Protein 2R91 (pdb70)

InterPro domains:
  IPR002220 DapA-like [PF00701] (22-298)
  IPR002220 DapA-like [PIRSF001365] (22-301)
  IPR002220 DapA-like [PR00146] (52-73)
  IPR002220 DapA-like [PR00146] (85-103)
  IPR002220 DapA-like [PR00146] (117-133)
  IPR002220 DapA-like [PR00146] (143-160)
  IPR002220 DapA-like [PTHR12128] (18-299)
  IPR002220 DapA-like [SM01130] (19-301)
  IPR013785 Aldolase-type TIM barrel [G3DSA:3.20.20.70] (21-306)
  IPR053415 Entner-Doudoroff pathway aldolase [NF040954] (21-305)

Solvent-accessible surface area: 38597 Å² total; per-residue (Å²): 88,34,0,1,0,3,0,0,0,3,4,107,77,59,181,27,18,69,128,20,4,22,71,0,0,115,30,0,46,90,73,22,7,54,0,0,4,0,1,0,15,23,0,0,0,20,7,8,58,46,130,31,12,58,86,6,0,57,14,0,31,100,18,12,236,80,3,5,1,2,2,4,18,11,28,7,90,56,0,38,49,2,0,109,42,0,52,77,112,55,4,49,0,0,0,0,1,0,4,9,11,4,34,126,17,20,159,76,2,18,16,82,5,0,113,43,1,24,102,22,17,98,36,31,2,4,0,3,0,22,37,81,10,4,65,39,65,8,54,4,142,33,1,119,115,14,67,37,13,133,0,0,8,0,21,23,81,26,0,14,38,0,5,26,0,28,47,42,25,94,171,7,64,0,2,0,7,7,11,21,0,0,1,0,0,2,5,0,96,1,40,0,1,5,0,7,0,0,0,0,5,0,37,0,0,17,8,0,52,92,5,20,87,86,38,57,10,94,97,0,36,67,13,2,28,18,0,18,69,1,7,82,23,0,71,140,20,2,23,20,2,0,1,6,8,0,0,56,28,26,22,67,44,102,0,15,74,6,24,8,0,0,18,36,11,40,96,129,25,61,52,110,0,120,77,38,1,55,144,6,92,81,79,34,182,80,68,26,0,2,0,3,0,0,0,0,0,158,75,24,192,28,18,72,140,33,1,17,70,0,0,121,29,0,47,92,76,21,7,53,2,0,3,0,1,0,17,23,0,0,3,24,7,12,53,41,129,20,10,53,75,3,0,57,16,0,34,101,19,14,229,68,2,6,1,3,0,7,13,9,24,4,92,56,0,44,39,0,0,104,46,0,53,78,108,56,5,61,2,0,0,0,1,0,3,10,10,3,34,118,15,19,145,76,2,20,19,83,4,0,110,40,1,24,98,14,14,100,36,32,4,14,0,3,0,25,38,80,10,4,65,39,65,7,53,4,157,43,0,118,130,16,64,37,12,134,0,0,8,0,22,27,71,24,0,14,39,0,5,24,0,29,46,48,25,89,167,7,116,0,7,1,8,6,10,20,0,0,0,1,1,1,8,0,105,1,41,0,1,4,0,9,0,0,0,0,3,0,52,0,0,18,11,0,53,91,5,21,86,81,53,61,27,105,82,0,27,68,8,1,28,11,0,19,62,1,7,59,18,0,77,131,22,3,29,20,3,0,0,8,14,0,0,65,58,34,19,67,48,125,0,16,72,5,18,7,0,0,19,42,11,46,111,143,20,74,48,99,0,112,79,38,3,41,143,4,97,55,83,33,164,100,67,31,0,2,0,2,0,0,0,0,1,116,59,50,178,16,22,50,143,21,0,22,73,1,0,119,32,0,45,88,76,24,6,53,0,0,4,0,0,0,16,25,0,0,1,19,7,11,45,36,124,22,8,61,64,1,0,55,14,0,33,100,17,15,239,79,2,5,0,1,0,3,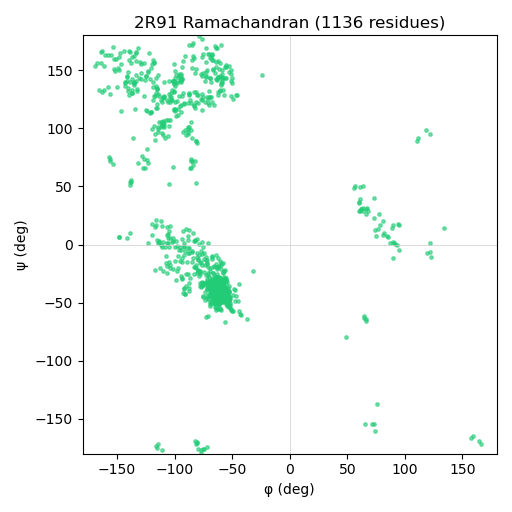13,11,28,6,87,53,0,42,47,0,0,102,40,0,54,75,118,55,5,48,0,0,0,0,0,0,5,10,11,7,40,98,14,19,160,75,4,12,16,80,3,0,112,40,0,25,101,14,14,100,35,31,4,4,0,4,0,24,37,81,11,6,66,70,58,6,61,4,151,41,0,121,134,15,65,36,11,130,0,0,8,0,22,25,72,24,0,15,38,0,5,23,0,27,39,42,24,88,170,8,64,0,2,1,6,10,12,23,0,0,0,1,0,1,6,0,101,1,41,0,0,5,0,8,0,0,0,0,5,0,44,0,0,18,8,0,53,90,5,22,87,86,51,64,22,99,76,0,29,44,0,2,28,14,0,20,61,1,8,78,21,0,86,131,16,2,33,23,2,0,1,6,9,0,0,57,32,28,23,66,46,113,0,19,59,5,24,6,0,0,20,40,10,40,104,127,25,66,54,101,0,121,75,38,0,51,149,5,92,92,86,31,126,105,90,37,0,0,0,6,0,0,0,1,2,127,77,30,194,25,10,60,131,17,2,26,81,1,0,112,28,0,45,91,80,22,8,53,0,0,1,0,1,0,17,28,0,1,2,22,8,11,54,42,106,24,10,58,50,5,0,44,11,0,30,88,13,17,224,61,2,1,0,3,0,6,14,10,24,7,82,56,0,44,45,0,0,107,58,0,49,88,92,56,4,53,0,0,0,0,0,0,4,10,11,4,37,127,15,21,146,80,3,17,19,82,4,0,106,42,1,24,97,14,16,106,34,36,4,0,0,7,0,23,37,80,10,4,66,36,66,6,61,3,175,42,1,124,123,15,66,29,10,139,0,0,0,0,26,22,64,25,0,17,38,0,4,24,0,24,50,54,6,93,145,4,69,0,1,0,8,11,12,16,0,0,0,0,0,0,5,0,95,1,43,0,0,5,0,9,0,0,0,0,4,0,50,0,0,18,8,0,52,91,7,20,82,91,35,66,19,86,98,0,23,62,8,1,28,19,0,20,60,0,6,74,20,0,92,135,16,4,20,18,2,0,2,7,7,0,0,62,30,27,24,66,45,90,1,14,69,6,19,8,0,0,19,37,15,42,114,137,25,65,55,102,0,118,77,41,1,51,152,4,91,79,64,15,195,83

B-factor: mean 27.07, std 9.67, range [13.84, 78.68]

Structure (mmCIF, N/CA/C/O backbone):
data_2R91
#
_entry.id   2R91
#
_cell.length_a   150.347
_cell.length_b   150.347
_cell.length_c   175.420
_cell.angle_alpha   90.000
_cell.angle_beta   90.000
_cell.angle_gamma   90.000
#
_symmetry.space_group_name_H-M   'P 43 21 2'
#
loop_
_entity.id
_entity.type
_entity.pdbx_description
1 polymer '2-Keto-3-deoxy-(6-phospho-)gluconate aldolase'
2 non-polymer 'SULFATE ION'
3 water water
#
loop_
_atom_site.group_PDB
_atom_site.id
_atom_site.type_symbol
_atom_site.label_atom_id
_atom_site.label_alt_id
_atom_site.label_comp_id
_atom_site.label_asym_id
_atom_site.label_entity_id
_atom_site.label_seq_id
_atom_site.pdbx_PDB_ins_code
_atom_site.Cartn_x
_atom_site.Cartn_y
_atom_site.Cartn_z
_atom_site.occupancy
_atom_site.B_iso_or_equiv
_atom_site.auth_seq_id
_atom_site.auth_comp_id
_atom_site.auth_asym_id
_atom_site.auth_atom_id
_atom_site.pdbx_PDB_model_num
ATOM 1 N N . MET A 1 1 ? 76.317 53.201 5.024 1.00 25.24 21 MET A N 1
ATOM 2 C CA . MET A 1 1 ? 76.059 52.078 5.995 1.00 23.88 21 MET A CA 1
ATOM 3 C C . MET A 1 1 ? 76.893 50.867 5.599 1.00 23.47 21 MET A C 1
ATOM 4 O O . MET A 1 1 ? 77.072 50.580 4.412 1.00 24.31 21 MET A O 1
ATOM 9 N N . GLU A 1 2 ? 77.430 50.184 6.610 1.00 22.84 22 GLU A N 1
ATOM 10 C CA . GLU A 1 2 ? 78.442 49.151 6.423 1.00 22.38 22 GLU A CA 1
ATOM 11 C C . GLU A 1 2 ? 77.899 47.734 6.376 1.00 21.25 22 GLU A C 1
ATOM 12 O O . GLU A 1 2 ? 76.952 47.404 7.067 1.00 19.86 22 GLU A O 1
ATOM 18 N N . ILE A 1 3 ? 78.529 46.920 5.552 1.00 19.10 23 ILE A N 1
ATOM 19 C CA . ILE A 1 3 ? 78.344 45.491 5.580 1.00 18.39 23 ILE A CA 1
ATOM 20 C C . ILE A 1 3 ? 79.545 44.930 6.351 1.00 19.48 23 ILE A C 1
ATOM 21 O O . ILE A 1 3 ? 80.708 45.071 5.915 1.00 18.79 23 ILE A O 1
ATOM 26 N N . VAL A 1 4 ? 79.265 44.342 7.506 1.00 18.82 24 VAL A N 1
ATOM 27 C CA . VAL A 1 4 ? 80.337 43.772 8.330 1.00 17.83 24 VAL A CA 1
ATOM 28 C C . VAL A 1 4 ? 80.194 42.261 8.282 1.00 18.62 24 VAL A C 1
ATOM 29 O O . VAL A 1 4 ? 79.113 41.720 8.531 1.00 18.06 24 VAL A O 1
ATOM 33 N N . ALA A 1 5 ? 81.257 41.556 7.930 1.00 16.88 25 ALA A N 1
ATOM 34 C CA . ALA A 1 5 ? 81.183 40.107 7.895 1.00 16.99 25 ALA A CA 1
ATOM 35 C C . ALA A 1 5 ? 81.700 39.479 9.198 1.00 19.07 25 ALA A C 1
ATOM 36 O O . ALA A 1 5 ? 82.868 39.649 9.530 1.00 19.69 25 ALA A O 1
ATOM 38 N N . PRO A 1 6 ? 80.834 38.723 9.919 1.00 18.68 26 PRO A N 1
ATOM 39 C CA . PRO A 1 6 ? 81.305 37.921 11.054 1.00 17.19 26 PRO A CA 1
ATOM 40 C C . PRO A 1 6 ? 81.872 36.675 10.390 1.00 17.80 26 PRO A C 1
ATOM 41 O O . PRO A 1 6 ? 81.164 35.680 10.131 1.00 16.69 26 PRO A O 1
ATOM 45 N N . VAL A 1 7 ? 83.160 36.757 10.055 1.00 16.39 27 VAL A N 1
ATOM 46 C CA . VAL A 1 7 ? 83.803 35.808 9.173 1.00 15.61 27 VAL A CA 1
ATOM 47 C C . VAL A 1 7 ? 83.955 34.436 9.805 1.00 16.19 27 VAL A C 1
ATOM 48 O O . VAL A 1 7 ? 84.184 34.319 11.021 1.00 15.07 27 VAL A O 1
ATOM 52 N N . ILE A 1 8 ? 83.795 33.393 8.984 1.00 15.76 28 ILE A N 1
ATOM 53 C CA . ILE A 1 8 ? 84.048 32.037 9.444 1.00 16.67 28 ILE A CA 1
ATOM 54 C C . ILE A 1 8 ? 85.540 31.837 9.756 1.00 18.14 28 ILE A C 1
ATOM 55 O O . ILE A 1 8 ? 86.401 32.430 9.121 1.00 18.49 28 ILE A O 1
ATOM 60 N N . THR A 1 9 ? 85.815 30.946 10.701 1.00 18.34 29 THR A N 1
ATOM 61 C CA . THR A 1 9 ? 87.153 30.530 11.020 1.00 18.73 29 THR A CA 1
ATOM 62 C C . THR A 1 9 ? 87.406 29.207 10.266 1.00 18.48 29 THR A C 1
ATOM 63 O O . THR A 1 9 ? 86.747 28.205 10.514 1.00 18.05 29 THR A O 1
ATOM 67 N N . THR A 1 10 ? 88.360 29.224 9.340 1.00 19.75 30 THR A N 1
ATOM 68 C CA . THR A 1 10 ? 88.539 28.140 8.373 1.00 21.95 30 THR A CA 1
ATOM 69 C C . THR A 1 10 ? 89.557 27.103 8.881 1.00 24.13 30 THR A C 1
ATOM 70 O O . THR A 1 10 ? 90.766 27.315 8.709 1.00 24.56 30 THR A O 1
ATOM 74 N N . PHE A 1 11 ? 89.087 26.002 9.487 1.00 22.89 31 PHE A N 1
ATOM 75 C CA . PHE A 1 11 ? 89.952 24.889 9.883 1.00 24.32 31 PHE A CA 1
ATOM 76 C C . PHE A 1 11 ? 90.209 23.953 8.684 1.00 27.85 31 PHE A C 1
ATOM 77 O O . PHE A 1 11 ? 89.350 23.788 7.795 1.00 24.84 31 PHE A O 1
ATOM 85 N N . ARG A 1 12 ? 91.400 23.358 8.659 1.00 31.05 32 ARG A N 1
ATOM 86 C CA . ARG A 1 12 ? 91.688 22.234 7.775 1.00 36.54 32 ARG A CA 1
ATOM 87 C C . ARG A 1 12 ? 92.733 21.368 8.456 1.00 38.62 32 ARG A C 1
ATOM 88 O O . ARG A 1 12 ? 93.708 21.890 9.007 1.00 38.92 32 ARG A O 1
ATOM 96 N N . GLY A 1 13 ? 92.527 20.055 8.428 1.00 41.71 33 GLY A N 1
ATOM 97 C CA . GLY A 1 13 ? 93.441 19.122 9.099 1.00 44.17 33 GLY A CA 1
ATOM 98 C C . GLY A 1 13 ? 93.550 19.356 10.598 1.00 46.31 33 GLY A C 1
ATOM 99 O O . GLY A 1 13 ? 94.599 19.087 11.207 1.00 47.71 33 GLY A O 1
ATOM 100 N N . GLY A 1 14 ? 92.485 19.883 11.200 1.00 46.16 34 GLY A N 1
ATOM 101 C CA . GLY A 1 14 ? 92.453 20.104 12.649 1.00 45.48 34 GLY A CA 1
ATOM 102 C C . GLY A 1 14 ? 92.971 21.449 13.121 1.00 45.06 34 GLY A C 1
ATOM 103 O O . GLY A 1 14 ? 92.777 21.831 14.285 1.00 46.97 34 GLY A O 1
ATOM 104 N N . ARG A 1 15 ? 93.616 22.191 12.234 1.00 43.29 35 ARG A N 1
ATOM 105 C CA . ARG A 1 15 ? 94.164 23.486 12.609 1.00 42.10 35 ARG A CA 1
ATOM 106 C C . ARG A 1 15 ? 93.588 24.590 11.737 1.00 38.29 35 ARG A C 1
ATOM 107 O O . ARG A 1 15 ? 93.015 24.311 10.685 1.00 36.87 35 ARG A O 1
ATOM 115 N N . LEU A 1 16 ? 93.746 25.839 12.162 1.00 36.41 36 LEU A N 1
ATOM 116 C CA . LEU A 1 16 ? 93.428 26.989 11.321 1.00 35.39 36 LEU A CA 1
ATOM 117 C C . LEU A 1 16 ? 94.257 27.022 10.061 1.00 36.28 36 LEU A C 1
ATOM 118 O O . LEU A 1 16 ? 95.498 26.894 10.106 1.00 37.05 36 LEU A O 1
ATOM 123 N N . ASP A 1 17 ? 93.592 27.240 8.931 1.00 33.02 37 ASP A N 1
ATOM 124 C CA . ASP A 1 17 ? 94.277 27.355 7.670 1.00 33.05 37 ASP A CA 1
ATOM 125 C C . ASP A 1 17 ? 94.197 28.805 7.206 1.00 33.88 37 ASP A C 1
ATOM 126 O O . ASP A 1 17 ? 93.134 29.262 6.774 1.00 33.03 37 ASP A O 1
ATOM 131 N N . PRO A 1 18 ? 95.316 29.552 7.316 1.00 34.19 38 PRO A N 1
ATOM 132 C CA . PRO A 1 18 ? 95.281 30.975 7.012 1.00 34.64 38 PRO A CA 1
ATOM 133 C C . PRO A 1 18 ? 95.256 31.237 5.514 1.00 34.56 38 PRO A C 1
ATOM 134 O O . PRO A 1 18 ? 94.885 32.321 5.096 1.00 35.24 38 PRO A O 1
ATOM 138 N N . GLU A 1 19 ? 95.616 30.249 4.702 1.00 34.45 39 GLU A N 1
ATOM 139 C CA . GLU A 1 19 ? 95.524 30.442 3.259 1.00 35.45 39 GLU A CA 1
ATOM 140 C C . GLU A 1 19 ? 94.056 30.397 2.822 1.00 33.57 39 GLU A C 1
ATOM 141 O O . GLU A 1 19 ? 93.608 31.242 2.055 1.00 32.94 39 GLU A O 1
ATOM 147 N N . LEU A 1 20 ? 93.320 29.394 3.293 1.00 30.98 40 LEU A N 1
ATOM 148 C CA . LEU A 1 20 ? 91.856 29.374 3.049 1.00 28.81 40 LEU A CA 1
ATOM 149 C C . LEU A 1 20 ? 91.216 30.675 3.573 1.00 26.26 40 LEU A C 1
ATOM 150 O O . LEU A 1 20 ? 90.425 31.301 2.878 1.00 27.08 40 LEU A O 1
ATOM 155 N N . PHE A 1 21 ? 91.597 31.093 4.774 1.00 25.03 41 PHE A N 1
ATOM 156 C CA . PHE A 1 21 ? 91.016 32.282 5.409 1.00 25.43 41 PHE A CA 1
ATOM 157 C C . PHE A 1 21 ? 91.259 33.567 4.612 1.00 26.79 41 PHE A C 1
ATOM 158 O O . PHE A 1 21 ? 90.345 34.374 4.408 1.00 25.49 41 PHE A O 1
ATOM 166 N N . ALA A 1 22 ? 92.499 33.752 4.162 1.00 26.34 42 ALA A N 1
ATOM 167 C CA . ALA A 1 22 ? 92.891 34.936 3.405 1.00 26.91 42 ALA A CA 1
ATOM 168 C C . ALA A 1 22 ? 92.204 35.005 2.062 1.00 25.71 42 ALA A C 1
ATOM 169 O O . ALA A 1 22 ? 91.817 36.075 1.656 1.00 25.63 42 ALA A O 1
ATOM 171 N N . ASN A 1 23 ? 92.111 33.881 1.361 1.00 25.14 43 ASN A N 1
ATOM 172 C CA . ASN A 1 23 ? 91.434 33.848 0.081 1.00 26.90 43 ASN A CA 1
ATOM 173 C C . ASN A 1 23 ? 89.978 34.274 0.287 1.00 25.43 43 ASN A C 1
ATOM 174 O O . ASN A 1 23 ? 89.464 35.127 -0.440 1.00 24.72 43 ASN A O 1
ATOM 179 N N . HIS A 1 24 ? 89.343 33.682 1.297 1.00 23.79 44 HIS A N 1
ATOM 180 C CA . HIS A 1 24 ? 87.915 33.975 1.610 1.00 21.99 44 HIS A CA 1
ATOM 181 C C . HIS A 1 24 ? 87.734 35.447 1.969 1.00 21.65 44 HIS A C 1
ATOM 182 O O . HIS A 1 24 ? 86.906 36.131 1.408 1.00 22.04 44 HIS A O 1
ATOM 189 N N . VAL A 1 25 ? 88.539 35.970 2.888 1.00 23.06 45 VAL A N 1
ATOM 190 C CA . VAL A 1 25 ? 88.418 37.381 3.247 1.00 22.92 45 VAL A CA 1
ATOM 191 C C . VAL A 1 25 ? 88.601 38.332 2.049 1.00 24.70 45 VAL A C 1
ATOM 192 O O . VAL A 1 25 ? 87.863 39.313 1.879 1.00 23.28 45 VAL A O 1
ATOM 196 N N . LYS A 1 26 ? 89.588 38.043 1.210 1.00 26.19 46 LYS A N 1
ATOM 197 C CA . LYS A 1 26 ? 89.862 38.912 0.079 1.00 29.19 46 LYS A CA 1
ATOM 198 C C . LYS A 1 26 ? 88.726 38.850 -0.954 1.00 26.59 46 LYS A C 1
ATOM 199 O O . LYS A 1 26 ? 88.379 39.862 -1.561 1.00 25.30 46 LYS A O 1
ATOM 205 N N . ASN A 1 27 ? 88.151 37.666 -1.145 1.00 24.58 47 ASN A N 1
ATOM 206 C CA . ASN A 1 27 ? 86.957 37.559 -1.996 1.00 24.31 47 ASN A CA 1
ATOM 207 C C . ASN A 1 27 ? 85.784 38.390 -1.467 1.00 22.77 47 ASN A C 1
ATOM 208 O O . ASN A 1 27 ? 85.225 39.250 -2.164 1.00 21.78 47 ASN A O 1
ATOM 213 N N . ILE A 1 28 ? 85.400 38.171 -0.216 1.00 21.24 48 ILE A N 1
ATOM 214 C CA . ILE A 1 28 ? 84.182 38.853 0.236 1.00 19.17 48 ILE A CA 1
ATOM 215 C C . ILE A 1 28 ? 84.370 40.364 0.351 1.00 20.92 48 ILE A C 1
ATOM 216 O O . ILE A 1 28 ? 83.445 41.133 0.121 1.00 19.51 48 ILE A O 1
ATOM 221 N N . THR A 1 29 ? 85.567 40.828 0.695 1.00 21.14 49 THR A N 1
ATOM 222 C CA . THR A 1 29 ? 85.764 42.280 0.743 1.00 22.35 49 THR A CA 1
ATOM 223 C C . THR A 1 29 ? 85.762 42.866 -0.690 1.00 24.70 49 THR A C 1
ATOM 224 O O . THR A 1 29 ? 85.418 44.024 -0.883 1.00 26.73 49 THR A O 1
ATOM 228 N N . SER A 1 30 ? 86.118 42.068 -1.691 1.00 25.14 50 SER A N 1
ATOM 229 C CA . SER A 1 30 ? 85.987 42.531 -3.071 1.00 27.12 50 SER A CA 1
ATOM 230 C C . SER A 1 30 ? 84.519 42.669 -3.528 1.00 28.06 50 SER A C 1
ATOM 231 O O . SER A 1 30 ? 84.216 43.373 -4.502 1.00 27.25 50 SER A O 1
ATOM 234 N N . LYS A 1 31 ? 83.619 41.985 -2.822 1.00 27.15 51 LYS A N 1
ATOM 235 C CA . LYS A 1 31 ? 82.219 41.914 -3.202 1.00 27.01 51 LYS A CA 1
ATOM 236 C C . LYS A 1 31 ? 81.320 42.749 -2.316 1.00 27.09 51 LYS A C 1
ATOM 237 O O . LYS A 1 31 ? 80.103 42.575 -2.342 1.00 28.22 51 LYS A O 1
ATOM 243 N N . GLY A 1 32 ? 81.902 43.659 -1.538 1.00 25.87 52 GLY A N 1
ATOM 244 C CA . GLY A 1 32 ? 81.096 44.602 -0.762 1.00 24.37 52 GLY A CA 1
ATOM 245 C C . GLY A 1 32 ? 81.213 44.593 0.764 1.00 22.58 52 GLY A C 1
ATOM 246 O O . GLY A 1 32 ? 80.621 45.439 1.443 1.00 22.41 52 GLY A O 1
ATOM 247 N N . VAL A 1 33 ? 81.930 43.627 1.321 1.00 20.90 53 VAL A N 1
ATOM 248 C CA . VAL A 1 33 ? 82.147 43.634 2.772 1.00 19.74 53 VAL A CA 1
ATOM 249 C C . VAL A 1 33 ? 83.116 44.782 3.106 1.00 20.36 53 VAL A C 1
ATOM 250 O O . VAL A 1 33 ? 84.217 44.853 2.546 1.00 19.12 53 VAL A O 1
ATOM 254 N N . ASP A 1 34 ? 82.683 45.656 4.003 1.00 19.98 54 ASP A N 1
ATOM 255 C CA . ASP A 1 34 ? 83.444 46.834 4.416 1.00 22.06 54 ASP A CA 1
ATOM 256 C C . ASP A 1 34 ? 84.411 46.537 5.569 1.00 22.97 54 ASP A C 1
ATOM 257 O O . ASP A 1 34 ? 85.503 47.125 5.636 1.00 22.40 54 ASP A O 1
ATOM 262 N N . VAL A 1 35 ? 83.978 45.688 6.497 1.00 21.42 55 VAL A N 1
ATOM 263 C CA . VAL A 1 35 ? 84.691 45.470 7.771 1.00 19.98 55 VAL A CA 1
ATOM 264 C C . VAL A 1 35 ? 84.641 43.961 8.043 1.00 20.26 55 VAL A C 1
ATOM 265 O O . VAL A 1 35 ? 83.622 43.322 7.784 1.00 18.85 55 VAL A O 1
ATOM 269 N N . VAL A 1 36 ? 85.741 43.389 8.538 1.00 18.06 56 VAL A N 1
ATOM 270 C CA . VAL A 1 36 ? 85.796 41.998 8.908 1.00 18.75 56 VAL A CA 1
ATOM 271 C C . VAL A 1 36 ? 85.697 41.923 10.436 1.00 20.09 56 VAL A C 1
ATOM 272 O O . VAL A 1 36 ? 86.490 42.555 11.154 1.00 20.20 56 VAL A O 1
ATOM 276 N N . PHE A 1 37 ? 84.716 41.161 10.917 1.00 19.01 57 PHE A N 1
ATOM 277 C CA . PHE A 1 37 ? 84.511 40.909 12.367 1.00 19.97 57 PHE A CA 1
ATOM 278 C C . PHE A 1 37 ? 85.009 39.498 12.657 1.00 19.05 57 PHE A C 1
ATOM 279 O O . PHE A 1 37 ? 84.394 38.515 12.240 1.00 17.85 57 PHE A O 1
ATOM 287 N N . VAL A 1 38 ? 86.161 39.388 13.337 1.00 17.95 58 VAL A N 1
ATOM 288 C CA . VAL A 1 38 ? 86.751 38.071 13.640 1.00 16.81 58 VAL A CA 1
ATOM 289 C C . VAL A 1 38 ? 86.357 37.507 15.009 1.00 15.26 58 VAL A C 1
ATOM 290 O O . VAL A 1 38 ? 86.231 38.261 15.988 1.00 16.25 58 VAL A O 1
ATOM 292 N N . ALA A 1 39 ? 86.167 36.191 15.047 1.00 15.78 59 ALA A N 1
ATOM 293 C CA . ALA A 1 39 ? 85.814 35.394 16.262 1.00 16.81 59 ALA A CA 1
ATOM 294 C C . ALA A 1 39 ? 84.423 35.733 16.809 1.00 18.02 59 ALA A C 1
ATOM 295 O O . ALA A 1 39 ? 84.183 35.698 18.030 1.00 17.62 59 ALA A O 1
ATOM 297 N N . GLY A 1 40 ? 83.513 36.118 15.907 1.00 18.35 60 GLY A N 1
ATOM 298 C CA . GLY A 1 40 ? 82.098 36.276 16.304 1.00 18.46 60 GLY A CA 1
ATOM 299 C C . GLY A 1 40 ? 81.516 34.886 16.456 1.00 17.56 60 GLY A C 1
ATOM 300 O O . GLY A 1 40 ? 82.251 33.908 16.322 1.00 15.72 60 GLY A O 1
ATOM 301 N N . THR A 1 41 ? 80.212 34.770 16.740 1.00 16.19 61 THR A N 1
ATOM 302 C CA . THR A 1 41 ? 79.612 33.429 16.839 1.00 16.94 61 THR A CA 1
ATOM 303 C C . THR A 1 41 ? 79.747 32.665 15.544 1.00 14.94 61 THR A C 1
ATOM 304 O O . THR A 1 41 ? 80.056 31.474 15.550 1.00 16.40 61 THR A O 1
ATOM 308 N N . THR A 1 42 ? 79.518 33.333 14.416 1.00 14.90 62 THR A N 1
ATOM 309 C CA . THR A 1 42 ? 79.697 32.699 13.110 1.00 17.66 62 THR A CA 1
ATOM 310 C C . THR A 1 42 ? 81.174 32.199 12.911 1.00 17.80 62 THR A C 1
ATOM 311 O O . THR A 1 42 ? 81.396 31.175 12.228 1.00 17.53 62 THR A O 1
ATOM 315 N N . GLY A 1 43 ? 82.135 32.921 13.525 1.00 17.31 63 GLY A N 1
ATOM 316 C CA . GLY A 1 43 ? 83.570 32.514 13.550 1.00 16.84 63 GLY A CA 1
ATOM 317 C C . GLY A 1 43 ? 83.918 31.520 14.651 1.00 17.47 63 GLY A C 1
ATOM 318 O O . GLY A 1 43 ? 85.108 31.225 14.903 1.00 17.30 63 GLY A O 1
ATOM 319 N N . LEU A 1 44 ? 82.893 30.978 15.317 1.00 15.99 64 LEU A N 1
ATOM 320 C CA . LEU A 1 44 ? 83.079 30.011 16.409 1.00 17.53 64 LEU A CA 1
ATOM 321 C C . LEU A 1 44 ? 83.861 30.570 17.604 1.00 17.71 64 LEU A C 1
ATOM 322 O O . LEU A 1 44 ? 84.523 29.817 18.309 1.00 17.95 64 LEU A O 1
ATOM 327 N N . GLY A 1 45 ? 83.746 31.868 17.842 1.00 16.82 65 GLY A N 1
ATOM 328 C CA . GLY A 1 45 ? 84.566 32.561 18.845 1.00 17.78 65 GLY A CA 1
ATOM 329 C C . GLY A 1 45 ? 84.765 31.848 20.167 1.00 18.78 65 GLY A C 1
ATOM 330 O O . GLY A 1 45 ? 85.896 31.597 20.573 1.00 18.83 65 GLY A O 1
ATOM 331 N N . PRO A 1 46 ? 83.661 31.565 20.899 1.00 18.81 66 PRO A N 1
ATOM 332 C CA . PRO A 1 46 ? 83.837 30.853 22.185 1.00 17.13 66 PRO A CA 1
ATOM 333 C C . PRO A 1 46 ? 84.483 29.461 22.121 1.00 16.68 66 PRO A C 1
ATOM 334 O O . PRO A 1 46 ? 84.866 28.931 23.173 1.00 17.45 66 PRO A O 1
ATOM 338 N N . ALA A 1 47 ? 84.576 28.867 20.939 1.00 17.17 67 ALA A N 1
ATOM 339 C CA . ALA A 1 47 ? 85.214 27.560 20.798 1.00 16.98 67 ALA A CA 1
ATOM 340 C C . ALA A 1 47 ? 86.732 27.709 20.562 1.00 18.59 67 ALA A C 1
ATOM 341 O O . ALA A 1 47 ? 87.432 26.695 20.475 1.00 18.64 67 ALA A O 1
ATOM 343 N N . LEU A 1 48 ? 87.210 28.946 20.371 1.00 17.07 68 LEU A N 1
ATOM 344 C CA . LEU A 1 48 ? 88.626 29.155 19.979 1.00 18.46 68 LEU A CA 1
ATOM 345 C C . LEU A 1 48 ? 89.467 29.485 21.190 1.00 19.38 68 LEU A C 1
ATOM 346 O O . LEU A 1 48 ? 89.031 30.274 22.040 1.00 18.42 68 LEU A O 1
ATOM 351 N N . SER A 1 49 ? 90.679 28.915 21.272 1.00 18.28 69 SER A N 1
ATOM 352 C CA . SER A 1 49 ? 91.566 29.269 22.390 1.00 19.17 69 SER A CA 1
ATOM 353 C C . SER A 1 49 ? 92.103 30.685 22.185 1.00 19.04 69 SER A C 1
ATOM 354 O O . SER A 1 49 ? 91.960 31.287 21.109 1.00 16.83 69 SER A O 1
ATOM 357 N N . LEU A 1 50 ? 92.729 31.228 23.217 1.00 19.15 70 LEU A N 1
ATOM 358 C CA . LEU A 1 50 ? 93.347 32.539 23.061 1.00 20.04 70 LEU A CA 1
ATOM 359 C C . LEU A 1 50 ? 94.347 32.529 21.883 1.00 18.97 70 LEU A C 1
ATOM 360 O O . LEU A 1 50 ? 94.342 33.447 21.075 1.00 17.83 70 LEU A O 1
ATOM 365 N N . GLN A 1 51 ? 95.163 31.478 21.739 1.00 18.87 71 GLN A N 1
ATOM 366 C CA . GLN A 1 51 ? 96.158 31.499 20.683 1.00 19.61 71 GLN A CA 1
ATOM 367 C C . GLN A 1 51 ? 95.527 31.417 19.309 1.00 20.47 71 GLN A C 1
ATOM 368 O O . GLN A 1 51 ? 95.984 32.055 18.354 1.00 20.96 71 GLN A O 1
ATOM 374 N N . GLU A 1 52 ? 94.458 30.634 19.204 1.00 19.88 72 GLU A N 1
ATOM 375 C CA . GLU A 1 52 ? 93.694 30.575 17.952 1.00 19.31 72 GLU A CA 1
ATOM 376 C C . GLU A 1 52 ? 93.118 31.951 17.592 1.00 17.72 72 GLU A C 1
ATOM 377 O O . GLU A 1 52 ? 93.170 32.362 16.445 1.00 18.22 72 GLU A O 1
ATOM 383 N N . LYS A 1 53 ? 92.620 32.694 18.575 1.00 18.07 73 LYS A N 1
ATOM 384 C CA . LYS A 1 53 ? 92.117 34.037 18.306 1.00 18.45 73 LYS A CA 1
ATOM 385 C C . LYS A 1 53 ? 93.229 35.010 17.905 1.00 18.42 73 LYS A C 1
ATOM 386 O O . LYS A 1 53 ? 93.022 35.932 17.103 1.00 16.93 73 LYS A O 1
ATOM 392 N N . MET A 1 54 ? 94.412 34.817 18.488 1.00 19.37 74 MET A N 1
ATOM 393 C CA . MET A 1 54 ? 95.588 35.587 18.053 1.00 19.23 74 MET A CA 1
ATOM 394 C C . MET A 1 54 ? 95.943 35.258 16.620 1.00 18.48 74 MET A C 1
ATOM 395 O O . MET A 1 54 ? 96.245 36.136 15.857 1.00 18.64 74 MET A O 1
ATOM 400 N N . GLU A 1 55 ? 95.947 33.977 16.261 1.00 19.68 75 GLU A N 1
ATOM 401 C CA . GLU A 1 55 ? 96.253 33.587 14.883 1.00 21.97 75 GLU A CA 1
ATOM 402 C C . GLU A 1 55 ? 95.240 34.193 13.917 1.00 22.00 75 GLU A C 1
ATOM 403 O O . GLU A 1 55 ? 95.565 34.679 12.835 1.00 20.32 75 GLU A O 1
ATOM 409 N N . LEU A 1 56 ? 93.985 34.163 14.330 1.00 22.42 76 LEU A N 1
ATOM 410 C CA . LEU A 1 56 ? 92.914 34.692 13.523 1.00 21.55 76 LEU A CA 1
ATOM 411 C C . LEU A 1 56 ? 93.024 36.223 13.392 1.00 20.52 76 LEU A C 1
ATOM 412 O O . LEU A 1 56 ? 92.850 36.782 12.312 1.00 19.68 76 LEU A O 1
ATOM 417 N N . THR A 1 57 ? 93.379 36.902 14.480 1.00 20.71 77 THR A N 1
ATOM 418 C CA . THR A 1 57 ? 93.650 38.343 14.447 1.00 20.34 77 THR A CA 1
ATOM 419 C C . THR A 1 57 ? 94.753 38.669 13.430 1.00 20.81 77 THR A C 1
ATOM 420 O O . THR A 1 57 ? 94.635 39.618 12.639 1.00 20.26 77 THR A O 1
ATOM 424 N N . ASP A 1 58 ? 95.827 37.881 13.434 1.00 21.33 78 ASP A N 1
ATOM 425 C CA . ASP A 1 58 ? 96.931 38.143 12.485 1.00 22.05 78 ASP A CA 1
ATOM 426 C C . ASP A 1 58 ? 96.429 37.948 11.062 1.00 22.08 78 ASP A C 1
ATOM 427 O O . ASP A 1 58 ? 96.706 38.768 10.181 1.00 23.01 78 ASP A O 1
ATOM 432 N N . ALA A 1 59 ? 95.695 36.851 10.830 1.00 21.93 79 ALA A N 1
ATOM 433 C CA . ALA A 1 59 ? 95.204 36.544 9.473 1.00 22.35 79 ALA A CA 1
ATOM 434 C C . ALA A 1 59 ? 94.236 37.609 8.986 1.00 22.33 79 ALA A C 1
ATOM 435 O O . ALA A 1 59 ? 94.301 38.025 7.830 1.00 21.19 79 ALA A O 1
ATOM 437 N N . ALA A 1 60 ? 93.334 38.051 9.870 1.00 22.67 80 ALA A N 1
ATOM 438 C CA . ALA A 1 60 ? 92.307 39.032 9.484 1.00 22.14 80 ALA A CA 1
ATOM 439 C C . ALA A 1 60 ? 92.952 40.382 9.176 1.00 22.90 80 ALA A C 1
ATOM 440 O O . ALA A 1 60 ? 92.686 40.984 8.126 1.00 21.29 80 ALA A O 1
ATOM 442 N N . THR A 1 61 ? 93.797 40.869 10.100 1.00 22.18 81 THR A N 1
ATOM 443 C CA . THR A 1 61 ? 94.464 42.167 9.889 1.00 22.80 81 THR A CA 1
ATOM 444 C C . THR A 1 61 ? 95.465 42.157 8.713 1.00 24.44 81 THR A C 1
ATOM 445 O O . THR A 1 61 ? 95.728 43.188 8.123 1.00 25.73 81 THR A O 1
ATOM 449 N N . SER A 1 62 ? 96.015 41.015 8.341 1.00 25.51 82 SER A N 1
ATOM 450 C CA . SER A 1 62 ? 96.840 41.054 7.152 1.00 28.66 82 SER A CA 1
ATOM 451 C C . SER A 1 62 ? 96.021 40.908 5.845 1.00 29.30 82 SER A C 1
ATOM 452 O O . SER A 1 62 ? 96.495 41.280 4.776 1.00 30.29 82 SER A O 1
ATOM 455 N N . ALA A 1 63 ? 94.767 40.459 5.941 1.00 27.63 83 ALA A N 1
ATOM 456 C CA . ALA A 1 63 ? 93.917 40.301 4.740 1.00 27.14 83 ALA A CA 1
ATOM 457 C C . ALA A 1 63 ? 92.948 41.477 4.492 1.00 26.91 83 ALA A C 1
ATOM 458 O O . ALA A 1 63 ? 92.515 41.707 3.354 1.00 28.49 83 ALA A O 1
ATOM 460 N N . ALA A 1 64 ? 92.614 42.234 5.536 1.00 25.64 84 ALA A N 1
ATOM 461 C CA . ALA A 1 64 ? 91.598 43.268 5.406 1.00 25.53 84 ALA A CA 1
ATOM 462 C C . ALA A 1 64 ? 92.081 44.545 6.040 1.00 25.62 84 ALA A C 1
ATOM 463 O O . ALA A 1 64 ? 92.734 44.511 7.077 1.00 24.77 84 ALA A O 1
ATOM 465 N N . ARG A 1 65 ? 91.693 45.674 5.471 1.00 25.81 85 ARG A N 1
ATOM 466 C CA . ARG A 1 65 ? 92.093 46.964 6.046 1.00 28.90 85 ARG A CA 1
ATOM 467 C C . ARG A 1 65 ? 91.294 47.371 7.254 1.00 26.77 85 ARG A C 1
ATOM 468 O O . ARG A 1 65 ? 91.773 48.171 8.038 1.00 25.37 85 ARG A O 1
ATOM 476 N N . ARG A 1 66 ? 90.063 46.849 7.396 1.00 23.60 86 ARG A N 1
ATOM 477 C CA . ARG A 1 66 ? 89.200 47.224 8.524 1.00 22.54 86 ARG A CA 1
ATOM 478 C C . ARG A 1 66 ? 88.747 45.967 9.279 1.00 22.79 86 ARG A C 1
ATOM 479 O O . ARG A 1 66 ? 88.014 45.130 8.733 1.00 20.07 86 ARG A O 1
ATOM 487 N N . VAL A 1 67 ? 89.168 45.853 10.536 1.00 20.78 87 VAL A N 1
ATOM 488 C CA . VAL A 1 67 ? 89.000 44.601 11.299 1.00 19.65 87 VAL A CA 1
ATOM 489 C C . VAL A 1 67 ? 88.545 44.931 12.703 1.00 20.13 87 VAL A C 1
ATOM 490 O O . VAL A 1 67 ? 89.118 45.817 13.375 1.00 18.37 87 VAL A O 1
ATOM 494 N N . ILE A 1 68 ? 87.488 44.252 13.157 1.00 18.78 88 ILE A N 1
ATOM 495 C CA . ILE A 1 68 ? 87.112 44.306 14.568 1.00 18.79 88 ILE A CA 1
ATOM 496 C C . ILE A 1 68 ? 87.295 42.903 15.130 1.00 18.18 88 ILE A C 1
ATOM 497 O O . ILE A 1 68 ? 86.867 41.928 14.511 1.00 19.72 88 ILE A O 1
ATOM 502 N N . VAL A 1 69 ? 87.931 42.788 16.295 1.00 17.80 89 VAL A N 1
ATOM 503 C CA . VAL A 1 69 ? 88.196 41.485 16.890 1.00 17.07 89 VAL A CA 1
ATOM 504 C C . VAL A 1 69 ? 87.316 41.262 18.134 1.00 16.93 89 VAL A C 1
ATOM 505 O O . VAL A 1 69 ? 87.270 42.102 19.048 1.00 16.18 89 VAL A O 1
ATOM 509 N N . GLN A 1 70 ? 86.612 40.132 18.130 1.00 16.74 90 GLN A N 1
ATOM 510 C CA . GLN A 1 70 ? 85.788 39.641 19.247 1.00 18.76 90 GLN A CA 1
ATOM 511 C C . GLN A 1 70 ? 86.725 38.994 20.274 1.00 18.03 90 GLN A C 1
ATOM 512 O O . GLN A 1 70 ? 87.406 38.037 19.939 1.00 18.50 90 GLN A O 1
ATOM 518 N N . VAL A 1 71 ? 86.719 39.472 21.514 1.00 17.44 91 VAL A N 1
ATOM 519 C CA . VAL A 1 71 ? 87.757 39.043 22.480 1.00 18.78 91 VAL A CA 1
ATOM 520 C C . VAL A 1 71 ? 87.282 38.222 23.707 1.00 18.86 91 VAL A C 1
ATOM 521 O O . VAL A 1 71 ? 88.100 37.836 24.560 1.00 18.52 91 VAL A O 1
ATOM 525 N N . ALA A 1 72 ? 85.982 37.931 23.810 1.00 17.01 92 ALA A N 1
ATOM 526 C CA . ALA A 1 72 ? 85.480 37.359 25.054 1.00 17.71 92 ALA A CA 1
ATOM 527 C C . ALA A 1 72 ? 86.177 36.048 25.431 1.00 17.57 92 ALA A C 1
ATOM 528 O O . ALA A 1 72 ? 86.470 35.217 24.585 1.00 18.26 92 ALA A O 1
ATOM 530 N N . SER A 1 73 ? 86.382 35.869 26.723 1.00 18.38 93 SER A N 1
ATOM 531 C CA . SER A 1 73 ? 86.853 34.596 27.261 1.00 18.80 93 SER A CA 1
ATOM 532 C C . SER A 1 73 ? 86.257 34.434 28.632 1.00 17.08 93 SER A C 1
ATOM 533 O O . SER A 1 73 ? 86.063 35.419 29.334 1.00 19.16 93 SER A O 1
ATOM 536 N N . LEU A 1 74 ? 86.018 33.188 29.057 1.00 16.73 94 LEU A N 1
ATOM 537 C CA . LEU A 1 74 ? 85.572 32.956 30.429 1.00 17.83 94 LEU A CA 1
ATOM 538 C C . LEU A 1 74 ? 86.738 32.975 31.454 1.00 18.92 94 LEU A C 1
ATOM 539 O O . LEU A 1 74 ? 86.539 32.766 32.656 1.00 19.29 94 LEU A O 1
ATOM 544 N N . ASN A 1 75 ? 87.932 33.297 30.980 1.00 19.41 95 ASN A N 1
ATOM 545 C CA . ASN A 1 75 ? 88.999 33.799 31.830 1.00 20.20 95 ASN A CA 1
ATOM 546 C C . ASN A 1 75 ? 89.223 35.242 31.389 1.00 19.64 95 ASN A C 1
ATOM 547 O O . ASN A 1 75 ? 89.791 35.472 30.335 1.00 18.43 95 ASN A O 1
ATOM 552 N N . ALA A 1 76 ? 88.774 36.194 32.190 1.00 20.34 96 ALA A N 1
ATOM 553 C CA . ALA A 1 76 ? 88.698 37.591 31.745 1.00 21.26 96 ALA A CA 1
ATOM 554 C C . ALA A 1 76 ? 90.068 38.195 31.418 1.00 22.17 96 ALA A C 1
ATOM 555 O O . ALA A 1 76 ? 90.168 39.070 30.581 1.00 19.93 96 ALA A O 1
ATOM 557 N N . ASP A 1 77 ? 91.135 37.711 32.065 1.00 23.19 97 ASP A N 1
ATOM 558 C CA . ASP A 1 77 ? 92.501 38.165 31.737 1.00 23.59 97 ASP A CA 1
ATOM 559 C C . ASP A 1 77 ? 92.814 37.892 30.271 1.00 21.82 97 ASP A C 1
ATOM 560 O O . ASP A 1 77 ? 93.573 38.623 29.637 1.00 18.86 97 ASP A O 1
ATOM 565 N N . GLU A 1 78 ? 92.261 36.810 29.730 1.00 20.59 98 GLU A N 1
ATOM 566 C CA . GLU A 1 78 ? 92.504 36.523 28.309 1.00 20.65 98 GLU A CA 1
ATOM 567 C C . GLU A 1 78 ? 91.849 37.517 27.348 1.00 18.84 98 GLU A C 1
ATOM 568 O O . GLU A 1 78 ? 92.363 37.764 26.257 1.00 18.41 98 GLU A O 1
ATOM 574 N N . ALA A 1 79 ? 90.691 38.029 27.733 1.00 17.50 99 ALA A N 1
ATOM 575 C CA . ALA A 1 79 ? 89.985 39.042 26.955 1.00 18.67 99 ALA A CA 1
ATOM 576 C C . ALA A 1 79 ? 90.820 40.325 26.926 1.00 18.83 99 ALA A C 1
ATOM 577 O O . ALA A 1 79 ? 91.012 40.935 25.884 1.00 18.13 99 ALA A O 1
ATOM 579 N N . ILE A 1 80 ? 91.325 40.732 28.088 1.00 19.59 100 ILE A N 1
ATOM 580 C CA . ILE A 1 80 ? 92.237 41.891 28.159 1.00 20.08 100 ILE A CA 1
ATOM 581 C C . ILE A 1 80 ? 93.504 41.699 27.326 1.00 19.85 100 ILE A C 1
ATOM 582 O O . ILE A 1 80 ? 93.895 42.570 26.566 1.00 20.12 100 ILE A O 1
ATOM 587 N N . ALA A 1 81 ? 94.154 40.560 27.470 1.00 20.42 101 ALA A N 1
ATOM 588 C CA . ALA A 1 81 ? 95.373 40.296 26.716 1.00 20.14 101 ALA A CA 1
ATOM 589 C C . ALA A 1 81 ? 95.115 40.342 25.203 1.00 19.90 101 ALA A C 1
ATOM 590 O O . ALA A 1 81 ? 95.913 40.897 24.441 1.00 18.77 101 ALA A O 1
ATOM 592 N N . LEU A 1 82 ? 94.024 39.719 24.746 1.00 18.67 102 LEU A N 1
ATOM 593 C CA . LEU A 1 82 ? 93.768 39.685 23.320 1.00 18.12 102 LEU A CA 1
ATOM 594 C C . LEU A 1 82 ? 93.365 41.071 22.828 1.00 16.87 102 LEU A C 1
ATOM 595 O O . LEU A 1 82 ? 93.701 41.470 21.723 1.00 18.48 102 LEU A O 1
ATOM 600 N N . ALA A 1 83 ? 92.617 41.800 23.626 1.00 18.05 103 ALA A N 1
ATOM 601 C CA . ALA A 1 83 ? 92.264 43.174 23.207 1.00 18.28 103 ALA A CA 1
ATOM 602 C C . ALA A 1 83 ? 93.517 44.015 22.938 1.00 19.38 103 ALA A C 1
ATOM 603 O O . ALA A 1 83 ? 93.597 44.749 21.942 1.00 17.20 103 ALA A O 1
ATOM 605 N N . LYS A 1 84 ? 94.514 43.905 23.826 1.00 20.57 104 LYS A N 1
ATOM 606 C CA . LYS A 1 84 ? 95.762 44.657 23.612 1.00 22.42 104 LYS A CA 1
ATOM 607 C C . LYS A 1 84 ? 96.472 44.164 22.353 1.00 21.44 104 LYS A C 1
ATOM 608 O O . LYS A 1 84 ? 96.977 44.968 21.570 1.00 22.09 104 LYS A O 1
ATOM 614 N N . TYR A 1 85 ? 96.506 42.846 22.150 1.00 20.22 105 TYR A N 1
ATOM 615 C CA . TYR A 1 85 ? 97.104 42.257 20.952 1.00 20.00 105 TYR A CA 1
ATOM 616 C C . TYR A 1 85 ? 96.434 42.750 19.663 1.00 20.65 105 TYR A C 1
ATOM 617 O O . TYR A 1 85 ? 97.111 43.159 18.693 1.00 21.19 105 TYR A O 1
ATOM 626 N N . ALA A 1 86 ? 95.101 42.699 19.640 1.00 20.64 106 ALA A N 1
ATOM 627 C CA . ALA A 1 86 ? 94.335 43.165 18.478 1.00 18.84 106 ALA A CA 1
ATOM 628 C C . ALA A 1 86 ? 94.661 44.630 18.174 1.00 18.63 106 ALA A C 1
ATOM 629 O O . ALA A 1 86 ? 94.893 45.007 17.024 1.00 19.28 106 ALA A O 1
ATOM 631 N N . GLU A 1 87 ? 94.677 45.450 19.205 1.00 19.84 107 GLU A N 1
ATOM 632 C CA . GLU A 1 87 ? 95.028 46.853 19.032 1.00 22.82 107 GLU A CA 1
ATOM 633 C C . GLU A 1 87 ? 96.420 47.028 18.414 1.00 24.00 107 GLU A C 1
ATOM 634 O O . GLU A 1 87 ? 96.615 47.874 17.530 1.00 24.15 107 GLU A O 1
ATOM 640 N N . SER A 1 88 ? 97.376 46.217 18.844 1.00 24.05 108 SER A N 1
ATOM 641 C CA . SER A 1 88 ? 98.756 46.335 18.325 1.00 24.51 108 SER A CA 1
ATOM 642 C C . SER A 1 88 ? 98.825 45.885 16.882 1.00 26.48 108 SER A C 1
ATOM 643 O O . SER A 1 88 ? 99.671 46.368 16.108 1.00 25.95 108 SER A O 1
ATOM 646 N N . ARG A 1 89 ? 97.915 44.977 16.503 1.00 25.37 109 ARG A N 1
ATOM 647 C CA . ARG A 1 89 ? 97.834 44.505 15.118 1.00 25.40 109 ARG A CA 1
ATOM 648 C C . ARG A 1 89 ? 97.025 45.428 14.190 1.00 24.09 109 ARG A C 1
ATOM 649 O O . ARG A 1 89 ? 96.859 45.145 13.008 1.00 24.85 109 ARG A O 1
ATOM 657 N N . GLY A 1 90 ? 96.551 46.545 14.714 1.00 23.67 110 GLY A N 1
ATOM 658 C CA . GLY A 1 90 ? 95.884 47.534 13.892 1.00 24.69 110 GLY A CA 1
ATOM 659 C C . GLY A 1 90 ? 94.364 47.368 13.732 1.00 24.29 110 GLY A C 1
ATOM 660 O O . GLY A 1 90 ? 93.777 47.945 12.814 1.00 21.87 110 GLY A O 1
ATOM 661 N N . ALA A 1 91 ? 93.744 46.569 14.601 1.00 23.26 111 ALA A N 1
ATOM 662 C CA . ALA A 1 91 ? 92.281 46.418 14.622 1.00 23.08 111 ALA A CA 1
ATOM 663 C C . ALA A 1 91 ? 91.686 47.777 14.858 1.00 22.99 111 ALA A C 1
ATOM 664 O O . ALA A 1 91 ? 92.179 48.544 15.697 1.00 23.03 111 ALA A O 1
ATOM 666 N N . GLU A 1 92 ? 90.585 48.082 14.191 1.00 21.91 112 GLU A N 1
ATOM 667 C CA . GLU A 1 92 ? 90.008 49.389 14.382 1.00 24.40 112 GLU A CA 1
ATOM 668 C C . GLU A 1 92 ? 89.166 49.442 15.662 1.00 22.45 112 GLU A C 1
ATOM 669 O O . GLU A 1 92 ? 88.921 50.512 16.228 1.00 21.08 112 GLU A O 1
ATOM 675 N N . ALA A 1 93 ? 88.758 48.274 16.148 1.00 20.10 113 ALA A N 1
ATOM 676 C CA . ALA A 1 93 ? 87.981 48.202 17.381 1.00 19.87 113 ALA A CA 1
ATOM 677 C C . ALA A 1 93 ? 88.085 46.784 17.939 1.00 17.83 113 ALA A C 1
ATOM 678 O O . ALA A 1 93 ? 88.477 45.872 17.224 1.00 17.39 113 ALA A O 1
ATOM 680 N N . VAL A 1 94 ? 87.740 46.601 19.205 1.00 17.62 114 VAL A N 1
ATOM 681 C CA . VAL A 1 94 ? 87.511 45.234 19.709 1.00 19.06 114 VAL A CA 1
ATOM 682 C C . VAL A 1 94 ? 86.061 45.133 20.166 1.00 19.80 114 VAL A C 1
ATOM 683 O O . VAL A 1 94 ? 85.452 46.149 20.480 1.00 20.62 114 VAL A O 1
ATOM 687 N N . ALA A 1 95 ? 85.516 43.914 20.206 1.00 19.09 115 ALA A N 1
ATOM 688 C CA . ALA A 1 95 ? 84.152 43.705 20.682 1.00 18.26 115 ALA A CA 1
ATOM 689 C C . ALA A 1 95 ? 84.181 42.598 21.709 1.00 17.65 115 ALA A C 1
ATOM 690 O O . ALA A 1 95 ? 85.092 41.773 21.697 1.00 18.09 115 ALA A O 1
ATOM 692 N N . SER A 1 96 ? 83.185 42.553 22.582 1.00 17.11 116 SER A N 1
ATOM 693 C CA . SER A 1 96 ? 83.029 41.391 23.462 1.00 16.27 116 SER A CA 1
ATOM 694 C C . SER A 1 96 ? 81.571 41.033 23.708 1.00 17.07 116 SER A C 1
ATOM 695 O O . SER A 1 96 ? 80.732 41.911 23.948 1.00 16.69 116 SER A O 1
ATOM 698 N N . LEU A 1 97 ? 81.283 39.738 23.647 1.00 15.60 117 LEU A N 1
ATOM 699 C CA . LEU A 1 97 ? 80.105 39.191 24.287 1.00 16.36 117 LEU A CA 1
ATOM 700 C C . LEU A 1 97 ? 80.173 39.592 25.750 1.00 16.72 117 LEU A C 1
ATOM 701 O O . LEU A 1 97 ? 81.273 39.742 26.304 1.00 16.95 117 LEU A O 1
ATOM 706 N N . PRO A 1 98 ? 78.994 39.713 26.407 1.00 16.94 118 PRO A N 1
ATOM 707 C CA . PRO A 1 98 ? 78.991 39.731 27.861 1.00 17.01 118 PRO A CA 1
ATOM 708 C C . PRO A 1 98 ? 79.443 38.349 28.366 1.00 16.99 118 PRO A C 1
ATOM 709 O O . PRO A 1 98 ? 79.330 37.365 27.653 1.00 15.87 118 PRO A O 1
ATOM 713 N N . PRO A 1 99 ? 79.913 38.274 29.609 1.00 17.72 119 PRO A N 1
ATOM 714 C CA . PRO A 1 99 ? 80.179 36.936 30.173 1.00 18.73 119 PRO A CA 1
ATOM 715 C C . PRO A 1 99 ? 78.985 36.001 29.903 1.00 19.39 119 PRO A C 1
ATOM 716 O O . PRO A 1 99 ? 77.841 36.374 30.177 1.00 20.33 119 PRO A O 1
ATOM 720 N N . TYR A 1 100 ? 79.254 34.829 29.340 1.00 18.43 120 TYR A N 1
ATOM 721 C CA . TYR A 1 100 ? 78.221 33.873 28.947 1.00 18.44 120 TYR A CA 1
ATOM 722 C C . TYR A 1 100 ? 78.321 32.571 29.766 1.00 17.46 120 TYR A C 1
ATOM 723 O O . TYR A 1 100 ? 79.101 32.477 30.730 1.00 17.02 120 TYR A O 1
ATOM 732 N N . TYR A 1 101 ? 77.493 31.601 29.403 1.00 16.84 121 TYR A N 1
ATOM 733 C CA . TYR A 1 101 ? 77.332 30.338 30.120 1.00 17.54 121 TYR A CA 1
ATOM 734 C C . TYR A 1 101 ? 76.721 30.445 31.554 1.00 18.23 121 TYR A C 1
ATOM 735 O O . TYR A 1 101 ? 75.636 29.940 31.813 1.00 17.23 121 TYR A O 1
ATOM 744 N N . PHE A 1 102 ? 77.428 31.102 32.477 1.00 18.27 122 PHE A N 1
ATOM 745 C CA . PHE A 1 102 ? 77.025 31.134 33.876 1.00 18.83 122 PHE A CA 1
ATOM 746 C C . PHE A 1 102 ? 75.748 31.919 34.076 1.00 21.13 122 PHE A C 1
ATOM 747 O O . PHE A 1 102 ? 75.682 33.073 33.692 1.00 21.06 122 PHE A O 1
ATOM 755 N N . PRO A 1 103 ? 74.721 31.282 34.649 1.00 23.43 123 PRO A N 1
ATOM 756 C CA . PRO A 1 103 ? 73.464 31.993 34.899 1.00 26.56 123 PRO A CA 1
ATOM 757 C C . PRO A 1 103 ? 73.634 32.893 36.105 1.00 28.48 123 PRO A C 1
ATOM 758 O O . PRO A 1 103 ? 74.383 32.580 37.031 1.00 30.58 123 PRO A O 1
ATOM 762 N N . ARG A 1 104 ? 72.988 34.038 36.081 1.00 30.56 124 ARG A N 1
ATOM 763 C CA . ARG A 1 104 ? 72.907 34.844 37.279 1.00 34.24 124 ARG A CA 1
ATOM 764 C C . ARG A 1 104 ? 74.251 35.331 37.849 1.00 31.48 124 ARG A C 1
ATOM 765 O O . ARG A 1 104 ? 74.429 35.377 39.062 1.00 31.80 124 ARG A O 1
ATOM 773 N N . LEU A 1 105 ? 75.177 35.717 36.979 1.00 27.83 125 LEU A N 1
ATOM 774 C CA . LEU A 1 105 ? 76.258 36.592 37.394 1.00 24.40 125 LEU A CA 1
ATOM 775 C C . LEU A 1 105 ? 75.589 37.903 37.839 1.00 24.13 125 LEU A C 1
ATOM 776 O O . LEU A 1 105 ? 74.458 38.179 37.452 1.00 23.94 125 LEU A O 1
ATOM 781 N N . SER A 1 106 ? 76.262 38.698 38.657 1.00 23.45 126 SER A N 1
ATOM 782 C CA . SER A 1 106 ? 75.686 39.950 39.141 1.00 23.20 126 SER A CA 1
ATOM 783 C C . SER A 1 106 ? 75.902 41.080 38.153 1.00 23.69 126 SER A C 1
ATOM 784 O O . SER A 1 106 ? 76.797 41.021 37.302 1.00 22.41 126 SER A O 1
ATOM 787 N N . GLU A 1 107 ? 75.083 42.126 38.247 1.00 25.32 127 GLU A N 1
ATOM 788 C CA . GLU A 1 107 ? 75.331 43.329 37.464 1.00 28.34 127 GLU A CA 1
ATOM 789 C C . GLU A 1 107 ? 76.734 43.884 37.720 1.00 25.45 127 GLU A C 1
ATOM 790 O O . GLU A 1 107 ? 77.384 44.376 36.790 1.00 23.61 127 GLU A O 1
ATOM 796 N N . ARG A 1 108 ? 77.202 43.833 38.974 1.00 23.75 128 ARG A N 1
ATOM 797 C CA . ARG A 1 108 ? 78.557 44.333 39.268 1.00 25.81 128 ARG A CA 1
ATOM 798 C C . ARG A 1 108 ? 79.614 43.540 38.483 1.00 21.85 128 ARG A C 1
ATOM 799 O O . ARG A 1 108 ? 80.539 44.115 37.942 1.00 20.56 128 ARG A O 1
ATOM 807 N N . GLN A 1 109 ? 79.451 42.219 38.409 1.00 22.03 129 GLN A N 1
ATOM 808 C CA . GLN A 1 109 ? 80.426 41.400 37.675 1.00 21.44 129 GLN A CA 1
ATOM 809 C C . GLN A 1 109 ? 80.468 41.721 36.184 1.00 21.44 129 GLN A C 1
ATOM 810 O O . GLN A 1 109 ? 81.550 41.854 35.591 1.00 20.91 129 GLN A O 1
ATOM 816 N N . ILE A 1 110 ? 79.289 41.839 35.574 1.00 21.14 130 ILE A N 1
ATOM 817 C CA . ILE A 1 110 ? 79.209 42.194 34.149 1.00 21.64 130 ILE A CA 1
ATOM 818 C C . ILE A 1 110 ? 79.855 43.563 33.889 1.00 20.29 130 ILE A C 1
ATOM 819 O O . ILE A 1 110 ? 80.572 43.746 32.914 1.00 21.19 130 ILE A O 1
ATOM 824 N N . ALA A 1 111 ? 79.564 44.529 34.742 1.00 21.60 131 ALA A N 1
ATOM 825 C CA . ALA A 1 111 ? 80.080 45.894 34.555 1.00 22.34 131 ALA A CA 1
ATOM 826 C C . ALA A 1 111 ? 81.583 45.947 34.685 1.00 21.91 131 ALA A C 1
ATOM 827 O O . ALA A 1 111 ? 82.232 46.621 33.912 1.00 22.59 131 ALA A O 1
ATOM 829 N N . LYS A 1 112 ? 82.128 45.267 35.694 1.00 22.22 132 LYS A N 1
ATOM 830 C CA . LYS A 1 112 ? 83.575 45.231 35.903 1.00 22.25 132 LYS A CA 1
ATOM 831 C C . LYS A 1 112 ? 84.265 44.645 34.686 1.00 20.84 132 LYS A C 1
ATOM 832 O O . LYS A 1 112 ? 85.271 45.189 34.228 1.00 21.03 132 LYS A O 1
ATOM 838 N N . TYR A 1 113 ? 83.731 43.537 34.170 1.00 19.80 133 TYR A N 1
ATOM 839 C CA . TYR A 1 113 ? 84.250 42.930 32.937 1.00 19.71 133 TYR A CA 1
ATOM 840 C C . TYR A 1 113 ? 84.421 43.935 31.797 1.00 19.98 133 TYR A C 1
ATOM 841 O O . TYR A 1 113 ? 85.508 44.071 31.219 1.00 19.27 133 TYR A O 1
ATOM 850 N N . PHE A 1 114 ? 83.332 44.616 31.441 1.00 19.51 134 PHE A N 1
ATOM 851 C CA . PHE A 1 114 ? 83.398 45.601 30.352 1.00 19.68 134 PHE A CA 1
ATOM 852 C C . PHE A 1 114 ? 84.260 46.795 30.702 1.00 20.25 134 PHE A C 1
ATOM 853 O O . PHE A 1 114 ? 85.017 47.242 29.879 1.00 21.32 134 PHE A O 1
ATOM 861 N N . ARG A 1 115 ? 84.190 47.286 31.928 1.00 21.71 135 ARG A N 1
ATOM 862 C CA . ARG A 1 115 ? 85.028 48.451 32.268 1.00 24.88 135 ARG A CA 1
ATOM 863 C C . ARG A 1 115 ? 86.528 48.125 32.233 1.00 24.63 135 ARG A C 1
ATOM 864 O O . ARG A 1 115 ? 87.336 48.913 31.745 1.00 24.43 135 ARG A O 1
ATOM 872 N N . ASP A 1 116 ? 86.892 46.938 32.696 1.00 24.48 136 ASP A N 1
ATOM 873 C CA . ASP A 1 116 ? 88.269 46.488 32.569 1.00 25.30 136 ASP A CA 1
ATOM 874 C C . ASP A 1 116 ? 88.740 46.402 31.118 1.00 24.92 136 ASP A C 1
ATOM 875 O O . ASP A 1 116 ? 89.886 46.720 30.786 1.00 23.92 136 ASP A O 1
ATOM 880 N N . LEU A 1 117 ? 87.862 45.942 30.234 1.00 24.28 137 LEU A N 1
ATOM 881 C CA . LEU A 1 117 ? 88.202 45.905 28.822 1.00 24.66 137 LEU A CA 1
ATOM 882 C C . LEU A 1 117 ? 88.442 47.305 28.262 1.00 24.32 137 LEU A C 1
ATOM 883 O O . LEU A 1 117 ? 89.429 47.553 27.538 1.00 25.54 137 LEU A O 1
ATOM 888 N N . CYS A 1 118 ? 87.534 48.224 28.568 1.00 24.68 138 CYS A N 1
ATOM 889 C CA . CYS A 1 118 ? 87.695 49.614 28.114 1.00 27.92 138 CYS A CA 1
ATOM 890 C C . CYS A 1 118 ? 89.002 50.253 28.615 1.00 28.64 138 CYS A C 1
ATOM 891 O O . CYS A 1 118 ? 89.626 51.041 27.900 1.00 29.90 138 CYS A O 1
ATOM 894 N N . SER A 1 119 ? 89.415 49.912 29.834 1.00 29.35 139 SER A N 1
ATOM 895 C CA . SER A 1 119 ? 90.644 50.475 30.419 1.00 30.76 139 SER A CA 1
ATOM 896 C C . SER A 1 119 ? 91.888 49.936 29.758 1.00 30.39 139 SER A C 1
ATOM 897 O O . SER A 1 119 ? 92.944 50.570 29.821 1.00 31.38 139 SER A O 1
ATOM 900 N N . ALA A 1 120 ? 91.765 48.748 29.163 1.00 28.45 140 ALA A N 1
ATOM 901 C CA . ALA A 1 120 ? 92.893 48.035 28.574 1.00 27.72 140 ALA A CA 1
ATOM 902 C C . ALA A 1 120 ? 93.385 48.609 27.240 1.00 27.28 140 ALA A C 1
ATOM 903 O O . ALA A 1 120 ? 94.517 48.365 26.830 1.00 26.76 140 ALA A O 1
ATOM 905 N N . VAL A 1 121 ? 92.526 49.316 26.525 1.00 25.87 141 VAL A N 1
ATOM 906 C CA . VAL A 1 121 ? 92.870 49.763 25.173 1.00 25.63 141 VAL A CA 1
ATOM 907 C C . VAL A 1 121 ? 92.392 51.184 24.927 1.00 26.45 141 VAL A C 1
ATOM 908 O O . VAL A 1 121 ? 91.561 51.715 25.665 1.00 25.37 141 VAL A O 1
ATOM 912 N N . SER A 1 122 ? 92.897 51.773 23.848 1.00 28.78 142 SER A N 1
ATOM 913 C CA . SER A 1 122 ? 92.503 53.106 23.410 1.00 30.64 142 SER A CA 1
ATOM 914 C C . SER A 1 122 ? 91.480 53.055 22.292 1.00 30.35 142 SER A C 1
ATOM 915 O O . SER A 1 122 ? 90.669 53.974 22.160 1.00 31.68 142 SER A O 1
ATOM 918 N N . ILE A 1 123 ? 91.538 52.012 21.464 1.00 28.35 143 ILE A N 1
ATOM 919 C CA . ILE A 1 123 ? 90.564 51.870 20.379 1.00 26.71 143 ILE A CA 1
ATOM 920 C C . ILE A 1 123 ? 89.160 51.607 20.980 1.00 26.37 143 ILE A C 1
ATOM 921 O O . ILE A 1 123 ? 89.048 51.199 22.129 1.00 26.11 143 ILE A O 1
ATOM 926 N N . PRO A 1 124 ? 88.090 51.874 20.210 1.00 25.69 144 PRO A N 1
ATOM 927 C CA . PRO A 1 124 ? 86.709 51.692 20.679 1.00 25.86 144 PRO A CA 1
ATOM 928 C C . PRO A 1 124 ? 86.423 50.241 21.098 1.00 24.62 144 PRO A C 1
ATOM 929 O O . PRO A 1 124 ? 86.896 49.300 20.450 1.00 23.41 144 PRO A O 1
ATOM 933 N N . VAL A 1 125 ? 85.695 50.087 22.190 1.00 22.48 145 VAL A N 1
ATOM 934 C CA . VAL A 1 125 ? 85.193 48.788 22.616 1.00 22.78 145 VAL A CA 1
ATOM 935 C C . VAL A 1 125 ? 83.692 48.682 22.270 1.00 22.87 145 VAL A C 1
ATOM 936 O O . VAL A 1 125 ? 82.908 49.568 22.628 1.00 22.29 145 VAL A O 1
ATOM 940 N N . PHE A 1 126 ? 83.322 47.613 21.561 1.00 22.36 146 PHE A N 1
ATOM 941 C CA . PHE A 1 126 ? 81.918 47.351 21.160 1.00 22.23 146 PHE A CA 1
ATOM 942 C C . PHE A 1 126 ? 81.298 46.336 22.077 1.00 21.47 146 PHE A C 1
ATOM 943 O O . PHE A 1 126 ? 81.948 45.333 22.452 1.00 20.20 146 PHE A O 1
ATOM 951 N N . LEU A 1 127 ? 80.034 46.548 22.426 1.00 19.60 147 LEU A N 1
ATOM 952 C CA . LEU A 1 127 ? 79.258 45.480 23.018 1.00 18.24 147 LEU A CA 1
ATOM 953 C C . LEU A 1 127 ? 78.781 44.558 21.891 1.00 19.52 147 LEU A C 1
ATOM 954 O O . LEU A 1 127 ? 78.257 45.022 20.880 1.00 19.27 147 LEU A O 1
ATOM 959 N N . TYR A 1 128 ? 79.015 43.258 22.031 1.00 18.20 148 TYR A N 1
ATOM 960 C CA . TYR A 1 128 ? 78.466 42.265 21.117 1.00 19.01 148 TYR A CA 1
ATOM 961 C C . TYR A 1 128 ? 77.414 41.501 21.913 1.00 19.50 148 TYR A C 1
ATOM 962 O O . TYR A 1 128 ? 77.731 40.632 22.746 1.00 18.97 148 TYR A O 1
ATOM 971 N N . ASN A 1 129 ? 76.154 41.858 21.661 1.00 19.07 149 ASN A N 1
ATOM 972 C CA . ASN A 1 129 ? 75.017 41.358 22.405 1.00 18.36 149 ASN A CA 1
ATOM 973 C C . ASN A 1 129 ? 74.345 40.247 21.586 1.00 18.24 149 ASN A C 1
ATOM 974 O O . ASN A 1 129 ? 74.141 40.395 20.382 1.00 18.95 149 ASN A O 1
ATOM 979 N N . TYR A 1 130 ? 74.058 39.110 22.220 1.00 17.37 150 TYR A N 1
ATOM 980 C CA . TYR A 1 130 ? 73.493 37.967 21.528 1.00 18.39 150 TYR A CA 1
ATOM 981 C C . TYR A 1 130 ? 72.763 37.130 22.569 1.00 19.37 150 TYR A C 1
ATOM 982 O O . TYR A 1 130 ? 73.232 36.056 22.978 1.00 17.02 150 TYR A O 1
ATOM 991 N N . PRO A 1 131 ? 71.620 37.642 23.047 1.00 19.77 151 PRO A N 1
ATOM 992 C CA . PRO A 1 131 ? 70.974 36.982 24.205 1.00 20.08 151 PRO A CA 1
ATOM 993 C C . PRO A 1 131 ? 70.627 35.513 24.050 1.00 19.79 151 PRO A C 1
ATOM 994 O O . PRO A 1 131 ? 70.768 34.771 25.027 1.00 19.24 151 PRO A O 1
ATOM 998 N N . ALA A 1 132 ? 70.218 35.075 22.858 1.00 19.24 152 ALA A N 1
ATOM 999 C CA . ALA A 1 132 ? 69.918 33.648 22.650 1.00 20.61 152 ALA A CA 1
ATOM 1000 C C . ALA A 1 132 ? 71.126 32.714 22.902 1.00 20.66 152 ALA A C 1
ATOM 1001 O O . ALA A 1 132 ? 70.943 31.564 23.295 1.00 19.39 152 ALA A O 1
ATOM 1003 N N . ALA A 1 133 ? 72.338 33.198 22.605 1.00 18.69 153 ALA A N 1
ATOM 1004 C CA . ALA A 1 133 ? 73.545 32.382 22.772 1.00 17.76 153 ALA A CA 1
ATOM 1005 C C . ALA A 1 133 ? 74.145 32.629 24.165 1.00 18.11 153 ALA A C 1
ATOM 1006 O O . ALA A 1 133 ? 74.526 31.692 24.859 1.00 18.14 153 ALA A O 1
ATOM 1008 N N . VAL A 1 134 ? 74.171 33.893 24.586 1.00 17.92 154 VAL A N 1
ATOM 1009 C CA . VAL A 1 134 ? 74.862 34.312 25.823 1.00 18.86 154 VAL A CA 1
ATOM 1010 C C . VAL A 1 134 ? 74.084 33.934 27.096 1.00 20.87 154 VAL A C 1
ATOM 1011 O O . VAL A 1 134 ? 74.678 33.602 28.144 1.00 19.37 154 VAL A O 1
ATOM 1015 N N . GLY A 1 135 ? 72.753 33.979 27.002 1.00 20.71 155 GLY A N 1
ATOM 1016 C CA . GLY A 1 135 ? 71.895 33.636 28.121 1.00 21.74 155 GLY A CA 1
ATOM 1017 C C . GLY A 1 135 ? 71.557 34.846 28.977 1.00 22.21 155 GLY A C 1
ATOM 1018 O O . GLY A 1 135 ? 70.917 34.716 30.013 1.00 22.27 155 GLY A O 1
ATOM 1019 N N . ARG A 1 136 ? 72.049 36.019 28.579 1.00 21.31 156 ARG A N 1
ATOM 1020 C CA . ARG A 1 136 ? 71.670 37.290 29.215 1.00 21.92 156 ARG A CA 1
ATOM 1021 C C . ARG A 1 136 ? 71.689 38.380 28.156 1.00 20.61 156 ARG A C 1
ATOM 1022 O O . ARG A 1 136 ? 72.299 38.234 27.097 1.00 20.46 156 ARG A O 1
ATOM 1030 N N . ASP A 1 137 ? 71.082 39.497 28.497 1.00 20.32 157 ASP A N 1
ATOM 1031 C CA . ASP A 1 137 ? 70.985 40.673 27.635 1.00 21.79 157 ASP A CA 1
ATOM 1032 C C . ASP A 1 137 ? 71.674 41.844 28.323 1.00 21.34 157 ASP A C 1
ATOM 1033 O O . ASP A 1 137 ? 71.466 42.066 29.517 1.00 23.14 157 ASP A O 1
ATOM 1038 N N . VAL A 1 138 ? 72.473 42.597 27.577 1.00 20.29 158 VAL A N 1
ATOM 1039 C CA . VAL A 1 138 ? 72.929 43.902 28.023 1.00 20.94 158 VAL A CA 1
ATOM 1040 C C . VAL A 1 138 ? 72.223 44.934 27.136 1.00 20.78 158 VAL A C 1
ATOM 1041 O O . VAL A 1 138 ? 72.671 45.208 26.006 1.00 18.89 158 VAL A O 1
ATOM 1045 N N . ASP A 1 139 ? 71.086 45.448 27.624 1.00 20.83 159 ASP A N 1
ATOM 1046 C CA . ASP A 1 139 ? 70.203 46.278 26.775 1.00 20.94 159 ASP A CA 1
ATOM 1047 C C . ASP A 1 139 ? 70.759 47.705 26.655 1.00 21.65 159 ASP A C 1
ATOM 1048 O O . ASP A 1 139 ? 71.820 48.008 27.215 1.00 18.30 159 ASP A O 1
ATOM 1053 N N . ALA A 1 140 ? 70.074 48.572 25.901 1.00 21.28 160 ALA A N 1
ATOM 1054 C CA . ALA A 1 140 ? 70.600 49.918 25.655 1.00 22.62 160 ALA A CA 1
ATOM 1055 C C . ALA A 1 140 ? 70.891 50.697 26.947 1.00 23.65 160 ALA A C 1
ATOM 1056 O O . ALA A 1 140 ? 71.940 51.347 27.086 1.00 24.36 160 ALA A O 1
ATOM 1058 N N . ARG A 1 141 ? 69.962 50.639 27.887 1.00 24.49 161 ARG A N 1
ATOM 1059 C CA . ARG A 1 141 ? 70.123 51.354 29.149 1.00 27.34 161 ARG A CA 1
ATOM 1060 C C . ARG A 1 141 ? 71.349 50.849 29.958 1.00 25.69 161 ARG A C 1
ATOM 1061 O O . ARG A 1 141 ? 72.172 51.636 30.434 1.00 25.03 161 ARG A O 1
ATOM 1069 N N . ALA A 1 142 ? 71.461 49.532 30.092 1.00 25.23 162 ALA A N 1
ATOM 1070 C CA . ALA A 1 142 ? 72.624 48.891 30.728 1.00 24.03 162 ALA A CA 1
ATOM 1071 C C . ALA A 1 142 ? 73.924 49.244 30.002 1.00 25.07 162 ALA A C 1
ATOM 1072 O O . ALA A 1 142 ? 74.936 49.532 30.634 1.00 25.80 162 ALA A O 1
ATOM 1074 N N . ALA A 1 143 ? 73.896 49.236 28.674 1.00 24.07 163 ALA A N 1
ATOM 1075 C CA . ALA A 1 143 ? 75.060 49.595 27.874 1.00 24.68 163 ALA A CA 1
ATOM 1076 C C . ALA A 1 143 ? 75.526 51.049 28.130 1.00 25.72 163 ALA A C 1
ATOM 1077 O O . ALA A 1 143 ? 76.745 51.331 28.255 1.00 24.09 163 ALA A O 1
ATOM 1079 N N . LYS A 1 144 ? 74.556 51.957 28.233 1.00 25.64 164 LYS A N 1
ATOM 1080 C CA . LYS A 1 144 ? 74.850 53.346 28.586 1.00 27.51 164 LYS A CA 1
ATOM 1081 C C . LYS A 1 144 ? 75.436 53.440 29.993 1.00 27.53 164 LYS A C 1
ATOM 1082 O O . LYS A 1 144 ? 76.412 54.172 30.207 1.00 26.98 164 LYS A O 1
ATOM 1088 N N . GLU A 1 145 ? 74.828 52.701 30.925 1.00 29.75 165 GLU A N 1
ATOM 1089 C CA . GLU A 1 145 ? 75.249 52.606 32.349 1.00 33.24 165 GLU A CA 1
ATOM 1090 C C . GLU A 1 145 ? 76.697 52.116 32.512 1.00 32.94 165 GLU A C 1
ATOM 1091 O O . GLU A 1 145 ? 77.331 52.397 33.543 1.00 34.15 165 GLU A O 1
ATOM 1097 N N . LEU A 1 146 ? 77.234 51.404 31.512 1.00 30.54 166 LEU A N 1
ATOM 1098 C CA . LEU A 1 146 ? 78.631 50.945 31.564 1.00 29.33 166 LEU A CA 1
ATOM 1099 C C . LEU A 1 146 ? 79.593 52.101 31.403 1.00 30.76 166 LEU A C 1
ATOM 1100 O O . LEU A 1 146 ? 80.693 52.089 31.967 1.00 31.16 166 LEU A O 1
ATOM 1105 N N . GLY A 1 147 ? 79.185 53.093 30.619 1.00 31.17 167 GLY A N 1
ATOM 1106 C CA . GLY A 1 147 ? 79.942 54.343 30.482 1.00 31.74 167 GLY A CA 1
ATOM 1107 C C . GLY A 1 147 ? 81.135 54.399 29.528 1.00 32.69 167 GLY A C 1
ATOM 1108 O O . GLY A 1 147 ? 81.895 55.374 29.558 1.00 33.90 167 GLY A O 1
ATOM 1109 N N . CYS A 1 148 ? 81.339 53.376 28.699 1.00 30.77 168 CYS A N 1
ATOM 1110 C CA . CYS A 1 148 ? 82.523 53.353 27.833 1.00 30.85 168 CYS A CA 1
ATOM 1111 C C . CYS A 1 148 ? 82.313 52.638 26.480 1.00 29.42 168 CYS A C 1
ATOM 1112 O O . CYS A 1 148 ? 83.255 52.452 25.698 1.00 29.85 168 CYS A O 1
ATOM 1115 N N . ILE A 1 149 ? 81.081 52.248 26.206 1.00 28.15 169 ILE A N 1
ATOM 1116 C CA . ILE A 1 149 ? 80.777 51.489 24.997 1.00 26.79 169 ILE A CA 1
ATOM 1117 C C . ILE A 1 149 ? 80.667 52.464 23.838 1.00 26.70 169 ILE A C 1
ATOM 1118 O O . ILE A 1 149 ? 79.965 53.459 23.949 1.00 26.08 169 ILE A O 1
ATOM 1123 N N . ARG A 1 150 ? 81.340 52.184 22.729 1.00 27.29 170 ARG A N 1
ATOM 1124 C CA . ARG A 1 150 ? 81.329 53.078 21.565 1.00 27.91 170 ARG A CA 1
ATOM 1125 C C . ARG A 1 150 ? 80.754 52.403 20.299 1.00 26.86 170 ARG A C 1
ATOM 1126 O O . ARG A 1 150 ? 80.799 52.946 19.181 1.00 25.39 170 ARG A O 1
ATOM 1134 N N . GLY A 1 151 ? 80.207 51.215 20.484 1.00 23.16 171 GLY A N 1
ATOM 1135 C CA . GLY A 1 151 ? 79.679 50.477 19.365 1.00 22.95 171 GLY A CA 1
ATOM 1136 C C . GLY A 1 151 ? 78.887 49.301 19.873 1.00 21.66 171 GLY A C 1
ATOM 1137 O O . GLY A 1 151 ? 79.140 48.804 20.979 1.00 19.49 171 GLY A O 1
ATOM 1138 N N . VAL A 1 152 ? 77.913 48.854 19.078 1.00 21.19 172 VAL A N 1
ATOM 1139 C CA . VAL A 1 152 ? 77.078 47.710 19.478 1.00 20.17 172 VAL A CA 1
ATOM 1140 C C . VAL A 1 152 ? 76.792 46.804 18.282 1.00 21.92 172 VAL A C 1
ATOM 1141 O O . VAL A 1 152 ? 76.420 47.277 17.191 1.00 21.34 172 VAL A O 1
ATOM 1145 N N . LYS A 1 153 ? 76.974 45.499 18.466 1.00 20.47 173 LYS A N 1
ATOM 1146 C CA . LYS A 1 153 ? 76.477 44.539 17.489 1.00 22.82 173 LYS A CA 1
ATOM 1147 C C . LYS A 1 153 ? 75.426 43.755 18.220 1.00 21.37 173 LYS A C 1
ATOM 1148 O O . LYS A 1 153 ? 75.741 43.109 19.209 1.00 19.06 173 LYS A O 1
ATOM 1154 N N . ASP A 1 154 ? 74.172 43.837 17.755 1.00 21.00 174 ASP A N 1
ATOM 1155 C CA . ASP A 1 154 ? 73.046 43.216 18.451 1.00 19.46 174 ASP A CA 1
ATOM 1156 C C . ASP A 1 154 ? 72.511 42.105 17.553 1.00 19.93 174 ASP A C 1
ATOM 1157 O O . ASP A 1 154 ? 71.839 42.359 16.531 1.00 19.51 174 ASP A O 1
ATOM 1162 N N . THR A 1 155 ? 72.879 40.868 17.878 1.00 19.77 175 THR A N 1
ATOM 1163 C CA . THR A 1 155 ? 72.411 39.715 17.105 1.00 20.78 175 THR A CA 1
ATOM 1164 C C . THR A 1 155 ? 71.104 39.329 17.770 1.00 21.73 175 THR A C 1
ATOM 1165 O O . THR A 1 155 ? 71.083 38.656 18.786 1.00 21.00 175 THR A O 1
ATOM 1169 N N . ASN A 1 156 ? 70.007 39.812 17.189 1.00 23.00 176 ASN A N 1
ATOM 1170 C CA . ASN A 1 156 ? 68.743 39.917 17.907 1.00 23.35 176 ASN A CA 1
ATOM 1171 C C . ASN A 1 156 ? 67.595 40.057 16.902 1.00 24.68 176 ASN A C 1
ATOM 1172 O O . ASN A 1 156 ? 67.698 40.875 15.980 1.00 22.79 176 ASN A O 1
ATOM 1177 N N . GLU A 1 157 ? 66.516 39.288 17.079 1.00 24.90 177 GLU A N 1
ATOM 1178 C CA . GLU A 1 157 ? 65.345 39.394 16.196 1.00 27.86 177 GLU A CA 1
ATOM 1179 C C . GLU A 1 157 ? 64.523 40.655 16.464 1.00 26.05 177 GLU A C 1
ATOM 1180 O O . GLU A 1 157 ? 63.709 41.053 15.628 1.00 26.41 177 GLU A O 1
ATOM 1186 N N . SER A 1 158 ? 64.721 41.278 17.625 1.00 23.75 178 SER A N 1
ATOM 1187 C CA . SER A 1 158 ? 63.969 42.493 17.941 1.00 22.67 178 SER A CA 1
ATOM 1188 C C . SER A 1 158 ? 64.665 43.778 17.407 1.00 21.74 178 SER A C 1
ATOM 1189 O O . SER A 1 158 ? 65.625 44.268 17.996 1.00 20.23 178 SER A O 1
ATOM 1192 N N . LEU A 1 159 ? 64.191 44.308 16.275 1.00 20.49 179 LEU A N 1
ATOM 1193 C CA . LEU A 1 159 ? 64.800 45.507 15.707 1.00 20.55 179 LEU A CA 1
ATOM 1194 C C . LEU A 1 159 ? 64.702 46.696 16.662 1.00 20.93 179 LEU A C 1
ATOM 1195 O O . LEU A 1 159 ? 65.603 47.539 16.729 1.00 21.57 179 LEU A O 1
ATOM 1200 N N . ALA A 1 160 ? 63.612 46.764 17.423 1.00 20.21 180 ALA A N 1
ATOM 1201 C CA . ALA A 1 160 ? 63.448 47.853 18.397 1.00 21.66 180 ALA A CA 1
ATOM 1202 C C . ALA A 1 160 ? 64.530 47.795 19.485 1.00 20.84 180 ALA A C 1
ATOM 1203 O O . ALA A 1 160 ? 65.010 48.799 19.921 1.00 21.38 180 ALA A O 1
ATOM 1205 N N . HIS A 1 161 ? 64.880 46.599 19.922 1.00 21.55 181 HIS A N 1
ATOM 1206 C CA . HIS A 1 161 ? 65.950 46.434 20.931 1.00 19.92 181 HIS A CA 1
ATOM 1207 C C . HIS A 1 161 ? 67.238 47.063 20.367 1.00 19.35 181 HIS A C 1
ATOM 1208 O O . HIS A 1 161 ? 67.946 47.830 21.047 1.00 19.47 181 HIS A O 1
ATOM 1215 N N . THR A 1 162 ? 67.530 46.780 19.099 1.00 18.46 182 THR A N 1
ATOM 1216 C CA . THR A 1 162 ? 68.733 47.327 18.452 1.00 18.98 182 THR A CA 1
ATOM 1217 C C . THR A 1 162 ? 68.670 48.843 18.298 1.00 20.32 182 THR A C 1
ATOM 1218 O O . THR A 1 162 ? 69.638 49.566 18.624 1.00 19.24 182 THR A O 1
ATOM 1222 N N . LEU A 1 163 ? 67.527 49.337 17.802 1.00 20.54 183 LEU A N 1
ATOM 1223 C CA . LEU A 1 163 ? 67.330 50.771 17.644 1.00 20.86 183 LEU A CA 1
ATOM 1224 C C . LEU A 1 163 ? 67.514 51.497 18.970 1.00 19.80 183 LEU A C 1
ATOM 1225 O O . LEU A 1 163 ? 68.021 52.601 19.012 1.00 22.87 183 LEU A O 1
ATOM 1230 N N . ALA A 1 164 ? 67.085 50.887 20.061 1.00 21.87 184 ALA A N 1
ATOM 1231 C CA . ALA A 1 164 ? 67.221 51.522 21.360 1.00 21.24 184 ALA A CA 1
ATOM 1232 C C . ALA A 1 164 ? 68.679 51.901 21.694 1.00 22.25 184 ALA A C 1
ATOM 1233 O O . ALA A 1 164 ? 68.906 52.879 22.405 1.00 20.86 184 ALA A O 1
ATOM 1235 N N . TYR A 1 165 ? 69.671 51.171 21.167 1.00 21.87 185 TYR A N 1
ATOM 1236 C CA . TYR A 1 165 ? 71.077 51.578 21.412 1.00 22.09 185 TYR A CA 1
ATOM 1237 C C . TYR A 1 165 ? 71.403 52.908 20.763 1.00 23.41 185 TYR A C 1
ATOM 1238 O O . TYR A 1 165 ? 72.160 53.707 21.302 1.00 23.02 185 TYR A O 1
ATOM 1247 N N . LYS A 1 166 ? 70.838 53.142 19.585 1.00 25.14 186 LYS A N 1
ATOM 1248 C CA . LYS A 1 166 ? 71.003 54.418 18.907 1.00 26.87 186 LYS A CA 1
ATOM 1249 C C . LYS A 1 166 ? 70.353 55.546 19.721 1.00 26.30 186 LYS A C 1
ATOM 1250 O O . LYS A 1 166 ? 70.821 56.664 19.739 1.00 26.37 186 LYS A O 1
ATOM 1256 N N . ARG A 1 167 ? 69.269 55.230 20.411 1.00 26.70 187 ARG A N 1
ATOM 1257 C CA . ARG A 1 167 ? 68.578 56.208 21.241 1.00 27.27 187 ARG A CA 1
ATOM 1258 C C . ARG A 1 167 ? 69.387 56.569 22.482 1.00 27.87 187 ARG A C 1
ATOM 1259 O O . ARG A 1 167 ? 69.539 57.758 22.815 1.00 28.20 187 ARG A O 1
ATOM 1267 N N . TYR A 1 168 ? 69.910 55.558 23.177 1.00 27.73 188 TYR A N 1
ATOM 1268 C CA . TYR A 1 168 ? 70.665 55.792 24.420 1.00 28.07 188 TYR A CA 1
ATOM 1269 C C . TYR A 1 168 ? 72.113 56.157 24.196 1.00 28.61 188 TYR A C 1
ATOM 1270 O O . TYR A 1 168 ? 72.734 56.788 25.060 1.00 28.99 188 TYR A O 1
ATOM 1279 N N . LEU A 1 169 ? 72.666 55.742 23.063 1.00 27.90 189 LEU A N 1
ATOM 1280 C CA . LEU A 1 169 ? 74.061 56.063 22.731 1.00 29.19 189 LEU A CA 1
ATOM 1281 C C . LEU A 1 169 ? 74.139 56.670 21.343 1.00 29.65 189 LEU A C 1
ATOM 1282 O O . LEU A 1 169 ? 74.551 56.002 20.392 1.00 28.33 189 LEU A O 1
ATOM 1287 N N . PRO A 1 170 ? 73.746 57.957 21.216 1.00 31.75 190 PRO A N 1
ATOM 1288 C CA . PRO A 1 170 ? 73.628 58.565 19.884 1.00 32.64 190 PRO A CA 1
ATOM 1289 C C . PRO A 1 170 ? 74.939 58.624 19.104 1.00 32.87 190 PRO A C 1
ATOM 1290 O O . PRO A 1 170 ? 74.910 58.770 17.889 1.00 32.69 190 PRO A O 1
ATOM 1294 N N . GLN A 1 171 ? 76.069 58.519 19.798 1.00 32.63 191 GLN A N 1
ATOM 1295 C CA . GLN A 1 171 ? 77.381 58.542 19.148 1.00 33.53 191 GLN A CA 1
ATOM 1296 C C . GLN A 1 171 ? 77.962 57.158 18.807 1.00 31.80 191 GLN A C 1
ATOM 1297 O O . GLN A 1 171 ? 78.950 57.057 18.065 1.00 32.04 191 GLN A O 1
ATOM 1303 N N . ALA A 1 172 ? 77.364 56.098 19.332 1.00 28.80 192 ALA A N 1
ATOM 1304 C CA . ALA A 1 172 ? 77.855 54.745 19.061 1.00 27.78 192 ALA A CA 1
ATOM 1305 C C . ALA A 1 172 ? 77.518 54.338 17.637 1.00 28.49 192 ALA A C 1
ATOM 1306 O O . ALA A 1 172 ? 76.480 54.744 17.109 1.00 29.52 192 ALA A O 1
ATOM 1308 N N . ARG A 1 173 ? 78.364 53.512 17.029 1.00 28.26 193 ARG A N 1
ATOM 1309 C CA . ARG A 1 173 ? 78.017 52.803 15.805 1.00 29.70 193 ARG A CA 1
ATOM 1310 C C . ARG A 1 173 ? 77.216 51.523 16.162 1.00 26.18 193 ARG A C 1
ATOM 1311 O O . ARG A 1 173 ? 77.722 50.640 16.857 1.00 24.48 193 ARG A O 1
ATOM 1319 N N . VAL A 1 174 ? 75.982 51.436 15.668 1.00 23.43 194 VAL A N 1
ATOM 1320 C CA . VAL A 1 174 ? 75.048 50.341 16.014 1.00 20.59 194 VAL A CA 1
ATOM 1321 C C . VAL A 1 174 ? 74.702 49.481 14.781 1.00 20.93 194 VAL A C 1
ATOM 1322 O O . VAL A 1 174 ? 74.363 50.008 13.712 1.00 19.89 194 VAL A O 1
ATOM 1326 N N . TYR A 1 175 ? 74.819 48.159 14.931 1.00 19.33 195 TYR A N 1
ATOM 1327 C CA . TYR A 1 175 ? 74.623 47.169 13.870 1.00 20.27 195 TYR A CA 1
ATOM 1328 C C . TYR A 1 175 ? 73.692 46.069 14.370 1.00 18.95 195 TYR A C 1
ATOM 1329 O O . TYR A 1 175 ? 73.743 45.674 15.546 1.00 18.05 195 TYR A O 1
ATOM 1338 N N . ASN A 1 176 ? 72.841 45.576 13.490 1.00 18.08 196 ASN A N 1
ATOM 1339 C CA . ASN A 1 176 ? 72.041 44.404 13.824 1.00 18.69 196 ASN A CA 1
ATOM 1340 C C . ASN A 1 176 ? 72.645 43.165 13.167 1.00 18.73 196 ASN A C 1
ATOM 1341 O O . ASN A 1 176 ? 73.121 43.225 12.019 1.00 19.11 196 ASN A O 1
ATOM 1346 N N . GLY A 1 177 ? 72.632 42.041 13.887 1.00 19.05 197 GLY A N 1
ATOM 1347 C CA . GLY A 1 177 ? 73.342 40.830 13.429 1.00 18.17 197 GLY A CA 1
ATOM 1348 C C . GLY A 1 177 ? 72.445 39.716 12.885 1.00 20.75 197 GLY A C 1
ATOM 1349 O O . GLY A 1 177 ? 72.920 38.629 12.544 1.00 21.27 197 GLY A O 1
ATOM 1350 N N . SER A 1 178 ? 71.146 39.979 12.777 1.00 19.61 198 SER A N 1
ATOM 1351 C CA . SER A 1 178 ? 70.200 38.971 12.282 1.00 20.01 198 SER A CA 1
ATOM 1352 C C . SER A 1 178 ? 70.114 38.996 10.740 1.00 19.34 198 SER A C 1
ATOM 1353 O O . SER A 1 178 ? 69.896 40.055 10.147 1.00 18.17 198 SER A O 1
ATOM 1356 N N . ASP A 1 179 ? 70.362 37.860 10.098 1.00 16.67 199 ASP A N 1
ATOM 1357 C CA . ASP A 1 179 ? 70.229 37.767 8.627 1.00 18.51 199 ASP A CA 1
ATOM 1358 C C . ASP A 1 179 ? 68.815 38.149 8.141 1.00 19.74 199 ASP A C 1
ATOM 1359 O O . ASP A 1 179 ? 68.639 38.635 7.020 1.00 18.60 199 ASP A O 1
ATOM 1364 N N . SER A 1 180 ? 67.818 37.911 8.990 1.00 18.58 200 SER A N 1
ATOM 1365 C CA . SER A 1 180 ? 66.427 38.210 8.601 1.00 19.38 200 SER A CA 1
ATOM 1366 C C . SER A 1 180 ? 66.125 39.705 8.655 1.00 18.95 200 SER A C 1
ATOM 1367 O O . SER A 1 180 ? 65.039 40.140 8.222 1.00 20.55 200 SER A O 1
ATOM 1370 N N . LEU A 1 181 ? 67.053 40.503 9.190 1.00 17.41 201 LEU A N 1
ATOM 1371 C CA . LEU A 1 181 ? 66.856 41.958 9.354 1.00 17.78 201 LEU A CA 1
ATOM 1372 C C . LEU A 1 181 ? 67.815 42.862 8.550 1.00 18.16 201 LEU A C 1
ATOM 1373 O O . LEU A 1 181 ? 67.944 44.057 8.850 1.00 19.76 201 LEU A O 1
ATOM 1378 N N . VAL A 1 182 ? 68.488 42.318 7.541 1.00 17.92 202 VAL A N 1
ATOM 1379 C CA . VAL A 1 182 ? 69.410 43.140 6.731 1.00 18.46 202 VAL A CA 1
ATOM 1380 C C . VAL A 1 182 ? 68.691 44.305 6.032 1.00 19.19 202 VAL A C 1
ATOM 1381 O O . VAL A 1 182 ? 69.059 45.473 6.153 1.00 17.18 202 VAL A O 1
ATOM 1385 N N . PHE A 1 183 ? 67.660 43.954 5.276 1.00 19.16 203 PHE A N 1
ATOM 1386 C CA . PHE A 1 183 ? 66.784 44.945 4.659 1.00 18.92 203 PHE A CA 1
ATOM 1387 C C . PHE A 1 183 ? 66.295 45.971 5.681 1.00 18.23 203 PHE A C 1
ATOM 1388 O O . PHE A 1 183 ? 66.534 47.172 5.533 1.00 18.79 203 PHE A O 1
ATOM 1396 N N . ALA A 1 184 ? 65.641 45.509 6.737 1.00 16.87 204 ALA A N 1
ATOM 1397 C CA . ALA A 1 184 ? 65.098 46.393 7.750 1.00 17.99 204 ALA A CA 1
ATOM 1398 C C . ALA A 1 184 ? 66.145 47.312 8.406 1.00 18.53 204 ALA A C 1
ATOM 1399 O O . ALA A 1 184 ? 65.890 48.502 8.634 1.00 17.25 204 ALA A O 1
ATOM 1401 N N . SER A 1 185 ? 67.319 46.760 8.714 1.00 17.23 205 SER A N 1
ATOM 1402 C CA . SER A 1 185 ? 68.423 47.585 9.270 1.00 17.52 205 SER A CA 1
ATOM 1403 C C . SER A 1 185 ? 68.825 48.754 8.363 1.00 17.00 205 SER A C 1
ATOM 1404 O O . SER A 1 185 ? 69.029 49.861 8.828 1.00 19.70 205 SER A O 1
ATOM 1407 N N . PHE A 1 186 ? 69.017 48.499 7.078 1.00 19.09 206 PHE A N 1
ATOM 1408 C CA . PHE A 1 186 ? 69.316 49.610 6.151 1.00 18.83 206 PHE A CA 1
ATOM 1409 C C . PHE A 1 186 ? 68.152 50.608 6.052 1.00 20.39 206 PHE A C 1
ATOM 1410 O O . PHE A 1 186 ? 68.347 51.842 6.049 1.00 20.00 206 PHE A O 1
ATOM 1418 N N . ALA A 1 187 ? 66.939 50.067 5.994 1.00 20.15 207 ALA A N 1
ATOM 1419 C CA . ALA A 1 187 ? 65.716 50.904 5.934 1.00 20.29 207 ALA A CA 1
ATOM 1420 C C . ALA A 1 187 ? 65.581 51.869 7.111 1.00 21.35 207 ALA A C 1
ATOM 1421 O O . ALA A 1 187 ? 65.126 53.028 6.961 1.00 22.50 207 ALA A O 1
ATOM 1423 N N . VAL A 1 188 ? 65.970 51.425 8.301 1.00 20.25 208 VAL A N 1
ATOM 1424 C CA . VAL A 1 188 ? 65.853 52.303 9.457 1.00 20.05 208 VAL A CA 1
ATOM 1425 C C . VAL A 1 188 ? 67.153 53.064 9.709 1.00 20.78 208 VAL A C 1
ATOM 1426 O O . VAL A 1 188 ? 67.258 53.816 10.684 1.00 22.89 208 VAL A O 1
ATOM 1430 N N . ARG A 1 189 ? 68.117 52.895 8.816 1.00 21.34 209 ARG A N 1
ATOM 1431 C CA . ARG A 1 189 ? 69.427 53.561 8.935 1.00 22.79 209 ARG A CA 1
ATOM 1432 C C . ARG A 1 189 ? 70.172 53.284 10.246 1.00 22.28 209 ARG A C 1
ATOM 1433 O O . ARG A 1 189 ? 70.625 54.209 10.953 1.00 21.56 209 ARG A O 1
ATOM 1441 N N . LEU A 1 190 ? 70.286 52.001 10.577 1.00 20.93 210 LEU A N 1
ATOM 1442 C CA . LEU A 1 190 ? 71.300 51.580 11.539 1.00 21.05 210 LEU A CA 1
ATOM 1443 C C . LEU A 1 190 ? 72.641 51.906 10.876 1.00 20.90 210 LEU A C 1
ATOM 1444 O O . LEU A 1 190 ? 72.689 52.202 9.682 1.00 19.87 210 LEU A O 1
ATOM 1449 N N . ASP A 1 191 ? 73.742 51.828 11.625 1.00 20.52 211 ASP A N 1
ATOM 1450 C CA . ASP A 1 191 ? 75.033 52.091 11.005 1.00 21.15 211 ASP A CA 1
ATOM 1451 C C . ASP A 1 191 ? 75.459 50.977 10.065 1.00 21.34 211 ASP A C 1
ATOM 1452 O O . ASP A 1 191 ? 76.361 51.147 9.266 1.00 22.24 211 ASP A O 1
ATOM 1457 N N . GLY A 1 192 ? 74.821 49.813 10.173 1.00 20.67 212 GLY A N 1
ATOM 1458 C CA . GLY A 1 192 ? 75.169 48.727 9.295 1.00 18.46 212 GLY A CA 1
ATOM 1459 C C . GLY A 1 192 ? 74.594 47.411 9.773 1.00 18.13 212 GLY A C 1
ATOM 1460 O O . GLY A 1 192 ? 73.754 47.356 10.713 1.00 18.37 212 GLY A O 1
ATOM 1461 N N . VAL A 1 193 ? 75.023 46.355 9.109 1.00 16.83 213 VAL A N 1
ATOM 1462 C CA . VAL A 1 193 ? 74.640 44.994 9.473 1.00 17.87 213 VAL A CA 1
ATOM 1463 C C . VAL A 1 193 ? 75.896 44.186 9.735 1.00 17.77 213 VAL A C 1
ATOM 1464 O O . VAL A 1 193 ? 76.923 44.425 9.107 1.00 17.06 213 VAL A O 1
ATOM 1468 N N . VAL A 1 194 ? 75.791 43.219 10.639 1.00 18.29 214 VAL A N 1
ATOM 1469 C CA . VAL A 1 194 ? 76.836 42.218 10.804 1.00 19.69 214 VAL A CA 1
ATOM 1470 C C . VAL A 1 194 ? 76.214 40.835 10.643 1.00 20.06 214 VAL A C 1
ATOM 1471 O O . VAL A 1 194 ? 76.068 40.086 11.590 1.00 22.49 214 VAL A O 1
ATOM 1475 N N . ALA A 1 195 ? 75.871 40.487 9.422 1.00 22.21 215 ALA A N 1
ATOM 1476 C CA . ALA A 1 195 ? 75.135 39.259 9.159 1.00 21.48 215 ALA A CA 1
ATOM 1477 C C . ALA A 1 195 ? 76.029 38.121 8.653 1.00 19.13 215 ALA A C 1
ATOM 1478 O O . ALA A 1 195 ? 76.889 38.313 7.781 1.00 20.26 215 ALA A O 1
ATOM 1480 N N . SER A 1 196 ? 75.774 36.911 9.148 1.00 18.14 216 SER A N 1
ATOM 1481 C CA . SER A 1 196 ? 76.528 35.712 8.747 1.00 17.80 216 SER A CA 1
ATOM 1482 C C . SER A 1 196 ? 76.543 35.471 7.244 1.00 17.17 216 SER A C 1
ATOM 1483 O O . SER A 1 196 ? 77.523 34.952 6.703 1.00 15.93 216 SER A O 1
ATOM 1486 N N . SER A 1 197 ? 75.463 35.859 6.551 1.00 16.53 217 SER A N 1
ATOM 1487 C CA . SER A 1 197 ? 75.398 35.678 5.098 1.00 16.72 217 SER A CA 1
ATOM 1488 C C . SER A 1 197 ? 76.393 36.544 4.298 1.00 17.40 217 SER A C 1
ATOM 1489 O O . SER A 1 197 ? 76.573 36.326 3.096 1.00 16.84 217 SER A O 1
ATOM 1492 N N . ALA A 1 198 ? 77.028 37.527 4.930 1.00 16.28 218 ALA A N 1
ATOM 1493 C CA . ALA A 1 198 ? 78.133 38.211 4.236 1.00 16.78 218 ALA A CA 1
ATOM 1494 C C . ALA A 1 198 ? 79.270 37.245 3.895 1.00 17.42 218 ALA A C 1
ATOM 1495 O O . ALA A 1 198 ? 80.096 37.547 3.041 1.00 17.38 218 ALA A O 1
ATOM 1497 N N . ASN A 1 199 ? 79.316 36.093 4.555 1.00 16.46 219 ASN A N 1
ATOM 1498 C CA . ASN A 1 199 ? 80.277 35.070 4.161 1.00 18.37 219 ASN A CA 1
ATOM 1499 C C . ASN A 1 199 ? 80.002 34.474 2.791 1.00 18.32 219 ASN A C 1
ATOM 1500 O O . ASN A 1 199 ? 80.922 34.257 2.018 1.00 19.19 219 ASN A O 1
ATOM 1505 N N . TYR A 1 200 ? 78.735 34.133 2.528 1.00 17.33 220 TYR A N 1
ATOM 1506 C CA . TYR A 1 200 ? 78.416 33.356 1.322 1.00 17.73 220 TYR A CA 1
ATOM 1507 C C . TYR A 1 200 ? 77.730 34.148 0.225 1.00 17.71 220 TYR A C 1
ATOM 1508 O O . TYR A 1 200 ? 77.828 33.766 -0.931 1.00 18.83 220 TYR A O 1
ATOM 1517 N N . LEU A 1 201 ? 77.042 35.234 0.578 1.00 17.27 221 LEU A N 1
ATOM 1518 C CA . LEU A 1 201 ? 76.357 36.075 -0.413 1.00 17.97 221 LEU A CA 1
ATOM 1519 C C . LEU A 1 201 ? 76.520 37.561 -0.156 1.00 17.93 221 LEU A C 1
ATOM 1520 O O . LEU A 1 201 ? 75.532 38.308 -0.072 1.00 16.87 221 LEU A O 1
ATOM 1525 N N . PRO A 1 202 ? 77.788 38.028 -0.062 1.00 18.64 222 PRO A N 1
ATOM 1526 C CA . PRO A 1 202 ? 78.013 39.455 0.160 1.00 18.55 222 PRO A CA 1
ATOM 1527 C C . PRO A 1 202 ? 77.370 40.286 -0.953 1.00 18.63 222 PRO A C 1
ATOM 1528 O O . PRO A 1 202 ? 76.912 41.388 -0.694 1.00 19.29 222 PRO A O 1
ATOM 1532 N N . GLU A 1 203 ? 77.368 39.769 -2.182 1.00 19.09 223 GLU A N 1
ATOM 1533 C CA . GLU A 1 203 ? 76.814 40.537 -3.304 1.00 22.25 223 GLU A CA 1
ATOM 1534 C C . GLU A 1 203 ? 75.303 40.712 -3.155 1.00 21.18 223 GLU A C 1
ATOM 1535 O O . GLU A 1 203 ? 74.756 41.681 -3.625 1.00 21.01 223 GLU A O 1
ATOM 1541 N N . LEU A 1 204 ? 74.640 39.763 -2.495 1.00 21.10 224 LEU A N 1
ATOM 1542 C CA . LEU A 1 204 ? 73.209 39.912 -2.171 1.00 20.23 224 LEU A CA 1
ATOM 1543 C C . LEU A 1 204 ? 72.979 41.010 -1.138 1.00 20.20 224 LEU A C 1
ATOM 1544 O O . LEU A 1 204 ? 72.048 41.829 -1.263 1.00 19.10 224 LEU A O 1
ATOM 1549 N N . LEU A 1 205 ? 73.817 41.060 -0.098 1.00 19.53 225 LEU A N 1
ATOM 1550 C CA . LEU A 1 205 ? 73.659 42.086 0.928 1.00 18.84 225 LEU A CA 1
ATOM 1551 C C . LEU A 1 205 ? 73.900 43.463 0.319 1.00 19.77 225 LEU A C 1
ATOM 1552 O O . LEU A 1 205 ? 73.232 44.423 0.664 1.00 20.46 225 LEU A O 1
ATOM 1557 N N . ALA A 1 206 ? 74.897 43.554 -0.558 1.00 21.12 226 ALA A N 1
ATOM 1558 C CA . ALA A 1 206 ? 75.207 44.821 -1.246 1.00 21.01 226 ALA A CA 1
ATOM 1559 C C . ALA A 1 206 ? 74.031 45.198 -2.149 1.00 20.93 226 ALA A C 1
ATOM 1560 O O . ALA A 1 206 ? 73.673 46.359 -2.233 1.00 22.26 226 ALA A O 1
ATOM 1562 N N . GLY A 1 207 ? 73.442 44.211 -2.811 1.00 20.51 227 GLY A N 1
ATOM 1563 C CA . GLY A 1 207 ? 72.223 44.448 -3.612 1.00 20.83 227 GLY A CA 1
ATOM 1564 C C . GLY A 1 207 ? 71.084 44.997 -2.764 1.00 20.95 227 GLY A C 1
ATOM 1565 O O . GLY A 1 207 ? 70.400 45.946 -3.164 1.00 19.76 227 GLY A O 1
ATOM 1566 N N . ILE A 1 208 ? 70.890 44.436 -1.572 1.00 19.77 228 ILE A N 1
ATOM 1567 C CA . ILE A 1 208 ? 69.865 44.984 -0.667 1.00 19.26 228 ILE A CA 1
ATOM 1568 C C . ILE A 1 208 ? 70.169 46.420 -0.284 1.00 20.55 228 ILE A C 1
ATOM 1569 O O . ILE A 1 208 ? 69.288 47.284 -0.316 1.00 20.07 228 ILE A O 1
ATOM 1574 N N . ARG A 1 209 ? 71.413 46.686 0.120 1.00 20.23 229 ARG A N 1
ATOM 1575 C CA . ARG A 1 209 ? 71.807 48.044 0.519 1.00 20.26 229 ARG A CA 1
ATOM 1576 C C . ARG A 1 209 ? 71.596 49.058 -0.631 1.00 21.75 229 ARG A C 1
ATOM 1577 O O . ARG A 1 209 ? 71.083 50.168 -0.414 1.00 21.80 229 ARG A O 1
ATOM 1585 N N . ASP A 1 210 ? 72.039 48.678 -1.830 1.00 22.36 230 ASP A N 1
ATOM 1586 C CA . ASP A 1 210 ? 71.852 49.494 -3.047 1.00 25.46 230 ASP A CA 1
ATOM 1587 C C . ASP A 1 210 ? 70.378 49.789 -3.299 1.00 24.64 230 ASP A C 1
ATOM 1588 O O . ASP A 1 210 ? 69.984 50.919 -3.615 1.00 24.82 230 ASP A O 1
ATOM 1593 N N . ALA A 1 211 ? 69.562 48.757 -3.150 1.00 24.18 231 ALA A N 1
ATOM 1594 C CA . ALA A 1 211 ? 68.149 48.883 -3.428 1.00 24.93 231 ALA A CA 1
ATOM 1595 C C . ALA A 1 211 ? 67.509 49.825 -2.435 1.00 25.10 231 ALA A C 1
ATOM 1596 O O . ALA A 1 211 ? 66.748 50.699 -2.815 1.00 24.29 231 ALA A O 1
ATOM 1598 N N . VAL A 1 212 ? 67.793 49.651 -1.155 1.00 24.29 232 VAL A N 1
ATOM 1599 C CA . VAL A 1 212 ? 67.244 50.551 -0.156 1.00 25.59 232 VAL A CA 1
ATOM 1600 C C . VAL A 1 212 ? 67.669 52.008 -0.426 1.00 28.05 232 VAL A C 1
ATOM 1601 O O . VAL A 1 212 ? 66.852 52.924 -0.337 1.00 29.15 232 VAL A O 1
ATOM 1605 N N . ALA A 1 213 ? 68.938 52.223 -0.756 1.00 29.59 233 ALA 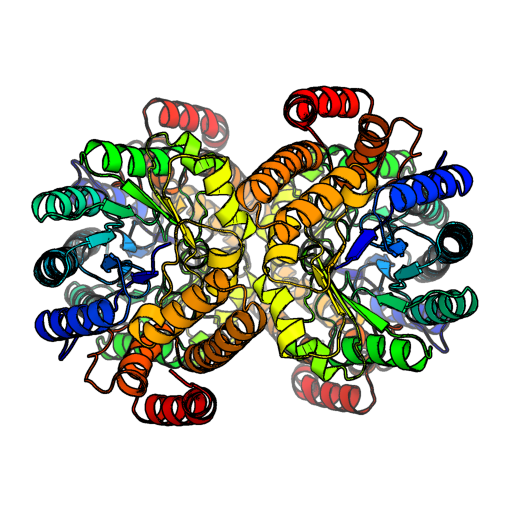A N 1
ATOM 1606 C CA . ALA A 1 213 ? 69.445 53.584 -1.030 1.00 32.06 233 ALA A CA 1
ATOM 1607 C C . ALA A 1 213 ? 68.806 54.237 -2.270 1.00 33.20 233 ALA A C 1
ATOM 1608 O O . ALA A 1 213 ? 68.641 55.450 -2.306 1.00 33.97 233 ALA A O 1
ATOM 1610 N N . ALA A 1 214 ? 68.487 53.432 -3.285 1.00 33.31 234 ALA A N 1
ATOM 1611 C CA . ALA A 1 214 ? 67.742 53.902 -4.472 1.00 33.27 234 ALA A CA 1
ATOM 1612 C C . ALA A 1 214 ? 66.243 54.147 -4.227 1.00 33.52 234 ALA A C 1
ATOM 1613 O O . ALA A 1 214 ? 65.543 54.649 -5.108 1.00 34.56 234 ALA A O 1
ATOM 1615 N N . GLY A 1 215 ? 65.746 53.779 -3.051 1.00 32.55 235 GLY A N 1
ATOM 1616 C CA . GLY A 1 215 ? 64.317 53.842 -2.750 1.00 32.08 235 GLY A CA 1
ATOM 1617 C C . GLY A 1 215 ? 63.528 52.660 -3.291 1.00 32.04 235 GLY A C 1
ATOM 1618 O O . GLY A 1 215 ? 62.293 52.646 -3.242 1.00 32.33 235 GLY A O 1
ATOM 1619 N N . ASP A 1 216 ? 64.243 51.656 -3.797 1.00 30.78 236 ASP A N 1
ATOM 1620 C CA . ASP A 1 216 ? 63.636 50.443 -4.335 1.00 29.94 236 ASP A CA 1
ATOM 1621 C C . ASP A 1 216 ? 63.356 49.411 -3.213 1.00 30.52 236 ASP A C 1
ATOM 1622 O O . ASP A 1 216 ? 63.988 48.351 -3.140 1.00 28.53 236 ASP A O 1
ATOM 1627 N N . ILE A 1 217 ? 62.366 49.708 -2.386 1.00 31.25 237 ILE A N 1
ATOM 1628 C CA . ILE A 1 217 ? 62.050 48.875 -1.229 1.00 32.53 237 ILE A CA 1
ATOM 1629 C C . ILE A 1 217 ? 61.552 47.493 -1.639 1.00 31.83 237 ILE A C 1
ATOM 1630 O O . ILE A 1 217 ? 61.870 46.490 -0.995 1.00 30.35 237 ILE A O 1
ATOM 1635 N N . GLU A 1 218 ? 60.807 47.432 -2.737 1.00 30.23 238 GLU A N 1
ATOM 1636 C CA . GLU A 1 218 ? 60.309 46.153 -3.233 1.00 31.15 238 GLU A CA 1
ATOM 1637 C C . GLU A 1 218 ? 61.444 45.190 -3.642 1.00 27.37 238 GLU A C 1
ATOM 1638 O O . GLU A 1 218 ? 61.385 44.007 -3.318 1.00 25.02 238 GLU A O 1
ATOM 1644 N N . ARG A 1 219 ? 62.442 45.681 -4.374 1.00 24.21 239 ARG A N 1
ATOM 1645 C CA . ARG A 1 219 ? 63.599 44.840 -4.723 1.00 25.34 239 ARG A CA 1
ATOM 1646 C C . ARG A 1 219 ? 64.371 44.379 -3.450 1.00 22.31 239 ARG A C 1
ATOM 1647 O O . ARG A 1 219 ? 64.774 43.211 -3.327 1.00 21.86 239 ARG A O 1
ATOM 1655 N N . ALA A 1 220 ? 64.609 45.313 -2.545 1.00 19.84 240 ALA A N 1
ATOM 1656 C CA . ALA A 1 220 ? 65.303 45.017 -1.266 1.00 21.82 240 ALA A CA 1
ATOM 1657 C C . ALA A 1 220 ? 64.572 43.921 -0.503 1.00 21.81 240 ALA A C 1
ATOM 1658 O O . ALA A 1 220 ? 65.181 42.956 -0.020 1.00 18.88 240 ALA A O 1
ATOM 1660 N N . ARG A 1 221 ? 63.247 44.085 -0.376 1.00 21.53 241 ARG A N 1
ATOM 1661 C CA . ARG A 1 221 ? 62.441 43.096 0.308 1.00 22.17 241 ARG A CA 1
ATOM 1662 C C . ARG A 1 221 ? 62.454 41.743 -0.400 1.00 22.15 241 ARG A C 1
ATOM 1663 O O . ARG A 1 221 ? 62.522 40.697 0.232 1.00 20.68 241 ARG A O 1
ATOM 1671 N N . SER A 1 222 ? 62.377 41.755 -1.722 1.00 21.53 242 SER A N 1
ATOM 1672 C CA . SER A 1 222 ? 62.447 40.523 -2.477 1.00 23.30 242 SER A CA 1
ATOM 1673 C C . SER A 1 222 ? 63.785 39.775 -2.300 1.00 21.88 242 SER A C 1
ATOM 1674 O O . SER A 1 222 ? 63.802 38.552 -2.146 1.00 20.90 242 SER A O 1
ATOM 1677 N N . LEU A 1 223 ? 64.893 40.511 -2.366 1.00 19.26 243 LEU A N 1
ATOM 1678 C CA . LEU A 1 223 ? 66.220 39.937 -2.099 1.00 19.54 243 LEU A CA 1
ATOM 1679 C C . LEU A 1 223 ? 66.276 39.364 -0.675 1.00 17.43 243 LEU A C 1
ATOM 1680 O O . LEU A 1 223 ? 66.761 38.266 -0.475 1.00 18.14 243 LEU A O 1
ATOM 1685 N N . GLN A 1 224 ? 65.783 40.125 0.295 1.00 17.94 244 GLN A N 1
ATOM 1686 C CA . GLN A 1 224 ? 65.666 39.626 1.676 1.00 17.97 244 GLN A CA 1
ATOM 1687 C C . GLN A 1 224 ? 64.934 38.290 1.801 1.00 19.37 244 GLN A C 1
ATOM 1688 O O . GLN A 1 224 ? 65.365 37.371 2.536 1.00 18.59 244 GLN A O 1
ATOM 1694 N N . PHE A 1 225 ? 63.815 38.158 1.099 1.00 19.58 245 PHE A N 1
ATOM 1695 C CA . PHE A 1 225 ? 63.032 36.940 1.215 1.00 19.00 245 PHE A CA 1
ATOM 1696 C C . PHE A 1 225 ? 63.782 35.760 0.592 1.00 19.08 245 PHE A C 1
ATOM 1697 O O . PHE A 1 225 ? 63.731 34.639 1.097 1.00 17.55 245 PHE A O 1
ATOM 1705 N N . LEU A 1 226 ? 64.481 36.017 -0.505 1.00 19.61 246 LEU A N 1
ATOM 1706 C CA . LEU A 1 226 ? 65.329 34.990 -1.109 1.00 21.16 246 LEU A CA 1
ATOM 1707 C C . LEU A 1 226 ? 66.413 34.511 -0.132 1.00 19.41 246 LEU A C 1
ATOM 1708 O O . LEU A 1 226 ? 66.670 33.318 0.001 1.00 19.22 246 LEU A O 1
ATOM 1713 N N . LEU A 1 227 ? 67.056 35.459 0.534 1.00 19.68 247 LEU A N 1
ATOM 1714 C CA . LEU A 1 227 ? 68.033 35.139 1.593 1.00 19.05 247 LEU A CA 1
ATOM 1715 C C . LEU A 1 227 ? 67.414 34.315 2.726 1.00 18.45 247 LEU A C 1
ATOM 1716 O O . LEU A 1 227 ? 68.004 33.315 3.175 1.00 17.35 247 LEU A O 1
ATOM 1721 N N . ASP A 1 228 ? 66.229 34.727 3.198 1.00 17.12 248 ASP A N 1
ATOM 1722 C CA . ASP A 1 228 ? 65.509 33.977 4.247 1.00 19.28 248 ASP A CA 1
ATOM 1723 C C . ASP A 1 228 ? 65.301 32.497 3.886 1.00 19.01 248 ASP A C 1
ATOM 1724 O O . ASP A 1 228 ? 65.471 31.610 4.723 1.00 18.86 248 ASP A O 1
ATOM 1729 N N . GLU A 1 229 ? 64.956 32.226 2.626 1.00 20.11 249 GLU A N 1
ATOM 1730 C CA . GLU A 1 229 ? 64.729 30.850 2.179 1.00 22.78 249 GLU A CA 1
ATOM 1731 C C . GLU A 1 229 ? 66.010 30.046 2.272 1.00 20.51 249 GLU A C 1
ATOM 1732 O O . GLU A 1 229 ? 65.998 28.875 2.620 1.00 18.51 249 GLU A O 1
ATOM 1738 N N . ILE A 1 230 ? 67.121 30.692 1.936 1.00 19.64 250 ILE A N 1
ATOM 1739 C CA . ILE A 1 230 ? 68.435 30.022 1.977 1.00 18.22 250 ILE A CA 1
ATOM 1740 C C . ILE A 1 230 ? 68.825 29.746 3.422 1.00 17.53 250 ILE A C 1
ATOM 1741 O O . ILE A 1 230 ? 69.199 28.634 3.769 1.00 18.21 250 ILE A O 1
ATOM 1746 N N . VAL A 1 231 ? 68.728 30.760 4.273 1.00 18.49 251 VAL A N 1
ATOM 1747 C CA . VAL A 1 231 ? 68.943 30.579 5.717 1.00 21.10 251 VAL A CA 1
ATOM 1748 C C . VAL A 1 231 ? 68.082 29.448 6.343 1.00 22.42 251 VAL A C 1
ATOM 1749 O O . VAL A 1 231 ? 68.583 28.594 7.115 1.00 22.02 251 VAL A O 1
ATOM 1753 N N . GLU A 1 232 ? 66.797 29.448 5.997 1.00 21.20 252 GLU A N 1
ATOM 1754 C CA . GLU A 1 232 ? 65.868 28.426 6.456 1.00 22.78 252 GLU A CA 1
ATOM 1755 C C . GLU A 1 232 ? 66.328 27.014 6.094 1.00 21.54 252 GLU A C 1
ATOM 1756 O O . GLU A 1 232 ? 66.304 26.134 6.941 1.00 20.88 252 GLU A O 1
ATOM 1762 N N . SER A 1 233 ? 66.757 26.789 4.855 1.00 20.69 253 SER A N 1
ATOM 1763 C CA . SER A 1 233 ? 67.253 25.457 4.488 1.00 22.47 253 SER A CA 1
ATOM 1764 C C . SER A 1 233 ? 68.501 25.081 5.307 1.00 22.46 253 SER A C 1
ATOM 1765 O O . SER A 1 233 ? 68.626 23.937 5.772 1.00 22.26 253 SER A O 1
ATOM 1768 N N . ALA A 1 234 ? 69.399 26.049 5.483 1.00 20.34 254 ALA A N 1
ATOM 1769 C CA . ALA A 1 234 ? 70.662 25.822 6.207 1.00 21.33 254 ALA A CA 1
ATOM 1770 C C . ALA A 1 234 ? 70.433 25.517 7.684 1.00 21.31 254 ALA A C 1
ATOM 1771 O O . ALA A 1 234 ? 71.088 24.677 8.262 1.00 21.03 254 ALA A O 1
ATOM 1773 N N . ARG A 1 235 ? 69.484 26.205 8.288 1.00 23.41 255 ARG A N 1
ATOM 1774 C CA . ARG A 1 235 ? 69.173 25.999 9.698 1.00 26.86 255 ARG A CA 1
ATOM 1775 C C . ARG A 1 235 ? 68.702 24.586 9.914 1.00 26.67 255 ARG A C 1
ATOM 1776 O O . ARG A 1 235 ? 68.878 24.009 10.977 1.00 25.10 255 ARG A O 1
ATOM 1784 N N . HIS A 1 236 ? 68.091 24.028 8.881 1.00 28.84 256 HIS A N 1
ATOM 1785 C CA . HIS A 1 236 ? 67.557 22.693 8.977 1.00 31.60 256 HIS A CA 1
ATOM 1786 C C . HIS A 1 236 ? 68.656 21.642 9.265 1.00 31.38 256 HIS A C 1
ATOM 1787 O O . HIS A 1 236 ? 68.418 20.694 10.015 1.00 30.68 256 HIS A O 1
ATOM 1794 N N . ILE A 1 237 ? 69.870 21.819 8.718 1.00 30.02 257 ILE A N 1
ATOM 1795 C CA . ILE A 1 237 ? 70.955 20.834 8.948 1.00 27.69 257 ILE A CA 1
ATOM 1796 C C . ILE A 1 237 ? 72.051 21.227 9.932 1.00 26.81 257 ILE A C 1
ATOM 1797 O O . ILE A 1 237 ? 73.045 20.504 10.065 1.00 27.27 257 ILE A O 1
ATOM 1802 N N . GLY A 1 238 ? 71.911 22.368 10.598 1.00 25.27 258 GLY A N 1
ATOM 1803 C CA . GLY A 1 238 ? 72.960 22.822 11.509 1.00 21.84 258 GLY A CA 1
ATOM 1804 C C . GLY A 1 238 ? 73.587 24.064 10.894 1.00 21.08 258 GLY A C 1
ATOM 1805 O O . GLY A 1 238 ? 74.541 23.972 10.117 1.00 21.53 258 GLY A O 1
ATOM 1806 N N . TYR A 1 239 ? 73.052 25.228 11.250 1.00 17.81 259 TYR A N 1
ATOM 1807 C CA . TYR A 1 239 ? 73.388 26.461 10.547 1.00 17.94 259 TYR A CA 1
ATOM 1808 C C . TYR A 1 239 ? 74.892 26.745 10.559 1.00 17.84 259 TYR A C 1
ATOM 1809 O O . TYR A 1 239 ? 75.472 27.065 9.530 1.00 17.69 259 TYR A O 1
ATOM 1818 N N . ALA A 1 240 ? 75.512 26.627 11.730 1.00 18.21 260 ALA A N 1
ATOM 1819 C CA . ALA A 1 240 ? 76.932 27.065 11.903 1.00 18.70 260 ALA A CA 1
ATOM 1820 C C . ALA A 1 240 ? 77.864 26.276 10.991 1.00 18.21 260 ALA A C 1
ATOM 1821 O O . ALA A 1 240 ? 78.729 26.851 10.313 1.00 19.16 260 ALA A O 1
ATOM 1823 N N . ALA A 1 241 ? 77.640 24.965 10.896 1.00 18.38 261 ALA A N 1
ATOM 1824 C CA . ALA A 1 241 ? 78.369 24.136 9.910 1.00 16.75 261 ALA A CA 1
ATOM 1825 C C . ALA A 1 241 ? 77.976 24.407 8.454 1.00 18.28 261 ALA A C 1
ATOM 1826 O O . ALA A 1 241 ? 78.816 24.371 7.533 1.00 17.02 261 ALA A O 1
ATOM 1828 N N . ALA A 1 242 ? 76.692 24.675 8.223 1.00 17.58 262 ALA A N 1
ATOM 1829 C CA . ALA A 1 242 ? 76.200 24.910 6.870 1.00 17.29 262 ALA A CA 1
ATOM 1830 C C . ALA A 1 242 ? 76.775 26.179 6.218 1.00 17.61 262 ALA A C 1
ATOM 1831 O O . ALA A 1 242 ? 76.942 26.231 4.997 1.00 17.79 262 ALA A O 1
ATOM 1833 N N . VAL A 1 243 ? 77.112 27.186 7.032 1.00 17.59 263 VAL A N 1
ATOM 1834 C CA . VAL A 1 243 ? 77.643 28.448 6.507 1.00 17.99 263 VAL A CA 1
ATOM 1835 C C . VAL A 1 243 ? 78.842 28.169 5.582 1.00 18.10 263 VAL A C 1
ATOM 1836 O O . VAL A 1 243 ? 78.978 28.792 4.513 1.00 18.21 263 VAL A O 1
ATOM 1840 N N . TYR A 1 244 ? 79.688 27.216 5.984 1.00 17.68 264 TYR A N 1
ATOM 1841 C CA . TYR A 1 244 ? 80.897 26.864 5.224 1.00 18.04 264 TYR A CA 1
ATOM 1842 C C . TYR A 1 244 ? 80.539 26.270 3.870 1.00 19.72 264 TYR A C 1
ATOM 1843 O O . TYR A 1 244 ? 81.145 26.620 2.838 1.00 18.92 264 TYR A O 1
ATOM 1852 N N . GLU A 1 245 ? 79.546 25.372 3.862 1.00 18.61 265 GLU A N 1
ATOM 1853 C CA . GLU A 1 245 ? 79.111 24.783 2.590 1.00 19.74 265 GLU A CA 1
ATOM 1854 C C . GLU A 1 245 ? 78.430 25.822 1.694 1.00 19.15 265 GLU A C 1
ATOM 1855 O O . GLU A 1 245 ? 78.614 25.800 0.464 1.00 19.50 265 GLU A O 1
ATOM 1861 N N . LEU A 1 246 ? 77.658 26.739 2.296 1.00 18.03 266 LEU A N 1
ATOM 1862 C CA . LEU A 1 246 ? 77.066 27.846 1.540 1.00 18.14 266 LEU A CA 1
ATOM 1863 C C . LEU A 1 246 ? 78.139 28.717 0.851 1.00 18.84 266 LEU A C 1
ATOM 1864 O O . LEU A 1 246 ? 77.965 29.155 -0.294 1.00 17.66 266 LEU A O 1
ATOM 1869 N N . VAL A 1 247 ? 79.241 28.995 1.549 1.00 17.92 267 VAL A N 1
ATOM 1870 C CA . VAL A 1 247 ? 80.369 29.671 0.882 1.00 19.41 267 VAL A CA 1
ATOM 1871 C C . VAL A 1 247 ? 80.847 28.880 -0.342 1.00 19.19 267 VAL A C 1
ATOM 1872 O O . VAL A 1 247 ? 81.028 29.450 -1.424 1.00 19.92 267 VAL A O 1
ATOM 1876 N N . GLU A 1 248 ? 81.066 27.576 -0.191 1.00 20.68 268 GLU A N 1
ATOM 1877 C CA . GLU A 1 248 ? 81.514 26.780 -1.349 1.00 23.02 268 GLU A CA 1
ATOM 1878 C C . GLU A 1 248 ? 80.484 26.856 -2.484 1.00 23.09 268 GLU A C 1
ATOM 1879 O O . GLU A 1 248 ? 80.823 27.113 -3.648 1.00 21.93 268 GLU A O 1
ATOM 1885 N N . ILE A 1 249 ? 79.217 26.635 -2.134 1.00 22.20 269 ILE A N 1
ATOM 1886 C CA . ILE A 1 249 ? 78.128 26.690 -3.128 1.00 23.21 269 ILE A CA 1
ATOM 1887 C C . ILE A 1 249 ? 78.063 28.000 -3.912 1.00 22.04 269 ILE A C 1
ATOM 1888 O O . ILE A 1 249 ? 78.058 27.999 -5.145 1.00 21.84 269 ILE A O 1
ATOM 1893 N N . PHE A 1 250 ? 78.021 29.122 -3.209 1.00 20.50 270 PHE A N 1
ATOM 1894 C CA . PHE A 1 250 ? 77.779 30.386 -3.863 1.00 21.62 270 PHE A CA 1
ATOM 1895 C C . PHE A 1 250 ? 79.042 31.114 -4.342 1.00 24.20 270 PHE A C 1
ATOM 1896 O O . PHE A 1 250 ? 78.966 31.957 -5.257 1.00 22.74 270 PHE A O 1
ATOM 1904 N N . GLN A 1 251 ? 80.177 30.839 -3.692 1.00 24.62 271 GLN A N 1
ATOM 1905 C CA . GLN A 1 251 ? 81.434 31.553 -4.017 1.00 24.37 271 GLN A CA 1
ATOM 1906 C C . GLN A 1 251 ? 82.435 30.676 -4.779 1.00 25.42 271 GLN A C 1
ATOM 1907 O O . GLN A 1 251 ? 83.363 31.187 -5.383 1.00 26.24 271 GLN A O 1
ATOM 1913 N N . GLY A 1 252 ? 82.263 29.366 -4.731 1.00 25.81 272 GLY A N 1
ATOM 1914 C CA . GLY A 1 252 ? 83.006 28.480 -5.620 1.00 28.34 272 GLY A CA 1
ATOM 1915 C C . GLY A 1 252 ? 84.458 28.194 -5.253 1.00 30.10 272 GLY A C 1
ATOM 1916 O O . GLY A 1 252 ? 85.274 27.873 -6.131 1.00 31.72 272 GLY A O 1
ATOM 1917 N N . TYR A 1 253 ? 84.795 28.296 -3.973 1.00 28.68 273 TYR A N 1
ATOM 1918 C CA . TYR A 1 253 ? 86.128 27.888 -3.510 1.00 28.48 273 TYR A CA 1
ATOM 1919 C C . TYR A 1 253 ? 85.994 27.139 -2.192 1.00 29.40 273 TYR A C 1
ATOM 1920 O O . TYR A 1 253 ? 84.939 27.195 -1.532 1.00 28.09 273 TYR A O 1
ATOM 1929 N N . GLU A 1 254 ? 87.068 26.464 -1.799 1.00 30.11 274 GLU A N 1
ATOM 1930 C CA . GLU A 1 254 ? 87.072 25.687 -0.565 1.00 33.67 274 GLU A CA 1
ATOM 1931 C C . GLU A 1 254 ? 87.038 26.620 0.630 1.00 30.36 274 GLU A C 1
ATOM 1932 O O . GLU A 1 254 ? 87.792 27.584 0.701 1.00 28.36 274 GLU A O 1
ATOM 1938 N N . ALA A 1 255 ? 86.151 26.330 1.577 1.00 28.35 275 ALA A N 1
ATOM 1939 C CA . ALA A 1 255 ? 85.935 27.235 2.704 1.00 27.10 275 ALA A CA 1
ATOM 1940 C C . ALA A 1 255 ? 86.453 26.650 4.009 1.00 25.79 275 ALA A C 1
ATOM 1941 O O . ALA A 1 255 ? 86.253 27.245 5.058 1.00 24.20 275 ALA A O 1
ATOM 1943 N N . GLY A 1 256 ? 87.052 25.460 3.955 1.00 24.73 276 GLY A N 1
ATOM 1944 C CA . GLY A 1 256 ? 87.466 24.771 5.184 1.00 24.09 276 GLY A CA 1
ATOM 1945 C C . GLY A 1 256 ? 86.260 24.255 5.960 1.00 25.29 276 GLY A C 1
ATOM 1946 O O . GLY A 1 256 ? 85.180 24.060 5.384 1.00 24.00 276 GLY A O 1
ATOM 1947 N N . GLU A 1 257 ? 86.435 24.096 7.275 1.00 23.60 277 GLU A N 1
ATOM 1948 C CA . GLU A 1 257 ? 85.523 23.329 8.135 1.00 23.94 277 GLU A CA 1
ATOM 1949 C C . GLU A 1 257 ? 85.487 23.963 9.498 1.00 20.46 277 GLU A C 1
ATOM 1950 O O . GLU A 1 257 ? 86.460 24.631 9.897 1.00 19.94 277 GLU A O 1
ATOM 1956 N N . PRO A 1 258 ? 84.384 23.748 10.239 1.00 20.50 278 PRO A N 1
ATOM 1957 C CA . PRO A 1 258 ? 84.353 24.088 11.668 1.00 18.80 278 PRO A CA 1
ATOM 1958 C C . PRO A 1 258 ? 85.004 22.934 12.464 1.00 19.58 278 PRO A C 1
ATOM 1959 O O . PRO A 1 258 ? 85.670 22.085 11.874 1.00 20.15 278 PRO A O 1
ATOM 1963 N N . ARG A 1 259 ? 84.884 22.947 13.780 1.00 19.37 279 ARG A N 1
ATOM 1964 C CA . ARG A 1 259 ? 85.482 21.902 14.623 1.00 18.68 279 ARG A CA 1
ATOM 1965 C C . ARG A 1 259 ? 84.475 21.441 15.679 1.00 18.76 279 ARG A C 1
ATOM 1966 O O . ARG A 1 259 ? 83.768 22.263 16.282 1.00 16.81 279 ARG A O 1
ATOM 1974 N N . GLY A 1 260 ? 84.440 20.124 15.897 1.00 18.64 280 GLY A N 1
ATOM 1975 C CA . GLY A 1 260 ? 83.765 19.487 17.052 1.00 19.86 280 GLY A CA 1
ATOM 1976 C C . GLY A 1 260 ? 83.640 20.427 18.221 1.00 20.41 280 GLY A C 1
ATOM 1977 O O . GLY A 1 260 ? 84.709 20.820 18.702 1.00 20.05 280 GLY A O 1
ATOM 1978 N N . PRO A 1 261 ? 82.537 20.299 18.968 1.00 20.60 281 PRO A N 1
ATOM 1979 C CA . PRO A 1 261 ? 81.081 20.095 18.794 1.00 21.47 281 PRO A CA 1
ATOM 1980 C C . PRO A 1 261 ? 80.367 20.671 17.574 1.00 19.83 281 PRO A C 1
ATOM 1981 O O . PRO A 1 261 ? 79.309 20.162 17.222 1.00 20.67 281 PRO A O 1
ATOM 1985 N N . VAL A 1 262 ? 80.926 21.696 16.948 1.00 18.65 282 VAL A N 1
ATOM 1986 C CA . VAL A 1 262 ? 80.392 22.159 15.678 1.00 18.93 282 VAL A CA 1
ATOM 1987 C C . VAL A 1 262 ? 80.995 21.299 14.554 1.00 18.92 282 VAL A C 1
ATOM 1988 O O . VAL A 1 262 ? 81.849 21.753 13.792 1.00 18.48 282 VAL A O 1
ATOM 1992 N N . TYR A 1 263 ? 80.618 20.022 14.498 1.00 18.09 283 TYR A N 1
ATOM 1993 C CA . TYR A 1 263 ? 81.210 19.130 13.499 1.00 19.05 283 TYR A CA 1
ATOM 1994 C C . TYR A 1 263 ? 80.862 19.569 12.087 1.00 20.00 283 TYR A C 1
ATOM 1995 O O . TYR A 1 263 ? 79.748 20.034 11.848 1.00 20.32 283 TYR A O 1
ATOM 2004 N N . PRO A 1 264 ? 81.827 19.441 11.148 1.00 20.53 284 PRO A N 1
ATOM 2005 C CA . PRO A 1 264 ? 81.589 19.671 9.737 1.00 20.81 284 PRO A CA 1
ATOM 2006 C C . PRO A 1 264 ? 80.372 18.874 9.252 1.00 20.17 284 PRO A C 1
ATOM 2007 O O . PRO A 1 264 ? 80.065 17.796 9.808 1.00 19.66 284 PRO A O 1
ATOM 2011 N N . LEU A 1 265 ? 79.681 19.413 8.252 1.00 20.68 285 LEU A N 1
ATOM 2012 C CA . LEU A 1 265 ? 78.597 18.687 7.579 1.00 21.15 285 LEU A CA 1
ATOM 2013 C C . LEU A 1 265 ? 79.181 17.459 6.931 1.00 22.71 285 LEU A C 1
ATOM 2014 O O . LEU A 1 265 ? 80.312 17.490 6.408 1.00 21.62 285 LEU A O 1
ATOM 2019 N N . ASP A 1 266 ? 78.404 16.386 6.942 1.00 23.46 286 ASP A N 1
ATOM 2020 C CA . ASP A 1 266 ? 78.817 15.165 6.288 1.00 25.17 286 ASP A CA 1
ATOM 2021 C C . ASP A 1 266 ? 78.444 15.216 4.799 1.00 25.66 286 ASP A C 1
ATOM 2022 O O . ASP A 1 266 ? 77.811 16.162 4.344 1.00 24.34 286 ASP A O 1
ATOM 2027 N N . PRO A 1 267 ? 78.903 14.233 4.020 1.00 27.01 287 PRO A N 1
ATOM 2028 C CA . PRO A 1 267 ? 78.638 14.297 2.580 1.00 27.59 287 PRO A CA 1
ATOM 2029 C C . PRO A 1 267 ? 77.159 14.342 2.232 1.00 26.18 287 PRO A C 1
ATOM 2030 O O . PRO A 1 267 ? 76.772 15.058 1.311 1.00 25.31 287 PRO A O 1
ATOM 2034 N N . GLU A 1 268 ? 76.351 13.598 2.970 1.00 26.95 288 GLU A N 1
ATOM 2035 C CA . GLU A 1 268 ? 74.919 13.526 2.677 1.00 28.49 288 GLU A CA 1
ATOM 2036 C C . GLU A 1 268 ? 74.248 14.874 2.979 1.00 25.94 288 GLU A C 1
ATOM 2037 O O . GLU A 1 268 ? 73.369 15.303 2.244 1.00 23.40 288 GLU A O 1
ATOM 2043 N N . GLU A 1 269 ? 74.665 15.531 4.066 1.00 23.70 289 GLU A N 1
ATOM 2044 C CA . GLU A 1 269 ? 74.113 16.842 4.427 1.00 22.46 289 GLU A CA 1
ATOM 2045 C C . GLU A 1 269 ? 74.504 17.889 3.392 1.00 20.87 289 GLU A C 1
ATOM 2046 O O . GLU A 1 269 ? 73.701 18.729 3.015 1.00 19.40 289 GLU A O 1
ATOM 2052 N N . LYS A 1 270 ? 75.766 17.878 2.967 1.00 20.87 290 LYS A N 1
ATOM 2053 C CA . LYS A 1 270 ? 76.227 18.784 1.919 1.00 22.13 290 LYS A CA 1
ATOM 2054 C C . LYS A 1 270 ? 75.436 18.613 0.621 1.00 21.85 290 LYS A C 1
ATOM 2055 O O . LYS A 1 270 ? 75.039 19.594 0.003 1.00 21.64 290 LYS A O 1
ATOM 2061 N N . ALA A 1 271 ? 75.212 17.372 0.200 1.00 22.58 291 ALA A N 1
ATOM 2062 C CA . ALA A 1 271 ? 74.452 17.149 -1.042 1.00 22.57 291 ALA A CA 1
ATOM 2063 C C . ALA A 1 271 ? 73.013 17.678 -0.908 1.00 21.85 291 ALA A C 1
ATOM 2064 O O . ALA A 1 271 ? 72.484 18.322 -1.818 1.00 21.41 291 ALA A O 1
ATOM 2066 N N . TRP A 1 272 ? 72.393 17.418 0.234 1.00 21.42 292 TRP A N 1
ATOM 2067 C CA . TRP A 1 272 ? 71.021 17.878 0.485 1.00 21.79 292 TRP A CA 1
ATOM 2068 C C . TRP A 1 272 ? 70.955 19.410 0.436 1.00 21.64 292 TRP A C 1
ATOM 2069 O O . TRP A 1 272 ? 70.047 20.015 -0.156 1.00 19.45 292 TRP A O 1
ATOM 2080 N N . LEU A 1 273 ? 71.930 20.074 1.054 1.00 20.35 293 LEU A N 1
ATOM 2081 C CA . LEU A 1 273 ? 71.907 21.533 1.051 1.00 19.76 293 LEU A CA 1
ATOM 2082 C C . LEU A 1 273 ? 72.096 22.116 -0.328 1.00 19.66 293 LEU A C 1
ATOM 2083 O O . LEU A 1 273 ? 71.446 23.093 -0.673 1.00 19.20 293 LEU A O 1
ATOM 2088 N N . ARG A 1 274 ? 72.994 21.537 -1.120 1.00 21.41 294 ARG A N 1
ATOM 2089 C CA . ARG A 1 274 ? 73.238 22.044 -2.471 1.00 25.69 294 ARG A CA 1
ATOM 2090 C C . ARG A 1 274 ? 71.938 22.022 -3.284 1.00 23.53 294 ARG A C 1
ATOM 2091 O O . ARG A 1 274 ? 71.627 22.979 -3.984 1.00 23.31 294 ARG A O 1
ATOM 2099 N N . ALA A 1 275 ? 71.171 20.946 -3.153 1.00 24.10 295 ALA A N 1
ATOM 2100 C CA . ALA A 1 275 ? 69.889 20.833 -3.873 1.00 24.20 295 ALA A CA 1
ATOM 2101 C C . ALA A 1 275 ? 68.845 21.782 -3.275 1.00 23.88 295 ALA A C 1
ATOM 2102 O O . ALA A 1 275 ? 68.034 22.396 -3.988 1.00 24.79 295 ALA A O 1
ATOM 2104 N N . ALA A 1 276 ? 68.870 21.913 -1.955 1.00 22.79 296 ALA A N 1
ATOM 2105 C CA . ALA A 1 276 ? 67.921 22.785 -1.258 1.00 22.79 296 ALA A CA 1
ATOM 2106 C C . ALA A 1 276 ? 68.002 24.244 -1.682 1.00 22.81 296 ALA A C 1
ATOM 2107 O O . ALA A 1 276 ? 66.989 24.948 -1.683 1.00 22.29 296 ALA A O 1
ATOM 2109 N N . VAL A 1 277 ? 69.185 24.717 -2.060 1.00 22.28 297 VAL A N 1
ATOM 2110 C CA . VAL A 1 277 ? 69.311 26.140 -2.388 1.00 24.97 297 VAL A CA 1
ATOM 2111 C C . VAL A 1 277 ? 69.457 26.382 -3.901 1.00 27.64 297 VAL A C 1
ATOM 2112 O O . VAL A 1 277 ? 69.636 27.517 -4.333 1.00 27.86 297 VAL A O 1
ATOM 2116 N N . ALA A 1 278 ? 69.416 25.314 -4.695 1.00 29.78 298 ALA A N 1
ATOM 2117 C CA . ALA A 1 278 ? 69.673 25.433 -6.130 1.00 32.64 298 ALA A CA 1
ATOM 2118 C C . ALA A 1 278 ? 68.680 26.381 -6.830 1.00 34.83 298 ALA A C 1
ATOM 2119 O O . ALA A 1 278 ? 69.064 27.172 -7.685 1.00 35.76 298 ALA A O 1
ATOM 2121 N N . LYS A 1 279 ? 67.418 26.301 -6.452 1.00 37.60 299 LYS A N 1
ATOM 2122 C CA . LYS A 1 279 ? 66.389 27.167 -6.997 1.00 41.30 299 LYS A CA 1
ATOM 2123 C C . LYS A 1 279 ? 66.648 28.640 -6.635 1.00 42.80 299 LYS A C 1
ATOM 2124 O O . LYS A 1 279 ? 66.761 29.493 -7.533 1.00 42.54 299 LYS A O 1
ATOM 2130 N N . ALA A 1 280 ? 66.768 28.937 -5.336 1.00 42.73 300 ALA A N 1
ATOM 2131 C CA . ALA A 1 280 ? 67.063 30.308 -4.908 1.00 43.22 300 ALA A CA 1
ATOM 2132 C C . ALA A 1 280 ? 68.301 30.832 -5.610 1.00 43.41 300 ALA A C 1
ATOM 2133 O O . ALA A 1 280 ? 68.365 31.996 -5.992 1.00 43.75 300 ALA A O 1
ATOM 2135 N N . LYS A 1 281 ? 69.282 29.964 -5.801 1.00 44.59 301 LYS A N 1
ATOM 2136 C CA . LYS A 1 281 ? 70.510 30.353 -6.466 1.00 45.90 301 LYS A CA 1
ATOM 2137 C C . LYS A 1 281 ? 70.271 30.825 -7.900 1.00 48.84 301 LYS A C 1
ATOM 2138 O O . LYS A 1 281 ? 70.824 31.850 -8.330 1.00 49.21 301 LYS A O 1
ATOM 2144 N N . SER A 1 282 ? 69.467 30.061 -8.646 1.00 50.94 302 SER A N 1
ATOM 2145 C CA . SER A 1 282 ? 69.183 30.383 -10.044 1.00 52.93 302 SER A CA 1
ATOM 2146 C C . SER A 1 282 ? 68.444 31.720 -10.163 1.00 54.35 302 SER A C 1
ATOM 2147 O O . SER A 1 282 ? 68.647 32.456 -11.124 1.00 54.54 302 SER A O 1
ATOM 2150 N N . GLN A 1 283 ? 67.620 32.036 -9.168 1.00 56.71 303 GLN A N 1
ATOM 2151 C CA . GLN A 1 283 ? 66.864 33.293 -9.132 1.00 59.92 303 GLN A CA 1
ATOM 2152 C C . GLN A 1 283 ? 67.720 34.536 -8.873 1.00 61.86 303 GLN A C 1
ATOM 2153 O O . GLN A 1 283 ? 67.182 35.652 -8.795 1.00 62.10 303 GLN A O 1
ATOM 2159 N N . LEU A 1 284 ? 69.034 34.358 -8.742 1.00 64.13 304 LEU A N 1
ATOM 2160 C CA . LEU A 1 284 ? 69.903 35.454 -8.312 1.00 66.95 304 LEU A CA 1
ATOM 2161 C C . LEU A 1 284 ? 70.549 36.236 -9.452 1.00 69.41 304 LEU A C 1
ATOM 2162 O O . LEU A 1 284 ? 71.380 35.702 -10.198 1.00 70.03 304 LEU A O 1
ATOM 2167 N N . ARG A 1 285 ? 70.153 37.511 -9.551 1.00 72.16 305 ARG A N 1
ATOM 2168 C CA . ARG A 1 285 ? 70.660 38.474 -10.548 1.00 74.46 305 ARG A CA 1
ATOM 2169 C C . ARG A 1 285 ? 71.636 39.492 -9.927 1.00 75.23 305 ARG A C 1
ATOM 2170 O O . ARG A 1 285 ? 71.471 40.708 -10.094 1.00 75.43 305 ARG A O 1
ATOM 2178 N N . LEU A 1 286 ? 72.646 38.990 -9.217 1.00 75.76 306 LEU A N 1
ATOM 2179 C CA . LEU A 1 286 ? 73.589 39.837 -8.476 1.00 75.64 306 LEU A CA 1
ATOM 2180 C C . LEU A 1 286 ? 75.031 39.603 -8.952 1.00 75.91 306 LEU A C 1
ATOM 2181 O O . LEU A 1 286 ? 75.954 40.341 -8.590 1.00 75.61 306 LEU A O 1
ATOM 2186 N N . MET B 1 1 ? 71.595 6.405 49.281 1.00 25.37 21 MET D N 1
ATOM 2187 C CA . MET B 1 1 ? 71.490 7.551 48.306 1.00 24.95 21 MET D CA 1
ATOM 2188 C C . MET B 1 1 ? 72.647 8.510 48.581 1.00 25.27 21 MET D C 1
ATOM 2189 O O . MET B 1 1 ? 72.970 8.760 49.746 1.00 26.28 21 MET D O 1
ATOM 2194 N N . GLU B 1 2 ? 73.248 9.051 47.521 1.00 24.59 22 GLU D N 1
ATOM 2195 C CA . GLU B 1 2 ? 74.519 9.762 47.652 1.00 24.42 22 GLU D CA 1
ATOM 2196 C C . GLU B 1 2 ? 74.381 11.276 47.708 1.00 24.05 22 GLU D C 1
ATOM 2197 O O . GLU B 1 2 ? 73.483 11.861 47.094 1.00 23.10 22 GLU D O 1
ATOM 2203 N N . ILE B 1 3 ? 75.273 11.893 48.479 1.00 22.15 23 ILE D N 1
ATOM 2204 C CA . ILE B 1 3 ? 75.495 13.335 48.447 1.00 19.84 23 ILE D CA 1
ATOM 2205 C C . ILE B 1 3 ? 76.757 13.585 47.618 1.00 20.59 23 ILE D C 1
ATOM 2206 O O . ILE B 1 3 ? 77.841 13.103 47.960 1.00 20.59 23 ILE D O 1
ATOM 2211 N N . VAL B 1 4 ? 76.604 14.276 46.487 1.00 19.47 24 VAL D N 1
ATOM 2212 C CA . VAL B 1 4 ? 77.716 14.512 45.573 1.00 19.66 24 VAL D CA 1
ATOM 2213 C C . VAL B 1 4 ? 77.994 16.014 45.595 1.00 20.47 24 VAL D C 1
ATOM 2214 O O . VAL B 1 4 ? 77.066 16.806 45.434 1.00 19.94 24 VAL D O 1
ATOM 2218 N N . ALA B 1 5 ? 79.252 16.413 45.822 1.00 19.94 25 ALA D N 1
ATOM 2219 C CA . ALA B 1 5 ? 79.595 17.834 45.839 1.00 19.17 25 ALA D CA 1
ATOM 2220 C C . ALA B 1 5 ? 80.098 18.271 44.474 1.00 18.46 25 ALA D C 1
ATOM 2221 O O . ALA B 1 5 ? 81.102 17.737 44.031 1.00 17.94 25 ALA D O 1
ATOM 2223 N N . PRO B 1 6 ? 79.418 19.257 43.808 1.00 17.49 26 PRO D N 1
ATOM 2224 C CA . PRO B 1 6 ? 79.978 19.879 42.621 1.00 16.68 26 PRO D CA 1
ATOM 2225 C C . PRO B 1 6 ? 80.921 20.901 43.224 1.00 17.32 26 PRO D C 1
ATOM 2226 O O . PRO B 1 6 ? 80.541 22.032 43.536 1.00 16.07 26 PRO D O 1
ATOM 2230 N N . VAL B 1 7 ? 82.158 20.469 43.462 1.00 17.14 27 VAL D N 1
ATOM 2231 C CA . VAL B 1 7 ? 83.063 21.222 44.337 1.00 15.60 27 VAL D CA 1
ATOM 2232 C C . VAL B 1 7 ? 83.560 22.499 43.677 1.00 15.51 27 VAL D C 1
ATOM 2233 O O . VAL B 1 7 ? 83.827 22.523 42.459 1.00 16.44 27 VAL D O 1
ATOM 2237 N N . ILE B 1 8 ? 83.741 23.555 44.468 1.00 14.92 28 ILE D N 1
ATOM 2238 C CA . ILE B 1 8 ? 84.359 24.776 43.959 1.00 15.93 28 ILE D CA 1
ATOM 2239 C C . ILE B 1 8 ? 85.813 24.579 43.513 1.00 16.68 28 ILE D C 1
ATOM 2240 O O . ILE B 1 8 ? 86.523 23.707 44.014 1.00 19.16 28 ILE D O 1
ATOM 2245 N N . THR B 1 9 ? 86.238 25.406 42.581 1.00 15.95 29 THR D N 1
ATOM 2246 C CA . THR B 1 9 ? 87.621 25.475 42.150 1.00 17.59 29 THR D CA 1
ATOM 2247 C C . THR B 1 9 ? 88.240 26.673 42.878 1.00 19.18 29 THR D C 1
ATOM 2248 O O . THR B 1 9 ? 87.740 27.807 42.772 1.00 17.47 29 THR D O 1
ATOM 2252 N N . THR B 1 10 ? 89.314 26.418 43.634 1.00 18.88 30 THR D N 1
ATOM 2253 C CA . THR B 1 10 ? 89.845 27.441 44.551 1.00 19.66 30 THR D CA 1
ATOM 2254 C C . THR B 1 10 ? 91.037 28.175 43.930 1.00 22.01 30 THR D C 1
ATOM 2255 O O . THR B 1 10 ? 92.121 27.602 43.766 1.00 21.60 30 THR D O 1
ATOM 2259 N N . PHE B 1 11 ? 90.845 29.456 43.593 1.00 21.51 31 PHE D N 1
ATOM 2260 C CA . PHE B 1 11 ? 91.911 30.259 43.025 1.00 21.60 31 PHE D CA 1
ATOM 226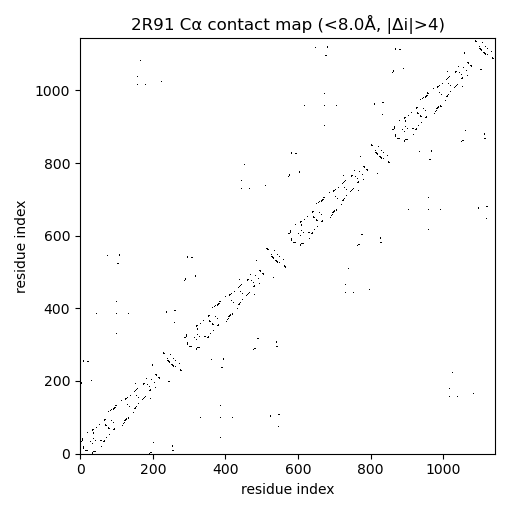1 C C . PHE B 1 11 ? 92.529 31.156 44.110 1.00 25.54 31 PHE D C 1
ATOM 2262 O O . PHE B 1 11 ? 91.874 31.498 45.111 1.00 23.16 31 PHE D O 1
ATOM 2270 N N . ARG B 1 12 ? 93.785 31.526 43.873 1.00 27.68 32 ARG D N 1
ATOM 2271 C CA . ARG B 1 12 ? 94.464 32.575 44.592 1.00 34.59 32 ARG D CA 1
ATOM 2272 C C . ARG B 1 12 ? 95.172 33.423 43.563 1.00 36.37 32 ARG D C 1
ATOM 2273 O O . ARG B 1 12 ? 96.036 32.943 42.832 1.00 35.78 32 ARG D O 1
ATOM 2281 N N . GLY B 1 13 ? 94.766 34.674 43.473 1.00 39.20 33 GLY D N 1
ATOM 2282 C CA . GLY B 1 13 ? 95.364 35.593 42.498 1.00 41.15 33 GLY D CA 1
ATOM 2283 C C . GLY B 1 13 ? 95.191 35.101 41.076 1.00 41.63 33 GLY D C 1
ATOM 2284 O O . GLY B 1 13 ? 96.083 35.271 40.238 1.00 42.52 33 GLY D O 1
ATOM 2285 N N . GLY B 1 14 ? 94.044 34.486 40.802 1.00 39.94 34 GLY D N 1
ATOM 2286 C CA . GLY B 1 14 ? 93.735 34.029 39.462 1.00 39.04 34 GLY D CA 1
ATOM 2287 C C . GLY B 1 14 ? 94.493 32.783 39.057 1.00 38.15 34 GLY D C 1
ATOM 2288 O O . GLY B 1 14 ? 94.423 32.352 37.906 1.00 37.48 34 GLY D O 1
ATOM 2289 N N . ARG B 1 15 ? 95.209 32.194 40.007 1.00 35.98 35 ARG D N 1
ATOM 2290 C CA . ARG B 1 15 ? 95.858 30.915 39.770 1.00 35.07 35 ARG D CA 1
ATOM 2291 C C . ARG B 1 15 ? 95.310 29.814 40.662 1.00 30.36 35 ARG D C 1
ATOM 2292 O O . ARG B 1 15 ? 94.995 30.031 41.811 1.00 25.49 35 ARG D O 1
ATOM 2300 N N . LEU B 1 16 ? 95.211 28.622 40.110 1.00 27.81 36 LEU D N 1
ATOM 2301 C CA . LEU B 1 16 ? 94.681 27.496 40.846 1.00 28.91 36 LEU D CA 1
ATOM 2302 C C . LEU B 1 16 ? 95.491 27.230 42.137 1.00 29.38 36 LEU D C 1
ATOM 2303 O O . LEU B 1 16 ? 96.724 27.191 42.099 1.00 27.74 36 LEU D O 1
ATOM 2308 N N . ASP B 1 17 ? 94.806 27.039 43.266 1.00 27.53 37 ASP D N 1
ATOM 2309 C CA . ASP B 1 17 ? 95.475 26.724 44.527 1.00 28.49 37 ASP D CA 1
ATOM 2310 C C . ASP B 1 17 ? 95.042 25.340 45.006 1.00 28.95 37 ASP D C 1
ATOM 2311 O O . ASP B 1 17 ? 94.016 25.208 45.647 1.00 26.07 37 ASP D O 1
ATOM 2316 N N . PRO B 1 18 ? 95.836 24.302 44.688 1.00 30.97 38 PRO D N 1
ATOM 2317 C CA . PRO B 1 18 ? 95.472 22.930 45.066 1.00 31.33 38 PRO D CA 1
ATOM 2318 C C . PRO B 1 18 ? 95.476 22.635 46.567 1.00 30.32 38 PRO D C 1
ATOM 2319 O O . PRO B 1 18 ? 94.811 21.694 46.982 1.00 29.37 38 PRO D O 1
ATOM 2323 N N . GLU B 1 19 ? 96.156 23.439 47.388 1.00 29.43 39 GLU D N 1
ATOM 2324 C CA . GLU B 1 19 ? 96.129 23.190 48.833 1.00 30.10 39 GLU D CA 1
ATOM 2325 C C . GLU B 1 19 ? 94.804 23.621 49.476 1.00 29.16 39 GLU D C 1
ATOM 2326 O O . GLU B 1 19 ? 94.251 22.935 50.329 1.00 25.43 39 GLU D O 1
ATOM 2332 N N . LEU B 1 20 ? 94.321 24.799 49.093 1.00 25.19 40 LEU D N 1
ATOM 2333 C CA . LEU B 1 20 ? 92.993 25.218 49.501 1.00 24.09 40 LEU D CA 1
ATOM 2334 C C . LEU B 1 20 ? 91.964 24.163 49.077 1.00 21.65 40 LEU D C 1
ATOM 2335 O O . LEU B 1 20 ? 91.060 23.804 49.830 1.00 21.28 40 LEU D O 1
ATOM 2340 N N . PHE B 1 21 ? 92.111 23.693 47.852 1.00 21.31 41 PHE D N 1
ATOM 2341 C CA . PHE B 1 21 ? 91.142 22.741 47.268 1.00 22.81 41 PHE D CA 1
ATOM 2342 C C . PHE B 1 21 ? 91.192 21.446 48.050 1.00 22.73 41 PHE D C 1
ATOM 2343 O O . PHE B 1 21 ? 90.170 20.899 48.418 1.00 21.56 41 PHE D O 1
ATOM 2351 N N . ALA B 1 22 ? 92.400 20.938 48.298 1.00 23.84 42 ALA D N 1
ATOM 2352 C CA . ALA B 1 22 ? 92.526 19.645 48.989 1.00 24.14 42 ALA D CA 1
ATOM 2353 C C . ALA B 1 22 ? 91.932 19.722 50.379 1.00 23.38 42 ALA D C 1
ATOM 2354 O O . ALA B 1 22 ? 91.219 18.823 50.778 1.00 21.60 42 ALA D O 1
ATOM 2356 N N . ASN B 1 23 ? 92.206 20.808 51.109 1.00 22.87 43 ASN D N 1
ATOM 2357 C CA . ASN B 1 23 ? 91.677 20.963 52.471 1.00 23.94 43 ASN D CA 1
ATOM 2358 C C . ASN B 1 23 ? 90.149 20.973 52.463 1.00 22.36 43 ASN D C 1
ATOM 2359 O O . ASN B 1 23 ? 89.493 20.385 53.301 1.00 20.15 43 ASN D O 1
ATOM 2364 N N . HIS B 1 24 ? 89.592 21.689 51.499 1.00 21.54 44 HIS D N 1
ATOM 2365 C CA . HIS B 1 24 ? 88.133 21.791 51.365 1.00 20.09 44 HIS D CA 1
ATOM 2366 C C . HIS B 1 24 ? 87.499 20.409 51.075 1.00 18.74 44 HIS D C 1
ATOM 2367 O O . HIS B 1 24 ? 86.534 20.016 51.711 1.00 18.15 44 HIS D O 1
ATOM 2374 N N . VAL B 1 25 ? 88.062 19.688 50.107 1.00 18.92 45 VAL D N 1
ATOM 2375 C CA . VAL B 1 25 ? 87.545 18.368 49.715 1.00 20.97 45 VAL D CA 1
ATOM 2376 C C . VAL B 1 25 ? 87.639 17.424 50.920 1.00 22.48 45 VAL D C 1
ATOM 2377 O O . VAL B 1 25 ? 86.677 16.726 51.270 1.00 22.05 45 VAL D O 1
ATOM 2381 N N . LYS B 1 26 ? 88.790 17.432 51.583 1.00 22.97 46 LYS D N 1
ATOM 2382 C CA . LYS B 1 26 ? 88.931 16.588 52.777 1.00 26.04 46 LYS D CA 1
ATOM 2383 C C . LYS B 1 26 ? 87.880 16.920 53.821 1.00 23.72 46 LYS D C 1
ATOM 2384 O O . LYS B 1 26 ? 87.289 16.026 54.402 1.00 21.16 46 LYS D O 1
ATOM 2390 N N . ASN B 1 27 ? 87.614 18.207 54.047 1.00 22.20 47 ASN D N 1
ATOM 2391 C CA . ASN B 1 27 ? 86.612 18.566 55.038 1.00 23.51 47 ASN D CA 1
ATOM 2392 C C . ASN B 1 27 ? 85.190 18.126 54.668 1.00 23.72 47 ASN D C 1
ATOM 2393 O O . ASN B 1 27 ? 84.513 17.486 55.452 1.00 23.97 47 ASN D O 1
ATOM 2398 N N . ILE B 1 28 ? 84.732 18.434 53.455 1.00 23.21 48 ILE D N 1
ATOM 2399 C CA . ILE B 1 28 ? 83.339 18.089 53.120 1.00 20.39 48 ILE D CA 1
ATOM 2400 C C . ILE B 1 28 ? 83.133 16.577 53.022 1.00 20.69 48 ILE D C 1
ATOM 2401 O O . ILE B 1 28 ? 82.074 16.071 53.383 1.00 19.61 48 ILE D O 1
ATOM 2406 N N . THR B 1 29 ? 84.148 15.845 52.583 1.00 21.30 49 THR D N 1
ATOM 2407 C CA . THR B 1 29 ? 83.993 14.387 52.522 1.00 23.73 49 THR D CA 1
ATOM 2408 C C . THR B 1 29 ? 83.930 13.766 53.932 1.00 26.05 49 THR D C 1
ATOM 2409 O O . THR B 1 29 ? 83.364 12.701 54.101 1.00 27.31 49 THR D O 1
ATOM 2413 N N . SER B 1 30 ? 84.468 14.453 54.942 1.00 26.16 50 SER D N 1
ATOM 2414 C CA . SER B 1 30 ? 84.370 13.971 56.326 1.00 27.23 50 SER D CA 1
ATOM 2415 C C . SER B 1 30 ? 83.009 14.298 56.919 1.00 28.30 50 SER D C 1
ATOM 2416 O O . SER B 1 30 ? 82.634 13.759 57.955 1.00 27.05 50 SER D O 1
ATOM 2419 N N . LYS B 1 31 ? 82.252 15.171 56.247 1.00 27.21 51 LYS D N 1
ATOM 2420 C CA . LYS B 1 31 ? 80.974 15.615 56.774 1.00 27.29 51 LYS D CA 1
ATOM 2421 C C . LYS B 1 31 ? 79.786 15.099 55.974 1.00 27.16 51 LYS D C 1
ATOM 2422 O O . LYS B 1 31 ? 78.695 15.630 56.076 1.00 28.04 51 LYS D O 1
ATOM 2428 N N . GLY B 1 32 ? 80.002 14.092 55.151 1.00 26.18 52 GLY D N 1
ATOM 2429 C CA . GLY B 1 32 ? 78.870 13.433 54.533 1.00 26.17 52 GLY D CA 1
ATOM 2430 C C . GLY B 1 32 ? 78.880 13.434 53.026 1.00 24.68 52 GLY D C 1
ATOM 2431 O O . GLY B 1 32 ? 78.052 12.774 52.426 1.00 24.57 52 GLY D O 1
ATOM 2432 N N . VAL B 1 33 ? 79.833 14.134 52.410 1.00 22.35 53 VAL D N 1
ATOM 2433 C CA . VAL B 1 33 ? 79.945 14.069 50.948 1.00 21.60 53 VAL D CA 1
ATOM 2434 C C . VAL B 1 33 ? 80.480 12.693 50.498 1.00 22.93 53 VAL D C 1
ATOM 2435 O O . VAL B 1 33 ? 81.562 12.290 50.906 1.00 22.88 53 VAL D O 1
ATOM 2439 N N . ASP B 1 34 ? 79.719 11.989 49.662 1.00 21.03 54 ASP D N 1
ATOM 2440 C CA . ASP B 1 34 ? 80.115 10.663 49.214 1.00 22.91 54 ASP D CA 1
ATOM 2441 C C . ASP B 1 34 ? 81.002 10.714 47.983 1.00 22.80 54 ASP D C 1
ATOM 2442 O O . ASP B 1 34 ? 81.882 9.857 47.787 1.00 21.79 54 ASP D O 1
ATOM 2447 N N . VAL B 1 35 ? 80.749 11.705 47.131 1.00 20.58 55 VAL D N 1
ATOM 2448 C CA . VAL B 1 35 ? 81.385 11.732 45.809 1.00 20.01 55 VAL D CA 1
ATOM 2449 C C . VAL B 1 35 ? 81.741 13.178 45.474 1.00 19.42 55 VAL D C 1
ATOM 2450 O O . VAL B 1 35 ? 80.979 14.097 45.810 1.00 17.82 55 VAL D O 1
ATOM 2454 N N . VAL B 1 36 ? 82.909 13.358 44.852 1.00 18.19 56 VAL D N 1
ATOM 2455 C CA . VAL B 1 36 ? 83.379 14.665 44.414 1.00 18.51 56 VAL D CA 1
ATOM 2456 C C . VAL B 1 36 ? 83.208 14.809 42.905 1.00 18.76 56 VAL D C 1
ATOM 2457 O O . VAL B 1 36 ? 83.717 14.007 42.136 1.00 19.94 56 VAL D O 1
ATOM 2461 N N . PHE B 1 37 ? 82.466 15.837 42.496 1.00 18.26 57 PHE D N 1
ATOM 2462 C CA . PHE B 1 37 ? 82.194 16.119 41.071 1.00 18.49 57 PHE D CA 1
ATOM 2463 C C . PHE B 1 37 ? 83.011 17.344 40.706 1.00 17.60 57 PHE D C 1
ATOM 2464 O O . PHE B 1 37 ? 82.667 18.464 41.094 1.00 16.43 57 PHE D O 1
ATOM 2472 N N . VAL B 1 38 ? 84.073 17.151 39.933 1.00 17.23 58 VAL D N 1
ATOM 2473 C CA . VAL B 1 38 ? 84.988 18.268 39.670 1.00 17.72 58 VAL D CA 1
ATOM 2474 C C . VAL B 1 38 ? 84.716 18.999 38.355 1.00 16.54 58 VAL D C 1
ATOM 2475 O O . VAL B 1 38 ? 84.445 18.368 37.350 1.00 17.98 58 VAL D O 1
ATOM 2477 N N . ALA B 1 39 ? 84.892 20.319 38.361 1.00 16.72 59 ALA D N 1
ATOM 2478 C CA . ALA B 1 39 ? 84.721 21.154 37.157 1.00 18.03 59 ALA D CA 1
ATOM 2479 C C . ALA B 1 39 ? 83.269 21.197 36.643 1.00 18.38 59 ALA D C 1
ATOM 2480 O O . ALA B 1 39 ? 83.022 21.419 35.450 1.00 19.04 59 ALA D O 1
ATOM 2482 N N . GLY B 1 40 ? 82.317 20.995 37.547 1.00 18.82 60 GLY D N 1
ATOM 2483 C CA . GLY B 1 40 ? 80.917 21.313 37.263 1.00 17.51 60 GLY D CA 1
ATOM 2484 C C . GLY B 1 40 ? 80.709 22.829 37.224 1.00 17.68 60 GLY D C 1
ATOM 2485 O O . GLY B 1 40 ? 81.674 23.617 37.287 1.00 15.82 60 GLY D O 1
ATOM 2486 N N . THR B 1 41 ? 79.458 23.269 37.095 1.00 16.84 61 THR D N 1
ATOM 2487 C CA . THR B 1 41 ? 79.224 24.706 36.949 1.00 16.54 61 THR D CA 1
ATOM 2488 C C . THR B 1 41 ? 79.662 25.455 38.213 1.00 16.60 61 THR D C 1
ATOM 2489 O O . THR B 1 41 ? 80.307 26.509 38.161 1.00 13.84 61 THR D O 1
ATOM 2493 N N . THR B 1 42 ? 79.318 24.892 39.362 1.00 15.57 62 THR D N 1
ATOM 2494 C CA . THR B 1 42 ? 79.771 25.470 40.642 1.00 17.16 62 THR D CA 1
ATOM 2495 C C . THR B 1 42 ? 81.310 25.520 40.749 1.00 17.61 62 THR D C 1
ATOM 2496 O O . THR B 1 42 ? 81.873 26.433 41.393 1.00 18.10 62 THR D O 1
ATOM 2500 N N . GLY B 1 43 ? 81.976 24.580 40.076 1.00 17.08 63 GLY D N 1
ATOM 2501 C CA . GLY B 1 43 ? 83.454 24.558 39.960 1.00 16.73 63 GLY D CA 1
ATOM 2502 C C . GLY B 1 43 ? 84.017 25.364 38.802 1.00 17.76 63 GLY D C 1
ATOM 2503 O O . GLY B 1 43 ? 85.214 25.268 38.500 1.00 16.57 63 GLY D O 1
ATOM 2504 N N . LEU B 1 44 ? 83.178 26.201 38.173 1.00 16.09 64 LEU D N 1
ATOM 2505 C CA . LEU B 1 44 ? 83.628 27.100 37.092 1.00 17.72 64 LEU D CA 1
ATOM 2506 C C . LEU B 1 44 ? 84.204 26.374 35.880 1.00 17.01 64 LEU D C 1
ATOM 2507 O O . LEU B 1 44 ? 85.036 26.930 35.165 1.00 17.14 64 LEU D O 1
ATOM 2512 N N . GLY B 1 45 ? 83.729 25.152 35.633 1.00 16.70 65 GLY D N 1
ATOM 2513 C CA . GLY B 1 45 ? 84.288 24.290 34.577 1.00 15.67 65 GLY D CA 1
ATOM 2514 C C . GLY B 1 45 ? 84.570 24.971 33.245 1.00 18.14 65 GLY D C 1
ATOM 2515 O O . GLY B 1 45 ? 85.687 24.906 32.738 1.00 16.81 65 GLY D O 1
ATOM 2516 N N . PRO B 1 46 ? 83.540 25.589 32.617 1.00 16.80 66 PRO D N 1
ATOM 2517 C CA . PRO B 1 46 ? 83.760 26.263 31.331 1.00 17.00 66 PRO D CA 1
ATOM 2518 C C . PRO B 1 46 ? 84.789 27.392 31.350 1.00 16.30 66 PRO D C 1
ATOM 2519 O O . PRO B 1 46 ? 85.256 27.789 30.296 1.00 18.15 66 PRO D O 1
ATOM 2523 N N . ALA B 1 47 ? 85.126 27.908 32.529 1.00 15.38 67 ALA D N 1
ATOM 2524 C CA . ALA B 1 47 ? 86.130 28.953 32.677 1.00 17.36 67 ALA D CA 1
ATOM 2525 C C . ALA B 1 47 ? 87.577 28.412 32.818 1.00 18.74 67 ALA D C 1
ATOM 2526 O O . ALA B 1 47 ? 88.519 29.203 32.862 1.00 19.72 67 ALA D O 1
ATOM 2528 N N . LEU B 1 48 ? 87.735 27.090 32.936 1.00 17.41 68 LEU D N 1
ATOM 2529 C CA . LEU B 1 48 ? 89.049 26.478 33.282 1.00 18.64 68 LEU D CA 1
ATOM 2530 C C . LEU B 1 48 ? 89.815 26.055 32.050 1.00 18.64 68 LEU D C 1
ATOM 2531 O O . LEU B 1 48 ? 89.210 25.546 31.115 1.00 19.17 68 LEU D O 1
ATOM 2536 N N . SER B 1 49 ? 91.137 26.265 32.013 1.00 18.63 69 SER D N 1
ATOM 2537 C CA . SER B 1 49 ? 91.914 25.735 30.877 1.00 18.32 69 SER D CA 1
ATOM 2538 C C . SER B 1 49 ? 91.987 24.210 30.986 1.00 18.22 69 SER D C 1
ATOM 2539 O O . SER B 1 49 ? 91.690 23.618 32.043 1.00 17.11 69 SER D O 1
ATOM 2542 N N . LEU B 1 50 ? 92.362 23.559 29.902 1.00 19.32 70 LEU D N 1
ATOM 2543 C CA . LEU B 1 50 ? 92.603 22.105 29.975 1.00 20.11 70 LEU D CA 1
ATOM 2544 C C . LEU B 1 50 ? 93.715 21.791 30.991 1.00 19.95 70 LEU D C 1
ATOM 2545 O O . LEU B 1 50 ? 93.617 20.819 31.739 1.00 18.93 70 LEU D O 1
ATOM 2550 N N . GLN B 1 51 ? 94.784 22.582 30.990 1.00 19.64 71 GLN D N 1
ATOM 2551 C CA . GLN B 1 51 ? 95.852 22.432 31.997 1.00 21.06 71 GLN D CA 1
ATOM 2552 C C . GLN B 1 51 ? 95.268 22.474 33.413 1.00 21.88 71 GLN D C 1
ATOM 2553 O O . GLN B 1 51 ? 95.563 21.633 34.266 1.00 20.95 71 GLN D O 1
ATOM 2559 N N . GLU B 1 52 ? 94.440 23.486 33.670 1.00 20.71 72 GLU D N 1
ATOM 2560 C CA . GLU B 1 52 ? 93.776 23.609 34.968 1.00 19.92 72 GLU D CA 1
ATOM 2561 C C . GLU B 1 52 ? 92.889 22.411 35.302 1.00 18.73 72 GLU D C 1
ATOM 2562 O O . GLU B 1 52 ? 92.831 21.992 36.465 1.00 17.86 72 GLU D O 1
ATOM 2568 N N . LYS B 1 53 ? 92.166 21.898 34.304 1.00 18.27 73 LYS D N 1
ATOM 2569 C CA . LYS B 1 53 ? 91.253 20.782 34.560 1.00 18.94 73 LYS D CA 1
ATOM 2570 C C . LYS B 1 53 ? 92.067 19.509 34.875 1.00 17.54 73 LYS D C 1
ATOM 2571 O O . LYS B 1 53 ? 91.642 18.702 35.677 1.00 16.70 73 LYS D O 1
ATOM 2577 N N . MET B 1 54 ? 93.217 19.362 34.223 1.00 17.95 74 MET D N 1
ATOM 2578 C CA . MET B 1 54 ? 94.105 18.198 34.513 1.00 20.59 74 MET D CA 1
ATOM 2579 C C . MET B 1 54 ? 94.668 18.297 35.920 1.00 19.81 74 MET D C 1
ATOM 2580 O O . MET B 1 54 ? 94.713 17.311 36.653 1.00 19.50 74 MET D O 1
ATOM 2585 N N . GLU B 1 55 ? 95.064 19.504 36.326 1.00 19.90 75 GLU D N 1
ATOM 2586 C CA . GLU B 1 55 ? 95.566 19.737 37.685 1.00 21.31 75 GLU D CA 1
ATOM 2587 C C . GLU B 1 55 ? 94.488 19.485 38.735 1.00 20.83 75 GLU D C 1
ATOM 2588 O O . GLU B 1 55 ? 94.722 18.887 39.801 1.00 17.97 75 GLU D O 1
ATOM 2594 N N . LEU B 1 56 ? 93.281 19.941 38.429 1.00 19.18 76 LEU D N 1
ATOM 2595 C CA . LEU B 1 56 ? 92.150 19.736 39.306 1.00 18.56 76 LEU D CA 1
ATOM 2596 C C . LEU B 1 56 ? 91.816 18.240 39.415 1.00 18.07 76 LEU D C 1
ATOM 2597 O O . LEU B 1 56 ? 91.493 17.765 40.491 1.00 18.82 76 LEU D O 1
ATOM 2602 N N . THR B 1 57 ? 91.910 17.519 38.304 1.00 18.16 77 THR D N 1
ATOM 2603 C CA . THR B 1 57 ? 91.675 16.068 38.297 1.00 18.68 77 THR D CA 1
ATOM 2604 C C . THR B 1 57 ? 92.708 15.378 39.221 1.00 19.12 77 THR D C 1
ATOM 2605 O O . THR B 1 57 ? 92.337 14.540 40.045 1.00 17.60 77 THR D O 1
ATOM 2609 N N . ASP B 1 58 ? 93.983 15.731 39.064 1.00 18.65 78 ASP D N 1
ATOM 2610 C CA . ASP B 1 58 ? 95.053 15.250 39.991 1.00 21.42 78 ASP D CA 1
ATOM 2611 C C . ASP B 1 58 ? 94.714 15.511 41.452 1.00 21.28 78 ASP D C 1
ATOM 2612 O O . ASP B 1 58 ? 94.755 14.589 42.283 1.00 20.64 78 ASP D O 1
ATOM 2617 N N . ALA B 1 59 ? 94.338 16.753 41.779 1.00 20.19 79 ALA D N 1
ATOM 2618 C CA . ALA B 1 59 ? 94.083 17.102 43.171 1.00 20.12 79 ALA D CA 1
ATOM 2619 C C . ALA B 1 59 ? 92.850 16.416 43.742 1.00 20.47 79 ALA D C 1
ATOM 2620 O O . ALA B 1 59 ? 92.854 16.022 44.903 1.00 19.31 79 ALA D O 1
ATOM 2622 N N . ALA B 1 60 ? 91.774 16.319 42.954 1.00 20.04 80 ALA D N 1
ATOM 2623 C CA . ALA B 1 60 ? 90.543 15.680 43.437 1.00 20.17 80 ALA D CA 1
ATOM 2624 C C . ALA B 1 60 ? 90.740 14.162 43.685 1.00 19.30 80 ALA D C 1
ATOM 2625 O O . ALA B 1 60 ? 90.274 13.653 44.692 1.00 19.54 80 ALA D O 1
ATOM 2627 N N . THR B 1 61 ? 91.402 13.473 42.764 1.00 19.13 81 THR D N 1
ATOM 2628 C CA . THR B 1 61 ? 91.611 12.013 42.904 1.00 19.65 81 THR D CA 1
ATOM 2629 C C . THR B 1 61 ? 92.641 11.731 43.999 1.00 21.00 81 THR D C 1
ATOM 2630 O O . THR B 1 61 ? 92.611 10.694 44.642 1.00 21.74 81 THR D O 1
ATOM 2634 N N . SER B 1 62 ? 93.526 12.675 44.250 1.00 21.47 82 SER D N 1
ATOM 2635 C CA . SER B 1 62 ? 94.402 12.536 45.414 1.00 24.54 82 SER D CA 1
ATOM 2636 C C . SER B 1 62 ? 93.698 12.725 46.751 1.00 24.64 82 SER D C 1
ATOM 2637 O O . SER B 1 62 ? 94.032 12.074 47.751 1.00 23.80 82 SER D O 1
ATOM 2640 N N . ALA B 1 63 ? 92.707 13.606 46.779 1.00 23.52 83 ALA D N 1
ATOM 2641 C CA . ALA B 1 63 ? 92.052 13.998 48.041 1.00 23.85 83 ALA D CA 1
ATOM 2642 C C . ALA B 1 63 ? 90.788 13.199 48.329 1.00 23.48 83 ALA D C 1
ATOM 2643 O O . ALA B 1 63 ? 90.261 13.252 49.445 1.00 24.80 83 ALA D O 1
ATOM 2645 N N . ALA B 1 64 ? 90.279 12.486 47.331 1.00 22.61 84 ALA D N 1
ATOM 2646 C CA . ALA B 1 64 ? 88.980 11.845 47.487 1.00 24.05 84 ALA D CA 1
ATOM 2647 C C . ALA B 1 64 ? 88.949 10.464 46.842 1.00 23.88 84 ALA D C 1
ATOM 2648 O O . ALA B 1 64 ? 89.548 10.245 45.802 1.00 24.02 84 ALA D O 1
ATOM 2650 N N . ARG B 1 65 ? 88.219 9.548 47.447 1.00 25.71 85 ARG D N 1
ATOM 2651 C CA . ARG B 1 65 ? 88.142 8.191 46.944 1.00 27.98 85 ARG D CA 1
ATOM 2652 C C . ARG B 1 65 ? 87.234 8.080 45.701 1.00 26.03 85 ARG D C 1
ATOM 2653 O O . ARG B 1 65 ? 87.516 7.324 44.778 1.00 25.71 85 ARG D O 1
ATOM 2661 N N . ARG B 1 66 ? 86.162 8.861 45.661 1.00 23.35 86 ARG D N 1
ATOM 2662 C CA . ARG B 1 66 ? 85.185 8.752 44.565 1.00 22.09 86 ARG D CA 1
ATOM 2663 C C . ARG B 1 66 ? 85.063 10.100 43.831 1.00 19.93 86 ARG D C 1
ATOM 2664 O O . ARG B 1 66 ? 84.603 11.075 44.398 1.00 19.75 86 ARG D O 1
ATOM 2672 N N . VAL B 1 67 ? 85.493 10.130 42.573 1.00 19.77 87 VAL D N 1
ATOM 2673 C CA . VAL B 1 67 ? 85.586 11.377 41.810 1.00 19.62 87 VAL D CA 1
ATOM 2674 C C . VAL B 1 67 ? 84.954 11.172 40.424 1.00 19.24 87 VAL D C 1
ATOM 2675 O O . VAL B 1 67 ? 85.209 10.175 39.726 1.00 18.57 87 VAL D O 1
ATOM 2679 N N . ILE B 1 68 ? 84.138 12.138 40.036 1.00 19.69 88 ILE D N 1
ATOM 2680 C CA . ILE B 1 68 ? 83.605 12.222 38.679 1.00 19.56 88 ILE D CA 1
ATOM 2681 C C . ILE B 1 68 ? 84.138 13.542 38.118 1.00 19.03 88 ILE D C 1
ATOM 2682 O O . ILE B 1 68 ? 84.005 14.589 38.760 1.00 18.78 88 ILE D O 1
ATOM 2687 N N . VAL B 1 69 ? 84.756 13.485 36.942 1.00 17.08 89 VAL D N 1
ATOM 2688 C CA . VAL B 1 69 ? 85.315 14.684 36.328 1.00 17.31 89 VAL D CA 1
ATOM 2689 C C . VAL B 1 69 ? 84.386 15.124 35.180 1.00 16.51 89 VAL D C 1
ATOM 2690 O O . VAL B 1 69 ? 84.024 14.328 34.292 1.00 14.60 89 VAL D O 1
ATOM 2694 N N . GLN B 1 70 ? 84.031 16.399 35.215 1.00 17.29 90 GLN D N 1
ATOM 2695 C CA . GLN B 1 70 ? 83.173 17.009 34.189 1.00 17.13 90 GLN D CA 1
ATOM 2696 C C . GLN B 1 70 ? 84.079 17.516 33.087 1.00 16.80 90 GLN D C 1
ATOM 2697 O O . GLN B 1 70 ? 84.990 18.310 33.356 1.00 18.37 90 GLN D O 1
ATOM 2703 N N . VAL B 1 71 ? 83.876 17.038 31.848 1.00 17.03 91 VAL D N 1
ATOM 2704 C CA . VAL B 1 71 ? 84.876 17.206 30.799 1.00 18.10 91 VAL D CA 1
ATOM 2705 C C . VAL B 1 71 ? 84.524 18.159 29.646 1.00 19.59 91 VAL D C 1
ATOM 2706 O O . VAL B 1 71 ? 85.325 18.354 28.755 1.00 20.83 91 VAL D O 1
ATOM 2710 N N . ALA B 1 72 ? 83.328 18.738 29.640 1.00 18.24 92 ALA D N 1
ATOM 2711 C CA . ALA B 1 72 ? 82.897 19.521 28.492 1.00 18.10 92 ALA D CA 1
ATOM 2712 C C . ALA B 1 72 ? 83.925 20.551 28.051 1.00 19.26 92 ALA D C 1
ATOM 2713 O O . ALA B 1 72 ? 84.607 21.166 28.867 1.00 19.39 92 ALA D O 1
ATOM 2715 N N . SER B 1 73 ? 84.018 20.732 26.744 1.00 18.64 93 SER D N 1
ATOM 2716 C CA . SER B 1 73 ? 84.779 21.809 26.173 1.00 19.12 93 SER D CA 1
ATOM 2717 C C . SER B 1 73 ? 84.147 22.128 24.828 1.00 19.02 93 SER D C 1
ATOM 2718 O O . SER B 1 73 ? 83.563 21.236 24.200 1.00 20.86 93 SER D O 1
ATOM 2721 N N . LEU B 1 74 ? 84.261 23.390 24.395 1.00 17.28 94 LEU D N 1
ATOM 2722 C CA . LEU B 1 74 ? 83.853 23.783 23.050 1.00 18.86 94 LEU D CA 1
ATOM 2723 C C . LEU B 1 74 ? 84.890 23.418 21.974 1.00 19.10 94 LEU D C 1
ATOM 2724 O O . LEU B 1 74 ? 84.699 23.711 20.807 1.00 19.25 94 LEU D O 1
ATOM 2729 N N . ASN B 1 75 ? 85.998 22.800 22.387 1.00 19.92 95 ASN D N 1
ATOM 2730 C CA . ASN B 1 75 ? 86.866 22.052 21.498 1.00 20.37 95 ASN D CA 1
ATOM 2731 C C . ASN B 1 75 ? 86.713 20.588 21.903 1.00 20.43 95 ASN D C 1
ATOM 2732 O O . ASN B 1 75 ? 87.295 20.161 22.908 1.00 20.63 95 ASN D O 1
ATOM 2737 N N . ALA B 1 76 ? 85.921 19.823 21.143 1.00 19.72 96 ALA D N 1
ATOM 2738 C CA . ALA B 1 76 ? 85.634 18.433 21.503 1.00 20.60 96 ALA D CA 1
ATOM 2739 C C . ALA B 1 76 ? 86.868 17.550 21.710 1.00 21.34 96 ALA D C 1
ATOM 2740 O O . ALA B 1 76 ? 86.819 16.622 22.488 1.00 20.75 96 ALA D O 1
ATOM 2742 N N . ASP B 1 77 ? 87.955 17.830 21.011 1.00 22.21 97 ASP D N 1
ATOM 2743 C CA . ASP B 1 77 ? 89.193 17.070 21.212 1.00 24.34 97 ASP D CA 1
ATOM 2744 C C . ASP B 1 77 ? 89.671 17.188 22.665 1.00 22.59 97 ASP D C 1
ATOM 2745 O O . ASP B 1 77 ? 90.215 16.250 23.232 1.00 21.84 97 ASP D O 1
ATOM 2750 N N . GLU B 1 78 ? 89.458 18.354 23.264 1.00 22.79 98 GLU D N 1
ATOM 2751 C CA . GLU B 1 78 ? 89.810 18.577 24.671 1.00 21.83 98 GLU D CA 1
ATOM 2752 C C . GLU B 1 78 ? 88.934 17.785 25.632 1.00 21.08 98 GLU D C 1
ATOM 2753 O O . GLU B 1 78 ? 89.434 17.336 26.657 1.00 19.27 98 GLU D O 1
ATOM 2759 N N . ALA B 1 79 ? 87.642 17.623 25.317 1.00 18.86 99 ALA D N 1
ATOM 2760 C CA . ALA B 1 79 ? 86.763 16.773 26.137 1.00 19.85 99 ALA D CA 1
ATOM 2761 C C . ALA B 1 79 ? 87.238 15.314 26.117 1.00 19.67 99 ALA D C 1
ATOM 2762 O O . ALA B 1 79 ? 87.319 14.647 27.161 1.00 19.45 99 ALA D O 1
ATOM 2764 N N . ILE B 1 80 ? 87.505 14.815 24.919 1.00 19.85 100 ILE D N 1
ATOM 2765 C CA . ILE B 1 80 ? 88.053 13.469 24.754 1.00 20.82 100 ILE D CA 1
ATOM 2766 C C . ILE B 1 80 ? 89.374 13.308 25.511 1.00 20.18 100 ILE D C 1
ATOM 2767 O O . ILE B 1 80 ? 89.528 12.355 26.252 1.00 20.03 100 ILE D O 1
ATOM 2772 N N . ALA B 1 81 ? 90.310 14.239 25.331 1.00 20.31 101 ALA D N 1
ATOM 2773 C CA . ALA B 1 81 ? 91.623 14.158 26.037 1.00 21.70 101 ALA D CA 1
ATOM 2774 C C . ALA B 1 81 ? 91.439 14.146 27.561 1.00 21.38 101 ALA D C 1
ATOM 2775 O O . ALA B 1 81 ? 92.018 13.305 28.253 1.00 19.77 101 ALA D O 1
ATOM 2777 N N . LEU B 1 82 ? 90.643 15.083 28.098 1.00 19.30 102 LEU D N 1
ATOM 2778 C CA . LEU B 1 82 ? 90.424 15.094 29.547 1.00 18.44 102 LEU D CA 1
ATOM 2779 C C . LEU B 1 82 ? 89.682 13.850 30.050 1.00 18.84 102 LEU D C 1
ATOM 2780 O O . LEU B 1 82 ? 89.928 13.360 31.181 1.00 19.13 102 LEU D O 1
ATOM 2785 N N . ALA B 1 83 ? 88.736 13.343 29.271 1.00 18.88 103 ALA D N 1
ATOM 2786 C CA . ALA B 1 83 ? 88.038 12.111 29.697 1.00 19.68 103 ALA D CA 1
ATOM 2787 C C . ALA B 1 83 ? 89.043 10.935 29.879 1.00 20.26 103 ALA D C 1
ATOM 2788 O O . ALA B 1 83 ? 88.986 10.198 30.877 1.00 18.80 103 ALA D O 1
ATOM 2790 N N . LYS B 1 84 ? 89.950 10.781 28.907 1.00 21.41 104 LYS D N 1
ATOM 2791 C CA . LYS B 1 84 ? 91.005 9.737 28.950 1.00 23.05 104 LYS D CA 1
ATOM 2792 C C . LYS B 1 84 ? 91.981 9.966 30.123 1.00 22.36 104 LYS D C 1
ATOM 2793 O O . LYS B 1 84 ? 92.356 9.037 30.842 1.00 21.49 104 LYS D O 1
ATOM 2799 N N . TYR B 1 85 ? 92.363 11.221 30.323 1.00 21.96 105 TYR D N 1
ATOM 2800 C CA . TYR B 1 85 ? 93.183 11.615 31.464 1.00 20.88 105 TYR D CA 1
ATOM 2801 C C . TYR B 1 85 ? 92.501 11.314 32.790 1.00 21.07 105 TYR D C 1
ATOM 2802 O O . TYR B 1 85 ? 93.121 10.763 33.715 1.00 19.09 105 TYR D O 1
ATOM 2811 N N . ALA B 1 86 ? 91.228 11.685 32.910 1.00 21.03 106 ALA D N 1
ATOM 2812 C CA . ALA B 1 86 ? 90.465 11.393 34.121 1.00 19.15 106 ALA D CA 1
ATOM 2813 C C . ALA B 1 86 ? 90.419 9.883 34.412 1.00 19.43 106 ALA D C 1
ATOM 2814 O O . ALA B 1 86 ? 90.584 9.450 35.554 1.00 19.69 106 ALA D O 1
ATOM 2816 N N . GLU B 1 87 ? 90.112 9.095 33.398 1.00 21.20 107 GLU D N 1
ATOM 2817 C CA . GLU B 1 87 ? 90.088 7.637 33.548 1.00 22.84 107 GLU D CA 1
ATOM 2818 C C . GLU B 1 87 ? 91.471 7.135 34.071 1.00 22.06 107 GLU D C 1
ATOM 2819 O O . GLU B 1 87 ? 91.547 6.359 35.018 1.00 22.41 107 GLU D O 1
ATOM 2825 N N . SER B 1 88 ? 92.538 7.627 33.465 1.00 21.83 108 SER D N 1
ATOM 2826 C CA . SER B 1 88 ? 93.920 7.259 33.854 1.00 23.58 108 SER D CA 1
ATOM 2827 C C . SER B 1 88 ? 94.245 7.619 35.318 1.00 24.56 108 SER D C 1
ATOM 2828 O O . SER B 1 88 ? 95.016 6.907 35.968 1.00 24.48 108 SER D O 1
ATOM 2831 N N . ARG B 1 89 ? 93.633 8.692 35.842 1.00 23.61 109 ARG D N 1
ATOM 2832 C CA . ARG B 1 89 ? 93.807 9.104 37.236 1.00 23.61 109 ARG D CA 1
ATOM 2833 C C . ARG B 1 89 ? 92.831 8.453 38.181 1.00 21.93 109 ARG D C 1
ATOM 2834 O O . ARG B 1 89 ? 92.780 8.813 39.333 1.00 21.47 109 ARG D O 1
ATOM 2842 N N . GLY B 1 90 ? 92.040 7.498 37.702 1.00 20.48 110 GLY D N 1
ATOM 2843 C CA . GLY B 1 90 ? 91.192 6.724 38.608 1.00 21.79 110 GLY D CA 1
ATOM 2844 C C . GLY B 1 90 ? 89.817 7.294 38.880 1.00 22.43 110 GLY D C 1
ATOM 2845 O O . GLY B 1 90 ? 89.166 6.904 39.846 1.00 21.59 110 GLY D O 1
ATOM 2846 N N . ALA B 1 91 ? 89.382 8.264 38.064 1.00 21.88 111 ALA D N 1
ATOM 2847 C CA . ALA B 1 91 ? 88.002 8.755 38.182 1.00 21.71 111 ALA D CA 1
ATOM 2848 C C . ALA B 1 91 ? 87.036 7.579 38.063 1.00 22.09 111 ALA D C 1
ATOM 2849 O O . ALA B 1 91 ? 87.262 6.686 37.251 1.00 22.19 111 ALA D O 1
ATOM 2851 N N . GLU B 1 92 ? 85.945 7.600 38.828 1.00 24.29 112 GLU D N 1
ATOM 2852 C CA . GLU B 1 92 ? 84.962 6.522 38.718 1.00 25.50 112 GLU D CA 1
ATOM 2853 C C . GLU B 1 92 ? 84.039 6.709 37.510 1.00 24.57 112 GLU D C 1
ATOM 2854 O O . GLU B 1 92 ? 83.500 5.728 37.001 1.00 21.34 112 GLU D O 1
ATOM 2860 N N . ALA B 1 93 ? 83.914 7.959 37.027 1.00 20.76 113 ALA D N 1
ATOM 2861 C CA . ALA B 1 93 ? 83.130 8.250 35.839 1.00 20.39 113 ALA D CA 1
ATOM 2862 C C . ALA B 1 93 ? 83.525 9.638 35.339 1.00 20.16 113 ALA D C 1
ATOM 2863 O O . ALA B 1 93 ? 84.208 10.396 36.048 1.00 17.77 113 ALA D O 1
ATOM 2865 N N . VAL B 1 94 ? 83.120 9.955 34.114 1.00 19.91 114 VAL D N 1
ATOM 2866 C CA . VAL B 1 94 ? 83.246 11.306 33.585 1.00 20.02 114 VAL D CA 1
ATOM 2867 C C . VAL B 1 94 ? 81.835 11.759 33.239 1.00 20.78 114 VAL D C 1
ATOM 2868 O O . VAL B 1 94 ? 80.964 10.921 32.980 1.00 21.41 114 VAL D O 1
ATOM 2872 N N . ALA B 1 95 ? 81.599 13.064 33.300 1.00 19.77 115 ALA D N 1
ATOM 2873 C CA . ALA B 1 95 ? 80.305 13.641 32.908 1.00 19.29 115 ALA D CA 1
ATOM 2874 C C . ALA B 1 95 ? 80.583 14.706 31.901 1.00 19.77 115 ALA D C 1
ATOM 2875 O O . ALA B 1 95 ? 81.685 15.260 31.872 1.00 18.08 115 ALA D O 1
ATOM 2877 N N . SER B 1 96 ? 79.585 15.017 31.070 1.00 19.49 116 SER D N 1
ATOM 2878 C CA . SER B 1 96 ? 79.713 16.202 30.258 1.00 19.24 116 SER D CA 1
ATOM 2879 C C . SER B 1 96 ? 78.377 16.929 30.098 1.00 18.79 116 SER D C 1
ATOM 2880 O O . SER B 1 96 ? 77.315 16.317 29.922 1.00 18.02 116 SER D O 1
ATOM 2883 N N . LEU B 1 97 ? 78.456 18.243 30.162 1.00 16.60 117 LEU D N 1
ATOM 2884 C CA . LEU B 1 97 ? 77.426 19.092 29.576 1.00 16.60 117 LEU D CA 1
ATOM 2885 C C . LEU B 1 97 ? 77.276 18.754 28.088 1.00 16.87 117 LEU D C 1
ATOM 2886 O O . LEU B 1 97 ? 78.232 18.335 27.431 1.00 15.82 117 LEU D O 1
ATOM 2891 N N . PRO B 1 98 ? 76.071 18.980 27.536 1.00 17.19 118 PRO D N 1
ATOM 2892 C CA . PRO B 1 98 ? 75.943 18.942 26.080 1.00 16.58 118 PRO D CA 1
ATOM 2893 C C . PRO B 1 98 ? 76.716 20.153 25.545 1.00 17.59 118 PRO D C 1
ATOM 2894 O O . PRO B 1 98 ? 76.966 21.095 26.298 1.00 17.03 118 PRO D O 1
ATOM 2898 N N . PRO B 1 99 ? 77.079 20.136 24.255 1.00 17.24 119 PRO D N 1
ATOM 2899 C CA . PRO B 1 99 ? 77.643 21.323 23.643 1.00 18.40 119 PRO D CA 1
ATOM 2900 C C . PRO B 1 99 ? 76.802 22.546 24.025 1.00 17.48 119 PRO D C 1
ATOM 2901 O O . PRO B 1 99 ? 75.561 22.526 23.902 1.00 18.61 119 PRO D O 1
ATOM 2905 N N . TYR B 1 100 ? 77.451 23.596 24.516 1.00 16.48 120 TYR D N 1
ATOM 2906 C CA . TYR B 1 100 ? 76.720 24.777 24.993 1.00 17.27 120 TYR D CA 1
ATOM 2907 C C . TYR B 1 100 ? 77.060 25.975 24.138 1.00 17.05 120 TYR D C 1
ATOM 2908 O O . TYR B 1 100 ? 77.760 25.841 23.108 1.00 17.40 120 TYR D O 1
ATOM 2917 N N . TYR B 1 101 ? 76.559 27.125 24.563 1.00 16.94 121 TYR D N 1
ATOM 2918 C CA . TYR B 1 101 ? 76.675 28.436 23.892 1.00 17.57 121 TYR D CA 1
ATOM 2919 C C . TYR B 1 101 ? 75.966 28.514 22.513 1.00 17.73 121 TYR D C 1
ATOM 2920 O O . TYR B 1 101 ? 75.055 29.330 22.310 1.00 17.85 121 TYR D O 1
ATOM 2929 N N . PHE B 1 102 ? 76.401 27.690 21.566 1.00 17.34 122 PHE D N 1
ATOM 2930 C CA . PHE B 1 102 ? 75.955 27.811 20.182 1.00 18.20 122 PHE D CA 1
ATOM 2931 C C . PHE B 1 102 ? 74.487 27.406 20.048 1.00 20.64 122 PHE D C 1
ATOM 2932 O O . PHE B 1 102 ? 74.135 26.286 20.403 1.00 18.72 122 PHE D O 1
ATOM 2940 N N . PRO B 1 103 ? 73.631 28.335 19.581 1.00 22.32 123 PRO D N 1
ATOM 2941 C CA . PRO B 1 103 ? 72.240 27.943 19.348 1.00 25.45 123 PRO D CA 1
ATOM 2942 C C . PRO B 1 103 ? 72.095 27.027 18.114 1.00 26.49 123 PRO D C 1
ATOM 2943 O O . PRO B 1 103 ? 72.883 27.095 17.170 1.00 28.65 123 PRO D O 1
ATOM 2947 N N . ARG B 1 104 ? 71.115 26.151 18.122 1.00 29.45 124 ARG D N 1
ATOM 2948 C CA . ARG B 1 104 ? 70.785 25.447 16.889 1.00 32.35 124 ARG D CA 1
ATOM 2949 C C . ARG B 1 104 ? 71.901 24.587 16.275 1.00 29.24 124 ARG D C 1
ATOM 2950 O O . ARG B 1 104 ? 72.016 24.512 15.051 1.00 27.44 124 ARG D O 1
ATOM 2958 N N . LEU B 1 105 ? 72.716 23.944 17.114 1.00 24.70 125 LEU D N 1
ATOM 2959 C CA . LEU B 1 105 ? 73.511 22.822 16.642 1.00 21.68 125 LEU D CA 1
ATOM 2960 C C . LEU B 1 105 ? 72.532 21.719 16.234 1.00 23.05 125 LEU D C 1
ATOM 2961 O O . LEU B 1 105 ? 71.407 21.682 16.738 1.00 22.97 125 LEU D O 1
ATOM 2966 N N . SER B 1 106 ? 72.942 20.807 15.364 1.00 21.56 126 SER D N 1
ATOM 2967 C CA . SER B 1 106 ? 72.022 19.745 14.930 1.00 22.95 126 SER D CA 1
ATOM 2968 C C . SER B 1 106 ? 71.987 18.588 15.925 1.00 24.35 126 SER D C 1
ATOM 2969 O O . SER B 1 106 ? 72.908 18.415 16.749 1.00 22.26 126 SER D O 1
ATOM 2972 N N . GLU B 1 107 ? 70.923 17.784 15.863 1.00 24.79 127 GLU D N 1
ATOM 2973 C CA . GLU B 1 107 ? 70.896 16.543 16.644 1.00 26.57 127 GLU D CA 1
ATOM 2974 C C . GLU B 1 107 ? 72.064 15.645 16.312 1.00 24.13 127 GLU D C 1
ATOM 2975 O O . GLU B 1 107 ? 72.593 15.002 17.197 1.00 23.34 127 GLU D O 1
ATOM 2981 N N . ARG B 1 108 ? 72.465 15.567 15.045 1.00 23.82 128 ARG D N 1
ATOM 2982 C CA . ARG B 1 108 ? 73.626 14.716 14.725 1.00 23.95 128 ARG D CA 1
ATOM 2983 C C . ARG B 1 108 ? 74.900 15.225 15.446 1.00 22.72 128 ARG D C 1
ATOM 2984 O O . ARG B 1 108 ? 75.709 14.443 15.927 1.00 21.03 128 ARG D O 1
ATOM 2992 N N . GLN B 1 109 ? 75.099 16.538 15.484 1.00 21.13 129 GLN D N 1
ATOM 2993 C CA . GLN B 1 109 ? 76.308 17.080 16.131 1.00 20.77 129 GLN D CA 1
ATOM 2994 C C . GLN B 1 109 ? 76.318 16.743 17.630 1.00 20.51 129 GLN D C 1
ATOM 2995 O O . GLN B 1 109 ? 77.346 16.310 18.194 1.00 20.06 129 GLN D O 1
ATOM 3001 N N . ILE B 1 110 ? 75.180 16.940 18.286 1.00 19.67 130 ILE D N 1
ATOM 3002 C CA . ILE B 1 110 ? 75.077 16.609 19.707 1.00 21.19 130 ILE D CA 1
ATOM 3003 C C . ILE B 1 110 ? 75.337 15.117 19.965 1.00 22.11 130 ILE D C 1
ATOM 3004 O O . ILE B 1 110 ? 76.076 14.743 20.901 1.00 21.34 130 ILE D O 1
ATOM 3009 N N . ALA B 1 111 ? 74.720 14.263 19.143 1.00 21.17 131 ALA D N 1
ATOM 3010 C CA . ALA B 1 111 ? 74.855 12.812 19.331 1.00 21.46 131 ALA D CA 1
ATOM 3011 C C . ALA B 1 111 ? 76.287 12.384 19.119 1.00 21.83 131 ALA D C 1
ATOM 3012 O O . ALA B 1 111 ? 76.787 11.547 19.871 1.00 22.33 131 ALA D O 1
ATOM 3014 N N . LYS B 1 112 ? 76.939 12.919 18.078 1.00 21.30 132 LYS D N 1
ATOM 3015 C CA . LYS B 1 112 ? 78.341 12.591 17.813 1.00 22.47 132 LYS D CA 1
ATOM 3016 C C . LYS B 1 112 ? 79.234 12.941 19.010 1.00 21.38 132 LYS D C 1
ATOM 3017 O O . LYS B 1 112 ? 80.090 12.141 19.417 1.00 22.19 132 LYS D O 1
ATOM 3023 N N . TYR B 1 113 ? 79.048 14.141 19.544 1.00 19.88 133 TYR D N 1
ATOM 3024 C CA . TYR B 1 113 ? 79.824 14.591 20.707 1.00 19.69 133 TYR D CA 1
ATOM 3025 C C . TYR B 1 113 ? 79.760 13.541 21.819 1.00 20.60 133 TYR D C 1
ATOM 3026 O O . TYR B 1 113 ? 80.789 13.069 22.313 1.00 21.22 133 TYR D O 1
ATOM 3035 N N . PHE B 1 114 ? 78.551 13.171 22.228 1.00 20.40 134 PHE D N 1
ATOM 3036 C CA . PHE B 1 114 ? 78.418 12.211 23.337 1.00 21.12 134 PHE D CA 1
ATOM 3037 C C . PHE B 1 114 ? 78.935 10.826 22.983 1.00 22.05 134 PHE D C 1
ATOM 3038 O O . PHE B 1 114 ? 79.560 10.168 23.801 1.00 21.88 134 PHE D O 1
ATOM 3046 N N . ARG B 1 115 ? 78.672 10.383 21.764 1.00 22.48 135 ARG D N 1
ATOM 3047 C CA . ARG B 1 115 ? 79.111 9.051 21.375 1.00 26.01 135 ARG D CA 1
ATOM 3048 C C . ARG B 1 115 ? 80.624 8.950 21.304 1.00 25.84 135 ARG D C 1
ATOM 3049 O O . ARG B 1 115 ? 81.200 7.936 21.682 1.00 25.28 135 ARG D O 1
ATOM 3057 N N . ASP B 1 116 ? 81.272 10.019 20.858 1.00 25.46 136 ASP D N 1
ATOM 3058 C CA . ASP B 1 116 ? 82.734 10.048 20.830 1.00 26.96 136 ASP D CA 1
ATOM 3059 C C . ASP B 1 116 ? 83.338 9.978 22.233 1.00 25.76 136 ASP D C 1
ATOM 3060 O O . ASP B 1 116 ? 84.392 9.369 22.414 1.00 24.46 136 ASP D O 1
ATOM 3065 N N . LEU B 1 117 ? 82.709 10.639 23.208 1.00 25.06 137 LEU D N 1
ATOM 3066 C CA . LEU B 1 117 ? 83.142 10.505 24.614 1.00 25.04 137 LEU D CA 1
ATOM 3067 C C . LEU B 1 117 ? 83.002 9.077 25.137 1.00 25.02 137 LEU D C 1
ATOM 3068 O O . LEU B 1 117 ? 83.912 8.543 25.783 1.00 25.26 137 LEU D O 1
ATOM 3073 N N . CYS B 1 118 ? 81.854 8.461 24.886 1.00 25.03 138 CYS D N 1
ATOM 3074 C CA . CYS B 1 118 ? 81.634 7.082 25.337 1.00 27.51 138 CYS D CA 1
ATOM 3075 C C . CYS B 1 118 ? 82.640 6.122 24.704 1.00 27.97 138 CYS D C 1
ATOM 3076 O O . CYS B 1 118 ? 83.081 5.178 25.340 1.00 29.27 138 CYS D O 1
ATOM 3079 N N . SER B 1 119 ? 83.023 6.368 23.460 1.00 28.27 139 SER D N 1
ATOM 3080 C CA . SER B 1 119 ? 83.991 5.492 22.819 1.00 30.63 139 SER D CA 1
ATOM 3081 C C . SER B 1 119 ? 85.441 5.776 23.277 1.00 30.65 139 SER D C 1
ATOM 3082 O O . SER B 1 119 ? 86.317 4.933 23.120 1.00 31.30 139 SER D O 1
ATOM 3085 N N . ALA B 1 120 ? 85.671 6.930 23.907 1.00 28.10 140 ALA D N 1
ATOM 3086 C CA . ALA B 1 120 ? 87.005 7.328 24.337 1.00 26.74 140 ALA D CA 1
ATOM 3087 C C . ALA B 1 120 ? 87.467 6.626 25.625 1.00 26.50 140 ALA D C 1
ATOM 3088 O O . ALA B 1 120 ? 88.671 6.519 25.865 1.00 27.04 140 ALA D O 1
ATOM 3090 N N . VAL B 1 121 ? 86.523 6.189 26.459 1.00 24.70 141 VAL D N 1
ATOM 3091 C CA . VAL B 1 121 ? 86.843 5.635 27.783 1.00 26.06 141 VAL D CA 1
ATOM 3092 C C . VAL B 1 121 ? 86.023 4.382 28.099 1.00 27.04 141 VAL D C 1
ATOM 3093 O O . VAL B 1 121 ? 84.976 4.167 27.505 1.00 26.22 141 VAL D O 1
ATOM 3097 N N . SER B 1 122 ? 86.477 3.590 29.072 1.00 28.44 142 SER D N 1
ATOM 3098 C CA . SER B 1 122 ? 85.733 2.416 29.504 1.00 29.69 142 SER D CA 1
ATOM 3099 C C . SER B 1 122 ? 84.886 2.681 30.717 1.00 29.69 142 SER D C 1
ATOM 3100 O O . SER B 1 122 ? 83.939 1.952 30.984 1.00 30.99 142 SER D O 1
ATOM 3103 N N . ILE B 1 123 ? 85.204 3.721 31.471 1.00 27.52 143 ILE D N 1
ATOM 3104 C CA . ILE B 1 123 ? 84.399 4.018 32.647 1.00 25.81 143 ILE D CA 1
ATOM 3105 C C . ILE B 1 123 ? 83.092 4.664 32.187 1.00 25.39 143 ILE D C 1
ATOM 3106 O O . ILE B 1 123 ? 83.012 5.131 31.063 1.00 24.50 143 ILE D O 1
ATOM 3111 N N . PRO B 1 124 ? 82.070 4.667 33.040 1.00 25.59 144 PRO D N 1
ATOM 3112 C CA . PRO B 1 124 ? 80.760 5.267 32.719 1.00 26.14 144 PRO D CA 1
ATOM 3113 C C . PRO B 1 124 ? 80.832 6.752 32.305 1.00 26.42 144 PRO D C 1
ATOM 3114 O O . PRO B 1 124 ? 81.666 7.523 32.832 1.00 24.69 144 PRO D O 1
ATOM 3118 N N . VAL B 1 125 ? 79.981 7.128 31.352 1.00 24.89 145 VAL D N 1
ATOM 3119 C CA . VAL B 1 125 ? 79.827 8.525 30.944 1.00 24.16 145 VAL D CA 1
ATOM 3120 C C . VAL B 1 125 ? 78.473 9.017 31.396 1.00 24.35 145 VAL D C 1
ATOM 3121 O O . VAL B 1 125 ? 77.439 8.386 31.112 1.00 24.41 145 VAL D O 1
ATOM 3125 N N . PHE B 1 126 ? 78.474 10.121 32.134 1.00 21.79 146 PHE D N 1
ATOM 3126 C CA . PHE B 1 126 ? 77.252 10.701 32.637 1.00 23.13 146 PHE D CA 1
ATOM 3127 C C . PHE B 1 126 ? 76.847 11.892 31.768 1.00 21.83 146 PHE D C 1
ATOM 3128 O O . PHE B 1 126 ? 77.701 12.680 31.366 1.00 19.41 146 PHE D O 1
ATOM 3136 N N . LEU B 1 127 ? 75.548 12.039 31.520 1.00 20.69 147 LEU D N 1
ATOM 3137 C CA . LEU B 1 127 ? 75.013 13.305 31.030 1.00 19.59 147 LEU D CA 1
ATOM 3138 C C . LEU B 1 127 ? 74.955 14.282 32.178 1.00 18.29 147 LEU D C 1
ATOM 3139 O O . LEU B 1 127 ? 74.364 13.996 33.219 1.00 18.41 147 LEU D O 1
ATOM 3144 N N . TYR B 1 128 ? 75.493 15.467 31.966 1.00 17.84 148 TYR D N 1
ATOM 3145 C CA . TYR B 1 128 ? 75.280 16.576 32.903 1.00 19.20 148 TYR D CA 1
ATOM 3146 C C . TYR B 1 128 ? 74.375 17.603 32.225 1.00 19.19 148 TYR D C 1
ATOM 3147 O O . TYR B 1 128 ? 74.798 18.359 31.348 1.00 19.40 148 TYR D O 1
ATOM 3156 N N . ASN B 1 129 ? 73.114 17.603 32.626 1.00 20.22 149 ASN D N 1
ATOM 3157 C CA . ASN B 1 129 ? 72.101 18.400 31.952 1.00 19.54 149 ASN D CA 1
ATOM 3158 C C . ASN B 1 129 ? 71.817 19.635 32.816 1.00 20.15 149 ASN D C 1
ATOM 3159 O O . ASN B 1 129 ? 71.627 19.526 34.037 1.00 19.35 149 ASN D O 1
ATOM 3164 N N . TYR B 1 130 ? 71.836 20.814 32.191 1.00 19.66 150 TYR D N 1
ATOM 3165 C CA . TYR B 1 130 ? 71.670 22.071 32.893 1.00 19.89 150 TYR D CA 1
ATOM 3166 C C . TYR B 1 130 ? 71.097 23.074 31.895 1.00 19.96 150 TYR D C 1
ATOM 3167 O O . TYR B 1 130 ? 71.783 24.011 31.462 1.00 19.33 150 TYR D O 1
ATOM 3176 N N . PRO B 1 131 ? 69.826 22.870 31.492 1.00 20.82 151 PRO D N 1
ATOM 3177 C CA . PRO B 1 131 ? 69.272 23.678 30.384 1.00 20.67 151 PRO D CA 1
ATOM 3178 C C . PRO B 1 131 ? 69.398 25.191 30.557 1.00 20.88 151 PRO D C 1
ATOM 3179 O O . PRO B 1 131 ? 69.629 25.893 29.572 1.00 21.80 151 PRO D O 1
ATOM 3183 N N . ALA B 1 132 ? 69.282 25.701 31.781 1.00 20.89 152 ALA D N 1
ATOM 3184 C CA . ALA B 1 132 ? 69.372 27.151 31.994 1.00 21.03 152 ALA D CA 1
ATOM 3185 C C . ALA B 1 132 ? 70.748 27.727 31.621 1.00 22.05 152 ALA D C 1
ATOM 3186 O O . ALA B 1 132 ? 70.868 28.873 31.174 1.00 21.98 152 ALA D O 1
ATOM 3188 N N . ALA B 1 133 ? 71.797 26.954 31.849 1.00 20.32 153 ALA D N 1
ATOM 3189 C CA . ALA B 1 133 ? 73.133 27.417 31.530 1.00 18.88 153 ALA D CA 1
ATOM 3190 C C . ALA B 1 133 ? 73.546 26.997 30.111 1.00 18.10 153 ALA D C 1
ATOM 3191 O O . ALA B 1 133 ? 74.217 27.754 29.425 1.00 18.97 153 ALA D O 1
ATOM 3193 N N . VAL B 1 134 ? 73.160 25.790 29.686 1.00 17.71 154 VAL D N 1
ATOM 3194 C CA . VAL B 1 134 ? 73.598 25.229 28.406 1.00 18.53 154 VAL D CA 1
ATOM 3195 C C . VAL B 1 134 ? 72.857 25.847 27.210 1.00 20.30 154 VAL D C 1
ATOM 3196 O O . VAL B 1 134 ? 73.433 26.003 26.128 1.00 19.07 154 VAL D O 1
ATOM 3200 N N . GLY B 1 135 ? 71.574 26.165 27.422 1.00 20.88 155 GLY D N 1
ATOM 3201 C CA . GLY B 1 135 ? 70.733 26.716 26.362 1.00 21.84 155 GLY D CA 1
ATOM 3202 C C . GLY B 1 135 ? 70.015 25.647 25.542 1.00 22.49 155 GLY D C 1
ATOM 3203 O O . GLY B 1 135 ? 69.351 25.973 24.564 1.00 24.07 155 GLY D O 1
ATOM 3204 N N . ARG B 1 136 ? 70.192 24.378 25.906 1.00 20.99 156 ARG D N 1
ATOM 3205 C CA . ARG B 1 136 ? 69.433 23.264 25.329 1.00 23.32 156 ARG D CA 1
ATOM 3206 C C . ARG B 1 136 ? 69.277 22.200 26.410 1.00 22.91 156 ARG D C 1
ATOM 3207 O O . ARG B 1 136 ? 70.041 22.173 27.397 1.00 22.64 156 ARG D O 1
ATOM 3215 N N . ASP B 1 137 ? 68.307 21.314 26.192 1.00 22.70 157 ASP D N 1
ATOM 3216 C CA . ASP B 1 137 ? 68.000 20.208 27.073 1.00 22.75 157 ASP D CA 1
ATOM 3217 C C . ASP B 1 137 ? 68.259 18.873 26.355 1.00 23.59 157 ASP D C 1
ATOM 3218 O O . ASP B 1 137 ? 67.947 18.716 25.156 1.00 24.07 157 ASP D O 1
ATOM 3223 N N . VAL B 1 138 ? 68.885 17.921 27.049 1.00 22.17 158 VAL D N 1
ATOM 3224 C CA . VAL B 1 138 ? 68.926 16.543 26.559 1.00 21.77 158 VAL D CA 1
ATOM 3225 C C . VAL B 1 138 ? 68.055 15.753 27.534 1.00 22.51 158 VAL D C 1
ATOM 3226 O O . VAL B 1 138 ? 68.514 15.377 28.627 1.00 21.13 158 VAL D O 1
ATOM 3230 N N . ASP B 1 139 ? 66.780 15.552 27.162 1.00 21.70 159 ASP D N 1
ATOM 3231 C CA . ASP B 1 139 ? 65.828 14.899 28.052 1.00 21.15 159 ASP D CA 1
ATOM 3232 C C . ASP B 1 139 ? 66.006 13.415 28.129 1.00 20.56 159 ASP D C 1
ATOM 3233 O O . ASP B 1 139 ? 66.840 12.849 27.434 1.00 20.49 159 ASP D O 1
ATOM 3238 N N . ALA B 1 140 ? 65.201 12.767 28.971 1.00 20.96 160 ALA D N 1
ATOM 3239 C CA . ALA B 1 140 ? 65.343 11.332 29.203 1.00 22.40 160 ALA D CA 1
ATOM 3240 C C . ALA B 1 140 ? 65.241 10.542 27.898 1.00 23.25 160 ALA D C 1
ATOM 3241 O O . ALA B 1 140 ? 65.991 9.589 27.670 1.00 22.60 160 ALA D O 1
ATOM 3243 N N . ARG B 1 141 ? 64.300 10.923 27.041 1.00 25.10 161 ARG D N 1
ATOM 3244 C CA . ARG B 1 141 ? 64.147 10.206 25.764 1.00 28.80 161 ARG D CA 1
ATOM 3245 C C . ARG B 1 141 ? 65.408 10.333 24.922 1.00 25.54 161 ARG D C 1
ATOM 3246 O O . ARG B 1 141 ? 65.905 9.354 24.344 1.00 26.43 161 ARG D O 1
ATOM 3254 N N . ALA B 1 142 ? 65.897 11.560 24.831 1.00 24.34 162 ALA D N 1
ATOM 3255 C CA . ALA B 1 142 ? 67.100 11.871 24.077 1.00 23.97 162 ALA D CA 1
ATOM 3256 C C . ALA B 1 142 ? 68.318 11.151 24.663 1.00 23.00 162 ALA D C 1
ATOM 3257 O O . ALA B 1 142 ? 69.126 10.617 23.928 1.00 22.94 162 ALA D O 1
ATOM 3259 N N . ALA B 1 143 ? 68.415 11.093 25.992 1.00 23.43 163 ALA D N 1
ATOM 3260 C CA . ALA B 1 143 ? 69.526 10.390 26.651 1.00 24.47 163 ALA D CA 1
ATOM 3261 C C . ALA B 1 143 ? 69.528 8.883 26.381 1.00 25.44 163 ALA D C 1
ATOM 3262 O O . ALA B 1 143 ? 70.592 8.269 26.203 1.00 24.69 163 ALA D O 1
ATOM 3264 N N . LYS B 1 144 ? 68.339 8.277 26.368 1.00 25.62 164 LYS D N 1
ATOM 3265 C CA . LYS B 1 144 ? 68.234 6.868 26.002 1.00 27.38 164 LYS D CA 1
ATOM 3266 C C . LYS B 1 144 ? 68.738 6.623 24.591 1.00 26.90 164 LYS D C 1
ATOM 3267 O O . LYS B 1 144 ? 69.483 5.672 24.342 1.00 27.51 164 LYS D O 1
ATOM 3273 N N . GLU B 1 145 ? 68.336 7.490 23.676 1.00 28.86 165 GLU D N 1
ATOM 3274 C CA . GLU B 1 145 ? 68.668 7.375 22.260 1.00 31.50 165 GLU D CA 1
ATOM 3275 C C . GLU B 1 145 ? 70.184 7.506 21.971 1.00 31.47 165 GLU D C 1
ATOM 3276 O O . GLU B 1 145 ? 70.684 6.941 20.991 1.00 31.30 165 GLU D O 1
ATOM 3282 N N . LEU B 1 146 ? 70.909 8.235 22.824 1.00 29.30 166 LEU D N 1
ATOM 3283 C CA . LEU B 1 146 ? 72.367 8.320 22.696 1.00 29.08 166 LEU D CA 1
ATOM 3284 C C . LEU B 1 146 ? 72.946 6.935 22.763 1.00 29.45 166 LEU D C 1
ATOM 3285 O O . LEU B 1 146 ? 73.886 6.601 22.030 1.00 29.29 166 LEU D O 1
ATOM 3290 N N . GLY B 1 147 ? 72.362 6.122 23.640 1.00 30.73 167 GLY D N 1
ATOM 3291 C CA . GLY B 1 147 ? 72.667 4.704 23.694 1.00 32.08 167 GLY D CA 1
ATOM 3292 C C . GLY B 1 147 ? 73.883 4.297 24.496 1.00 33.63 167 GLY D C 1
ATOM 3293 O O . GLY B 1 147 ? 74.266 3.125 24.473 1.00 35.30 167 GLY D O 1
ATOM 3294 N N . CYS B 1 148 ? 74.494 5.241 25.217 1.00 32.12 168 CYS D N 1
ATOM 3295 C CA . CYS B 1 148 ? 75.648 4.905 26.043 1.00 30.90 168 CYS D CA 1
ATOM 3296 C C . CYS B 1 148 ? 75.717 5.631 27.411 1.00 30.11 168 CYS D C 1
ATOM 3297 O O . CYS B 1 148 ? 76.701 5.485 28.162 1.00 30.47 168 CYS D O 1
ATOM 3300 N N . ILE B 1 149 ? 74.677 6.389 27.742 1.00 28.78 169 ILE D N 1
ATOM 3301 C CA . ILE B 1 149 ? 74.615 7.138 28.996 1.00 27.96 169 ILE D CA 1
ATOM 3302 C C . ILE B 1 149 ? 74.356 6.236 30.218 1.00 29.03 169 ILE D C 1
ATOM 3303 O O . ILE B 1 149 ? 73.342 5.525 30.270 1.00 28.83 169 ILE D O 1
ATOM 3308 N N . ARG B 1 150 ? 75.252 6.278 31.210 1.00 27.92 170 ARG D N 1
ATOM 3309 C CA . ARG B 1 150 ? 75.080 5.446 32.406 1.00 28.82 170 ARG D CA 1
ATOM 3310 C C . ARG B 1 150 ? 74.809 6.230 33.719 1.00 27.90 170 ARG D C 1
ATOM 3311 O O . ARG B 1 150 ? 74.699 5.657 34.801 1.00 26.72 170 ARG D O 1
ATOM 3319 N N . GLY B 1 151 ? 74.695 7.549 33.615 1.00 25.17 171 GLY D N 1
ATOM 3320 C CA . GLY B 1 151 ? 74.361 8.338 34.770 1.00 23.58 171 GLY D CA 1
ATOM 3321 C C . GLY B 1 151 ? 73.913 9.678 34.279 1.00 21.61 171 GLY D C 1
ATOM 3322 O O . GLY B 1 151 ? 74.263 10.077 33.177 1.00 21.42 171 GLY D O 1
ATOM 3323 N N . VAL B 1 152 ? 73.122 10.361 35.098 1.00 21.89 172 VAL D N 1
ATOM 3324 C CA . VAL B 1 152 ? 72.624 11.679 34.739 1.00 21.88 172 VAL D CA 1
ATOM 3325 C C . VAL B 1 152 ? 72.726 12.563 35.952 1.00 21.60 172 VAL D C 1
ATOM 3326 O O . VAL B 1 152 ? 72.346 12.184 37.067 1.00 22.10 172 VAL D O 1
ATOM 3330 N N . LYS B 1 153 ? 73.260 13.746 35.748 1.00 21.08 173 LYS D N 1
ATOM 3331 C CA . LYS B 1 153 ? 73.082 14.786 36.732 1.00 22.56 173 LYS D CA 1
ATOM 3332 C C . LYS B 1 153 ? 72.253 15.914 36.112 1.00 21.28 173 LYS D C 1
ATOM 3333 O O . LYS B 1 153 ? 72.657 16.494 35.107 1.00 21.40 173 LYS D O 1
ATOM 3339 N N . ASP B 1 154 ? 71.102 16.219 36.714 1.00 21.39 174 ASP D N 1
ATOM 3340 C CA . ASP B 1 154 ? 70.082 17.075 36.082 1.00 21.47 174 ASP D CA 1
ATOM 3341 C C . ASP B 1 154 ? 69.877 18.293 36.964 1.00 21.33 174 ASP D C 1
ATOM 3342 O O . ASP B 1 154 ? 69.231 18.222 38.019 1.00 20.98 174 ASP D O 1
ATOM 3347 N N . THR B 1 155 ? 70.509 19.399 36.571 1.00 22.23 175 THR D N 1
ATOM 3348 C CA . THR B 1 155 ? 70.489 20.627 37.366 1.00 23.57 175 THR D CA 1
ATOM 3349 C C . THR B 1 155 ? 69.275 21.360 36.841 1.00 24.46 175 THR D C 1
ATOM 3350 O O . THR B 1 155 ? 69.322 22.052 35.813 1.00 24.41 175 THR D O 1
ATOM 3354 N N . ASN B 1 156 ? 68.166 21.150 37.541 1.00 24.87 176 ASN D N 1
ATOM 3355 C CA . ASN B 1 156 ? 66.834 21.354 36.969 1.00 26.72 176 ASN D CA 1
ATOM 3356 C C . ASN B 1 156 ? 65.823 21.440 38.104 1.00 27.92 176 ASN D C 1
ATOM 3357 O O . ASN B 1 156 ? 65.823 20.592 38.998 1.00 26.29 176 ASN D O 1
ATOM 3362 N N . GLU B 1 157 ? 64.959 22.452 38.079 1.00 30.04 177 GLU D N 1
ATOM 3363 C CA . GLU B 1 157 ? 63.917 22.550 39.106 1.00 31.21 177 GLU D CA 1
ATOM 3364 C C . GLU B 1 157 ? 62.665 21.762 38.815 1.00 29.90 177 GLU D C 1
ATOM 3365 O O . GLU B 1 157 ? 61.778 21.637 39.688 1.00 30.23 177 GLU D O 1
ATOM 3371 N N . SER B 1 158 ? 62.596 21.191 37.614 1.00 27.68 178 SER D N 1
ATOM 3372 C CA . SER B 1 158 ? 61.535 20.222 37.318 1.00 26.74 178 SER D CA 1
ATOM 3373 C C . SER B 1 158 ? 61.919 18.797 37.742 1.00 24.82 178 SER D C 1
ATOM 3374 O O . SER B 1 158 ? 62.637 18.099 37.036 1.00 24.80 178 SER D O 1
ATOM 3377 N N . LEU B 1 159 ? 61.435 18.370 38.908 1.00 23.87 179 LEU D N 1
ATOM 3378 C CA . LEU B 1 159 ? 61.784 17.066 39.462 1.00 22.98 179 LEU D CA 1
ATOM 3379 C C . LEU B 1 159 ? 61.272 15.899 38.604 1.00 22.42 179 LEU D C 1
ATOM 3380 O O . LEU B 1 159 ? 61.883 14.843 38.533 1.00 22.76 179 LEU D O 1
ATOM 3385 N N . ALA B 1 160 ? 60.136 16.089 37.943 1.00 23.16 180 ALA D N 1
ATOM 3386 C CA . ALA B 1 160 ? 59.630 15.051 37.038 1.00 23.16 180 ALA D CA 1
ATOM 3387 C C . ALA B 1 160 ? 60.552 14.883 35.848 1.00 21.90 180 ALA D C 1
ATOM 3388 O O . ALA B 1 160 ? 60.707 13.788 35.352 1.00 22.40 180 ALA D O 1
ATOM 3390 N N . HIS B 1 161 ? 61.135 15.977 35.372 1.00 22.62 181 HIS D N 1
ATOM 3391 C CA . HIS B 1 161 ? 62.114 15.885 34.281 1.00 22.52 181 HIS D CA 1
ATOM 3392 C C . HIS B 1 161 ? 63.254 14.964 34.720 1.00 20.75 181 HIS D C 1
ATOM 3393 O O . HIS B 1 161 ? 63.717 14.118 33.960 1.00 20.58 181 HIS D O 1
ATOM 3400 N N . THR B 1 162 ? 63.682 15.098 35.981 1.00 22.02 182 THR D N 1
ATOM 3401 C CA . THR B 1 162 ? 64.784 14.274 36.486 1.00 20.95 182 THR D CA 1
ATOM 3402 C C . THR B 1 162 ? 64.318 12.819 36.685 1.00 22.33 182 THR D C 1
ATOM 3403 O O . THR B 1 162 ? 65.003 11.865 36.292 1.00 21.08 182 THR D O 1
ATOM 3407 N N . LEU B 1 163 ? 63.132 12.650 37.277 1.00 22.33 183 LEU D N 1
ATOM 3408 C CA . LEU B 1 163 ? 62.593 11.300 37.441 1.00 22.98 183 LEU D CA 1
ATOM 3409 C C . LEU B 1 163 ? 62.442 10.542 36.115 1.00 22.42 183 LEU D C 1
ATOM 3410 O O . LEU B 1 163 ? 62.540 9.326 36.096 1.00 23.93 183 LEU D O 1
ATOM 3415 N N . ALA B 1 164 ? 62.187 11.255 35.027 1.00 23.47 184 ALA D N 1
ATOM 3416 C CA . ALA B 1 164 ? 62.009 10.612 33.712 1.00 23.10 184 ALA D CA 1
ATOM 3417 C C . ALA B 1 164 ? 63.259 9.878 33.277 1.00 23.73 184 ALA D C 1
ATOM 3418 O O . ALA B 1 164 ? 63.174 8.874 32.570 1.00 24.39 184 ALA D O 1
ATOM 3420 N N . TYR B 1 165 ? 64.443 10.324 33.717 1.00 23.95 185 TYR D N 1
ATOM 3421 C CA . TYR B 1 165 ? 65.627 9.540 33.382 1.00 23.42 185 TYR D CA 1
ATOM 3422 C C . TYR B 1 165 ? 65.592 8.155 34.028 1.00 24.70 185 TYR D C 1
ATOM 3423 O O . TYR B 1 165 ? 66.074 7.211 33.431 1.00 25.05 185 TYR D O 1
ATOM 3432 N N . LYS B 1 166 ? 65.019 8.022 35.229 1.00 25.48 186 LYS D N 1
ATOM 3433 C CA . LYS B 1 166 ? 64.919 6.699 35.864 1.00 27.95 186 LYS D CA 1
ATOM 3434 C C . LYS B 1 166 ? 63.917 5.792 35.131 1.00 27.69 186 LYS D C 1
ATOM 3435 O O . LYS B 1 166 ? 64.081 4.582 35.102 1.00 28.75 186 LYS D O 1
ATOM 3441 N N . ARG B 1 167 ? 62.897 6.401 34.546 1.00 28.28 187 ARG D N 1
ATOM 3442 C CA . ARG B 1 167 ? 61.915 5.696 33.709 1.00 29.24 187 ARG D CA 1
ATOM 3443 C C . ARG B 1 167 ? 62.526 5.165 32.409 1.00 29.06 187 ARG D C 1
ATOM 3444 O O . ARG B 1 167 ? 62.294 4.016 32.033 1.00 29.07 187 ARG D O 1
ATOM 3452 N N . TYR B 1 168 ? 63.302 6.000 31.717 1.00 28.97 188 TYR D N 1
ATOM 3453 C CA . TYR B 1 168 ? 63.881 5.604 30.434 1.00 29.57 188 TYR D CA 1
ATOM 3454 C C . TYR B 1 168 ? 65.227 4.912 30.559 1.00 28.97 188 TYR D C 1
ATOM 3455 O O . TYR B 1 168 ? 65.605 4.164 29.664 1.00 29.06 188 TYR D O 1
ATOM 3464 N N . LEU B 1 169 ? 65.958 5.190 31.638 1.00 28.93 189 LEU D N 1
ATOM 3465 C CA . LEU B 1 169 ? 67.244 4.555 31.885 1.00 30.86 189 LEU D CA 1
ATOM 3466 C C . LEU B 1 169 ? 67.285 3.909 33.278 1.00 32.02 189 LEU D C 1
ATOM 3467 O O . LEU B 1 169 ? 67.953 4.416 34.193 1.00 31.93 189 LEU D O 1
ATOM 3472 N N . PRO B 1 170 ? 66.582 2.773 33.443 1.00 33.16 190 PRO D N 1
ATOM 3473 C CA . PRO B 1 170 ? 66.391 2.170 34.768 1.00 33.44 190 PRO D CA 1
ATOM 3474 C C . PRO B 1 170 ? 67.688 1.708 35.427 1.00 33.61 190 PRO D C 1
ATOM 3475 O O . PRO B 1 170 ? 67.750 1.575 36.650 1.00 34.53 190 PRO D O 1
ATOM 3479 N N . GLN B 1 171 ? 68.722 1.484 34.638 1.00 33.24 191 GLN D N 1
ATOM 3480 C CA . GLN B 1 171 ? 70.011 1.084 35.205 1.00 35.36 191 GLN D CA 1
ATOM 3481 C C . GLN B 1 171 ? 70.953 2.262 35.517 1.00 33.56 191 GLN D C 1
ATOM 3482 O O . GLN B 1 171 ? 71.990 2.078 36.148 1.00 32.82 191 GLN D O 1
ATOM 3488 N N . ALA B 1 172 ? 70.578 3.458 35.069 1.00 31.44 192 ALA D N 1
ATOM 3489 C CA . ALA B 1 172 ? 71.411 4.648 35.237 1.00 29.75 192 ALA D CA 1
ATOM 3490 C C . ALA B 1 172 ? 71.325 5.169 36.654 1.00 29.19 192 ALA D C 1
ATOM 3491 O O . ALA B 1 172 ? 70.273 5.061 37.304 1.00 28.83 192 ALA D O 1
ATOM 3493 N N . ARG B 1 173 ? 72.425 5.736 37.140 1.00 27.90 193 ARG D N 1
ATOM 3494 C CA . ARG B 1 173 ? 72.379 6.476 38.400 1.00 29.42 193 ARG D CA 1
ATOM 3495 C C . ARG B 1 173 ? 71.968 7.907 38.134 1.00 26.48 193 ARG D C 1
ATOM 3496 O O . ARG B 1 173 ? 72.611 8.627 37.371 1.00 25.84 193 ARG D O 1
ATOM 3504 N N . VAL B 1 174 ? 70.886 8.316 38.766 1.00 24.66 194 VAL D N 1
ATOM 3505 C CA . VAL B 1 174 ? 70.266 9.590 38.435 1.00 21.84 194 VAL D CA 1
ATOM 3506 C C . VAL B 1 174 ? 70.255 10.534 39.623 1.00 21.93 194 VAL D C 1
ATOM 3507 O O . VAL B 1 174 ? 69.722 10.205 40.694 1.00 21.55 1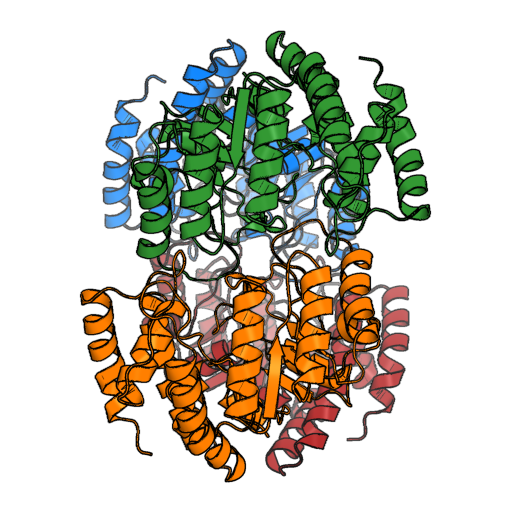94 VAL D O 1
ATOM 3511 N N . TYR B 1 175 ? 70.835 11.723 39.415 1.00 20.36 195 TYR D N 1
ATOM 3512 C CA . TYR B 1 175 ? 70.930 12.744 40.453 1.00 21.66 195 TYR D CA 1
ATOM 3513 C C . TYR B 1 175 ? 70.246 14.039 40.023 1.00 20.39 195 TYR D C 1
ATOM 3514 O O . TYR B 1 175 ? 70.336 14.427 38.871 1.00 18.23 195 TYR D O 1
ATOM 3523 N N . ASN B 1 176 ? 69.579 14.709 40.957 1.00 20.31 196 ASN D N 1
ATOM 3524 C CA . ASN B 1 176 ? 69.075 16.038 40.693 1.00 20.59 196 ASN D CA 1
ATOM 3525 C C . ASN B 1 176 ? 70.105 17.067 41.179 1.00 21.05 196 ASN D C 1
ATOM 3526 O O . ASN B 1 176 ? 70.724 16.864 42.221 1.00 21.53 196 ASN D O 1
ATOM 3531 N N . GLY B 1 177 ? 70.284 18.155 40.437 1.00 20.38 197 GLY D N 1
ATOM 3532 C CA . GLY B 1 177 ? 71.311 19.167 40.750 1.00 19.11 197 GLY D CA 1
ATOM 3533 C C . GLY B 1 177 ? 70.799 20.433 41.433 1.00 21.30 197 GLY D C 1
ATOM 3534 O O . GLY B 1 177 ? 71.571 21.370 41.672 1.00 23.26 197 GLY D O 1
ATOM 3535 N N . SER B 1 178 ? 69.518 20.489 41.791 1.00 19.64 198 SER D N 1
ATOM 3536 C CA . SER B 1 178 ? 68.974 21.728 42.394 1.00 21.26 198 SER D CA 1
ATOM 3537 C C . SER B 1 178 ? 69.000 21.750 43.935 1.00 19.87 198 SER D C 1
ATOM 3538 O O . SER B 1 178 ? 68.504 20.818 44.557 1.00 19.86 198 SER D O 1
ATOM 3541 N N . ASP B 1 179 ? 69.566 22.805 44.534 1.00 17.78 199 ASP D N 1
ATOM 3542 C CA . ASP B 1 179 ? 69.596 22.917 45.987 1.00 21.04 199 ASP D CA 1
ATOM 3543 C C . ASP B 1 179 ? 68.189 22.871 46.601 1.00 21.07 199 ASP D C 1
ATOM 3544 O O . ASP B 1 179 ? 67.989 22.395 47.713 1.00 21.33 199 ASP D O 1
ATOM 3549 N N . SER B 1 180 ? 67.216 23.389 45.858 1.00 20.76 200 SER D N 1
ATOM 3550 C CA . SER B 1 180 ? 65.878 23.535 46.380 1.00 21.05 200 SER D CA 1
ATOM 3551 C C . SER B 1 180 ? 65.172 22.169 46.385 1.00 21.22 200 SER D C 1
ATOM 3552 O O . SER B 1 180 ? 64.060 22.036 46.920 1.00 21.67 200 SER D O 1
ATOM 3555 N N . LEU B 1 181 ? 65.825 21.144 45.818 1.00 19.23 201 LEU D N 1
ATOM 3556 C CA . LEU B 1 181 ? 65.210 19.818 45.689 1.00 20.22 201 LEU D CA 1
ATOM 3557 C C . LEU B 1 181 ? 65.959 18.685 46.409 1.00 19.41 201 LEU D C 1
ATOM 3558 O O . LEU B 1 181 ? 65.749 17.506 46.105 1.00 20.97 201 LEU D O 1
ATOM 3563 N N . VAL B 1 182 ? 66.832 19.017 47.350 1.00 18.90 202 VAL D N 1
ATOM 3564 C CA . VAL B 1 182 ? 67.538 17.972 48.094 1.00 19.87 202 VAL D CA 1
ATOM 3565 C C . VAL B 1 182 ? 66.559 17.030 48.863 1.00 20.12 202 VAL D C 1
ATOM 3566 O O . VAL B 1 182 ? 66.561 15.794 48.702 1.00 20.25 202 VAL D O 1
ATOM 3570 N N . PHE B 1 183 ? 65.732 17.631 49.698 1.00 20.43 203 PHE D N 1
ATOM 3571 C CA . PHE B 1 183 ? 64.675 16.910 50.416 1.00 21.59 203 PHE D CA 1
ATOM 3572 C C . PHE B 1 183 ? 63.823 16.047 49.437 1.00 21.29 203 PHE D C 1
ATOM 3573 O O . PHE B 1 183 ? 63.702 14.814 49.579 1.00 22.31 203 PHE D O 1
ATOM 3581 N N . ALA B 1 184 ? 63.257 16.695 48.420 1.00 21.79 204 ALA D N 1
ATOM 3582 C CA . ALA B 1 184 ? 62.431 16.006 47.411 1.00 20.53 204 ALA D CA 1
ATOM 3583 C C . ALA B 1 184 ? 63.153 14.854 46.726 1.00 21.00 204 ALA D C 1
ATOM 3584 O O . ALA B 1 184 ? 62.574 13.781 46.530 1.00 20.10 204 ALA D O 1
ATOM 3586 N N . SER B 1 185 ? 64.418 15.058 46.352 1.00 20.39 205 SER D N 1
ATOM 3587 C CA . SER B 1 185 ? 65.186 13.968 45.719 1.00 20.30 205 SER D CA 1
ATOM 3588 C C . SER B 1 185 ? 65.292 12.724 46.587 1.00 20.10 205 SER D C 1
ATOM 3589 O O . SER B 1 185 ? 65.150 11.584 46.107 1.00 20.63 205 SER D O 1
ATOM 3592 N N . PHE B 1 186 ? 65.606 12.921 47.864 1.00 20.81 206 PHE D N 1
ATOM 3593 C CA . PHE B 1 186 ? 65.663 11.782 48.765 1.00 20.99 206 PHE D CA 1
ATOM 3594 C C . PHE B 1 186 ? 64.286 11.141 48.981 1.00 21.15 206 PHE D C 1
ATOM 3595 O O . PHE B 1 186 ? 64.165 9.909 49.064 1.00 22.53 206 PHE D O 1
ATOM 3603 N N . ALA B 1 187 ? 63.258 11.978 49.091 1.00 21.11 207 ALA D N 1
ATOM 3604 C CA . ALA B 1 187 ? 61.884 11.491 49.311 1.00 21.98 207 ALA D CA 1
ATOM 3605 C C . ALA B 1 187 ? 61.372 10.645 48.136 1.00 22.46 207 ALA D C 1
ATOM 3606 O O . ALA B 1 187 ? 60.644 9.680 48.346 1.00 23.30 207 ALA D O 1
ATOM 3608 N N . VAL B 1 188 ? 61.753 10.972 46.897 1.00 22.53 208 VAL D N 1
ATOM 3609 C CA . VAL B 1 188 ? 61.315 10.162 45.744 1.00 21.91 208 VAL D CA 1
ATOM 3610 C C . VAL B 1 188 ? 62.307 9.061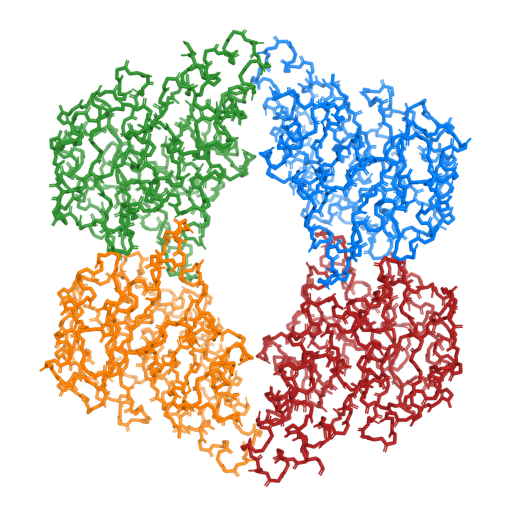 45.386 1.00 22.91 208 VAL D C 1
ATOM 3611 O O . VAL B 1 188 ? 62.082 8.278 44.463 1.00 22.72 208 VAL D O 1
ATOM 3615 N N . ARG B 1 189 ? 63.413 9.029 46.124 1.00 23.37 209 ARG D N 1
ATOM 3616 C CA . ARG B 1 189 ? 64.457 8.023 45.941 1.00 23.68 209 ARG D CA 1
ATOM 3617 C C . ARG B 1 189 ? 65.151 8.064 44.573 1.00 23.00 209 ARG D C 1
ATOM 3618 O O . ARG B 1 189 ? 65.306 7.033 43.876 1.00 21.77 209 ARG D O 1
ATOM 3626 N N . LEU B 1 190 ? 65.591 9.263 44.210 1.00 22.06 210 LEU D N 1
ATOM 3627 C CA . LEU B 1 190 ? 66.610 9.387 43.175 1.00 21.96 210 LEU D CA 1
ATOM 3628 C C . LEU B 1 190 ? 67.861 8.724 43.749 1.00 22.03 210 LEU D C 1
ATOM 3629 O O . LEU B 1 190 ? 67.881 8.379 44.920 1.00 22.85 210 LEU D O 1
ATOM 3634 N N . ASP B 1 191 ? 68.894 8.539 42.938 1.00 22.48 211 ASP D N 1
ATOM 3635 C CA . ASP B 1 191 ? 70.113 7.897 43.412 1.00 22.87 211 ASP D CA 1
ATOM 3636 C C . ASP B 1 191 ? 70.925 8.825 44.297 1.00 22.37 211 ASP D C 1
ATOM 3637 O O . ASP B 1 191 ? 71.824 8.389 45.021 1.00 22.03 211 ASP D O 1
ATOM 3642 N N . GLY B 1 192 ? 70.555 10.103 44.278 1.00 21.65 212 GLY D N 1
ATOM 3643 C CA . GLY B 1 192 ? 71.196 11.086 45.139 1.00 22.28 212 GLY D CA 1
ATOM 3644 C C . GLY B 1 192 ? 71.038 12.495 44.614 1.00 22.18 212 GLY D C 1
ATOM 3645 O O . GLY B 1 192 ? 70.186 12.751 43.719 1.00 21.31 212 GLY D O 1
ATOM 3646 N N . VAL B 1 193 ? 71.834 13.410 45.182 1.00 21.47 213 VAL D N 1
ATOM 3647 C CA . VAL B 1 193 ? 71.793 14.834 44.813 1.00 19.49 213 VAL D CA 1
ATOM 3648 C C . VAL B 1 193 ? 73.213 15.333 44.502 1.00 20.78 213 VAL D C 1
ATOM 3649 O O . VAL B 1 193 ? 74.193 14.848 45.073 1.00 20.05 213 VAL D O 1
ATOM 3653 N N . VAL B 1 194 ? 73.317 16.283 43.582 1.00 20.46 214 VAL D N 1
ATOM 3654 C CA . VAL B 1 194 ? 74.577 16.968 43.325 1.00 22.18 214 VAL D CA 1
ATOM 3655 C C . VAL B 1 194 ? 74.291 18.444 43.501 1.00 22.08 214 VAL D C 1
ATOM 3656 O O . VAL B 1 194 ? 74.093 19.154 42.539 1.00 26.38 214 VAL D O 1
ATOM 3660 N N . ALA B 1 195 ? 74.293 18.910 44.735 1.00 22.70 215 ALA D N 1
ATOM 3661 C CA . ALA B 1 195 ? 73.830 20.239 45.048 1.00 21.50 215 ALA D CA 1
ATOM 3662 C C . ALA B 1 195 ? 75.026 21.096 45.438 1.00 21.17 215 ALA D C 1
ATOM 3663 O O . ALA B 1 195 ? 75.941 20.631 46.154 1.00 21.51 215 ALA D O 1
ATOM 3665 N N . SER B 1 196 ? 75.037 22.349 44.983 1.00 19.18 216 SER D N 1
ATOM 3666 C CA . SER B 1 196 ? 76.167 23.237 45.249 1.00 18.63 216 SER D CA 1
ATOM 3667 C C . SER B 1 196 ? 76.388 23.434 46.758 1.00 19.29 216 SER D C 1
ATOM 3668 O O . SER B 1 196 ? 77.534 23.612 47.217 1.00 18.57 216 SER D O 1
ATOM 3671 N N . SER B 1 197 ? 75.304 23.389 47.533 1.00 17.33 217 SER D N 1
ATOM 3672 C CA . SER B 1 197 ? 75.371 23.608 48.975 1.00 18.33 217 SER D CA 1
ATOM 3673 C C . SER B 1 197 ? 76.117 22.495 49.715 1.00 18.95 217 SER D C 1
ATOM 3674 O O . SER B 1 197 ? 76.424 22.661 50.890 1.00 19.08 217 SER D O 1
ATOM 3677 N N . ALA B 1 198 ? 76.440 21.387 49.041 1.00 18.58 218 ALA D N 1
ATOM 3678 C CA . ALA B 1 198 ? 77.380 20.398 49.643 1.00 19.51 218 ALA D CA 1
ATOM 3679 C C . ALA B 1 198 ? 78.757 21.026 49.941 1.00 18.95 218 ALA D C 1
ATOM 3680 O O . ALA B 1 198 ? 79.511 20.510 50.743 1.00 18.87 218 ALA D O 1
ATOM 3682 N N . ASN B 1 199 ? 79.086 22.127 49.281 1.00 18.51 219 ASN D N 1
ATOM 3683 C CA . ASN B 1 199 ? 80.309 22.856 49.579 1.00 17.82 219 ASN D CA 1
ATOM 3684 C C . ASN B 1 199 ? 80.260 23.509 50.962 1.00 19.41 219 ASN D C 1
ATOM 3685 O O . ASN B 1 199 ? 81.265 23.531 51.694 1.00 20.43 219 ASN D O 1
ATOM 3690 N N . TYR B 1 200 ? 79.122 24.111 51.314 1.00 17.45 220 TYR D N 1
ATOM 3691 C CA . TYR B 1 200 ? 79.124 24.968 52.488 1.00 18.19 220 TYR D CA 1
ATOM 3692 C C . TYR B 1 200 ? 78.316 24.448 53.628 1.00 18.52 220 TYR D C 1
ATOM 3693 O O . TYR B 1 200 ? 78.541 24.868 54.750 1.00 20.01 220 TYR D O 1
ATOM 3702 N N . LEU B 1 201 ? 77.377 23.540 53.355 1.00 19.30 221 LEU D N 1
ATOM 3703 C CA . LEU B 1 201 ? 76.569 22.927 54.424 1.00 20.78 221 LEU D CA 1
ATOM 3704 C C . LEU B 1 201 ? 76.361 21.422 54.208 1.00 20.63 221 LEU D C 1
ATOM 3705 O O . LEU B 1 201 ? 75.238 20.946 54.234 1.00 22.59 221 LEU D O 1
ATOM 3710 N N . PRO B 1 202 ? 77.448 20.662 54.026 1.00 21.08 222 PRO D N 1
ATOM 3711 C CA . PRO B 1 202 ? 77.232 19.229 53.731 1.00 21.64 222 PRO D CA 1
ATOM 3712 C C . PRO B 1 202 ? 76.526 18.519 54.900 1.00 22.90 222 PRO D C 1
ATOM 3713 O O . PRO B 1 202 ? 75.715 17.618 54.683 1.00 22.97 222 PRO D O 1
ATOM 3717 N N . GLU B 1 203 ? 76.797 18.967 56.126 1.00 23.86 223 GLU D N 1
ATOM 3718 C CA . GLU B 1 203 ? 76.132 18.400 57.318 1.00 24.77 223 GLU D CA 1
ATOM 3719 C C . GLU B 1 203 ? 74.595 18.630 57.314 1.00 24.37 223 GLU D C 1
ATOM 3720 O O . GLU B 1 203 ? 73.814 17.812 57.825 1.00 23.64 223 GLU D O 1
ATOM 3726 N N . LEU B 1 204 ? 74.173 19.749 56.733 1.00 23.28 224 LEU D N 1
ATOM 3727 C CA . LEU B 1 204 ? 72.749 20.027 56.568 1.00 24.21 224 LEU D CA 1
ATOM 3728 C C . LEU B 1 204 ? 72.088 19.073 55.559 1.00 23.26 224 LEU D C 1
ATOM 3729 O O . LEU B 1 204 ? 70.977 18.570 55.817 1.00 23.27 224 LEU D O 1
ATOM 3734 N N . LEU B 1 205 ? 72.766 18.807 54.438 1.00 22.13 225 LEU D N 1
ATOM 3735 C CA . LEU B 1 205 ? 72.295 17.804 53.473 1.00 22.31 225 LEU D CA 1
ATOM 3736 C C . LEU B 1 205 ? 72.256 16.386 54.063 1.00 23.36 225 LEU D C 1
ATOM 3737 O O . LEU B 1 205 ? 71.303 15.645 53.840 1.00 22.91 225 LEU D O 1
ATOM 3742 N N . ALA B 1 206 ? 73.304 15.992 54.795 1.00 23.27 226 ALA D N 1
ATOM 3743 C CA . ALA B 1 206 ? 73.271 14.701 55.487 1.00 23.26 226 ALA D CA 1
ATOM 3744 C C . ALA B 1 206 ? 72.113 14.660 56.497 1.00 22.68 226 ALA D C 1
ATOM 3745 O O . ALA B 1 206 ? 71.480 13.632 56.671 1.00 24.13 226 ALA D O 1
ATOM 3747 N N . GLY B 1 207 ? 71.851 15.771 57.159 1.00 23.11 227 GLY D N 1
ATOM 3748 C CA . GLY B 1 207 ? 70.720 15.852 58.085 1.00 23.81 227 GLY D CA 1
ATOM 3749 C C . GLY B 1 207 ? 69.368 15.667 57.414 1.00 24.46 227 GLY D C 1
ATOM 3750 O O . GLY B 1 207 ? 68.477 14.981 57.941 1.00 22.95 227 GLY D O 1
ATOM 3751 N N . ILE B 1 208 ? 69.202 16.281 56.241 1.00 24.03 228 ILE D N 1
ATOM 3752 C CA . ILE B 1 208 ? 68.007 16.052 55.444 1.00 22.09 228 ILE D CA 1
ATOM 3753 C C . ILE B 1 208 ? 67.892 14.583 55.057 1.00 22.13 228 ILE D C 1
ATOM 3754 O O . ILE B 1 208 ? 66.819 13.973 55.225 1.00 22.64 228 ILE D O 1
ATOM 3759 N N . ARG B 1 209 ? 68.969 13.996 54.532 1.00 21.79 229 ARG D N 1
ATOM 3760 C CA . ARG B 1 209 ? 68.951 12.584 54.180 1.00 23.29 229 ARG D CA 1
ATOM 3761 C C . ARG B 1 209 ? 68.545 11.666 55.369 1.00 24.97 229 ARG D C 1
ATOM 3762 O O . ARG B 1 209 ? 67.782 10.700 55.178 1.00 24.71 229 ARG D O 1
ATOM 3770 N N . ASP B 1 210 ? 69.119 11.939 56.555 1.00 25.96 230 ASP D N 1
ATOM 3771 C CA . ASP B 1 210 ? 68.820 11.178 57.778 1.00 27.71 230 ASP D CA 1
ATOM 3772 C C . ASP B 1 210 ? 67.355 11.312 58.176 1.00 27.62 230 ASP D C 1
ATOM 3773 O O . ASP B 1 210 ? 66.731 10.330 58.570 1.00 29.65 230 ASP D O 1
ATOM 3778 N N . ALA B 1 211 ? 66.824 12.526 58.100 1.00 26.65 231 ALA D N 1
ATOM 3779 C CA . ALA B 1 211 ? 65.439 12.777 58.459 1.00 27.27 231 ALA D CA 1
ATOM 3780 C C . ALA B 1 211 ? 64.494 12.045 57.533 1.00 29.19 231 ALA D C 1
ATOM 3781 O O . ALA B 1 211 ? 63.510 11.450 57.991 1.00 30.22 231 ALA D O 1
ATOM 3783 N N . VAL B 1 212 ? 64.764 12.073 56.229 1.00 27.73 232 VAL D N 1
ATOM 3784 C CA . VAL B 1 212 ? 63.877 11.380 55.313 1.00 28.25 232 VAL D CA 1
ATOM 3785 C C . VAL B 1 212 ? 63.924 9.868 55.601 1.00 29.48 232 VAL D C 1
ATOM 3786 O O . VAL B 1 212 ? 62.880 9.182 55.605 1.00 29.81 232 VAL D O 1
ATOM 3790 N N . ALA B 1 213 ? 65.122 9.348 55.854 1.00 29.69 233 ALA D N 1
ATOM 3791 C CA . ALA B 1 213 ? 65.283 7.925 56.127 1.00 31.61 233 ALA D CA 1
ATOM 3792 C C . ALA B 1 213 ? 64.578 7.499 57.420 1.00 33.14 233 ALA D C 1
ATOM 3793 O O . ALA B 1 213 ? 64.177 6.339 57.568 1.00 34.63 233 ALA D O 1
ATOM 3795 N N . ALA B 1 214 ? 64.433 8.440 58.346 1.00 34.27 234 ALA D N 1
ATOM 3796 C CA . ALA B 1 214 ? 63.781 8.191 59.631 1.00 34.52 234 ALA D CA 1
ATOM 3797 C C . ALA B 1 214 ? 62.267 8.400 59.551 1.00 35.67 234 ALA D C 1
ATOM 3798 O O . ALA B 1 214 ? 61.548 8.182 60.538 1.00 36.26 234 ALA D O 1
ATOM 3800 N N . GLY B 1 215 ? 61.778 8.825 58.389 1.00 34.33 235 GLY D N 1
ATOM 3801 C CA . GLY B 1 215 ? 60.376 9.175 58.251 1.00 33.71 235 GLY D CA 1
ATOM 3802 C C . GLY B 1 215 ? 60.064 10.494 58.927 1.00 33.81 235 GLY D C 1
ATOM 3803 O O . GLY B 1 215 ? 58.896 10.851 59.121 1.00 34.55 235 GLY D O 1
ATOM 3804 N N . ASP B 1 216 ? 61.096 11.238 59.293 1.00 32.91 236 ASP D N 1
ATOM 3805 C CA . ASP B 1 216 ? 60.880 12.547 59.895 1.00 33.39 236 ASP D CA 1
ATOM 3806 C C . ASP B 1 216 ? 60.721 13.652 58.837 1.00 33.76 236 ASP D C 1
ATOM 3807 O O . ASP B 1 216 ? 61.553 14.584 58.726 1.00 32.10 236 ASP D O 1
ATOM 3812 N N . ILE B 1 217 ? 59.630 13.548 58.076 1.00 34.62 237 ILE D N 1
ATOM 3813 C CA . ILE B 1 217 ? 59.382 14.409 56.915 1.00 35.88 237 ILE D CA 1
ATOM 3814 C C . ILE B 1 217 ? 59.307 15.886 57.287 1.00 36.24 237 ILE D C 1
ATOM 3815 O O . ILE B 1 217 ? 59.788 16.748 56.564 1.00 37.00 237 ILE D O 1
ATOM 3820 N N . GLU B 1 218 ? 58.710 16.188 58.421 1.00 36.92 238 GLU D N 1
ATOM 3821 C CA . GLU B 1 218 ? 58.619 17.566 58.858 1.00 37.84 238 GLU D CA 1
ATOM 3822 C C . GLU B 1 218 ? 59.992 18.170 59.173 1.00 36.15 238 GLU D C 1
ATOM 3823 O O . GLU B 1 218 ? 60.234 19.342 58.873 1.00 36.54 238 GLU D O 1
ATOM 3829 N N . ARG B 1 219 ? 60.894 17.390 59.765 1.00 34.15 239 ARG D N 1
ATOM 3830 C CA . ARG B 1 219 ? 62.261 17.863 59.967 1.00 33.01 239 ARG D CA 1
ATOM 3831 C C . ARG B 1 219 ? 62.994 18.080 58.615 1.00 29.70 239 ARG D C 1
ATOM 3832 O O . ARG B 1 219 ? 63.609 19.126 58.381 1.00 29.15 239 ARG D O 1
ATOM 3840 N N . ALA B 1 220 ? 62.946 17.074 57.743 1.00 27.87 240 ALA D N 1
ATOM 3841 C CA . ALA B 1 220 ? 63.622 17.168 56.439 1.00 25.35 240 ALA D CA 1
ATOM 3842 C C . ALA B 1 220 ? 63.193 18.444 55.747 1.00 25.29 240 ALA D C 1
ATOM 3843 O O . ALA B 1 220 ? 64.015 19.195 55.238 1.00 24.62 240 ALA D O 1
ATOM 3845 N N . ARG B 1 221 ? 61.890 18.705 55.742 1.00 25.08 241 ARG D N 1
ATOM 3846 C CA . ARG B 1 221 ? 61.345 19.900 55.106 1.00 26.37 241 ARG D CA 1
ATOM 3847 C C . ARG B 1 221 ? 61.770 21.217 55.731 1.00 25.87 241 ARG D C 1
ATOM 3848 O O . ARG B 1 221 ? 62.060 22.186 55.035 1.00 25.06 241 ARG D O 1
ATOM 3856 N N . SER B 1 222 ? 61.802 21.281 57.055 1.00 27.20 242 SER D N 1
ATOM 3857 C CA . SER B 1 222 ? 62.191 22.521 57.704 1.00 27.00 242 SER D CA 1
ATOM 3858 C C . SER B 1 222 ? 63.702 22.798 57.515 1.00 26.12 242 SER D C 1
ATOM 3859 O O . SER B 1 222 ? 64.131 23.958 57.397 1.00 26.06 242 SER D O 1
ATOM 3862 N N . LEU B 1 223 ? 64.506 21.738 57.480 1.00 24.88 243 LEU D N 1
ATOM 3863 C CA . LEU B 1 223 ? 65.913 21.878 57.096 1.00 23.28 243 LEU D CA 1
ATOM 3864 C C . LEU B 1 223 ? 66.077 22.381 55.638 1.00 22.84 243 LEU D C 1
ATOM 3865 O O . LEU B 1 223 ? 66.888 23.268 55.370 1.00 23.40 243 LEU D O 1
ATOM 3870 N N . GLN B 1 224 ? 65.298 21.821 54.713 1.00 21.95 244 GLN D N 1
ATOM 3871 C CA . GLN B 1 224 ? 65.270 22.311 53.316 1.00 22.09 244 GLN D CA 1
ATOM 3872 C C . GLN B 1 224 ? 64.944 23.787 53.252 1.00 21.03 244 GLN D C 1
ATOM 3873 O O . GLN B 1 224 ? 65.570 24.541 52.515 1.00 21.04 244 GLN D O 1
ATOM 3879 N N . PHE B 1 225 ? 63.957 24.211 54.029 1.00 22.37 245 PHE D N 1
ATOM 3880 C CA . PHE B 1 225 ? 63.506 25.594 53.983 1.00 23.14 245 PHE D CA 1
ATOM 3881 C C . PHE B 1 225 ? 64.559 26.551 54.520 1.00 23.41 245 PHE D C 1
ATOM 3882 O O . PHE B 1 225 ? 64.678 27.691 54.065 1.00 22.83 245 PHE D O 1
ATOM 3890 N N . LEU B 1 226 ? 65.313 26.095 55.511 1.00 23.75 246 LEU D N 1
ATOM 3891 C CA . LEU B 1 226 ? 66.424 26.872 56.032 1.00 25.39 246 LEU D CA 1
ATOM 3892 C C . LEU B 1 226 ? 67.470 27.053 54.931 1.00 23.30 246 LEU D C 1
ATOM 3893 O O . LEU B 1 226 ? 67.965 28.148 54.705 1.00 22.16 246 LEU D O 1
ATOM 3898 N N . LEU B 1 227 ? 67.794 25.970 54.242 1.00 22.35 247 LEU D N 1
ATOM 3899 C CA . LEU B 1 227 ? 68.721 26.048 53.103 1.00 22.24 247 LEU D CA 1
ATOM 3900 C C . LEU B 1 227 ? 68.182 26.999 52.014 1.00 22.03 247 LEU D C 1
ATOM 3901 O O . LEU B 1 227 ? 68.926 27.809 51.477 1.00 22.76 247 LEU D O 1
ATOM 3906 N N . ASP B 1 228 ? 66.884 26.910 51.704 1.00 23.23 248 ASP D N 1
ATOM 3907 C CA . ASP B 1 228 ? 66.297 27.786 50.668 1.00 22.75 248 ASP D CA 1
ATOM 3908 C C . ASP B 1 228 ? 66.480 29.268 50.993 1.00 22.40 248 ASP D C 1
ATOM 3909 O O . ASP B 1 228 ? 66.750 30.052 50.099 1.00 22.97 248 ASP D O 1
ATOM 3914 N N . GLU B 1 229 ? 66.335 29.656 52.267 1.00 23.46 249 GLU D N 1
ATOM 3915 C CA . GLU B 1 229 ? 66.523 31.057 52.676 1.00 24.89 249 GLU D CA 1
ATOM 3916 C C . GLU B 1 229 ? 67.958 31.465 52.427 1.00 22.98 249 GLU D C 1
ATOM 3917 O O . GLU B 1 229 ? 68.234 32.559 51.968 1.00 22.38 249 GLU D O 1
ATOM 3923 N N . ILE B 1 230 ? 68.895 30.568 52.727 1.00 21.93 250 ILE D N 1
ATOM 3924 C CA . ILE B 1 230 ? 70.320 30.859 52.460 1.00 21.22 250 ILE D CA 1
ATOM 3925 C C . ILE B 1 230 ? 70.649 31.002 50.953 1.00 19.78 250 ILE D C 1
ATOM 3926 O O . ILE B 1 230 ? 71.309 31.961 50.521 1.00 20.64 250 ILE D O 1
ATOM 3931 N N . VAL B 1 231 ? 70.174 30.056 50.158 1.00 21.35 251 VAL D N 1
ATOM 3932 C CA . VAL B 1 231 ? 70.372 30.098 48.693 1.00 22.70 251 VAL D CA 1
ATOM 3933 C C . VAL B 1 231 ? 69.791 31.407 48.107 1.00 24.41 251 VAL D C 1
ATOM 3934 O O . VAL B 1 231 ? 70.433 32.062 47.284 1.00 25.16 251 VAL D O 1
ATOM 3938 N N . GLU B 1 232 ? 68.598 31.792 48.565 1.00 24.76 252 GLU D N 1
ATOM 3939 C CA . GLU B 1 232 ? 67.965 33.071 48.170 1.00 26.59 252 GLU D CA 1
ATOM 3940 C C . GLU B 1 232 ? 68.851 34.281 48.371 1.00 25.21 252 GLU D C 1
ATOM 3941 O O . GLU B 1 232 ? 68.951 35.147 47.481 1.00 23.62 252 GLU D O 1
ATOM 3947 N N . SER B 1 233 ? 69.456 34.399 49.566 1.00 24.53 253 SER D N 1
ATOM 3948 C CA . SER B 1 233 ? 70.343 35.531 49.843 1.00 23.83 253 SER D CA 1
ATOM 3949 C C . SER B 1 233 ? 71.560 35.474 48.953 1.00 24.25 253 SER D C 1
ATOM 3950 O O . SER B 1 233 ? 71.994 36.483 48.387 1.00 24.05 253 SER D O 1
ATOM 3953 N N . ALA B 1 234 ? 72.128 34.282 48.835 1.00 22.40 254 ALA D N 1
ATOM 3954 C CA . ALA B 1 234 ? 73.302 34.117 47.998 1.00 23.78 254 ALA D CA 1
ATOM 3955 C C . ALA B 1 234 ? 73.000 34.511 46.545 1.00 22.81 254 ALA D C 1
ATOM 3956 O O . ALA B 1 234 ? 73.815 35.166 45.922 1.00 22.85 254 ALA D O 1
ATOM 3958 N N . ARG B 1 235 ? 71.850 34.085 46.024 1.00 24.66 255 ARG D N 1
ATOM 3959 C CA . ARG B 1 235 ? 71.453 34.419 44.645 1.00 27.52 255 ARG D CA 1
ATOM 3960 C C . ARG B 1 235 ? 71.302 35.908 44.420 1.00 27.75 255 ARG D C 1
ATOM 3961 O O . ARG B 1 235 ? 71.657 36.420 43.348 1.00 26.16 255 ARG D O 1
ATOM 3969 N N . HIS B 1 236 ? 70.794 36.596 45.440 1.00 28.22 256 HIS D N 1
ATOM 3970 C CA . HIS B 1 236 ? 70.634 38.027 45.361 1.00 30.01 256 HIS D CA 1
ATOM 3971 C C . HIS B 1 236 ? 71.941 38.721 45.034 1.00 30.08 256 HIS D C 1
ATOM 3972 O O . HIS B 1 236 ? 71.969 39.670 44.248 1.00 28.84 256 HIS D O 1
ATOM 3979 N N . ILE B 1 237 ? 73.032 38.250 45.638 1.00 28.09 257 ILE D N 1
ATOM 3980 C CA . ILE B 1 237 ? 74.310 38.954 45.554 1.00 27.86 257 ILE D CA 1
ATOM 3981 C C . ILE B 1 237 ? 75.212 38.455 44.408 1.00 26.85 257 ILE D C 1
ATOM 3982 O O . ILE B 1 237 ? 76.202 39.095 44.044 1.00 26.87 257 ILE D O 1
ATOM 3987 N N . GLY B 1 238 ? 74.889 37.291 43.859 1.00 24.89 258 GLY D N 1
ATOM 3988 C CA . GLY B 1 238 ? 75.709 36.712 42.792 1.00 24.58 258 GLY D CA 1
ATOM 3989 C C . GLY B 1 238 ? 76.169 35.340 43.279 1.00 22.65 258 GLY D C 1
ATOM 3990 O O . GLY B 1 238 ? 77.156 35.232 44.017 1.00 21.40 258 GLY D O 1
ATOM 3991 N N . TYR B 1 239 ? 75.425 34.312 42.900 1.00 19.51 259 TYR D N 1
ATOM 3992 C CA . TYR B 1 239 ? 75.515 33.025 43.594 1.00 20.54 259 TYR D CA 1
ATOM 3993 C C . TYR B 1 239 ? 76.909 32.378 43.456 1.00 19.20 259 TYR D C 1
ATOM 3994 O O . TYR B 1 239 ? 77.473 31.889 44.420 1.00 20.10 259 TYR D O 1
ATOM 4003 N N . ALA B 1 240 ? 77.442 32.364 42.253 1.00 18.40 260 ALA D N 1
ATOM 4004 C CA . ALA B 1 240 ? 78.705 31.614 42.006 1.00 20.81 260 ALA D CA 1
ATOM 4005 C C . ALA B 1 240 ? 79.861 32.116 42.889 1.00 21.16 260 ALA D C 1
ATOM 4006 O O . ALA B 1 240 ? 80.658 31.309 43.393 1.00 20.60 260 ALA D O 1
ATOM 4008 N N . ALA B 1 241 ? 79.953 33.446 43.071 1.00 20.05 261 ALA D N 1
ATOM 4009 C CA . ALA B 1 241 ? 80.980 34.046 43.930 1.00 19.81 261 ALA D CA 1
ATOM 4010 C C . ALA B 1 241 ? 80.586 33.887 45.387 1.00 20.50 261 ALA D C 1
ATOM 4011 O O . ALA B 1 241 ? 81.433 33.703 46.264 1.00 20.15 261 ALA D O 1
ATOM 4013 N N . ALA B 1 242 ? 79.283 33.979 45.661 1.00 20.88 262 ALA D N 1
ATOM 4014 C CA . ALA B 1 242 ? 78.776 33.826 47.007 1.00 19.13 262 ALA D CA 1
ATOM 4015 C C . ALA B 1 242 ? 79.115 32.455 47.677 1.00 20.55 262 ALA D C 1
ATOM 4016 O O . ALA B 1 242 ? 79.342 32.399 48.880 1.00 18.08 262 ALA D O 1
ATOM 4018 N N . VAL B 1 243 ? 79.155 31.380 46.893 1.00 19.11 263 VAL D N 1
ATOM 4019 C CA . VAL B 1 243 ? 79.434 30.033 47.431 1.00 20.03 263 VAL D CA 1
ATOM 4020 C C . VAL B 1 243 ? 80.726 30.078 48.260 1.00 18.95 263 VAL D C 1
ATOM 4021 O O . VAL B 1 243 ? 80.789 29.521 49.345 1.00 19.06 263 VAL D O 1
ATOM 4025 N N . TYR B 1 244 ? 81.731 30.799 47.773 1.00 19.04 264 TYR D N 1
ATOM 4026 C CA . TYR B 1 244 ? 83.036 30.830 48.461 1.00 19.58 264 TYR D CA 1
ATOM 4027 C C . TYR B 1 244 ? 82.938 31.485 49.845 1.00 20.18 264 TYR D C 1
ATOM 4028 O O . TYR B 1 244 ? 83.519 31.001 50.811 1.00 19.18 264 TYR D O 1
ATOM 4037 N N . GLU B 1 245 ? 82.198 32.593 49.936 1.00 19.31 265 GLU D N 1
ATOM 4038 C CA . GLU B 1 245 ? 82.012 33.254 51.200 1.00 20.35 265 GLU D CA 1
ATOM 4039 C C . GLU B 1 245 ? 81.185 32.381 52.150 1.00 19.14 265 GLU D C 1
ATOM 4040 O O . GLU B 1 245 ? 81.426 32.362 53.361 1.00 20.70 265 GLU D O 1
ATOM 4046 N N . LEU B 1 246 ? 80.217 31.640 51.626 1.00 18.57 266 LEU D N 1
ATOM 4047 C CA . LEU B 1 246 ? 79.431 30.743 52.488 1.00 18.53 266 LEU D CA 1
ATOM 4048 C C . LEU B 1 246 ? 80.284 29.580 53.019 1.00 18.44 266 LEU D C 1
ATOM 4049 O O . LEU B 1 246 ? 80.083 29.104 54.137 1.00 17.24 266 LEU D O 1
ATOM 4054 N N . VAL B 1 247 ? 81.190 29.077 52.196 1.00 18.29 267 VAL D N 1
ATOM 4055 C CA . VAL B 1 247 ? 82.084 28.028 52.704 1.00 19.72 267 VAL D CA 1
ATOM 4056 C C . VAL B 1 247 ? 82.830 28.572 53.938 1.00 20.03 267 VAL D C 1
ATOM 4057 O O . VAL B 1 247 ? 82.901 27.919 54.986 1.00 20.63 267 VAL D O 1
ATOM 4061 N N . GLU B 1 248 ? 83.367 29.776 53.826 1.00 20.17 268 GLU D N 1
ATOM 4062 C CA . GLU B 1 248 ? 84.163 30.309 54.924 1.00 22.88 268 GLU D CA 1
ATOM 4063 C C . GLU B 1 248 ? 83.314 30.538 56.179 1.00 22.43 268 GLU D C 1
ATOM 4064 O O . GLU B 1 248 ? 83.737 30.238 57.289 1.00 19.77 268 GLU D O 1
ATOM 4070 N N . ILE B 1 249 ? 82.113 31.068 55.969 1.00 22.29 269 ILE D N 1
ATOM 4071 C CA . ILE B 1 249 ? 81.196 31.405 57.049 1.00 24.17 269 ILE D CA 1
ATOM 4072 C C . ILE B 1 249 ? 80.712 30.161 57.795 1.00 22.25 269 ILE D C 1
ATOM 4073 O O . ILE B 1 249 ? 80.584 30.184 59.015 1.00 21.81 269 ILE D O 1
ATOM 4078 N N . PHE B 1 250 ? 80.379 29.099 57.057 1.00 21.04 270 PHE D N 1
ATOM 4079 C CA . PHE B 1 250 ? 79.787 27.918 57.657 1.00 22.93 270 PHE D CA 1
ATOM 4080 C C . PHE B 1 250 ? 80.791 26.817 58.023 1.00 22.43 270 PHE D C 1
ATOM 4081 O O . PHE B 1 250 ? 80.531 26.043 58.927 1.00 21.65 270 PHE D O 1
ATOM 4089 N N . GLN B 1 251 ? 81.917 26.762 57.326 1.00 22.06 271 GLN D N 1
ATOM 4090 C CA . GLN B 1 251 ? 82.894 25.684 57.553 1.00 22.78 271 GLN D CA 1
ATOM 4091 C C . GLN B 1 251 ? 84.155 26.155 58.285 1.00 24.46 271 GLN D C 1
ATOM 4092 O O . GLN B 1 251 ? 84.921 25.341 58.794 1.00 22.98 271 GLN D O 1
ATOM 4098 N N . GLY B 1 252 ? 84.369 27.464 58.330 1.00 23.53 272 GLY D N 1
ATOM 4099 C CA . GLY B 1 252 ? 85.424 28.021 59.172 1.00 26.09 272 GLY D CA 1
ATOM 4100 C C . GLY B 1 252 ? 86.856 27.811 58.694 1.00 27.52 272 GLY D C 1
ATOM 4101 O O . GLY B 1 252 ? 87.734 27.526 59.503 1.00 28.58 272 GLY D O 1
ATOM 4102 N N . TYR B 1 253 ? 87.096 27.926 57.386 1.00 24.68 273 TYR D N 1
ATOM 4103 C CA . TYR B 1 253 ? 88.457 27.968 56.849 1.00 24.91 273 TYR D CA 1
ATOM 4104 C C . TYR B 1 253 ? 88.400 28.739 55.542 1.00 25.81 273 TYR D C 1
ATOM 4105 O O . TYR B 1 253 ? 87.312 29.029 55.032 1.00 24.54 273 TYR D O 1
ATOM 4114 N N . GLU B 1 254 ? 89.562 29.062 54.991 1.00 25.61 274 GLU D N 1
ATOM 4115 C CA . GLU B 1 254 ? 89.628 29.784 53.734 1.00 27.66 274 GLU D CA 1
ATOM 4116 C C . GLU B 1 254 ? 89.277 28.938 52.532 1.00 26.78 274 GLU D C 1
ATOM 4117 O O . GLU B 1 254 ? 89.684 27.776 52.439 1.00 25.24 274 GLU D O 1
ATOM 4123 N N . ALA B 1 255 ? 88.553 29.550 51.597 1.00 24.74 275 ALA D N 1
ATOM 4124 C CA . ALA B 1 255 ? 88.025 28.851 50.429 1.00 24.78 275 ALA D CA 1
ATOM 4125 C C . ALA B 1 255 ? 88.592 29.331 49.099 1.00 24.68 275 ALA D C 1
ATOM 4126 O O . ALA B 1 255 ? 88.154 28.863 48.048 1.00 23.35 275 ALA D O 1
ATOM 4128 N N . GLY B 1 256 ? 89.545 30.268 49.151 1.00 23.53 276 GLY D N 1
ATOM 4129 C CA . GLY B 1 256 ? 90.056 30.926 47.965 1.00 22.38 276 GLY D CA 1
ATOM 4130 C C . GLY B 1 256 ? 88.966 31.763 47.296 1.00 23.40 276 GLY D C 1
ATOM 4131 O O . GLY B 1 256 ? 88.009 32.162 47.951 1.00 20.20 276 GLY D O 1
ATOM 4132 N N . GLU B 1 257 ? 89.120 31.972 45.984 1.00 22.56 277 GLU D N 1
ATOM 4133 C CA . GLU B 1 257 ? 88.352 32.924 45.183 1.00 24.45 277 GLU D CA 1
ATOM 4134 C C . GLU B 1 257 ? 87.982 32.291 43.852 1.00 21.77 277 GLU D C 1
ATOM 4135 O O . GLU B 1 257 ? 88.667 31.362 43.405 1.00 19.95 277 GLU D O 1
ATOM 4141 N N . PRO B 1 258 ? 86.903 32.790 43.211 1.00 21.31 278 PRO D N 1
ATOM 4142 C CA . PRO B 1 258 ? 86.655 32.472 41.781 1.00 20.26 278 PRO D CA 1
ATOM 4143 C C . PRO B 1 258 ? 87.539 33.384 40.924 1.00 21.38 278 PRO D C 1
ATOM 4144 O O . PRO B 1 258 ? 88.425 34.038 41.470 1.00 21.89 278 PRO D O 1
ATOM 4148 N N . ARG B 1 259 ? 87.331 33.415 39.607 1.00 18.24 279 ARG D N 1
ATOM 4149 C CA . ARG B 1 259 ? 88.153 34.237 38.757 1.00 18.18 279 ARG D CA 1
ATOM 4150 C C . ARG B 1 259 ? 87.249 34.932 37.757 1.00 18.02 279 ARG D C 1
ATOM 4151 O O . ARG B 1 259 ? 86.266 34.346 37.249 1.00 17.23 279 ARG D O 1
ATOM 4159 N N . GLY B 1 260 ? 87.579 36.169 37.466 1.00 18.29 280 GLY D N 1
ATOM 4160 C CA . GLY B 1 260 ? 86.741 36.929 36.564 1.00 20.07 280 GLY D CA 1
ATOM 4161 C C . GLY B 1 260 ? 86.613 36.405 35.140 1.00 20.94 280 GLY D C 1
ATOM 4162 O O . GLY B 1 260 ? 87.549 35.753 34.665 1.00 19.93 280 GLY D O 1
ATOM 4163 N N . PRO B 1 261 ? 85.360 36.310 34.646 1.00 21.11 281 PRO D N 1
ATOM 4164 C CA . PRO B 1 261 ? 84.343 37.354 34.794 1.00 20.63 281 PRO D CA 1
ATOM 4165 C C . PRO B 1 261 ? 83.510 36.941 36.039 1.00 19.86 281 PRO D C 1
ATOM 4166 O O . PRO B 1 261 ? 82.580 37.641 36.409 1.00 19.69 281 PRO D O 1
ATOM 4170 N N . VAL B 1 262 ? 83.799 35.793 36.675 1.00 18.93 282 VAL D N 1
ATOM 4171 C CA . VAL B 1 262 ? 83.161 35.469 37.966 1.00 18.21 282 VAL D CA 1
ATOM 4172 C C . VAL B 1 262 ? 83.983 36.104 39.090 1.00 20.17 282 VAL D C 1
ATOM 4173 O O . VAL B 1 262 ? 84.666 35.401 39.860 1.00 19.55 282 VAL D O 1
ATOM 4177 N N . TYR B 1 263 ? 84.011 37.429 39.116 1.00 19.09 283 TYR D N 1
ATOM 4178 C CA . TYR B 1 263 ? 84.835 38.166 40.088 1.00 20.45 283 TYR D CA 1
ATOM 4179 C C . TYR B 1 263 ? 84.416 37.831 41.525 1.00 21.00 283 TYR D C 1
ATOM 4180 O O . TYR B 1 263 ? 83.230 37.575 41.799 1.00 20.76 283 TYR D O 1
ATOM 4189 N N . PRO B 1 264 ? 85.392 37.791 42.444 1.00 21.03 284 PRO D N 1
ATOM 4190 C CA . PRO B 1 264 ? 85.094 37.587 43.851 1.00 20.77 284 PRO D CA 1
ATOM 4191 C C . PRO B 1 264 ? 84.172 38.691 44.350 1.00 21.24 284 PRO D C 1
ATOM 4192 O O . PRO B 1 264 ? 84.216 39.810 43.830 1.00 20.62 284 PRO D O 1
ATOM 4196 N N . LEU B 1 265 ? 83.347 38.375 45.336 1.00 21.12 285 LEU D N 1
ATOM 4197 C CA . LEU B 1 265 ? 82.533 39.395 45.994 1.00 23.64 285 LEU D CA 1
ATOM 4198 C C . LEU B 1 265 ? 83.423 40.471 46.609 1.00 24.00 285 LEU D C 1
ATOM 4199 O O . LEU B 1 265 ? 84.549 40.169 47.050 1.00 23.51 285 LEU D O 1
ATOM 4204 N N . ASP B 1 266 ? 82.950 41.717 46.623 1.00 23.93 286 ASP D N 1
ATOM 4205 C CA . ASP B 1 266 ? 83.691 42.780 47.300 1.00 25.65 286 ASP D CA 1
ATOM 4206 C C . ASP B 1 266 ? 83.302 42.844 48.797 1.00 26.12 286 ASP D C 1
ATOM 4207 O O . ASP B 1 266 ? 82.405 42.143 49.219 1.00 25.40 286 ASP D O 1
ATOM 4212 N N . PRO B 1 267 ? 84.013 43.651 49.611 1.00 27.54 287 PRO D N 1
ATOM 4213 C CA . PRO B 1 267 ? 83.758 43.702 51.053 1.00 27.30 287 PRO D CA 1
ATOM 4214 C C . PRO B 1 267 ? 82.317 43.995 51.433 1.00 27.68 287 PRO D C 1
ATOM 4215 O O . PRO B 1 267 ? 81.795 43.419 52.381 1.00 27.16 287 PRO D O 1
ATOM 4219 N N . GLU B 1 268 ? 81.688 44.914 50.712 1.00 28.86 288 GLU D N 1
ATOM 4220 C CA . GLU B 1 268 ? 80.317 45.299 50.992 1.00 30.25 288 GLU D CA 1
ATOM 4221 C C . GLU B 1 268 ? 79.323 44.166 50.714 1.00 26.82 288 GLU D C 1
ATOM 4222 O O . GLU B 1 268 ? 78.403 43.940 51.509 1.00 25.11 288 GLU D O 1
ATOM 4228 N N . GLU B 1 269 ? 79.506 43.463 49.594 1.00 24.23 289 GLU D N 1
ATOM 4229 C CA . GLU B 1 269 ? 78.697 42.278 49.264 1.00 24.27 289 GLU D CA 1
ATOM 4230 C C . GLU B 1 269 ? 78.864 41.152 50.301 1.00 22.47 289 GLU D C 1
ATOM 4231 O O . GLU B 1 269 ? 77.893 40.548 50.766 1.00 21.78 289 GLU D O 1
ATOM 4237 N N . LYS B 1 270 ? 80.099 40.897 50.713 1.00 22.90 290 LYS D N 1
ATOM 4238 C CA . LYS B 1 270 ? 80.323 39.892 51.753 1.00 22.55 290 LYS D CA 1
ATOM 4239 C C . LYS B 1 270 ? 79.662 40.262 53.078 1.00 23.53 290 LYS D C 1
ATOM 4240 O O . LYS B 1 270 ? 79.067 39.414 53.743 1.00 24.14 290 LYS D O 1
ATOM 4246 N N . ALA B 1 271 ? 79.792 41.526 53.484 1.00 23.57 291 ALA D N 1
ATOM 4247 C CA . ALA B 1 271 ? 79.173 41.969 54.739 1.00 23.96 291 ALA D CA 1
ATOM 4248 C C . ALA B 1 271 ? 77.670 41.803 54.644 1.00 23.89 291 ALA D C 1
ATOM 4249 O O . ALA B 1 271 ? 77.010 41.357 55.602 1.00 24.76 291 ALA D O 1
ATOM 4251 N N . TRP B 1 272 ? 77.112 42.171 53.489 1.00 23.86 292 TRP D N 1
ATOM 4252 C CA . TRP B 1 272 ? 75.674 42.017 53.271 1.00 23.97 292 TRP D CA 1
ATOM 4253 C C . TRP B 1 272 ? 75.256 40.553 53.393 1.00 23.46 292 TRP D C 1
ATOM 4254 O O . TRP B 1 272 ? 74.270 40.223 54.047 1.00 21.47 292 TRP D O 1
ATOM 4265 N N . LEU B 1 273 ? 75.993 39.662 52.732 1.00 22.76 293 LEU D N 1
ATOM 4266 C CA . LEU B 1 273 ? 75.643 38.230 52.764 1.00 21.92 293 LEU D CA 1
ATOM 4267 C C . LEU B 1 273 ? 75.718 37.681 54.188 1.00 21.60 293 LEU D C 1
ATOM 4268 O O . LEU B 1 273 ? 74.838 36.967 54.631 1.00 21.73 293 LEU D O 1
ATOM 4273 N N . ARG B 1 274 ? 76.778 38.028 54.918 1.00 22.91 294 ARG D N 1
ATOM 4274 C CA . ARG B 1 274 ? 76.893 37.582 56.310 1.00 24.02 294 ARG D CA 1
ATOM 4275 C C . ARG B 1 274 ? 75.668 37.992 57.129 1.00 24.09 294 ARG D C 1
ATOM 4276 O O . ARG B 1 274 ? 75.088 37.182 57.832 1.00 23.88 294 ARG D O 1
ATOM 4284 N N . ALA B 1 275 ? 75.250 39.249 57.018 1.00 26.11 295 ALA D N 1
ATOM 4285 C CA . ALA B 1 275 ? 74.058 39.704 57.778 1.00 26.42 295 ALA D CA 1
ATOM 4286 C C . ALA B 1 275 ? 72.815 38.959 57.331 1.00 26.30 295 ALA D C 1
ATOM 4287 O O . ALA B 1 275 ? 71.933 38.649 58.125 1.00 26.41 295 ALA D O 1
ATOM 4289 N N . ALA B 1 276 ? 72.733 38.682 56.033 1.00 26.59 296 ALA D N 1
ATOM 4290 C CA . ALA B 1 276 ? 71.534 38.069 55.466 1.00 26.76 296 ALA D CA 1
ATOM 4291 C C . ALA B 1 276 ? 71.314 36.646 55.924 1.00 27.28 296 ALA D C 1
ATOM 4292 O O . ALA B 1 276 ? 70.164 36.208 56.109 1.00 28.08 296 ALA D O 1
ATOM 4294 N N . VAL B 1 277 ? 72.398 35.888 56.059 1.00 27.45 297 VAL D N 1
ATOM 4295 C CA . VAL B 1 277 ? 72.242 34.473 56.394 1.00 28.16 297 VAL D CA 1
ATOM 4296 C C . VAL B 1 277 ? 72.220 34.220 57.906 1.00 29.78 297 VAL D C 1
ATOM 4297 O O . VAL B 1 277 ? 71.857 33.133 58.348 1.00 30.06 297 VAL D O 1
ATOM 4301 N N . ALA B 1 278 ? 72.646 35.201 58.683 1.00 32.09 298 ALA D N 1
ATOM 4302 C CA . ALA B 1 278 ? 72.815 34.978 60.117 1.00 35.77 298 ALA D CA 1
ATOM 4303 C C . ALA B 1 278 ? 71.560 34.391 60.803 1.00 38.30 298 ALA D C 1
ATOM 4304 O O . ALA B 1 278 ? 71.651 33.418 61.565 1.00 39.66 298 ALA D O 1
ATOM 4306 N N . LYS B 1 279 ? 70.388 34.936 60.513 1.00 41.09 299 LYS D N 1
ATOM 4307 C CA . LYS B 1 279 ? 69.143 34.380 61.093 1.00 43.96 299 LYS D CA 1
ATOM 4308 C C . LYS B 1 279 ? 68.915 32.881 60.798 1.00 44.11 299 LYS D C 1
ATOM 4309 O O . LYS B 1 279 ? 68.920 32.046 61.713 1.00 44.17 299 LYS D O 1
ATOM 4315 N N . ALA B 1 280 ? 68.691 32.561 59.524 1.00 44.10 300 ALA D N 1
ATOM 4316 C CA . ALA B 1 280 ? 68.531 31.174 59.081 1.00 44.67 300 ALA D CA 1
ATOM 4317 C C . ALA B 1 280 ? 69.576 30.195 59.667 1.00 45.22 300 ALA D C 1
ATOM 4318 O O . ALA B 1 280 ? 69.222 29.112 60.169 1.00 44.08 300 ALA D O 1
ATOM 4320 N N . LYS B 1 281 ? 70.857 30.572 59.591 1.00 45.92 301 LYS D N 1
ATOM 4321 C CA . LYS B 1 281 ? 71.937 29.754 60.152 1.00 47.46 301 LYS D CA 1
ATOM 4322 C C . LYS B 1 281 ? 71.693 29.382 61.637 1.00 49.09 301 LYS D C 1
ATOM 4323 O O . LYS B 1 281 ? 71.874 28.218 62.029 1.00 48.96 301 LYS D O 1
ATOM 4329 N N . SER B 1 282 ? 71.253 30.358 62.440 1.00 50.73 302 SER D N 1
ATOM 4330 C CA . SER B 1 282 ? 71.005 30.140 63.875 1.00 53.20 302 SER D CA 1
ATOM 4331 C C . SER B 1 282 ? 69.880 29.144 64.116 1.00 54.92 302 SER D C 1
ATOM 4332 O O . SER B 1 282 ? 69.894 28.409 65.111 1.00 55.21 302 SER D O 1
ATOM 4335 N N . GLN B 1 283 ? 68.906 29.127 63.208 1.00 57.10 303 GLN D N 1
ATOM 4336 C CA . GLN B 1 283 ? 67.739 28.253 63.347 1.00 59.95 303 GLN D CA 1
ATOM 4337 C C . GLN B 1 283 ? 68.094 26.807 63.013 1.00 61.72 303 GLN D C 1
ATOM 4338 O O . GLN B 1 283 ? 67.266 25.903 63.120 1.00 61.31 303 GLN D O 1
ATOM 4344 N N . LEU B 1 284 ? 69.350 26.609 62.625 1.00 64.17 304 LEU D N 1
ATOM 4345 C CA . LEU B 1 284 ? 69.874 25.294 62.321 1.00 67.00 304 LEU D CA 1
ATOM 4346 C C . LEU B 1 284 ? 70.241 24.586 63.619 1.00 69.13 304 LEU D C 1
ATOM 4347 O O . LEU B 1 284 ? 70.967 25.138 64.454 1.00 69.61 304 LEU D O 1
ATOM 4352 N N . ARG B 1 285 ? 69.752 23.368 63.795 1.00 71.46 305 ARG D N 1
ATOM 4353 C CA . ARG B 1 285 ? 70.259 22.533 64.879 1.00 73.78 305 ARG D CA 1
ATOM 4354 C C . ARG B 1 285 ? 70.495 21.100 64.417 1.00 74.37 305 ARG D C 1
ATOM 4355 O O . ARG B 1 285 ? 69.598 20.258 64.457 1.00 74.85 305 ARG D O 1
ATOM 4363 N N . LEU B 1 286 ? 71.717 20.842 63.967 1.00 74.84 306 LEU D N 1
ATOM 4364 C CA . LEU B 1 286 ? 72.096 19.532 63.456 1.00 75.30 306 LEU D CA 1
ATOM 4365 C C . LEU B 1 286 ? 72.762 18.691 64.538 1.00 75.69 306 LEU D C 1
ATOM 4366 O O . LEU B 1 286 ? 72.142 17.786 65.092 1.00 75.82 306 LEU D O 1
ATOM 4371 N N . MET C 1 1 ? 46.463 13.556 53.412 1.00 28.05 21 MET B N 1
ATOM 4372 C CA . MET C 1 1 ? 46.628 14.331 52.142 1.00 26.19 21 MET B CA 1
ATOM 4373 C C . MET C 1 1 ? 45.511 14.058 51.143 1.00 25.86 21 MET B C 1
ATOM 4374 O O . MET C 1 1 ? 45.121 12.915 50.937 1.00 27.47 21 MET B O 1
ATOM 4379 N N . GLU C 1 2 ? 45.036 15.119 50.507 1.00 25.30 22 GLU B N 1
ATOM 4380 C CA . GLU C 1 2 ? 43.833 15.071 49.686 1.00 26.64 22 GLU B CA 1
ATOM 4381 C C . GLU C 1 2 ? 44.054 14.835 48.193 1.00 25.24 22 GLU B C 1
ATOM 4382 O O . GLU C 1 2 ? 45.012 15.315 47.604 1.00 25.69 22 GLU B O 1
ATOM 4388 N N . ILE C 1 3 ? 43.135 14.118 47.583 1.00 23.92 23 ILE B N 1
ATOM 4389 C CA . ILE C 1 3 ? 43.036 14.091 46.134 1.00 22.38 23 ILE B CA 1
ATOM 4390 C C . ILE C 1 3 ? 41.899 15.058 45.755 1.00 22.22 23 ILE B C 1
ATOM 4391 O O . ILE C 1 3 ? 40.752 14.862 46.158 1.00 23.17 23 ILE B O 1
ATOM 4396 N N . VAL C 1 4 ? 42.238 16.126 45.035 1.00 20.51 24 VAL B N 1
ATOM 4397 C CA . VAL C 1 4 ? 41.269 17.135 44.613 1.00 19.86 24 VAL B CA 1
ATOM 4398 C C . VAL C 1 4 ? 41.130 17.005 43.081 1.00 21.56 24 VAL B C 1
ATOM 4399 O O . VAL C 1 4 ? 42.138 17.049 42.357 1.00 20.08 24 VAL B O 1
ATOM 4403 N N . ALA C 1 5 ? 39.914 16.781 42.597 1.00 20.19 25 ALA B N 1
ATOM 4404 C CA . ALA C 1 5 ? 39.672 16.698 41.159 1.00 20.10 25 ALA B CA 1
ATOM 4405 C C . ALA C 1 5 ? 39.287 18.042 40.545 1.00 20.39 25 ALA B C 1
ATOM 4406 O O . ALA C 1 5 ? 38.284 18.672 40.961 1.00 20.68 25 ALA B O 1
ATOM 4408 N N . PRO C 1 6 ? 40.077 18.511 39.545 1.00 20.55 26 PRO B N 1
ATOM 4409 C CA . PRO C 1 6 ? 39.657 19.680 38.769 1.00 19.38 26 PRO B CA 1
ATOM 4410 C C . PRO C 1 6 ? 38.761 19.074 37.699 1.00 20.79 26 PRO B C 1
ATOM 4411 O O . PRO C 1 6 ? 39.221 18.608 36.641 1.00 21.11 26 PRO B O 1
ATOM 4415 N N . VAL C 1 7 ? 37.471 19.015 38.011 1.00 19.89 27 VAL B N 1
ATOM 4416 C CA . VAL C 1 7 ? 36.544 18.212 37.257 1.00 17.85 27 VAL B CA 1
ATOM 4417 C C . VAL C 1 7 ? 36.237 18.825 35.897 1.00 17.66 27 VAL B C 1
ATOM 4418 O O . VAL C 1 7 ? 36.139 20.039 35.774 1.00 18.73 27 VAL B O 1
ATOM 4422 N N . ILE C 1 8 ? 36.067 17.967 34.896 1.00 18.30 28 ILE B N 1
ATOM 4423 C CA . ILE C 1 8 ? 35.686 18.406 33.565 1.00 18.99 28 ILE B CA 1
ATOM 4424 C C . ILE C 1 8 ? 34.260 18.980 33.568 1.00 21.30 28 ILE B C 1
ATOM 4425 O O . ILE C 1 8 ? 33.415 18.589 34.390 1.00 21.02 28 ILE B O 1
ATOM 4430 N N . THR C 1 9 ? 34.021 19.919 32.652 1.00 21.95 29 THR B N 1
ATOM 4431 C CA . THR C 1 9 ? 32.697 20.515 32.435 1.00 21.03 29 THR B CA 1
ATOM 4432 C C . THR C 1 9 ? 32.058 19.765 31.267 1.00 23.19 29 THR B C 1
ATOM 4433 O O . THR C 1 9 ? 32.541 19.803 30.134 1.00 22.22 29 THR B O 1
ATOM 4437 N N . THR C 1 10 ? 31.013 19.001 31.567 1.00 23.89 30 THR B N 1
ATOM 4438 C CA . THR C 1 10 ? 30.436 18.091 30.595 1.00 23.99 30 THR B CA 1
ATOM 4439 C C . THR C 1 10 ? 29.400 18.778 29.694 1.00 26.76 30 THR B C 1
ATOM 4440 O O . THR C 1 10 ? 28.251 19.040 30.127 1.00 27.78 30 THR B O 1
ATOM 4444 N N . PHE C 1 11 ? 29.774 19.049 28.451 1.00 25.76 31 PHE B N 1
ATOM 4445 C CA . PHE C 1 11 ? 28.813 19.575 27.478 1.00 26.81 31 PHE B CA 1
ATOM 4446 C C . PHE C 1 11 ? 28.209 18.417 26.692 1.00 29.04 31 PHE B C 1
ATOM 4447 O O . PHE C 1 11 ? 28.822 17.361 26.509 1.00 27.95 31 PHE B O 1
ATOM 4455 N N . ARG C 1 12 ? 26.994 18.625 26.205 1.00 33.18 32 ARG B N 1
ATOM 4456 C CA . ARG C 1 12 ? 26.346 17.642 25.337 1.00 37.63 32 ARG B CA 1
ATOM 4457 C C . ARG C 1 12 ? 25.338 18.443 24.533 1.00 39.15 32 ARG B C 1
ATOM 4458 O O . ARG C 1 12 ? 24.569 19.215 25.097 1.00 39.12 32 ARG B O 1
ATOM 4466 N N . GLY C 1 13 ? 25.354 18.285 23.221 1.00 41.93 33 GLY B N 1
ATOM 4467 C CA . GLY C 1 13 ? 24.711 19.283 22.369 1.00 44.54 33 GLY B CA 1
ATOM 4468 C C . GLY C 1 13 ? 25.681 20.454 22.373 1.00 45.93 33 GLY B C 1
ATOM 4469 O O . GLY C 1 13 ? 26.885 20.264 22.288 1.00 47.45 33 GLY B O 1
ATOM 4470 N N . GLY C 1 14 ? 25.187 21.671 22.487 1.00 46.12 34 GLY B N 1
ATOM 4471 C CA . GLY C 1 14 ? 26.096 22.806 22.483 1.00 45.46 34 GLY B CA 1
ATOM 4472 C C . GLY C 1 14 ? 26.212 23.365 23.881 1.00 44.56 34 GLY B C 1
ATOM 4473 O O . GLY C 1 14 ? 26.841 24.414 24.113 1.00 45.46 34 GLY B O 1
ATOM 4474 N N . ARG C 1 15 ? 25.629 22.647 24.832 1.00 42.89 35 ARG B N 1
ATOM 4475 C CA . ARG C 1 15 ? 25.422 23.251 26.130 1.00 40.80 35 ARG B CA 1
ATOM 4476 C C . ARG C 1 15 ? 25.684 22.336 27.303 1.00 36.77 35 ARG B C 1
ATOM 4477 O O . ARG C 1 15 ? 25.692 21.102 27.195 1.00 34.94 35 ARG B O 1
ATOM 4485 N N . LEU C 1 16 ? 25.927 22.986 28.428 1.00 35.11 36 LEU B N 1
ATOM 4486 C CA . LEU C 1 16 ? 26.281 22.325 29.663 1.00 34.04 36 LEU B CA 1
ATOM 4487 C C . LEU C 1 16 ? 25.207 21.330 30.039 1.00 34.37 36 LEU B C 1
ATOM 4488 O O . LEU C 1 16 ? 24.013 21.679 30.059 1.00 34.39 36 LEU B O 1
ATOM 4493 N N . ASP C 1 17 ? 25.624 20.094 30.306 1.00 32.40 37 ASP B N 1
ATOM 4494 C CA . ASP C 1 17 ? 24.734 19.033 30.735 1.00 32.95 37 ASP B CA 1
ATOM 4495 C C . ASP C 1 17 ? 25.030 18.759 32.221 1.00 34.27 37 ASP B C 1
ATOM 4496 O O . ASP C 1 17 ? 25.916 17.945 32.553 1.00 32.42 37 ASP B O 1
ATOM 4501 N N . PRO C 1 18 ? 24.299 19.452 33.126 1.00 35.20 38 PRO B N 1
ATOM 4502 C CA . PRO C 1 18 ? 24.539 19.348 34.578 1.00 35.63 38 PRO B CA 1
ATOM 4503 C C . PRO C 1 18 ? 24.290 17.960 35.152 1.00 35.54 38 PRO B C 1
ATOM 4504 O O . PRO C 1 18 ? 24.807 17.637 36.227 1.00 35.72 38 PRO B O 1
ATOM 4508 N N . GLU C 1 19 ? 23.534 17.132 34.436 1.00 36.37 39 GLU B N 1
ATOM 4509 C CA . GLU C 1 19 ? 23.247 15.773 34.896 1.00 36.93 39 GLU B CA 1
ATOM 4510 C C . GLU C 1 19 ? 24.440 14.876 34.707 1.00 35.47 39 GLU B C 1
ATOM 4511 O O . GLU C 1 19 ? 24.749 14.040 35.556 1.00 35.18 39 GLU B O 1
ATOM 4517 N N . LEU C 1 20 ? 25.055 14.987 33.533 1.00 32.89 40 LEU B N 1
ATOM 4518 C CA . LEU C 1 20 ? 26.241 14.192 33.215 1.00 31.37 40 LEU B CA 1
ATOM 4519 C C . LEU C 1 20 ? 27.313 14.549 34.247 1.00 28.36 40 LEU B C 1
ATOM 4520 O O . LEU C 1 20 ? 27.994 13.673 34.764 1.00 30.06 40 LEU B O 1
ATOM 4525 N N . PHE C 1 21 ? 27.415 15.836 34.561 1.00 27.74 41 PHE B N 1
ATOM 4526 C CA . PHE C 1 21 ? 28.404 16.381 35.496 1.00 27.57 41 PHE B CA 1
ATOM 4527 C C . PHE C 1 21 ? 28.225 15.793 36.896 1.00 29.72 41 PHE B C 1
ATOM 4528 O O . PHE C 1 21 ? 29.175 15.279 37.492 1.00 28.75 41 PHE B O 1
ATOM 4536 N N . ALA C 1 22 ? 26.985 15.851 37.408 1.00 29.57 42 ALA B N 1
ATOM 4537 C CA . ALA C 1 22 ? 26.651 15.260 38.699 1.00 29.80 42 ALA B CA 1
ATOM 4538 C C . ALA C 1 22 ? 27.014 13.793 38.799 1.00 28.17 42 ALA B C 1
ATOM 4539 O O . ALA C 1 22 ? 27.610 13.382 39.781 1.00 29.67 42 ALA B O 1
ATOM 4541 N N . ASN C 1 23 ? 26.653 13.004 37.793 1.00 28.49 43 ASN B N 1
ATOM 4542 C CA . ASN C 1 23 ? 27.023 11.585 37.729 1.00 29.42 43 ASN B CA 1
ATOM 4543 C C . ASN C 1 23 ? 28.547 11.339 37.801 1.00 29.72 43 ASN B C 1
ATOM 4544 O O . ASN C 1 23 ? 29.032 10.406 38.482 1.00 28.47 43 ASN B O 1
ATOM 4549 N N . HIS C 1 24 ? 29.293 12.156 37.048 1.00 27.63 44 HIS B N 1
ATOM 4550 C CA . HIS C 1 24 ? 30.747 12.003 36.996 1.00 25.27 44 HIS B CA 1
ATOM 4551 C C . HIS C 1 24 ? 31.307 12.351 38.385 1.00 24.33 44 HIS B C 1
ATOM 4552 O O . HIS C 1 24 ? 32.138 11.623 38.921 1.00 25.24 44 HIS B O 1
ATOM 4559 N N . VAL C 1 25 ? 30.828 13.450 38.967 1.00 24.23 45 VAL B N 1
ATOM 4560 C CA . VAL C 1 25 ? 31.247 13.870 40.314 1.00 26.29 45 VAL B CA 1
ATOM 4561 C C . VAL C 1 25 ? 30.990 12.759 41.344 1.00 27.55 45 VAL B C 1
ATOM 4562 O O . VAL C 1 25 ? 31.859 12.412 42.147 1.00 27.10 45 VAL B O 1
ATOM 4566 N N . LYS C 1 26 ? 29.809 12.148 41.262 1.00 29.47 46 LYS B N 1
ATOM 4567 C CA . LYS C 1 26 ? 29.464 11.034 42.147 1.00 30.73 46 LYS B CA 1
ATOM 4568 C C . LYS C 1 26 ? 30.357 9.818 41.980 1.00 29.14 46 LYS B C 1
ATOM 4569 O O . LYS C 1 26 ? 30.809 9.248 42.972 1.00 28.63 46 LYS B O 1
ATOM 4575 N N . ASN C 1 27 ? 30.646 9.417 40.748 1.00 28.83 47 ASN B N 1
ATOM 4576 C CA . ASN C 1 27 ? 31.533 8.270 40.571 1.00 28.65 47 ASN B CA 1
ATOM 4577 C C . ASN C 1 27 ? 32.962 8.479 41.103 1.00 28.23 47 ASN B C 1
ATOM 4578 O O . ASN C 1 27 ? 33.532 7.611 41.778 1.00 29.41 47 ASN B O 1
ATOM 4583 N N . ILE C 1 28 ? 33.577 9.610 40.762 1.00 27.43 48 ILE B N 1
ATOM 4584 C CA . ILE C 1 28 ? 34.976 9.789 41.141 1.00 24.71 48 ILE B CA 1
ATOM 4585 C C . ILE C 1 28 ? 35.127 10.049 42.641 1.00 25.23 48 ILE B C 1
ATOM 4586 O O . ILE C 1 28 ? 36.122 9.633 43.239 1.00 25.36 48 ILE B O 1
ATOM 4591 N N . THR C 1 29 ? 34.153 10.723 43.252 1.00 26.64 49 THR B N 1
ATOM 4592 C CA . THR C 1 29 ? 34.170 10.903 44.723 1.00 27.43 49 THR B CA 1
ATOM 4593 C C . THR C 1 29 ? 34.003 9.557 45.459 1.00 29.06 49 THR B C 1
ATOM 4594 O O . THR C 1 29 ? 34.393 9.432 46.615 1.00 30.71 49 THR B O 1
ATOM 4598 N N . SER C 1 30 ? 33.509 8.534 44.764 1.00 29.99 50 SER B N 1
ATOM 4599 C CA . SER C 1 30 ? 33.336 7.206 45.351 1.00 30.68 50 SER B CA 1
ATOM 4600 C C . SER C 1 30 ? 34.575 6.377 45.129 1.00 31.13 50 SER B C 1
ATOM 4601 O O . SER C 1 30 ? 34.685 5.257 45.632 1.00 31.21 50 SER B O 1
ATOM 4604 N N . LYS C 1 31 ? 35.517 6.932 44.368 1.00 30.51 51 LYS B N 1
ATOM 4605 C CA . LYS C 1 31 ? 36.730 6.222 44.026 1.00 30.33 51 LYS B CA 1
ATOM 4606 C C . LYS C 1 31 ? 37.981 6.898 44.566 1.00 29.77 51 LYS B C 1
ATOM 4607 O O . LYS C 1 31 ? 39.092 6.589 44.138 1.00 30.75 51 LYS B O 1
ATOM 4613 N N . GLY C 1 32 ? 37.811 7.823 45.507 1.00 28.85 52 GLY B N 1
ATOM 4614 C CA . GLY C 1 32 ? 38.968 8.390 46.167 1.00 27.45 52 GLY B CA 1
ATOM 4615 C C . GLY C 1 32 ? 39.115 9.891 46.082 1.00 26.14 52 GLY B C 1
ATOM 4616 O O . GLY C 1 32 ? 39.944 10.480 46.792 1.00 26.61 52 GLY B O 1
ATOM 4617 N N . VAL C 1 33 ? 38.323 10.539 45.238 1.00 25.08 53 VAL B N 1
ATOM 4618 C CA . VAL C 1 33 ? 38.391 11.998 45.216 1.00 23.04 53 VAL B CA 1
ATOM 4619 C C . VAL C 1 33 ? 37.797 12.584 46.486 1.00 24.33 53 VAL B C 1
ATOM 4620 O O . VAL C 1 33 ? 36.645 12.303 46.807 1.00 23.74 53 VAL B O 1
ATOM 4624 N N . ASP C 1 34 ? 38.563 13.446 47.162 1.00 24.66 54 ASP B N 1
ATOM 4625 C CA . ASP C 1 34 ? 38.165 14.020 48.447 1.00 26.00 54 ASP B CA 1
ATOM 4626 C C . ASP C 1 34 ? 37.432 15.323 48.291 1.00 26.29 54 ASP B C 1
ATOM 4627 O O . ASP C 1 34 ? 36.505 15.609 49.053 1.00 27.24 54 ASP B O 1
ATOM 4632 N N . VAL C 1 35 ? 37.886 16.133 47.331 1.00 25.29 55 VAL B N 1
ATOM 4633 C CA . VAL C 1 35 ? 37.376 17.482 47.110 1.00 23.51 55 VAL B CA 1
ATOM 4634 C C . VAL C 1 35 ? 37.118 17.683 45.604 1.00 24.23 55 VAL B C 1
ATOM 4635 O O . VAL C 1 35 ? 37.878 17.212 44.762 1.00 24.01 55 VAL B O 1
ATOM 4639 N N . VAL C 1 36 ? 36.035 18.367 45.259 1.00 23.90 56 VAL B N 1
ATOM 4640 C CA . VAL C 1 36 ? 35.759 18.695 43.877 1.00 23.92 56 VAL B CA 1
ATOM 4641 C C . VAL C 1 36 ? 36.099 20.178 43.604 1.00 24.27 56 VAL B C 1
ATOM 4642 O O . VAL C 1 36 ? 35.580 21.093 44.291 1.00 24.54 56 VAL B O 1
ATOM 4646 N N . PHE C 1 37 ? 36.971 20.420 42.608 1.00 22.59 57 PHE B N 1
ATOM 4647 C CA . PHE C 1 37 ? 37.412 21.773 42.222 1.00 21.86 57 PHE B CA 1
ATOM 4648 C C . PHE C 1 37 ? 36.714 22.118 40.904 1.00 21.50 57 PHE B C 1
ATOM 4649 O O . PHE C 1 37 ? 37.006 21.538 39.850 1.00 20.23 57 PHE B O 1
ATOM 4657 N N . VAL C 1 38 ? 35.725 23.011 40.954 1.00 21.02 58 VAL B N 1
ATOM 4658 C CA . VAL C 1 38 ? 34.882 23.266 39.757 1.00 20.61 58 VAL B CA 1
ATOM 4659 C C . VAL C 1 38 ? 35.410 24.435 38.960 1.00 19.87 58 VAL B C 1
ATOM 4660 O O . VAL C 1 38 ? 35.842 25.420 39.520 1.00 21.26 58 VAL B O 1
ATOM 4662 N N . ALA C 1 39 ? 35.344 24.316 37.640 1.00 21.03 59 ALA B N 1
ATOM 4663 C CA . ALA C 1 39 ? 35.689 25.409 36.738 1.00 20.84 59 ALA B CA 1
ATOM 4664 C C . ALA C 1 39 ? 37.182 25.787 36.770 1.00 20.49 59 ALA B C 1
ATOM 4665 O O . ALA C 1 39 ? 37.566 26.952 36.526 1.00 21.24 59 ALA B O 1
ATOM 4667 N N . GLY C 1 40 ? 38.040 24.799 37.030 1.00 21.37 60 GLY B N 1
ATOM 4668 C CA . GLY C 1 40 ? 39.473 25.045 36.885 1.00 19.01 60 GLY B CA 1
ATOM 4669 C C . GLY C 1 40 ? 39.853 24.907 35.403 1.00 19.55 60 GLY B C 1
ATOM 4670 O O . GLY C 1 40 ? 38.982 24.782 34.536 1.00 18.53 60 GLY B O 1
ATOM 4671 N N . THR C 1 41 ? 41.150 24.918 35.080 1.00 18.18 61 THR B N 1
ATOM 4672 C CA . THR C 1 41 ? 41.539 24.837 33.645 1.00 19.10 61 THR B CA 1
ATOM 4673 C C . THR C 1 41 ? 41.062 23.558 32.975 1.00 17.54 61 THR B C 1
ATOM 4674 O O . THR C 1 41 ? 40.586 23.582 31.836 1.00 17.83 61 THR B O 1
ATOM 4678 N N . THR C 1 42 ? 41.160 22.442 33.692 1.00 18.24 62 THR B N 1
ATOM 4679 C CA . THR C 1 42 ? 40.658 21.163 33.195 1.00 18.86 62 THR B CA 1
ATOM 4680 C C . THR C 1 42 ? 39.127 21.224 32.983 1.00 20.63 62 THR B C 1
ATOM 4681 O O . THR C 1 42 ? 38.605 20.527 32.095 1.00 19.59 62 THR B O 1
ATOM 4685 N N . GLY C 1 43 ? 38.443 22.084 33.759 1.00 19.95 63 GLY B N 1
ATOM 4686 C CA . GLY C 1 43 ? 36.980 22.330 33.586 1.00 19.34 63 GLY B CA 1
ATOM 4687 C C . GLY C 1 43 ? 36.672 23.467 32.620 1.00 20.80 63 GLY B C 1
ATOM 4688 O O . GLY C 1 43 ? 35.519 23.971 32.550 1.00 19.24 63 GLY B O 1
ATOM 4689 N N . LEU C 1 44 ? 37.693 23.898 31.861 1.00 17.57 64 LEU B N 1
ATOM 4690 C CA . LEU C 1 44 ? 37.509 24.929 30.863 1.00 19.54 64 LEU B CA 1
ATOM 4691 C C . LEU C 1 44 ? 37.046 26.267 31.454 1.00 18.71 64 LEU B C 1
ATOM 4692 O O . LEU C 1 44 ? 36.359 27.041 30.785 1.00 18.45 64 LEU B O 1
ATOM 4697 N N . GLY C 1 45 ? 37.444 26.549 32.699 1.00 19.46 65 GLY B N 1
ATOM 4698 C CA . GLY C 1 45 ? 37.020 27.766 33.407 1.00 19.60 65 GLY B CA 1
ATOM 4699 C C . GLY C 1 45 ? 36.878 29.047 32.608 1.00 20.86 65 GLY B C 1
ATOM 4700 O O . GLY C 1 45 ? 35.779 29.618 32.539 1.00 20.39 65 GLY B O 1
ATOM 4701 N N . PRO C 1 46 ? 38.002 29.555 32.044 1.00 20.58 66 PRO B N 1
ATOM 4702 C CA . PRO C 1 46 ? 37.966 30.779 31.229 1.00 19.07 66 PRO B CA 1
ATOM 4703 C C . PRO C 1 46 ? 37.048 30.784 29.997 1.00 18.17 66 PRO B C 1
ATOM 4704 O O . PRO C 1 46 ? 36.777 31.851 29.465 1.00 18.83 66 PRO B O 1
ATOM 4708 N N . ALA C 1 47 ? 36.598 29.622 29.546 1.00 17.66 67 ALA B N 1
ATOM 4709 C CA . ALA C 1 47 ? 35.686 29.528 28.422 1.00 18.86 67 ALA B CA 1
ATOM 4710 C C . ALA C 1 47 ? 34.202 29.530 28.868 1.00 19.92 67 ALA B C 1
ATOM 4711 O O . ALA C 1 47 ? 33.315 29.414 28.043 1.00 21.81 67 ALA B O 1
ATOM 4713 N N . LEU C 1 48 ? 33.952 29.593 30.164 1.00 20.88 68 LEU B N 1
ATOM 4714 C CA . LEU C 1 48 ? 32.570 29.422 30.678 1.00 21.56 68 LEU B CA 1
ATOM 4715 C C . LEU C 1 48 ? 31.947 30.775 30.988 1.00 21.10 68 LEU B C 1
ATOM 4716 O O . LEU C 1 48 ? 32.632 31.671 31.450 1.00 21.20 68 LEU B O 1
ATOM 4721 N N . SER C 1 49 ? 30.644 30.930 30.737 1.00 22.36 69 SER B N 1
ATOM 4722 C CA . SER C 1 49 ? 29.969 32.162 31.108 1.00 21.93 69 SER B CA 1
ATOM 4723 C C . SER C 1 49 ? 29.760 32.153 32.625 1.00 22.88 69 SER B C 1
ATOM 4724 O O . SER C 1 49 ? 29.865 31.105 33.274 1.00 23.03 69 SER B O 1
ATOM 4727 N N . LEU C 1 50 ? 29.467 33.307 33.203 1.00 23.17 70 LEU B N 1
ATOM 4728 C CA . LEU C 1 50 ? 29.019 33.306 34.605 1.00 23.99 70 LEU B CA 1
ATOM 4729 C C . LEU C 1 50 ? 27.905 32.293 34.863 1.00 23.58 70 LEU B C 1
ATOM 4730 O O . LEU C 1 50 ? 27.928 31.585 35.865 1.00 23.73 70 LEU B O 1
ATOM 4735 N N . GLN C 1 51 ? 26.927 32.209 33.959 1.00 25.11 71 GLN B N 1
ATOM 4736 C CA . GLN C 1 51 ? 25.788 31.317 34.140 1.00 25.35 71 GLN B CA 1
ATOM 4737 C C . GLN C 1 51 ? 26.237 29.881 34.186 1.00 25.33 71 GLN B C 1
ATOM 4738 O O . GLN C 1 51 ? 25.731 29.080 34.990 1.00 24.46 71 GLN B O 1
ATOM 4744 N N . GLU C 1 52 ? 27.165 29.516 33.296 1.00 23.25 72 GLU B N 1
ATOM 4745 C CA . GLU C 1 52 ? 27.682 28.134 33.328 1.00 22.57 72 GLU B CA 1
ATOM 4746 C C . GLU C 1 52 ? 28.399 27.805 34.631 1.00 21.37 72 GLU B C 1
ATOM 4747 O O . GLU C 1 52 ? 28.262 26.716 35.157 1.00 24.69 72 GLU B O 1
ATOM 4753 N N . LYS C 1 53 ? 29.171 28.747 35.146 1.00 23.39 73 LYS B N 1
ATOM 4754 C CA . LYS C 1 53 ? 29.902 28.534 36.391 1.00 23.92 73 LYS B CA 1
ATOM 4755 C C . LYS C 1 53 ? 28.942 28.454 37.597 1.00 24.91 73 LYS B C 1
ATOM 4756 O O . LYS C 1 53 ? 29.158 27.668 38.539 1.00 24.39 73 LYS B O 1
ATOM 4762 N N . MET C 1 54 ? 27.886 29.277 37.575 1.00 25.64 74 MET B N 1
ATOM 4763 C CA . MET C 1 54 ? 26.843 29.185 38.626 1.00 26.35 74 MET B CA 1
ATOM 4764 C C . MET C 1 54 ? 26.199 27.841 38.610 1.00 25.57 74 MET B C 1
ATOM 4765 O O . MET C 1 54 ? 25.939 27.223 39.657 1.00 27.72 74 MET B O 1
ATOM 4770 N N . GLU C 1 55 ? 25.919 27.366 37.408 1.00 26.73 75 GLU B N 1
ATOM 4771 C CA . GLU C 1 55 ? 25.304 26.075 37.235 1.00 27.54 75 GLU B CA 1
ATOM 4772 C C . GLU C 1 55 ? 26.185 24.932 37.718 1.00 28.02 75 GLU B C 1
ATOM 4773 O O . GLU C 1 55 ? 25.697 23.920 38.272 1.00 27.04 75 GLU B O 1
ATOM 4779 N N . LEU C 1 56 ? 27.496 25.059 37.468 1.00 26.72 76 LEU B N 1
ATOM 4780 C CA . LEU C 1 56 ? 28.437 24.070 37.969 1.00 25.50 76 LEU B CA 1
ATOM 4781 C C . LEU C 1 56 ? 28.447 24.116 39.487 1.00 23.99 76 LEU B C 1
ATOM 4782 O O . LEU C 1 56 ? 28.591 23.092 40.141 1.00 25.09 76 LEU B O 1
ATOM 4787 N N . THR C 1 57 ? 28.352 25.315 40.044 1.00 24.59 77 THR B N 1
ATOM 4788 C CA . THR C 1 57 ? 28.382 25.475 41.493 1.00 26.05 77 THR B CA 1
ATOM 4789 C C . THR C 1 57 ? 27.225 24.715 42.172 1.00 27.06 77 THR B C 1
ATOM 4790 O O . THR C 1 57 ? 27.420 23.978 43.161 1.00 26.05 77 THR B O 1
ATOM 4794 N N . ASP C 1 58 ? 26.029 24.880 41.610 1.00 28.72 78 ASP B N 1
ATOM 4795 C CA . ASP C 1 58 ? 24.829 24.207 42.108 1.00 29.00 78 ASP B CA 1
ATOM 4796 C C . ASP C 1 58 ? 24.989 22.724 41.975 1.00 29.16 78 ASP B C 1
ATOM 4797 O O . ASP C 1 58 ? 24.730 21.979 42.914 1.00 30.24 78 ASP B O 1
ATOM 4802 N N . ALA C 1 59 ? 25.375 22.269 40.785 1.00 28.16 79 ALA B N 1
ATOM 4803 C CA . ALA C 1 59 ? 25.442 20.846 40.551 1.00 27.23 79 ALA B CA 1
ATOM 4804 C C . ALA C 1 59 ? 26.509 20.167 41.423 1.00 27.27 79 ALA B C 1
ATOM 4805 O O . ALA C 1 59 ? 26.313 19.053 41.901 1.00 29.48 79 ALA B O 1
ATOM 4807 N N . ALA C 1 60 ? 27.649 20.824 41.612 1.00 27.80 80 ALA B N 1
ATOM 4808 C CA . ALA C 1 60 ? 28.761 20.227 42.361 1.00 27.04 80 ALA B CA 1
ATOM 4809 C C . ALA C 1 60 ? 28.437 20.163 43.866 1.00 27.80 80 ALA B C 1
ATOM 4810 O O . ALA C 1 60 ? 28.694 19.131 44.524 1.00 26.48 80 ALA B O 1
ATOM 4812 N N . THR C 1 61 ? 27.918 21.271 44.402 1.00 27.95 81 THR B N 1
ATOM 4813 C CA . THR C 1 61 ? 27.550 21.316 45.833 1.00 29.26 81 THR B CA 1
ATOM 4814 C C . THR C 1 61 ? 26.420 20.323 46.162 1.00 30.35 81 THR B C 1
ATOM 4815 O O . THR C 1 61 ? 26.373 19.784 47.271 1.00 31.52 81 THR B O 1
ATOM 4819 N N . SER C 1 62 ? 25.564 20.020 45.190 1.00 30.63 82 SER B N 1
ATOM 4820 C CA . SER C 1 62 ? 24.534 19.006 45.389 1.00 31.60 82 SER B CA 1
ATOM 4821 C C . SER C 1 62 ? 25.048 17.580 45.254 1.00 32.27 82 SER B C 1
ATOM 4822 O O . SER C 1 62 ? 24.434 16.636 45.774 1.00 32.37 82 SER B O 1
ATOM 4825 N N . ALA C 1 63 ? 26.172 17.394 44.568 1.00 30.94 83 ALA B N 1
ATOM 4826 C CA . ALA C 1 63 ? 26.636 16.030 44.335 1.00 30.25 83 ALA B CA 1
ATOM 4827 C C . ALA C 1 63 ? 27.854 15.691 45.185 1.00 29.35 83 ALA B C 1
ATOM 4828 O O . ALA C 1 63 ? 28.229 14.532 45.299 1.00 31.76 83 ALA B O 1
ATOM 4830 N N . ALA C 1 64 ? 28.440 16.690 45.831 1.00 29.94 84 ALA B N 1
ATOM 4831 C CA . ALA C 1 64 ? 29.623 16.438 46.644 1.00 29.47 84 ALA B CA 1
ATOM 4832 C C . ALA C 1 64 ? 29.623 17.236 47.932 1.00 29.55 84 ALA B C 1
ATOM 4833 O O . ALA C 1 64 ? 29.129 18.358 47.980 1.00 31.15 84 ALA B O 1
ATOM 4835 N N . ARG C 1 65 ? 30.225 16.661 48.965 1.00 30.81 85 ARG B N 1
ATOM 4836 C CA . ARG C 1 65 ? 30.346 17.324 50.257 1.00 32.03 85 ARG B CA 1
ATOM 4837 C C . ARG C 1 65 ? 31.399 18.419 50.340 1.00 30.35 85 ARG B C 1
ATOM 4838 O O . ARG C 1 65 ? 31.239 19.375 51.090 1.00 29.74 85 ARG B O 1
ATOM 4846 N N . ARG C 1 66 ? 32.492 18.280 49.587 1.00 28.87 86 ARG B N 1
ATOM 4847 C CA . ARG C 1 66 ? 33.588 19.248 49.660 1.00 26.24 86 ARG B CA 1
ATOM 4848 C C . ARG C 1 66 ? 33.853 19.810 48.258 1.00 25.82 86 ARG B C 1
ATOM 4849 O O . ARG C 1 66 ? 34.248 19.082 47.364 1.00 25.17 86 ARG B O 1
ATOM 4857 N N . VAL C 1 67 ? 33.610 21.105 48.091 1.00 25.38 87 VAL B N 1
ATOM 4858 C CA . VAL C 1 67 ? 33.616 21.730 46.785 1.00 24.38 87 VAL B CA 1
ATOM 4859 C C . VAL C 1 67 ? 34.346 23.037 46.932 1.00 24.73 87 VAL B C 1
ATOM 4860 O O . VAL C 1 67 ? 34.060 23.814 47.859 1.00 25.58 87 VAL B O 1
ATOM 4864 N N . ILE C 1 68 ? 35.310 23.269 46.033 1.00 23.84 88 ILE B N 1
ATOM 4865 C CA . ILE C 1 68 ? 35.949 24.563 45.882 1.00 23.00 88 ILE B CA 1
ATOM 4866 C C . ILE C 1 68 ? 35.584 25.081 44.481 1.00 22.99 88 ILE B C 1
ATOM 4867 O O . ILE C 1 68 ? 35.681 24.334 43.488 1.00 22.63 88 ILE B O 1
ATOM 4872 N N . VAL C 1 69 ? 35.182 26.347 44.393 1.00 22.49 89 VAL B N 1
ATOM 4873 C CA . VAL C 1 69 ? 34.774 26.911 43.097 1.00 21.40 89 VAL B CA 1
ATOM 4874 C C . VAL C 1 69 ? 35.818 27.900 42.620 1.00 20.86 89 VAL B C 1
ATOM 4875 O O . VAL C 1 69 ? 36.187 28.818 43.344 1.00 19.59 89 VAL B O 1
ATOM 4879 N N . GLN C 1 70 ? 36.278 27.715 41.380 1.00 20.36 90 GLN B N 1
ATOM 4880 C CA . GLN C 1 70 ? 37.221 28.639 40.733 1.00 20.67 90 GLN B CA 1
ATOM 4881 C C . GLN C 1 70 ? 36.426 29.742 40.055 1.00 21.48 90 GLN B C 1
ATOM 4882 O O . GLN C 1 70 ? 35.506 29.451 39.312 1.00 23.00 90 GLN B O 1
ATOM 4888 N N . VAL C 1 71 ? 36.775 31.004 40.312 1.00 22.11 91 VAL B N 1
ATOM 4889 C CA . VAL C 1 71 ? 35.882 32.129 39.988 1.00 22.67 91 VAL B CA 1
ATOM 4890 C C . VAL C 1 71 ? 36.462 33.203 39.067 1.00 22.88 91 VAL B C 1
ATOM 4891 O O . VAL C 1 71 ? 35.780 34.178 38.762 1.00 23.62 91 VAL B O 1
ATOM 4895 N N . ALA C 1 72 ? 37.700 33.029 38.612 1.00 21.45 92 ALA B N 1
ATOM 4896 C CA . ALA C 1 72 ? 38.366 34.037 37.787 1.00 21.10 92 ALA B CA 1
ATOM 4897 C C . ALA C 1 72 ? 37.518 34.497 36.606 1.00 21.31 92 ALA B C 1
ATOM 4898 O O . ALA C 1 72 ? 36.857 33.688 35.964 1.00 23.78 92 ALA B O 1
ATOM 4900 N N . SER C 1 73 ? 37.544 35.796 36.340 1.00 21.71 93 SER B N 1
ATOM 4901 C CA . SER C 1 73 ? 36.899 36.371 35.156 1.00 22.37 93 SER B CA 1
ATOM 4902 C C . SER C 1 73 ? 37.668 37.601 34.800 1.00 22.01 93 SER B C 1
ATOM 4903 O O . SER C 1 73 ? 38.201 38.297 35.698 1.00 24.29 93 SER B O 1
ATOM 4906 N N . LEU C 1 74 ? 37.702 37.930 33.513 1.00 20.00 94 LEU B N 1
ATOM 4907 C CA . LEU C 1 74 ? 38.309 39.196 33.092 1.00 19.88 94 LEU B CA 1
ATOM 4908 C C . LEU C 1 74 ? 37.344 40.395 33.243 1.00 21.43 94 LEU B C 1
ATOM 4909 O O . LEU C 1 74 ? 37.684 41.540 32.904 1.00 22.09 94 LEU B O 1
ATOM 4914 N N . ASN C 1 75 ? 36.167 40.129 33.795 1.00 23.19 95 ASN B N 1
ATOM 4915 C CA . ASN C 1 75 ? 35.356 41.189 34.446 1.00 24.37 95 ASN B CA 1
ATOM 4916 C C . ASN C 1 75 ? 35.392 40.879 35.936 1.00 23.46 95 ASN B C 1
ATOM 4917 O O . ASN C 1 75 ? 34.719 39.960 36.376 1.00 24.53 95 ASN B O 1
ATOM 4922 N N . ALA C 1 76 ? 36.195 41.603 36.717 1.00 24.30 96 ALA B N 1
ATOM 4923 C CA . ALA C 1 76 ? 36.330 41.267 38.150 1.00 25.35 96 ALA B CA 1
ATOM 4924 C C . ALA C 1 76 ? 35.012 41.238 38.938 1.00 26.67 96 ALA B C 1
ATOM 4925 O O . ALA C 1 76 ? 34.926 40.588 39.990 1.00 27.23 96 ALA B O 1
ATOM 4927 N N . ASP C 1 77 ? 33.969 41.915 38.448 1.00 28.83 97 ASP B N 1
ATOM 4928 C CA . ASP C 1 77 ? 32.663 41.890 39.157 1.00 28.70 97 ASP B CA 1
ATOM 4929 C C . ASP C 1 77 ? 32.012 40.531 39.089 1.00 27.78 97 ASP B C 1
ATOM 4930 O O . ASP C 1 77 ? 31.342 40.118 40.036 1.00 28.02 97 ASP B O 1
ATOM 4935 N N . GLU C 1 78 ? 32.192 39.823 37.974 1.00 26.27 98 GLU B N 1
ATOM 4936 C CA . GLU C 1 78 ? 31.705 38.437 37.884 1.00 25.74 98 GLU B CA 1
ATOM 4937 C C . GLU C 1 78 ? 32.434 37.482 38.848 1.00 23.58 98 GLU B C 1
ATOM 4938 O O . GLU C 1 78 ? 31.843 36.519 39.319 1.00 24.93 98 GLU B O 1
ATOM 4944 N N . ALA C 1 79 ? 33.725 37.710 39.079 1.00 24.51 99 ALA B N 1
ATOM 4945 C CA . ALA C 1 79 ? 34.488 36.931 40.075 1.00 22.50 99 ALA B CA 1
ATOM 4946 C C . ALA C 1 79 ? 33.956 37.198 41.485 1.00 23.58 99 ALA B C 1
ATOM 4947 O O . ALA C 1 79 ? 33.740 36.275 42.274 1.00 25.27 99 ALA B O 1
ATOM 4949 N N . ILE C 1 80 ? 33.774 38.462 41.824 1.00 24.28 100 ILE B N 1
ATOM 4950 C CA . ILE C 1 80 ? 33.212 38.781 43.150 1.00 25.62 100 ILE B CA 1
ATOM 4951 C C . ILE C 1 80 ? 31.816 38.184 43.277 1.00 26.05 100 ILE B C 1
ATOM 4952 O O . ILE C 1 80 ? 31.501 37.501 44.263 1.00 27.68 100 ILE B O 1
ATOM 4957 N N . ALA C 1 81 ? 30.986 38.386 42.252 1.00 26.90 101 ALA B N 1
ATOM 4958 C CA . ALA C 1 81 ? 29.639 37.861 42.265 1.00 25.52 101 ALA B CA 1
ATOM 4959 C C . ALA C 1 81 ? 29.591 36.350 42.418 1.00 26.58 101 ALA B C 1
ATOM 4960 O O . ALA C 1 81 ? 28.758 35.810 43.180 1.00 26.58 101 ALA B O 1
ATOM 4962 N N . LEU C 1 82 ? 30.422 35.636 41.653 1.00 23.75 102 LEU B N 1
ATOM 4963 C CA . LEU C 1 82 ? 30.415 34.186 41.753 1.00 22.71 102 LEU B CA 1
ATOM 4964 C C . LEU C 1 82 ? 30.979 33.680 43.085 1.00 21.83 102 LEU B C 1
ATOM 4965 O O . LEU C 1 82 ? 30.486 32.684 43.617 1.00 24.69 102 LEU B O 1
ATOM 4970 N N . ALA C 1 83 ? 32.022 34.322 43.606 1.00 23.55 103 ALA B N 1
ATOM 4971 C CA . ALA C 1 83 ? 32.556 33.950 44.921 1.00 24.39 103 ALA B CA 1
ATOM 4972 C C . ALA C 1 83 ? 31.453 34.007 45.988 1.00 25.59 103 ALA B C 1
ATOM 4973 O O . ALA C 1 83 ? 31.243 33.045 46.747 1.00 26.01 103 ALA B O 1
ATOM 4975 N N . LYS C 1 84 ? 30.746 35.135 46.046 1.00 27.36 104 LYS B N 1
ATOM 4976 C CA . LYS C 1 84 ? 29.583 35.245 46.957 1.00 27.58 104 LYS B CA 1
ATOM 4977 C C . LYS C 1 84 ? 28.568 34.151 46.723 1.00 28.30 104 LYS B C 1
ATOM 4978 O O . LYS C 1 84 ? 28.061 33.563 47.672 1.00 30.41 104 LYS B O 1
ATOM 4984 N N . TYR C 1 85 ? 28.261 33.862 45.457 1.00 28.04 105 TYR B N 1
ATOM 4985 C CA . TYR C 1 85 ? 27.313 32.805 45.132 1.00 26.05 105 TYR B CA 1
ATOM 4986 C C . TYR C 1 85 ? 27.778 31.439 45.611 1.00 27.47 105 TYR B C 1
ATOM 4987 O O . TYR C 1 85 ? 26.989 30.631 46.124 1.00 27.73 105 TYR B O 1
ATOM 4996 N N . ALA C 1 86 ? 29.065 31.149 45.424 1.00 27.20 106 ALA B N 1
ATOM 4997 C CA . ALA C 1 86 ? 29.594 29.853 45.840 1.00 26.24 106 ALA B CA 1
ATOM 4998 C C . ALA C 1 86 ? 29.529 29.694 47.373 1.00 25.59 106 ALA B C 1
ATOM 4999 O O . ALA C 1 86 ? 29.142 28.654 47.884 1.00 26.90 106 ALA B O 1
ATOM 5001 N N . GLU C 1 87 ? 29.949 30.719 48.093 1.00 27.67 107 GLU B N 1
ATOM 5002 C CA . GLU C 1 87 ? 29.839 30.716 49.547 1.00 29.80 107 GLU B CA 1
ATOM 5003 C C . GLU C 1 87 ? 28.390 30.384 49.954 1.00 30.52 107 GLU B C 1
ATOM 5004 O O . GLU C 1 87 ? 28.149 29.437 50.718 1.00 32.83 107 GLU B O 1
ATOM 5010 N N . SER C 1 88 ? 27.439 31.117 49.381 1.00 30.89 108 SER B N 1
ATOM 5011 C CA . SER C 1 88 ? 26.004 30.923 49.645 1.00 31.38 108 SER B CA 1
ATOM 5012 C C . SER C 1 88 ? 25.512 29.527 49.365 1.00 31.83 108 SER B C 1
ATOM 5013 O O . SER C 1 88 ? 24.481 29.113 49.916 1.00 33.11 108 SER B O 1
ATOM 5016 N N . ARG C 1 89 ? 26.221 28.774 48.519 1.00 31.15 109 ARG B N 1
ATOM 5017 C CA . ARG C 1 89 ? 25.776 27.414 48.159 1.00 29.16 109 ARG B CA 1
ATOM 5018 C C . ARG C 1 89 ? 26.511 26.348 48.967 1.00 27.63 109 ARG B C 1
ATOM 5019 O O . ARG C 1 89 ? 26.332 25.163 48.759 1.00 28.78 109 ARG B O 1
ATOM 5027 N N . GLY C 1 90 ? 27.356 26.774 49.881 1.00 28.81 110 GLY B N 1
ATOM 5028 C CA . GLY C 1 90 ? 28.030 25.820 50.753 1.00 29.58 110 GLY B CA 1
ATOM 5029 C C . GLY C 1 90 ? 29.419 25.388 50.298 1.00 29.83 110 GLY B C 1
ATOM 5030 O O . GLY C 1 90 ? 29.941 24.365 50.788 1.00 30.23 110 GLY B O 1
ATOM 5031 N N . ALA C 1 91 ? 30.024 26.149 49.374 1.00 29.18 111 ALA B N 1
ATOM 5032 C CA . ALA C 1 91 ? 31.410 25.851 48.968 1.00 29.05 111 ALA B CA 1
ATOM 5033 C C . ALA C 1 91 ? 32.311 26.034 50.162 1.00 28.96 111 ALA B C 1
ATOM 5034 O O . ALA C 1 91 ? 32.137 26.967 50.952 1.00 30.13 111 ALA B O 1
ATOM 5036 N N . GLU C 1 92 ? 33.310 25.182 50.284 1.00 29.66 112 GLU B N 1
ATOM 5037 C CA . GLU C 1 92 ? 34.205 25.290 51.425 1.00 30.05 112 GLU B CA 1
ATOM 5038 C C . GLU C 1 92 ? 35.280 26.332 51.175 1.00 28.78 112 GLU B C 1
ATOM 5039 O O . GLU C 1 92 ? 35.882 26.890 52.115 1.00 27.81 112 GLU B O 1
ATOM 5045 N N . ALA C 1 93 ? 35.493 26.656 49.897 1.00 26.68 113 ALA B N 1
ATOM 5046 C CA . ALA C 1 93 ? 36.437 27.705 49.547 1.00 24.92 113 ALA B CA 1
ATOM 5047 C C . ALA C 1 93 ? 36.199 28.142 48.106 1.00 23.67 113 ALA B C 1
ATOM 5048 O O . ALA C 1 93 ? 35.483 27.486 47.359 1.00 23.49 113 ALA B O 1
ATOM 5050 N N . VAL C 1 94 ? 36.771 29.285 47.746 1.00 24.36 114 VAL B N 1
ATOM 5051 C CA . VAL C 1 94 ? 36.833 29.685 46.342 1.00 24.74 114 VAL B CA 1
ATOM 5052 C C . VAL C 1 94 ? 38.313 29.827 45.979 1.00 25.05 114 VAL B C 1
ATOM 5053 O O . VAL C 1 94 ? 39.157 30.025 46.855 1.00 25.91 114 VAL B O 1
ATOM 5057 N N . ALA C 1 95 ? 38.631 29.678 44.694 1.00 23.97 115 ALA B N 1
ATOM 5058 C CA . ALA C 1 95 ? 39.992 29.900 44.212 1.00 23.40 115 ALA B CA 1
ATOM 5059 C C . ALA C 1 95 ? 39.930 30.842 43.007 1.00 22.36 115 ALA B C 1
ATOM 5060 O O . ALA C 1 95 ? 38.911 30.922 42.349 1.00 22.86 115 ALA B O 1
ATOM 5062 N N . SER C 1 96 ? 41.009 31.558 42.734 1.00 22.21 116 SER B N 1
ATOM 5063 C CA . SER C 1 96 ? 41.093 32.296 41.492 1.00 22.48 116 SER B CA 1
ATOM 5064 C C . SER C 1 96 ? 42.470 32.254 40.850 1.00 21.46 116 SER B C 1
ATOM 5065 O O . SER C 1 96 ? 43.485 32.436 41.508 1.00 21.00 116 SER B O 1
ATOM 5068 N N . LEU C 1 97 ? 42.475 32.018 39.540 1.00 20.52 117 LEU B N 1
ATOM 5069 C CA . LEU C 1 97 ? 43.598 32.423 38.686 1.00 20.05 117 LEU B CA 1
ATOM 5070 C C . LEU C 1 97 ? 43.885 33.872 38.954 1.00 20.33 117 LEU B C 1
ATOM 5071 O O . LEU C 1 97 ? 42.950 34.647 39.226 1.00 21.52 117 LEU B O 1
ATOM 5076 N N . PRO C 1 98 ? 45.161 34.271 38.868 1.00 19.96 118 PRO B N 1
ATOM 5077 C CA . PRO C 1 98 ? 45.381 35.697 38.784 1.00 20.39 118 PRO B CA 1
ATOM 5078 C C . PRO C 1 98 ? 44.833 36.211 37.447 1.00 20.79 118 PRO B C 1
ATOM 5079 O O . PRO C 1 98 ? 44.575 35.405 36.540 1.00 20.72 118 PRO B O 1
ATOM 5083 N N . PRO C 1 99 ? 44.636 37.543 37.327 1.00 21.30 119 PRO B N 1
ATOM 5084 C CA . PRO C 1 99 ? 44.233 38.117 36.047 1.00 21.60 119 PRO B CA 1
ATOM 5085 C C . PRO C 1 99 ? 45.142 37.590 34.922 1.00 21.87 119 PRO B C 1
ATOM 5086 O O . PRO C 1 99 ? 46.395 37.673 35.022 1.00 22.53 119 PRO B O 1
ATOM 5090 N N . TYR C 1 100 ? 44.507 37.022 33.889 1.00 22.33 120 TYR B N 1
ATOM 5091 C CA . TYR C 1 100 ? 45.195 36.393 32.759 1.00 21.02 120 TYR B CA 1
ATOM 5092 C C . TYR C 1 100 ? 45.034 37.179 31.450 1.00 20.67 120 TYR B C 1
ATOM 5093 O O . TYR C 1 100 ? 44.471 38.307 31.427 1.00 22.21 120 TYR B O 1
ATOM 5102 N N . TYR C 1 101 ? 45.593 36.616 30.379 1.00 19.62 121 TYR B N 1
ATOM 5103 C CA . TYR C 1 101 ? 45.645 37.226 29.029 1.00 19.33 121 TYR B CA 1
ATOM 5104 C C . TYR C 1 101 ? 46.500 38.477 28.899 1.00 19.78 121 TYR B C 1
ATOM 5105 O O . TYR C 1 101 ? 47.516 38.491 28.171 1.00 19.02 121 TYR B O 1
ATOM 5114 N N . PHE C 1 102 ? 46.075 39.552 29.574 1.00 20.28 122 PHE B N 1
ATOM 5115 C CA . PHE C 1 102 ? 46.700 40.872 29.458 1.00 20.23 122 PHE B CA 1
ATOM 5116 C C . PHE C 1 102 ? 48.111 40.880 29.999 1.00 23.53 122 PHE B C 1
ATOM 5117 O O . PHE C 1 102 ? 48.324 40.565 31.183 1.00 22.74 122 PHE B O 1
ATOM 5125 N N . PRO C 1 103 ? 49.082 41.214 29.142 1.00 25.18 123 PRO B N 1
ATOM 5126 C CA . PRO C 1 103 ? 50.486 41.218 29.570 1.00 28.39 123 PRO B CA 1
ATOM 5127 C C . PRO C 1 103 ? 50.859 42.430 30.432 1.00 30.30 123 PRO B C 1
ATOM 5128 O O . PRO C 1 103 ? 51.694 42.312 31.325 1.00 33.74 123 PRO B O 1
ATOM 5132 N N . ARG C 1 104 ? 50.254 43.579 30.194 1.00 31.84 124 ARG B N 1
ATOM 5133 C CA . ARG C 1 104 ? 50.782 44.801 30.801 1.00 35.67 124 ARG B CA 1
ATOM 5134 C C . ARG C 1 104 ? 49.965 45.239 32.022 1.00 34.68 124 ARG B C 1
ATOM 5135 O O . ARG C 1 104 ? 49.240 46.304 31.955 1.00 35.01 124 ARG B O 1
ATOM 5143 N N . LEU C 1 105 ? 50.022 44.401 33.084 1.00 30.40 125 LEU B N 1
ATOM 5144 C CA . LEU C 1 105 ? 49.263 44.652 34.307 1.00 27.11 125 LEU B CA 1
ATOM 5145 C C . LEU C 1 105 ? 50.232 44.927 35.433 1.00 27.62 125 LEU B C 1
ATOM 5146 O O . LEU C 1 105 ? 51.345 44.390 35.440 1.00 26.13 125 LEU B O 1
ATOM 5151 N N . SER C 1 106 ? 49.827 45.804 36.355 1.00 27.34 126 SER B N 1
ATOM 5152 C CA . SER C 1 106 ? 50.717 46.256 37.419 1.00 27.93 126 SER B CA 1
ATOM 5153 C C . SER C 1 106 ? 50.538 45.388 38.661 1.00 28.16 126 SER B C 1
ATOM 5154 O O . SER C 1 106 ? 49.497 44.779 38.850 1.00 27.83 126 SER B O 1
ATOM 5157 N N . GLU C 1 107 ? 51.544 45.364 39.538 1.00 30.83 127 GLU B N 1
ATOM 5158 C CA . GLU C 1 107 ? 51.407 44.657 40.823 1.00 32.21 127 GLU B CA 1
ATOM 5159 C C . GLU C 1 107 ? 50.197 45.143 41.617 1.00 29.73 127 GLU B C 1
ATOM 5160 O O . GLU C 1 107 ? 49.503 44.354 42.273 1.00 30.02 127 GLU B O 1
ATOM 5166 N N . ARG C 1 108 ? 49.931 46.443 41.547 1.00 28.40 128 ARG B N 1
ATOM 5167 C CA . ARG C 1 108 ? 48.803 47.023 42.238 1.00 29.12 128 ARG B CA 1
ATOM 5168 C C . ARG C 1 108 ? 47.465 46.496 41.735 1.00 27.52 128 ARG B C 1
ATOM 5169 O O . ARG C 1 108 ? 46.537 46.268 42.519 1.00 28.18 128 ARG B O 1
ATOM 5177 N N . GLN C 1 109 ? 47.335 46.324 40.417 1.00 27.87 129 GLN B N 1
ATOM 5178 C CA . GLN C 1 109 ? 46.087 45.784 39.870 1.00 26.04 129 GLN B CA 1
ATOM 5179 C C . GLN C 1 109 ? 45.887 44.338 40.303 1.00 25.59 129 GLN B C 1
ATOM 5180 O O . GLN C 1 109 ? 44.794 43.935 40.645 1.00 27.09 129 GLN B O 1
ATOM 5186 N N . ILE C 1 110 ? 46.952 43.549 40.272 1.00 26.11 130 ILE B N 1
ATOM 5187 C CA . ILE C 1 110 ? 46.854 42.162 40.713 1.00 26.07 130 ILE B CA 1
ATOM 5188 C C . ILE C 1 110 ? 46.497 42.050 42.202 1.00 25.23 130 ILE B C 1
ATOM 5189 O O . ILE C 1 110 ? 45.599 41.298 42.582 1.00 25.78 130 ILE B O 1
ATOM 5194 N N . ALA C 1 111 ? 47.158 42.837 43.040 1.00 25.92 131 ALA B N 1
ATOM 5195 C CA . ALA C 1 111 ? 46.834 42.816 44.490 1.00 25.81 131 ALA B CA 1
ATOM 5196 C C . ALA C 1 111 ? 45.395 43.245 44.766 1.00 25.90 131 ALA B C 1
ATOM 5197 O O . ALA C 1 111 ? 44.676 42.592 45.535 1.00 26.77 131 ALA B O 1
ATOM 5199 N N . LYS C 1 112 ? 44.960 44.343 44.136 1.00 26.01 132 LYS B N 1
ATOM 5200 C CA . LYS C 1 112 ? 43.579 44.788 44.282 1.00 25.75 132 LYS B CA 1
ATOM 5201 C C . LYS C 1 112 ? 42.578 43.697 43.913 1.00 25.42 132 LYS B C 1
ATOM 5202 O O . LYS C 1 112 ? 41.574 43.500 44.602 1.00 26.89 132 LYS B O 1
ATOM 5208 N N . TYR C 1 113 ? 42.842 42.958 42.837 1.00 24.63 133 TYR B N 1
ATOM 5209 C CA . TYR C 1 113 ? 41.921 41.876 42.450 1.00 23.11 133 TYR B CA 1
ATOM 5210 C C . TYR C 1 113 ? 41.800 40.801 43.529 1.00 23.51 133 TYR B C 1
ATOM 5211 O O . TYR C 1 113 ? 40.690 40.357 43.890 1.00 23.31 133 TYR B O 1
ATOM 5220 N N . PHE C 1 114 ? 42.937 40.356 44.065 1.00 24.23 134 PHE B N 1
ATOM 5221 C CA . PHE C 1 114 ? 42.828 39.316 45.107 1.00 24.90 134 PHE B CA 1
ATOM 5222 C C . PHE C 1 114 ? 42.247 39.847 46.436 1.00 26.07 134 PHE B C 1
ATOM 5223 O O . PHE C 1 114 ? 41.483 39.154 47.118 1.00 26.46 134 PHE B O 1
ATOM 5231 N N . ARG C 1 115 ? 42.601 41.075 46.795 1.00 28.05 135 ARG B N 1
ATOM 5232 C CA . ARG C 1 115 ? 42.100 41.631 48.067 1.00 30.41 135 ARG B CA 1
ATOM 5233 C C . ARG C 1 115 ? 40.587 41.870 48.000 1.00 30.40 135 ARG B C 1
ATOM 5234 O O . ARG C 1 115 ? 39.866 41.548 48.951 1.00 31.46 135 ARG B O 1
ATOM 5242 N N . ASP C 1 116 ? 40.085 42.349 46.857 1.00 30.83 136 ASP B N 1
ATOM 5243 C CA . ASP C 1 116 ? 38.642 42.524 46.701 1.00 30.85 136 ASP B CA 1
ATOM 5244 C C . ASP C 1 116 ? 37.937 41.208 46.793 1.00 30.46 136 ASP B C 1
ATOM 5245 O O . ASP C 1 116 ? 36.805 41.136 47.252 1.00 31.49 136 ASP B O 1
ATOM 5250 N N . LEU C 1 117 ? 38.588 40.149 46.326 1.00 30.30 137 LEU B N 1
ATOM 5251 C CA . LEU C 1 117 ? 38.003 38.813 46.390 1.00 30.83 137 LEU B CA 1
ATOM 5252 C C . LEU C 1 117 ? 37.888 38.348 47.845 1.00 30.58 137 LEU B C 1
ATOM 5253 O O . LEU C 1 117 ? 36.874 37.773 48.266 1.00 31.45 137 LEU B O 1
ATOM 5258 N N . CYS C 1 118 ? 38.966 38.564 48.587 1.00 32.77 138 CYS B N 1
ATOM 5259 C CA . CYS C 1 118 ? 39.063 38.180 50.000 1.00 34.44 138 CYS B CA 1
ATOM 5260 C C . CYS C 1 118 ? 38.006 38.929 50.839 1.00 33.96 138 CYS B C 1
ATOM 5261 O O . CYS C 1 118 ? 37.372 38.335 51.711 1.00 35.85 138 CYS B O 1
ATOM 5264 N N . SER C 1 119 ? 37.809 40.217 50.557 1.00 34.95 139 SER B N 1
ATOM 5265 C CA . SER C 1 119 ? 36.749 41.030 51.220 1.00 35.03 139 SER B CA 1
ATOM 5266 C C . SER C 1 119 ? 35.338 40.562 50.941 1.00 35.18 139 SER B C 1
ATOM 5267 O O . SER C 1 119 ? 34.423 40.836 51.730 1.00 36.18 139 SER B O 1
ATOM 5270 N N . ALA C 1 120 ? 35.133 39.895 49.809 1.00 33.19 140 ALA B N 1
ATOM 5271 C CA . ALA C 1 120 ? 33.790 39.568 49.358 1.00 31.54 140 ALA B CA 1
ATOM 5272 C C . ALA C 1 120 ? 33.202 38.367 50.069 1.00 32.02 140 ALA B C 1
ATOM 5273 O O . ALA C 1 120 ? 31.977 38.198 50.112 1.00 32.83 140 ALA B O 1
ATOM 5275 N N . VAL C 1 121 ? 34.060 37.511 50.618 1.00 31.49 141 VAL B N 1
ATOM 5276 C CA . VAL C 1 121 ? 33.588 36.287 51.249 1.00 30.66 141 VAL B CA 1
ATOM 5277 C C . VAL C 1 121 ? 34.270 36.109 52.587 1.00 30.76 141 VAL B C 1
ATOM 5278 O O . VAL C 1 121 ? 35.285 36.751 52.862 1.00 32.69 141 VAL B O 1
ATOM 5282 N N . SER C 1 122 ? 33.724 35.224 53.414 1.00 33.00 142 SER B N 1
ATOM 5283 C CA . SER C 1 122 ? 34.355 34.879 54.687 1.00 34.05 142 SER B CA 1
ATOM 5284 C C . SER C 1 122 ? 35.037 33.518 54.629 1.00 34.10 142 SER B C 1
ATOM 5285 O O . SER C 1 122 ? 35.942 33.225 55.426 1.00 36.11 142 SER B O 1
ATOM 5288 N N . ILE C 1 123 ? 34.643 32.695 53.664 1.00 32.92 143 ILE B N 1
ATOM 5289 C CA . ILE C 1 123 ? 35.373 31.459 53.419 1.00 30.35 143 ILE B CA 1
ATOM 5290 C C . ILE C 1 123 ? 36.763 31.722 52.826 1.00 30.10 143 ILE B C 1
ATOM 5291 O O . ILE C 1 123 ? 37.050 32.808 52.303 1.00 29.83 143 ILE B O 1
ATOM 5296 N N . PRO C 1 124 ? 37.648 30.726 52.930 1.00 29.15 144 PRO B N 1
ATOM 5297 C CA . PRO C 1 124 ? 39.010 30.843 52.437 1.00 30.05 144 PRO B CA 1
ATOM 5298 C C . PRO C 1 124 ? 39.054 31.120 50.934 1.00 28.93 144 PRO B C 1
ATOM 5299 O O . PRO C 1 124 ? 38.220 30.603 50.171 1.00 29.60 144 PRO B O 1
ATOM 5303 N N . VAL C 1 125 ? 40.017 31.944 50.538 1.00 29.33 145 VAL B N 1
ATOM 5304 C CA . VAL C 1 125 ? 40.275 32.220 49.136 1.00 27.19 145 VAL B CA 1
ATOM 5305 C C . VAL C 1 125 ? 41.623 31.597 48.819 1.00 27.93 145 VAL B C 1
ATOM 5306 O O . VAL C 1 125 ? 42.618 31.868 49.512 1.00 29.64 145 VAL B O 1
ATOM 5310 N N . PHE C 1 126 ? 41.638 30.729 47.804 1.00 27.06 146 PHE B N 1
ATOM 5311 C CA . PHE C 1 126 ? 42.867 30.119 47.294 1.00 26.06 146 PHE B CA 1
ATOM 5312 C C . PHE C 1 126 ? 43.427 30.887 46.097 1.00 25.80 146 PHE B C 1
ATOM 5313 O O . PHE C 1 126 ? 42.667 31.347 45.226 1.00 25.26 146 PHE B O 1
ATOM 5321 N N . LEU C 1 127 ? 44.751 31.015 46.047 1.00 23.51 147 LEU B N 1
ATOM 5322 C CA . LEU C 1 127 ? 45.436 31.320 44.808 1.00 23.02 147 LEU B CA 1
ATOM 5323 C C . LEU C 1 127 ? 45.483 30.052 43.925 1.00 23.39 147 LEU B C 1
ATOM 5324 O O . LEU C 1 127 ? 45.845 28.972 44.389 1.00 24.10 147 LEU B O 1
ATOM 5329 N N . TYR C 1 128 ? 45.029 30.182 42.676 1.00 21.93 148 TYR B N 1
ATOM 5330 C CA . TYR C 1 128 ? 45.161 29.131 41.685 1.00 21.75 148 TYR B CA 1
ATOM 5331 C C . TYR C 1 128 ? 46.200 29.639 40.693 1.00 21.99 148 TYR B C 1
ATOM 5332 O O . TYR C 1 128 ? 45.927 30.507 39.855 1.00 21.48 148 TYR B O 1
ATOM 5341 N N . ASN C 1 129 ? 47.424 29.139 40.846 1.00 21.09 149 ASN B N 1
ATOM 5342 C CA . ASN C 1 129 ? 48.561 29.634 40.089 1.00 20.96 149 ASN B CA 1
ATOM 5343 C C . ASN C 1 129 ? 48.825 28.661 38.925 1.00 20.94 149 ASN B C 1
ATOM 5344 O O . ASN C 1 129 ? 48.834 27.449 39.114 1.00 22.75 149 ASN B O 1
ATOM 5349 N N . TYR C 1 130 ? 48.987 29.179 37.716 1.00 21.63 150 TYR B N 1
ATOM 5350 C CA . TYR C 1 130 ? 49.180 28.322 36.543 1.00 21.28 150 TYR B CA 1
ATOM 5351 C C . TYR C 1 130 ? 49.889 29.182 35.500 1.00 21.77 150 TYR B C 1
ATOM 5352 O O . TYR C 1 130 ? 49.273 29.646 34.542 1.00 20.18 150 TYR B O 1
ATOM 5361 N N . PRO C 1 131 ? 51.199 29.417 35.693 1.00 20.92 151 PRO B N 1
ATOM 5362 C CA . PRO C 1 131 ? 51.884 30.418 34.866 1.00 21.00 151 PRO B CA 1
ATOM 5363 C C . PRO C 1 131 ? 51.876 30.142 33.362 1.00 20.70 151 PRO B C 1
ATOM 5364 O O . PRO C 1 131 ? 51.825 31.088 32.581 1.00 20.70 151 PRO B O 1
ATOM 5368 N N . ALA C 1 132 ? 51.948 28.873 32.959 1.00 19.90 152 ALA B N 1
ATOM 5369 C CA . ALA C 1 132 ? 51.966 28.545 31.532 1.00 21.73 152 ALA B CA 1
ATOM 5370 C C . ALA C 1 132 ? 50.663 29.001 30.826 1.00 21.85 152 ALA B C 1
ATOM 5371 O O . ALA C 1 132 ? 50.711 29.415 29.670 1.00 22.47 152 ALA B O 1
ATOM 5373 N N . ALA C 1 133 ? 49.523 28.922 31.522 1.00 19.65 153 ALA B N 1
ATOM 5374 C CA . ALA C 1 133 ? 48.235 29.317 30.931 1.00 19.51 153 ALA B CA 1
ATOM 5375 C C . ALA C 1 133 ? 47.955 30.809 31.216 1.00 19.53 153 ALA B C 1
ATOM 5376 O O . ALA C 1 133 ? 47.549 31.567 30.321 1.00 18.96 153 ALA B O 1
ATOM 5378 N N . VAL C 1 134 ? 48.225 31.243 32.448 1.00 19.35 154 VAL B N 1
ATOM 5379 C CA . VAL C 1 134 ? 47.919 32.630 32.864 1.00 19.72 154 VAL B CA 1
ATOM 5380 C C . VAL C 1 134 ? 48.835 33.666 32.205 1.00 20.99 154 VAL B C 1
ATOM 5381 O O . VAL C 1 134 ? 48.417 34.775 31.928 1.00 20.28 154 VAL B O 1
ATOM 5385 N N . GLY C 1 135 ? 50.088 33.311 31.950 1.00 21.72 155 GLY B N 1
ATOM 5386 C CA . GLY C 1 135 ? 51.030 34.294 31.396 1.00 22.32 155 GLY B CA 1
ATOM 5387 C C . GLY C 1 135 ? 51.745 35.121 32.462 1.00 23.40 155 GLY B C 1
ATOM 5388 O O . GLY C 1 135 ? 52.539 36.010 32.154 1.00 23.37 155 GLY B O 1
ATOM 5389 N N . ARG C 1 136 ? 51.460 34.843 33.722 1.00 22.81 156 ARG B N 1
ATOM 5390 C CA . ARG C 1 136 ? 52.170 35.488 34.814 1.00 25.13 156 ARG B CA 1
ATOM 5391 C C . ARG C 1 136 ? 52.179 34.521 35.988 1.00 22.73 156 ARG B C 1
ATOM 5392 O O . ARG C 1 136 ? 51.366 33.618 36.056 1.00 22.54 156 ARG B O 1
ATOM 5400 N N . ASP C 1 137 ? 53.106 34.739 36.906 1.00 23.08 157 ASP B N 1
ATOM 5401 C CA . ASP C 1 137 ? 53.239 33.928 38.118 1.00 23.86 157 ASP B CA 1
ATOM 5402 C C . ASP C 1 137 ? 52.940 34.809 39.354 1.00 23.68 157 ASP B C 1
ATOM 5403 O O . ASP C 1 137 ? 53.414 35.948 39.455 1.00 24.04 157 ASP B O 1
ATOM 5408 N N . VAL C 1 138 ? 52.139 34.286 40.283 1.00 23.49 158 VAL B N 1
ATOM 5409 C CA . VAL C 1 138 ? 52.061 34.849 41.640 1.00 23.96 158 VAL B CA 1
ATOM 5410 C C . VAL C 1 138 ? 52.816 33.903 42.596 1.00 23.45 158 VAL B C 1
ATOM 5411 O O . VAL C 1 138 ? 52.249 32.919 43.089 1.00 22.32 158 VAL B O 1
ATOM 5415 N N . ASP C 1 139 ? 54.101 34.189 42.821 1.00 23.73 159 ASP B N 1
ATOM 5416 C CA . ASP C 1 139 ? 54.956 33.258 43.575 1.00 23.65 159 ASP B CA 1
ATOM 5417 C C . ASP C 1 139 ? 54.709 33.334 45.075 1.00 24.07 159 ASP B C 1
ATOM 5418 O O . ASP C 1 139 ? 53.829 34.065 45.520 1.00 23.58 159 ASP B O 1
ATOM 5423 N N . ALA C 1 140 ? 55.441 32.532 45.854 1.00 24.04 160 ALA B N 1
ATOM 5424 C CA . ALA C 1 140 ? 55.151 32.415 47.275 1.00 25.01 160 ALA B CA 1
ATOM 5425 C C . ALA C 1 140 ? 55.306 33.766 47.971 1.00 24.52 160 ALA B C 1
ATOM 5426 O O . ALA C 1 140 ? 54.504 34.111 48.798 1.00 24.91 160 ALA B O 1
ATOM 5428 N N . ARG C 1 141 ? 56.349 34.506 47.635 1.00 26.71 161 ARG B N 1
ATOM 5429 C CA . ARG C 1 141 ? 56.607 35.778 48.300 1.00 30.66 161 ARG B CA 1
ATOM 5430 C C . ARG C 1 141 ? 55.479 36.748 47.970 1.00 29.31 161 ARG B C 1
ATOM 5431 O O . ARG C 1 141 ? 54.997 37.471 48.833 1.00 29.79 161 ARG B O 1
ATOM 5439 N N . ALA C 1 142 ? 55.040 36.739 46.713 1.00 28.37 162 ALA B N 1
ATOM 5440 C CA . ALA C 1 142 ? 53.934 37.621 46.287 1.00 27.32 162 ALA B CA 1
ATOM 5441 C C . ALA C 1 142 ? 52.639 37.213 46.943 1.00 26.95 162 ALA B C 1
ATOM 5442 O O . ALA C 1 142 ? 51.833 38.072 47.303 1.00 28.30 162 ALA B O 1
ATOM 5444 N N . ALA C 1 143 ? 52.416 35.909 47.095 1.00 27.03 163 ALA B N 1
ATOM 5445 C CA . ALA C 1 143 ? 51.176 35.428 47.720 1.00 26.63 163 ALA B CA 1
ATOM 5446 C C . ALA C 1 143 ? 51.108 35.837 49.190 1.00 28.35 163 ALA B C 1
ATOM 5447 O O . ALA C 1 143 ? 50.046 36.204 49.695 1.00 28.17 163 ALA B O 1
ATOM 5449 N N . LYS C 1 144 ? 52.241 35.749 49.888 1.00 29.03 164 LYS B N 1
ATOM 5450 C CA . LYS C 1 144 ? 52.273 36.207 51.275 1.00 29.91 164 LYS B CA 1
ATOM 5451 C C . LYS C 1 144 ? 51.960 37.703 51.363 1.00 30.45 164 LYS B C 1
ATOM 5452 O O . LYS C 1 144 ? 51.164 38.136 52.206 1.00 30.26 164 LYS B O 1
ATOM 5458 N N . GLU C 1 145 ? 52.592 38.480 50.483 1.00 31.61 165 GLU B N 1
ATOM 5459 C CA . GLU C 1 145 ? 52.406 39.928 50.450 1.00 33.91 165 GLU B CA 1
ATOM 5460 C C . GLU C 1 145 ? 50.954 40.354 50.204 1.00 33.51 165 GLU B C 1
ATOM 5461 O O . GLU C 1 145 ? 50.522 41.407 50.683 1.00 33.63 165 GLU B O 1
ATOM 5467 N N . LEU C 1 146 ? 50.194 39.538 49.471 1.00 32.38 166 LEU B N 1
ATOM 5468 C CA . LEU C 1 146 ? 48.766 39.802 49.278 1.00 30.52 166 LEU B CA 1
ATOM 5469 C C . LEU C 1 146 ? 48.046 39.849 50.611 1.00 32.72 166 LEU B C 1
ATOM 5470 O O . LEU C 1 146 ? 47.074 40.603 50.795 1.00 32.90 166 LEU B O 1
ATOM 5475 N N . GLY C 1 147 ? 48.486 38.993 51.526 1.00 33.55 167 GLY B N 1
ATOM 5476 C CA . GLY C 1 147 ? 48.059 39.052 52.917 1.00 34.35 167 GLY B CA 1
ATOM 5477 C C . GLY C 1 147 ? 46.698 38.498 53.270 1.00 35.55 167 GLY B C 1
ATOM 5478 O O . GLY C 1 147 ? 46.180 38.802 54.343 1.00 37.94 167 GLY B O 1
ATOM 5479 N N . CYS C 1 148 ? 46.104 37.684 52.401 1.00 34.73 168 CYS B N 1
ATOM 5480 C CA . CYS C 1 148 ? 44.805 37.080 52.708 1.00 34.30 168 CYS B CA 1
ATOM 5481 C C . CYS C 1 148 ? 44.642 35.691 52.084 1.00 33.12 168 CYS B C 1
ATOM 5482 O O . CYS C 1 148 ? 43.566 35.088 52.141 1.00 33.05 168 CYS B O 1
ATOM 5485 N N . ILE C 1 149 ? 45.716 35.178 51.489 1.00 32.73 169 ILE B N 1
ATOM 5486 C CA . ILE C 1 149 ? 45.646 33.854 50.843 1.00 30.78 169 ILE B CA 1
ATOM 5487 C C . ILE C 1 149 ? 45.690 32.704 51.868 1.00 31.31 169 ILE B C 1
ATOM 5488 O O . ILE C 1 149 ? 46.629 32.607 52.665 1.00 32.16 169 ILE B O 1
ATOM 5493 N N . ARG C 1 150 ? 44.699 31.819 51.818 1.00 31.26 170 ARG B N 1
ATOM 5494 C CA . ARG C 1 150 ? 44.634 30.673 52.731 1.00 32.21 170 ARG B CA 1
ATOM 5495 C C . ARG C 1 150 ? 44.845 29.291 52.091 1.00 31.26 170 ARG B C 1
ATOM 5496 O O . ARG C 1 150 ? 44.823 28.255 52.776 1.00 30.77 170 ARG B O 1
ATOM 5504 N N . GLY C 1 151 ? 45.064 29.273 50.781 1.00 29.35 171 GLY B N 1
ATOM 5505 C CA . GLY C 1 151 ? 45.314 28.016 50.079 1.00 26.84 171 GLY B CA 1
ATOM 5506 C C . GLY C 1 151 ? 45.960 28.346 48.766 1.00 26.17 171 GLY B C 1
ATOM 5507 O O . GLY C 1 151 ? 45.799 29.471 48.258 1.00 25.64 171 GLY B O 1
ATOM 5508 N N . VAL C 1 152 ? 46.734 27.392 48.234 1.00 24.86 172 VAL B N 1
ATOM 5509 C CA . VAL C 1 152 ? 47.340 27.547 46.928 1.00 24.45 172 VAL B CA 1
ATOM 5510 C C . VAL C 1 152 ? 47.156 26.244 46.162 1.00 25.33 172 VAL B C 1
ATOM 5511 O O . VAL C 1 152 ? 47.276 25.147 46.717 1.00 26.60 172 VAL B O 1
ATOM 5515 N N . LYS C 1 153 ? 46.801 26.379 44.897 1.00 24.87 173 LYS B N 1
ATOM 5516 C CA . LYS C 1 153 ? 46.887 25.268 43.965 1.00 24.94 173 LYS B CA 1
ATOM 5517 C C . LYS C 1 153 ? 47.828 25.738 42.870 1.00 23.86 173 LYS B C 1
ATOM 5518 O O . LYS C 1 153 ? 47.531 26.705 42.169 1.00 23.96 173 LYS B O 1
ATOM 5524 N N . ASP C 1 154 ? 48.989 25.097 42.775 1.00 22.39 174 ASP B N 1
ATOM 5525 C CA . ASP C 1 154 ? 50.054 25.515 41.877 1.00 21.94 174 ASP B CA 1
ATOM 5526 C C . ASP C 1 154 ? 50.145 24.434 40.786 1.00 22.68 174 ASP B C 1
ATOM 5527 O O . ASP C 1 154 ? 50.668 23.327 41.018 1.00 22.27 174 ASP B O 1
ATOM 5532 N N . THR C 1 155 ? 49.611 24.737 39.599 1.00 22.47 175 THR B N 1
ATOM 5533 C CA . THR C 1 155 ? 49.720 23.842 38.436 1.00 23.13 175 THR B CA 1
ATOM 5534 C C . THR C 1 155 ? 51.021 24.229 37.750 1.00 24.14 175 THR B C 1
ATOM 5535 O O . THR C 1 155 ? 51.096 25.227 37.012 1.00 25.46 175 THR B O 1
ATOM 5539 N N . ASN C 1 156 ? 52.062 23.442 38.019 1.00 23.91 176 ASN B N 1
ATOM 5540 C CA . ASN C 1 156 ? 53.439 23.893 37.860 1.00 24.43 176 ASN B CA 1
ATOM 5541 C C . ASN C 1 156 ? 54.373 22.679 37.897 1.00 26.48 176 ASN B C 1
ATOM 5542 O O . ASN C 1 156 ? 54.235 21.810 38.780 1.00 25.85 176 ASN B O 1
ATOM 5547 N N . GLU C 1 157 ? 55.306 22.609 36.951 1.00 27.71 177 GLU B N 1
ATOM 5548 C CA . GLU C 1 157 ? 56.292 21.511 36.905 1.00 29.98 177 GLU B CA 1
ATOM 5549 C C . GLU C 1 157 ? 57.407 21.702 37.940 1.00 28.59 177 GLU B C 1
ATOM 5550 O O . GLU C 1 157 ? 58.173 20.773 38.218 1.00 29.43 177 GLU B O 1
ATOM 5556 N N . SER C 1 158 ? 57.515 22.906 38.495 1.00 25.81 178 SER B N 1
ATOM 5557 C CA . SER C 1 158 ? 58.516 23.145 39.531 1.00 25.53 178 SER B CA 1
ATOM 5558 C C . SER C 1 158 ? 57.976 22.825 40.925 1.00 24.41 178 SER B C 1
ATOM 5559 O O . SER C 1 158 ? 57.217 23.602 41.521 1.00 24.04 178 SER B O 1
ATOM 5562 N N . LEU C 1 159 ? 58.340 21.655 41.443 1.00 23.79 179 LEU B N 1
ATOM 5563 C CA . LEU C 1 159 ? 57.919 21.266 42.788 1.00 23.15 179 LEU B CA 1
ATOM 5564 C C . LEU C 1 159 ? 58.475 22.231 43.833 1.00 22.95 179 LEU B C 1
ATOM 5565 O O . LEU C 1 159 ? 57.849 22.490 44.857 1.00 23.90 179 LEU B O 1
ATOM 5570 N N . ALA C 1 160 ? 59.670 22.743 43.565 1.00 23.77 180 ALA B N 1
ATOM 5571 C CA . ALA C 1 160 ? 60.309 23.723 44.440 1.00 24.22 180 ALA B CA 1
ATOM 5572 C C . ALA C 1 160 ? 59.446 24.979 44.539 1.00 23.80 180 ALA B C 1
ATOM 5573 O O . ALA C 1 160 ? 59.284 25.550 45.606 1.00 23.86 180 ALA B O 1
ATOM 5575 N N . HIS C 1 161 ? 58.881 25.403 43.408 1.00 23.25 181 HIS B N 1
ATOM 5576 C CA . HIS C 1 161 ? 57.996 26.566 43.382 1.00 22.34 181 HIS B CA 1
ATOM 5577 C C . HIS C 1 161 ? 56.791 26.337 44.298 1.00 21.53 181 HIS B C 1
ATOM 5578 O O . HIS C 1 161 ? 56.395 27.216 45.066 1.00 22.82 181 HIS B O 1
ATOM 5585 N N . THR C 1 162 ? 56.206 25.154 44.223 1.00 20.93 182 THR B N 1
ATOM 5586 C CA . THR C 1 162 ? 55.039 24.832 45.026 1.00 21.82 182 THR B CA 1
ATOM 5587 C C . THR C 1 162 ? 55.422 24.706 46.519 1.00 22.77 182 THR B C 1
ATOM 5588 O O . THR C 1 162 ? 54.727 25.202 47.406 1.00 22.30 182 THR B O 1
ATOM 5592 N N . LEU C 1 163 ? 56.549 24.046 46.790 1.00 23.81 183 LEU B N 1
ATOM 5593 C CA . LEU C 1 163 ? 56.995 23.927 48.176 1.00 24.04 183 LEU B CA 1
ATOM 5594 C C . LEU C 1 163 ? 57.203 25.305 48.801 1.00 23.86 183 LEU B C 1
ATOM 5595 O O . LEU C 1 163 ? 56.928 25.497 49.981 1.00 26.22 183 LEU B O 1
ATOM 5600 N N . ALA C 1 164 ? 57.679 26.269 48.022 1.00 24.08 184 ALA B N 1
ATOM 5601 C CA . ALA C 1 164 ? 57.895 27.625 48.564 1.00 23.85 184 ALA B CA 1
ATOM 5602 C C . ALA C 1 164 ? 56.649 28.259 49.177 1.00 24.37 184 ALA B C 1
ATOM 5603 O O . ALA C 1 164 ? 56.733 29.063 50.116 1.00 24.31 184 ALA B O 1
ATOM 5605 N N . TYR C 1 165 ? 55.468 27.905 48.674 1.00 25.55 185 TYR B N 1
ATOM 5606 C CA . TYR C 1 165 ? 54.245 28.409 49.300 1.00 24.85 185 TYR B CA 1
ATOM 5607 C C . TYR C 1 165 ? 54.089 27.881 50.712 1.00 26.09 185 TYR B C 1
ATOM 5608 O O . TYR C 1 165 ? 53.542 28.574 51.581 1.00 26.72 185 TYR B O 1
ATOM 5617 N N . LYS C 1 166 ? 54.529 26.647 50.960 1.00 26.95 186 LYS B N 1
ATOM 5618 C CA . LYS C 1 166 ? 54.398 26.127 52.318 1.00 28.94 186 LYS B CA 1
ATOM 5619 C C . LYS C 1 166 ? 55.394 26.829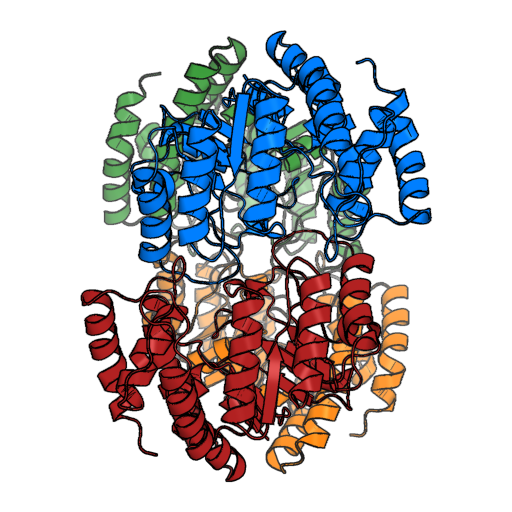 53.228 1.00 28.25 186 LYS B C 1
ATOM 5620 O O . LYS C 1 166 ? 55.120 27.023 54.399 1.00 29.50 186 LYS B O 1
ATOM 5626 N N . ARG C 1 167 ? 56.529 27.248 52.672 1.00 29.47 187 ARG B N 1
ATOM 5627 C CA . ARG C 1 167 ? 57.540 27.997 53.434 1.00 29.97 187 ARG B CA 1
ATOM 5628 C C . ARG C 1 167 ? 57.042 29.386 53.818 1.00 31.04 187 ARG B C 1
ATOM 5629 O O . ARG C 1 167 ? 57.138 29.822 54.987 1.00 32.14 187 ARG B O 1
ATOM 5637 N N . TYR C 1 168 ? 56.501 30.096 52.834 1.00 30.55 188 TYR B N 1
ATOM 5638 C CA . TYR C 1 168 ? 56.067 31.465 53.048 1.00 30.20 188 TYR B CA 1
ATOM 5639 C C . TYR C 1 168 ? 54.710 31.513 53.713 1.00 30.47 188 TYR B C 1
ATOM 5640 O O . TYR C 1 168 ? 54.387 32.489 54.379 1.00 32.13 188 TYR B O 1
ATOM 5649 N N . LEU C 1 169 ? 53.922 30.456 53.553 1.00 30.82 189 LEU B N 1
ATOM 5650 C CA . LEU C 1 169 ? 52.557 30.425 54.071 1.00 31.26 189 LEU B CA 1
ATOM 5651 C C . LEU C 1 169 ? 52.270 29.133 54.850 1.00 32.39 189 LEU B C 1
ATOM 5652 O O . LEU C 1 169 ? 51.502 28.273 54.387 1.00 31.58 189 LEU B O 1
ATOM 5657 N N . PRO C 1 170 ? 52.880 28.990 56.045 1.00 33.82 190 PRO B N 1
ATOM 5658 C CA . PRO C 1 170 ? 52.809 27.767 56.859 1.00 34.22 190 PRO B CA 1
ATOM 5659 C C . PRO C 1 170 ? 51.406 27.267 57.203 1.00 34.40 190 PRO B C 1
ATOM 5660 O O . PRO C 1 170 ? 51.216 26.061 57.375 1.00 36.40 190 PRO B O 1
ATOM 5664 N N . GLN C 1 171 ? 50.426 28.151 57.295 1.00 34.75 191 GLN B N 1
ATOM 5665 C CA . GLN C 1 171 ? 49.075 27.700 57.635 1.00 35.83 191 GLN B CA 1
ATOM 5666 C C . GLN C 1 171 ? 48.151 27.479 56.417 1.00 34.52 191 GLN B C 1
ATOM 5667 O O . GLN C 1 171 ? 47.027 27.012 56.576 1.00 34.60 191 GLN B O 1
ATOM 5673 N N . ALA C 1 172 ? 48.623 27.800 55.211 1.00 33.20 192 ALA B N 1
ATOM 5674 C CA . ALA C 1 172 ? 47.841 27.526 53.988 1.00 31.98 192 ALA B CA 1
ATOM 5675 C C . ALA C 1 172 ? 47.861 26.048 53.601 1.00 31.66 192 ALA B C 1
ATOM 5676 O O . ALA C 1 172 ? 48.853 25.340 53.837 1.00 31.75 192 ALA B O 1
ATOM 5678 N N . ARG C 1 173 ? 46.765 25.590 53.011 1.00 31.11 193 ARG B N 1
ATOM 5679 C CA . ARG C 1 173 ? 46.718 24.285 52.350 1.00 32.07 193 ARG B CA 1
ATOM 5680 C C . ARG C 1 173 ? 47.308 24.437 50.943 1.00 29.03 193 ARG B C 1
ATOM 5681 O O . ARG C 1 173 ? 46.778 25.183 50.104 1.00 28.27 193 ARG B O 1
ATOM 5689 N N . VAL C 1 174 ? 48.402 23.735 50.679 1.00 27.18 194 VAL B N 1
ATOM 5690 C CA . VAL C 1 174 ? 49.120 23.878 49.414 1.00 24.58 194 VAL B CA 1
ATOM 5691 C C . VAL C 1 174 ? 49.034 22.585 48.611 1.00 25.06 194 VAL B C 1
ATOM 5692 O O . VAL C 1 174 ? 49.301 21.519 49.151 1.00 23.49 194 VAL B O 1
ATOM 5696 N N . TYR C 1 175 ? 48.633 22.706 47.333 1.00 23.39 195 TYR B N 1
ATOM 5697 C CA . TYR C 1 175 ? 48.439 21.584 46.434 1.00 23.35 195 TYR B CA 1
ATOM 5698 C C . TYR C 1 175 ? 49.239 21.788 45.166 1.00 22.46 195 TYR B C 1
ATOM 5699 O O . TYR C 1 175 ? 49.355 22.910 44.660 1.00 22.89 195 TYR B O 1
ATOM 5708 N N . ASN C 1 176 ? 49.813 20.715 44.645 1.00 21.93 196 ASN B N 1
ATOM 5709 C CA . ASN C 1 176 ? 50.398 20.798 43.315 1.00 21.41 196 ASN B CA 1
ATOM 5710 C C . ASN C 1 176 ? 49.434 20.233 42.274 1.00 20.79 196 ASN B C 1
ATOM 5711 O O . ASN C 1 176 ? 48.822 19.190 42.486 1.00 19.63 196 ASN B O 1
ATOM 5716 N N . GLY C 1 177 ? 49.367 20.895 41.119 1.00 21.41 197 GLY B N 1
ATOM 5717 C CA . GLY C 1 177 ? 48.425 20.514 40.059 1.00 20.14 197 GLY B CA 1
ATOM 5718 C C . GLY C 1 177 ? 48.988 19.788 38.839 1.00 21.44 197 GLY B C 1
ATOM 5719 O O . GLY C 1 177 ? 48.278 19.591 37.846 1.00 22.05 197 GLY B O 1
ATOM 5720 N N . SER C 1 178 ? 50.234 19.332 38.905 1.00 21.01 198 SER B N 1
ATOM 5721 C CA . SER C 1 178 ? 50.819 18.637 37.764 1.00 21.60 198 SER B CA 1
ATOM 5722 C C . SER C 1 178 ? 50.607 17.122 37.902 1.00 21.02 198 SER B C 1
ATOM 5723 O O . SER C 1 178 ? 50.913 16.556 38.946 1.00 22.39 198 SER B O 1
ATOM 5726 N N . ASP C 1 179 ? 50.103 16.461 36.863 1.00 20.64 199 ASP B N 1
ATOM 5727 C CA . ASP C 1 179 ? 49.921 15.012 36.931 1.00 20.52 199 ASP B CA 1
ATOM 5728 C C . ASP C 1 179 ? 51.261 14.288 37.103 1.00 20.75 199 ASP B C 1
ATOM 5729 O O . ASP C 1 179 ? 51.321 13.208 37.682 1.00 20.87 199 ASP B O 1
ATOM 5734 N N . SER C 1 180 ? 52.328 14.886 36.585 1.00 20.28 200 SER B N 1
ATOM 5735 C CA . SER C 1 180 ? 53.652 14.279 36.652 1.00 21.01 200 SER B CA 1
ATOM 5736 C C . SER C 1 180 ? 54.236 14.333 38.073 1.00 20.30 200 SER B C 1
ATOM 5737 O O . SER C 1 180 ? 55.266 13.699 38.352 1.00 21.99 200 SER B O 1
ATOM 5740 N N . LEU C 1 181 ? 53.600 15.088 38.963 1.00 19.59 201 LEU B N 1
ATOM 5741 C CA . LEU C 1 181 ? 54.123 15.248 40.335 1.00 19.34 201 LEU B CA 1
ATOM 5742 C C . LEU C 1 181 ? 53.211 14.688 41.431 1.00 18.39 201 LEU B C 1
ATOM 5743 O O . LEU C 1 181 ? 53.324 15.053 42.596 1.00 21.20 201 LEU B O 1
ATOM 5748 N N . VAL C 1 182 ? 52.312 13.778 41.095 1.00 19.49 202 VAL B N 1
ATOM 5749 C CA . VAL C 1 182 ? 51.414 13.226 42.137 1.00 18.88 202 VAL B CA 1
ATOM 5750 C C . VAL C 1 182 ? 52.237 12.450 43.185 1.00 19.85 202 VAL B C 1
ATOM 5751 O O . VAL C 1 182 ? 52.155 12.697 44.389 1.00 19.36 202 VAL B O 1
ATOM 5755 N N . PHE C 1 183 ? 53.017 11.501 42.709 1.00 19.77 203 PHE B N 1
ATOM 5756 C CA . PHE C 1 183 ? 53.918 10.747 43.582 1.00 20.64 203 PHE B CA 1
ATOM 5757 C C . PHE C 1 183 ? 54.804 11.678 44.422 1.00 20.59 203 PHE B C 1
ATOM 5758 O O . PHE C 1 183 ? 54.839 11.585 45.661 1.00 20.48 203 PHE B O 1
ATOM 5766 N N . ALA C 1 184 ? 55.495 12.600 43.760 1.00 21.15 204 ALA B N 1
ATOM 5767 C CA . ALA C 1 184 ? 56.359 13.561 44.459 1.00 20.03 204 ALA B CA 1
ATOM 5768 C C . ALA C 1 184 ? 55.660 14.420 45.503 1.00 20.31 204 ALA B C 1
ATOM 5769 O O . ALA C 1 184 ? 56.236 14.692 46.565 1.00 19.52 204 ALA B O 1
ATOM 5771 N N . SER C 1 185 ? 54.459 14.911 45.181 1.00 19.97 205 SER B N 1
ATOM 5772 C CA . SER C 1 185 ? 53.670 15.733 46.111 1.00 20.22 205 SER B CA 1
ATOM 5773 C C . SER C 1 185 ? 53.348 14.996 47.426 1.00 20.31 205 SER B C 1
ATOM 5774 O O . SER C 1 185 ? 53.413 15.579 48.514 1.00 20.39 205 SER B O 1
ATOM 5777 N N . PHE C 1 186 ? 52.944 13.739 47.311 1.00 20.52 206 PHE B N 1
ATOM 5778 C CA . PHE C 1 186 ? 52.655 12.937 48.500 1.00 21.50 206 PHE B CA 1
ATOM 5779 C C . PHE C 1 186 ? 53.943 12.616 49.267 1.00 21.99 206 PHE B C 1
ATOM 5780 O O . PHE C 1 186 ? 53.948 12.644 50.488 1.00 22.86 206 PHE B O 1
ATOM 5788 N N . ALA C 1 187 ? 55.036 12.359 48.544 1.00 23.21 207 ALA B N 1
ATOM 5789 C CA . ALA C 1 187 ? 56.341 12.086 49.177 1.00 22.43 207 ALA B CA 1
ATOM 5790 C C . ALA C 1 187 ? 56.875 13.265 50.004 1.00 22.97 207 ALA B C 1
ATOM 5791 O O . ALA C 1 187 ? 57.440 13.078 51.103 1.00 23.17 207 ALA B O 1
ATOM 5793 N N . VAL C 1 188 ? 56.719 14.492 49.493 1.00 22.16 208 VAL B N 1
ATOM 5794 C CA . VAL C 1 188 ? 57.150 15.662 50.249 1.00 21.19 208 VAL B CA 1
ATOM 5795 C C . VAL C 1 188 ? 56.083 16.201 51.176 1.00 22.45 208 VAL B C 1
ATOM 5796 O O . VAL C 1 188 ? 56.292 17.218 51.849 1.00 22.55 208 VAL B O 1
ATOM 5800 N N . ARG C 1 189 ? 54.950 15.503 51.241 1.00 23.30 209 ARG B N 1
ATOM 5801 C CA . ARG C 1 189 ? 53.830 15.896 52.116 1.00 24.99 209 ARG B CA 1
ATOM 5802 C C . ARG C 1 189 ? 53.303 17.332 51.904 1.00 24.16 209 ARG B C 1
ATOM 5803 O O . ARG C 1 189 ? 53.086 18.104 52.855 1.00 22.02 209 ARG B O 1
ATOM 5811 N N . LEU C 1 190 ? 53.055 17.682 50.640 1.00 22.08 210 LEU B N 1
ATOM 5812 C CA . LEU C 1 190 ? 52.140 18.783 50.374 1.00 22.70 210 LEU B CA 1
ATOM 5813 C C . LEU C 1 190 ? 50.806 18.393 50.973 1.00 23.02 210 LEU B C 1
ATOM 5814 O O . LEU C 1 190 ? 50.617 17.259 51.392 1.00 24.34 210 LEU B O 1
ATOM 5819 N N . ASP C 1 191 ? 49.863 19.320 51.007 1.00 23.80 211 ASP B N 1
ATOM 5820 C CA . ASP C 1 191 ? 48.539 19.012 51.520 1.00 23.92 211 ASP B CA 1
ATOM 5821 C C . ASP C 1 191 ? 47.713 18.131 50.605 1.00 24.00 211 ASP B C 1
ATOM 5822 O O . ASP C 1 191 ? 46.730 17.523 51.015 1.00 22.81 211 ASP B O 1
ATOM 5827 N N . GLY C 1 192 ? 48.115 18.035 49.343 1.00 22.35 212 GLY B N 1
ATOM 5828 C CA . GLY C 1 192 ? 47.402 17.148 48.436 1.00 22.14 212 GLY B CA 1
ATOM 5829 C C . GLY C 1 192 ? 47.755 17.474 47.004 1.00 21.72 212 GLY B C 1
ATOM 5830 O O . GLY C 1 192 ? 48.719 18.221 46.749 1.00 21.96 212 GLY B O 1
ATOM 5831 N N . VAL C 1 193 ? 46.994 16.888 46.086 1.00 21.49 213 VAL B N 1
ATOM 5832 C CA . VAL C 1 193 ? 47.190 17.083 44.650 1.00 21.11 213 VAL B CA 1
ATOM 5833 C C . VAL C 1 193 ? 45.895 17.561 44.017 1.00 21.57 213 VAL B C 1
ATOM 5834 O O . VAL C 1 193 ? 44.836 17.170 44.445 1.00 21.44 213 VAL B O 1
ATOM 5838 N N . VAL C 1 194 ? 45.990 18.427 43.006 1.00 22.54 214 VAL B N 1
ATOM 5839 C CA . VAL C 1 194 ? 44.807 18.777 42.212 1.00 22.87 214 VAL B CA 1
ATOM 5840 C C . VAL C 1 194 ? 45.116 18.448 40.749 1.00 21.88 214 VAL B C 1
ATOM 5841 O O . VAL C 1 194 ? 45.293 19.329 39.897 1.00 24.96 214 VAL B O 1
ATOM 5845 N N . ALA C 1 195 ? 45.195 17.168 40.463 1.00 23.32 215 ALA B N 1
ATOM 5846 C CA . ALA C 1 195 ? 45.627 16.684 39.158 1.00 21.97 215 ALA B CA 1
ATOM 5847 C C . ALA C 1 195 ? 44.448 16.289 38.261 1.00 21.98 215 ALA B C 1
ATOM 5848 O O . ALA C 1 195 ? 43.498 15.622 38.689 1.00 22.49 215 ALA B O 1
ATOM 5850 N N . SER C 1 196 ? 44.524 16.691 36.992 1.00 20.41 216 SER B N 1
ATOM 5851 C CA . SER C 1 196 ? 43.520 16.366 35.990 1.00 19.43 216 SER B CA 1
ATOM 5852 C C . SER C 1 196 ? 43.119 14.879 35.939 1.00 20.45 216 SER B C 1
ATOM 5853 O O . SER C 1 196 ? 41.931 14.562 35.738 1.00 19.42 216 SER B O 1
ATOM 5856 N N . SER C 1 197 ? 44.094 13.974 36.115 1.00 18.99 217 SER B N 1
ATOM 5857 C CA . SER C 1 197 ? 43.836 12.538 36.075 1.00 18.55 217 SER B CA 1
ATOM 5858 C C . SER C 1 197 ? 42.878 12.008 37.148 1.00 19.87 217 SER B C 1
ATOM 5859 O O . SER C 1 197 ? 42.460 10.865 37.069 1.00 20.21 217 SER B O 1
ATOM 5862 N N . ALA C 1 198 ? 42.543 12.825 38.150 1.00 20.19 218 ALA B N 1
ATOM 5863 C CA . ALA C 1 198 ? 41.524 12.431 39.122 1.00 20.89 218 ALA B CA 1
ATOM 5864 C C . ALA C 1 198 ? 40.166 12.249 38.428 1.00 21.93 218 ALA B C 1
ATOM 5865 O O . ALA C 1 198 ? 39.295 11.559 38.970 1.00 21.64 218 ALA B O 1
ATOM 5867 N N . ASN C 1 199 ? 40.002 12.835 37.229 1.00 20.78 219 ASN B N 1
ATOM 5868 C CA . ASN C 1 199 ? 38.803 12.599 36.406 1.00 20.91 219 ASN B CA 1
ATOM 5869 C C . ASN C 1 199 ? 38.690 11.166 35.888 1.00 21.91 219 ASN B C 1
ATOM 5870 O O . ASN C 1 199 ? 37.597 10.589 35.847 1.00 22.48 219 ASN B O 1
ATOM 5875 N N . TYR C 1 200 ? 39.806 10.587 35.462 1.00 20.41 220 TYR B N 1
ATOM 5876 C CA . TYR C 1 200 ? 39.743 9.345 34.733 1.00 20.20 220 TYR B CA 1
ATOM 5877 C C . TYR C 1 200 ? 40.431 8.195 35.435 1.00 20.60 220 TYR B C 1
ATOM 5878 O O . TYR C 1 200 ? 40.096 7.050 35.156 1.00 22.74 220 TYR B O 1
ATOM 5887 N N . LEU C 1 201 ? 41.362 8.482 36.350 1.00 20.78 221 LEU B N 1
ATOM 5888 C CA . LEU C 1 201 ? 42.033 7.406 37.125 1.00 21.06 221 LEU B CA 1
ATOM 5889 C C . LEU C 1 201 ? 42.195 7.769 38.602 1.00 21.09 221 LEU B C 1
ATOM 5890 O O . LEU C 1 201 ? 43.297 7.700 39.139 1.00 21.30 221 LEU B O 1
ATOM 5895 N N . PRO C 1 202 ? 41.089 8.146 39.273 1.00 21.68 222 PRO B N 1
ATOM 5896 C CA . PRO C 1 202 ? 41.178 8.501 40.700 1.00 22.21 222 PRO B CA 1
ATOM 5897 C C . PRO C 1 202 ? 41.707 7.316 41.545 1.00 22.82 222 PRO B C 1
ATOM 5898 O O . PRO C 1 202 ? 42.439 7.527 42.526 1.00 23.06 222 PRO B O 1
ATOM 5902 N N . GLU C 1 203 ? 41.392 6.083 41.144 1.00 24.13 223 GLU B N 1
ATOM 5903 C CA . GLU C 1 203 ? 41.902 4.908 41.854 1.00 24.84 223 GLU B CA 1
ATOM 5904 C C . GLU C 1 203 ? 43.437 4.760 41.712 1.00 24.65 223 GLU B C 1
ATOM 5905 O O . GLU C 1 203 ? 44.104 4.233 42.618 1.00 24.09 223 GLU B O 1
ATOM 5911 N N . LEU C 1 204 ? 43.996 5.186 40.573 1.00 23.44 224 LEU B N 1
ATOM 5912 C CA . LEU C 1 204 ? 45.463 5.210 40.430 1.00 22.90 224 LEU B CA 1
ATOM 5913 C C . LEU C 1 204 ? 46.056 6.238 41.388 1.00 22.05 224 LEU B C 1
ATOM 5914 O O . LEU C 1 204 ? 47.037 5.955 42.077 1.00 22.47 224 LEU B O 1
ATOM 5919 N N . LEU C 1 205 ? 45.483 7.440 41.438 1.00 22.15 225 LEU B N 1
ATOM 5920 C CA . LEU C 1 205 ? 45.957 8.451 42.395 1.00 21.61 225 LEU B CA 1
ATOM 5921 C C . LEU C 1 205 ? 45.909 7.948 43.858 1.00 23.52 225 LEU B C 1
ATOM 5922 O O . LEU C 1 205 ? 46.862 8.132 44.620 1.00 22.44 225 LEU B O 1
ATOM 5927 N N . ALA C 1 206 ? 44.804 7.311 44.241 1.00 23.22 226 ALA B N 1
ATOM 5928 C CA . ALA C 1 206 ? 44.707 6.702 45.579 1.00 24.05 226 ALA B CA 1
ATOM 5929 C C . ALA C 1 206 ? 45.746 5.590 45.805 1.00 24.68 226 ALA B C 1
ATOM 5930 O O . ALA C 1 206 ? 46.336 5.497 46.886 1.00 26.45 226 ALA B O 1
ATOM 5932 N N . GLY C 1 207 ? 45.986 4.770 44.789 1.00 24.03 227 GLY B N 1
ATOM 5933 C CA . GLY C 1 207 ? 47.032 3.752 44.849 1.00 23.89 227 GLY B CA 1
ATOM 5934 C C . GLY C 1 207 ? 48.430 4.338 45.080 1.00 23.82 227 GLY B C 1
ATOM 5935 O O . GLY C 1 207 ? 49.256 3.765 45.811 1.00 22.81 227 GLY B O 1
ATOM 5936 N N . ILE C 1 208 ? 48.713 5.474 44.444 1.00 22.22 228 ILE B N 1
ATOM 5937 C CA . ILE C 1 208 ? 49.983 6.161 44.647 1.00 21.03 228 ILE B CA 1
ATOM 5938 C C . ILE C 1 208 ? 50.030 6.684 46.080 1.00 21.94 228 ILE B C 1
ATOM 5939 O O . ILE C 1 208 ? 51.043 6.509 46.769 1.00 22.44 228 ILE B O 1
ATOM 5944 N N . ARG C 1 209 ? 48.930 7.283 46.545 1.00 21.96 229 ARG B N 1
ATOM 5945 C CA . ARG C 1 209 ? 48.878 7.815 47.899 1.00 23.84 229 ARG B CA 1
ATOM 5946 C C . ARG C 1 209 ? 49.091 6.697 48.957 1.00 25.18 229 ARG B C 1
ATOM 5947 O O . ARG C 1 209 ? 49.892 6.873 49.904 1.00 25.23 229 ARG B O 1
ATOM 5955 N N . ASP C 1 210 ? 48.395 5.567 48.775 1.00 26.09 230 ASP B N 1
ATOM 5956 C CA . ASP C 1 210 ? 48.563 4.367 49.626 1.00 27.52 230 ASP B CA 1
ATOM 5957 C C . ASP C 1 210 ? 50.002 3.842 49.604 1.00 27.32 230 ASP B C 1
ATOM 5958 O O . ASP C 1 210 ? 50.559 3.486 50.638 1.00 28.92 230 ASP B O 1
ATOM 5963 N N . ALA C 1 211 ? 50.595 3.748 48.417 1.00 27.53 231 ALA B N 1
ATOM 5964 C CA . ALA C 1 211 ? 51.954 3.221 48.293 1.00 26.57 231 ALA B CA 1
ATOM 5965 C C . ALA C 1 211 ? 52.978 4.086 49.006 1.00 28.13 231 ALA B C 1
ATOM 5966 O O . ALA C 1 211 ? 53.908 3.542 49.624 1.00 28.88 231 ALA B O 1
ATOM 5968 N N . VAL C 1 212 ? 52.839 5.413 48.910 1.00 27.09 232 VAL B N 1
ATOM 5969 C CA . VAL C 1 212 ? 53.766 6.327 49.601 1.00 27.64 232 VAL B CA 1
ATOM 5970 C C . VAL C 1 212 ? 53.630 6.179 51.124 1.00 29.49 232 VAL B C 1
ATOM 5971 O O . VAL C 1 212 ? 54.638 6.125 51.859 1.00 28.42 232 VAL B O 1
ATOM 5975 N N . ALA C 1 213 ? 52.387 6.097 51.591 1.00 30.59 233 ALA B N 1
ATOM 5976 C CA . ALA C 1 213 ? 52.115 5.918 53.018 1.00 33.19 233 ALA B CA 1
ATOM 5977 C C . ALA C 1 213 ? 52.665 4.586 53.556 1.00 34.59 233 ALA B C 1
ATOM 5978 O O . ALA C 1 213 ? 53.137 4.514 54.691 1.00 36.99 233 ALA B O 1
ATOM 5980 N N . ALA C 1 214 ? 52.621 3.545 52.740 1.00 34.97 234 ALA B N 1
ATOM 5981 C CA . ALA C 1 214 ? 53.135 2.233 53.146 1.00 34.90 234 ALA B CA 1
ATOM 5982 C C . ALA C 1 214 ? 54.652 2.153 53.048 1.00 35.66 234 ALA B C 1
ATOM 5983 O O . ALA C 1 214 ? 55.243 1.164 53.464 1.00 35.16 234 ALA B O 1
ATOM 5985 N N . GLY C 1 215 ? 55.261 3.176 52.453 1.00 34.67 235 GLY B N 1
ATOM 5986 C CA . GLY C 1 215 ? 56.684 3.183 52.151 1.00 33.87 235 GLY B CA 1
ATOM 5987 C C . GLY C 1 215 ? 57.084 2.357 50.943 1.00 34.02 235 GLY B C 1
ATOM 5988 O O . GLY C 1 215 ? 58.273 2.087 50.739 1.00 34.05 235 GLY B O 1
ATOM 5989 N N . ASP C 1 216 ? 56.111 1.940 50.139 1.00 32.63 236 ASP B N 1
ATOM 5990 C CA . ASP C 1 216 ? 56.403 1.203 48.919 1.00 33.24 236 ASP B CA 1
ATOM 5991 C C . ASP C 1 216 ? 56.666 2.237 47.813 1.00 34.40 236 ASP B C 1
ATOM 5992 O O . ASP C 1 216 ? 55.824 2.443 46.915 1.00 31.28 236 ASP B O 1
ATOM 5997 N N . ILE C 1 217 ? 57.821 2.900 47.923 1.00 34.84 237 ILE B N 1
ATOM 5998 C CA . ILE C 1 217 ? 58.224 3.989 47.024 1.00 36.37 237 ILE B CA 1
ATOM 5999 C C . ILE C 1 217 ? 58.356 3.489 45.591 1.00 36.77 237 ILE B C 1
ATOM 6000 O O . ILE C 1 217 ? 57.967 4.161 44.635 1.00 37.16 237 ILE B O 1
ATOM 6005 N N . GLU C 1 218 ? 58.853 2.276 45.454 1.00 36.83 238 GLU B N 1
ATOM 6006 C CA . GLU C 1 218 ? 58.970 1.633 44.166 1.00 36.87 238 GLU B CA 1
ATOM 6007 C C . GLU C 1 218 ? 57.630 1.359 43.432 1.00 35.22 238 GLU B C 1
ATOM 6008 O O . GLU C 1 218 ? 57.543 1.508 42.205 1.00 34.49 238 GLU B O 1
ATOM 6014 N N . ARG C 1 219 ? 56.586 0.968 44.152 1.00 32.12 239 ARG B N 1
ATOM 6015 C CA . ARG C 1 219 ? 55.255 0.846 43.536 1.00 31.35 239 ARG B CA 1
ATOM 6016 C C . ARG C 1 219 ? 54.665 2.232 43.177 1.00 28.71 239 ARG B C 1
ATOM 6017 O O . ARG C 1 219 ? 54.102 2.401 42.100 1.00 28.94 239 ARG B O 1
ATOM 6025 N N . ALA C 1 220 ? 54.779 3.192 44.098 1.00 26.32 240 ALA B N 1
ATOM 6026 C CA . ALA C 1 220 ? 54.352 4.582 43.876 1.00 25.40 240 ALA B CA 1
ATOM 6027 C C . ALA C 1 220 ? 54.961 5.173 42.592 1.00 25.06 240 ALA B C 1
ATOM 6028 O O . ALA C 1 220 ? 54.279 5.805 41.766 1.00 23.50 240 ALA B O 1
ATOM 6030 N N . ARG C 1 221 ? 56.263 4.984 42.430 1.00 25.24 241 ARG B N 1
ATOM 6031 C CA . ARG C 1 221 ? 56.951 5.521 41.265 1.00 26.95 241 ARG B CA 1
ATOM 6032 C C . ARG C 1 221 ? 56.521 4.799 40.003 1.00 25.23 241 ARG B C 1
ATOM 6033 O O . ARG C 1 221 ? 56.308 5.412 38.940 1.00 23.64 241 ARG B O 1
ATOM 6041 N N . SER C 1 222 ? 56.366 3.486 40.122 1.00 25.25 242 SER B N 1
ATOM 6042 C CA . SER C 1 222 ? 55.933 2.685 38.994 1.00 26.37 242 SER B CA 1
ATOM 6043 C C . SER C 1 222 ? 54.520 3.093 38.477 1.00 25.40 242 SER B C 1
ATOM 6044 O O . SER C 1 222 ? 54.293 3.232 37.265 1.00 24.67 242 SER B O 1
ATOM 6047 N N . LEU C 1 223 ? 53.595 3.305 39.407 1.00 23.52 243 LEU B N 1
ATOM 6048 C CA . LEU C 1 223 ? 52.258 3.821 39.082 1.00 23.31 243 LEU B CA 1
ATOM 6049 C C . LEU C 1 223 ? 52.332 5.245 38.490 1.00 22.62 243 LEU B C 1
ATOM 6050 O O . LEU C 1 223 ? 51.611 5.568 37.551 1.00 23.07 243 LEU B O 1
ATOM 6055 N N . GLN C 1 224 ? 53.166 6.097 39.075 1.00 21.37 244 GLN B N 1
ATOM 6056 C CA . GLN C 1 224 ? 53.393 7.425 38.493 1.00 22.39 244 GLN B CA 1
ATOM 6057 C C . GLN C 1 224 ? 53.813 7.332 37.019 1.00 21.54 244 GLN B C 1
ATOM 6058 O O . GLN C 1 224 ? 53.292 8.060 36.170 1.00 23.15 244 GLN B O 1
ATOM 6064 N N . PHE C 1 225 ? 54.777 6.461 36.707 1.00 22.30 245 PHE B N 1
ATOM 6065 C CA . PHE C 1 225 ? 55.262 6.324 35.324 1.00 22.10 245 PHE B CA 1
ATOM 6066 C C . PHE C 1 225 ? 54.180 5.801 34.360 1.00 22.11 245 PHE B C 1
ATOM 6067 O O . PHE C 1 225 ? 54.129 6.217 33.210 1.00 21.02 245 PHE B O 1
ATOM 6075 N N . LEU C 1 226 ? 53.334 4.873 34.816 1.00 22.09 246 LEU B N 1
ATOM 6076 C CA . LEU C 1 226 ? 52.185 4.447 33.986 1.00 23.80 246 LEU B CA 1
ATOM 6077 C C . LEU C 1 226 ? 51.247 5.633 33.660 1.00 21.40 246 LEU B C 1
ATOM 6078 O O . LEU C 1 226 ? 50.831 5.809 32.515 1.00 20.62 246 LEU B O 1
ATOM 6083 N N . LEU C 1 227 ? 50.916 6.422 34.683 1.00 20.26 247 LEU B N 1
ATOM 6084 C CA . LEU C 1 227 ? 50.160 7.671 34.511 1.00 20.61 247 LEU B CA 1
ATOM 6085 C C . LEU C 1 227 ? 50.845 8.609 33.537 1.00 20.43 247 LEU B C 1
ATOM 6086 O O . LEU C 1 227 ? 50.207 9.183 32.656 1.00 20.78 247 LEU B O 1
ATOM 6091 N N . ASP C 1 228 ? 52.159 8.773 33.680 1.00 20.94 248 ASP B N 1
ATOM 6092 C CA . ASP C 1 228 ? 52.916 9.610 32.726 1.00 22.08 248 ASP B CA 1
ATOM 6093 C C . ASP C 1 228 ? 52.742 9.154 31.270 1.00 21.36 248 ASP B C 1
ATOM 6094 O O . ASP C 1 228 ? 52.576 9.975 30.371 1.00 21.09 248 ASP B O 1
ATOM 6099 N N . GLU C 1 229 ? 52.772 7.846 31.025 1.00 22.81 249 GLU B N 1
ATOM 6100 C CA . GLU C 1 229 ? 52.614 7.355 29.656 1.00 24.97 249 GLU B CA 1
ATOM 6101 C C . GLU C 1 229 ? 51.241 7.708 29.088 1.00 21.97 249 GLU B C 1
ATOM 6102 O O . GLU C 1 229 ? 51.095 8.080 27.923 1.00 21.66 249 GLU B O 1
ATOM 6108 N N . ILE C 1 230 ? 50.231 7.592 29.938 1.00 21.55 250 ILE B N 1
ATOM 6109 C CA . ILE C 1 230 ? 48.865 7.939 29.567 1.00 20.13 250 ILE B CA 1
ATOM 6110 C C . ILE C 1 230 ? 48.742 9.448 29.267 1.00 20.12 250 ILE B C 1
ATOM 6111 O O . ILE C 1 230 ? 48.213 9.830 28.237 1.00 20.07 250 ILE B O 1
ATOM 6116 N N . VAL C 1 231 ? 49.219 10.299 30.170 1.00 20.56 251 VAL B N 1
ATOM 6117 C CA . VAL C 1 231 ? 49.239 11.750 29.937 1.00 20.10 251 VAL B CA 1
ATOM 6118 C C . VAL C 1 231 ? 49.971 12.117 28.620 1.00 22.10 251 VAL B C 1
ATOM 6119 O O . VAL C 1 231 ? 49.486 12.920 27.814 1.00 21.20 251 VAL B O 1
ATOM 6123 N N . GLU C 1 232 ? 51.146 11.541 28.410 1.00 20.70 252 GLU B N 1
ATOM 6124 C CA . GLU C 1 232 ? 51.882 11.758 27.168 1.00 23.29 252 GLU B CA 1
ATOM 6125 C C . GLU C 1 232 ? 51.086 11.435 25.891 1.00 22.70 252 GLU B C 1
ATOM 6126 O O . GLU C 1 232 ? 51.089 12.222 24.960 1.00 21.38 252 GLU B O 1
ATOM 6132 N N . SER C 1 233 ? 50.388 10.303 25.855 1.00 21.83 253 SER B N 1
ATOM 6133 C CA . SER C 1 233 ? 49.512 9.980 24.694 1.00 22.27 253 SER B CA 1
ATOM 6134 C C . SER C 1 233 ? 48.401 11.012 24.532 1.00 21.60 253 SER B C 1
ATOM 6135 O O . SER C 1 233 ? 48.162 11.516 23.438 1.00 21.65 253 SER B O 1
ATOM 6138 N N . ALA C 1 234 ? 47.738 11.344 25.634 1.00 20.95 254 ALA B N 1
ATOM 6139 C CA . ALA C 1 234 ? 46.694 12.363 25.598 1.00 21.51 254 ALA B CA 1
ATOM 6140 C C . ALA C 1 234 ? 47.213 13.723 25.087 1.00 21.71 254 ALA B C 1
ATOM 6141 O O . ALA C 1 234 ? 46.510 14.438 24.366 1.00 20.84 254 ALA B O 1
ATOM 6143 N N . ARG C 1 235 ? 48.433 14.074 25.449 1.00 21.47 255 ARG B N 1
ATOM 6144 C CA . ARG C 1 235 ? 48.960 15.365 25.039 1.00 24.55 255 ARG B CA 1
ATOM 6145 C C . ARG C 1 235 ? 49.202 15.424 23.550 1.00 25.47 255 ARG B C 1
ATOM 6146 O O . ARG C 1 235 ? 49.070 16.495 22.923 1.00 23.74 255 ARG B O 1
ATOM 6154 N N . HIS C 1 236 ? 49.536 14.274 22.977 1.00 25.84 256 HIS B N 1
ATOM 6155 C CA . HIS C 1 236 ? 49.674 14.190 21.526 1.00 28.86 256 HIS B CA 1
ATOM 6156 C C . HIS C 1 236 ? 48.448 14.654 20.714 1.00 28.27 256 HIS B C 1
ATOM 6157 O O . HIS C 1 236 ? 48.607 15.333 19.684 1.00 26.82 256 HIS B O 1
ATOM 6164 N N . ILE C 1 237 ? 47.235 14.271 21.128 1.00 26.24 257 ILE B N 1
ATOM 6165 C CA . ILE C 1 237 ? 46.067 14.607 20.313 1.00 26.58 257 ILE B CA 1
ATOM 6166 C C . ILE C 1 237 ? 45.297 15.813 20.784 1.00 23.86 257 ILE B C 1
ATOM 6167 O O . ILE C 1 237 ? 44.308 16.164 20.174 1.00 24.60 257 ILE B O 1
ATOM 6172 N N . GLY C 1 238 ? 45.711 16.422 21.889 1.00 22.43 258 GLY B N 1
ATOM 6173 C CA . GLY C 1 238 ? 45.011 17.588 22.421 1.00 20.62 258 GLY B CA 1
ATOM 6174 C C . GLY C 1 238 ? 44.491 17.241 23.798 1.00 19.55 258 GLY B C 1
ATOM 6175 O O . GLY C 1 238 ? 43.443 16.594 23.932 1.00 19.69 258 GLY B O 1
ATOM 6176 N N . TYR C 1 239 ? 45.226 17.645 24.829 1.00 17.21 259 TYR B N 1
ATOM 6177 C CA . TYR C 1 239 ? 45.017 17.073 26.157 1.00 17.74 259 TYR B CA 1
ATOM 6178 C C . TYR C 1 239 ? 43.603 17.426 26.708 1.00 18.52 259 TYR B C 1
ATOM 6179 O O . TYR C 1 239 ? 42.889 16.563 27.248 1.00 16.89 259 TYR B O 1
ATOM 6188 N N . ALA C 1 240 ? 43.225 18.686 26.559 1.00 17.67 260 ALA B N 1
ATOM 6189 C CA . ALA C 1 240 ? 41.969 19.198 27.141 1.00 19.88 260 ALA B CA 1
ATOM 6190 C C . ALA C 1 240 ? 40.726 18.426 26.628 1.00 20.22 260 ALA B C 1
ATOM 6191 O O . ALA C 1 240 ? 39.827 18.083 27.417 1.00 20.89 260 ALA B O 1
ATOM 6193 N N . ALA C 1 241 ? 40.703 18.124 25.331 1.00 18.24 261 ALA B N 1
ATOM 6194 C CA . ALA C 1 241 ? 39.639 17.308 24.744 1.00 19.21 261 ALA B CA 1
ATOM 6195 C C . ALA C 1 241 ? 39.817 15.816 25.114 1.00 20.00 261 ALA B C 1
ATOM 6196 O O . ALA C 1 241 ? 38.838 15.070 25.320 1.00 20.77 261 ALA B O 1
ATOM 6198 N N . ALA C 1 242 ? 41.071 15.395 25.245 1.00 19.00 262 ALA B N 1
ATOM 6199 C CA . ALA C 1 242 ? 41.410 13.990 25.487 1.00 18.48 262 ALA B CA 1
ATOM 6200 C C . ALA C 1 242 ? 40.972 13.501 26.874 1.00 19.88 262 ALA B C 1
ATOM 6201 O O . ALA C 1 242 ? 40.675 12.326 27.031 1.00 18.83 262 ALA B O 1
ATOM 6203 N N . VAL C 1 243 ? 40.963 14.397 27.867 1.00 17.60 263 VAL B N 1
ATOM 6204 C CA . VAL C 1 243 ? 40.584 14.019 29.228 1.00 19.55 263 VAL B CA 1
ATOM 6205 C C . VAL C 1 243 ? 39.201 13.359 29.220 1.00 19.77 263 VAL B C 1
ATOM 6206 O O . VAL C 1 243 ? 38.987 12.355 29.903 1.00 20.57 263 VAL B O 1
ATOM 6210 N N . TYR C 1 244 ? 38.278 13.918 28.440 1.00 20.56 264 TYR B N 1
ATOM 6211 C CA . TYR C 1 244 ? 36.903 13.370 28.332 1.00 20.66 264 TYR B CA 1
ATOM 6212 C C . TYR C 1 244 ? 36.895 11.927 27.827 1.00 21.52 264 TYR B C 1
ATOM 6213 O O . TYR C 1 244 ? 36.190 11.058 28.374 1.00 21.46 264 TYR B O 1
ATOM 6222 N N . GLU C 1 245 ? 37.673 11.662 26.779 1.00 20.25 265 GLU B N 1
ATOM 6223 C CA . GLU C 1 245 ? 37.780 10.315 26.242 1.00 21.49 265 GLU B CA 1
ATOM 6224 C C . GLU C 1 245 ? 38.476 9.363 27.219 1.00 21.57 265 GLU B C 1
ATOM 6225 O O . GLU C 1 245 ? 38.086 8.192 27.342 1.00 20.06 265 GLU B O 1
ATOM 6231 N N . LEU C 1 246 ? 39.474 9.859 27.955 1.00 20.36 266 LEU B N 1
ATOM 6232 C CA . LEU C 1 246 ? 40.113 9.011 28.975 1.00 20.02 266 LEU B CA 1
ATOM 6233 C C . LEU C 1 246 ? 39.127 8.608 30.091 1.00 20.19 266 LEU B C 1
ATOM 6234 O O . LEU C 1 246 ? 39.192 7.486 30.616 1.00 21.75 266 LEU B O 1
ATOM 6239 N N . VAL C 1 247 ? 38.260 9.526 30.497 1.00 20.81 267 VAL B N 1
ATOM 6240 C CA . VAL C 1 247 ? 37.166 9.163 31.445 1.00 22.29 267 VAL B CA 1
ATOM 6241 C C . VAL C 1 247 ? 36.354 7.974 30.891 1.00 23.55 267 VAL B C 1
ATOM 6242 O O . VAL C 1 247 ? 36.158 6.956 31.590 1.00 24.38 267 VAL B O 1
ATOM 6246 N N . GLU C 1 248 ? 35.909 8.074 29.635 1.00 24.37 268 GLU B N 1
ATOM 6247 C CA . GLU C 1 248 ? 35.204 6.947 28.997 1.00 27.22 268 GLU B CA 1
ATOM 6248 C C . GLU C 1 248 ? 35.987 5.619 28.956 1.00 27.00 268 GLU B C 1
ATOM 6249 O O . GLU C 1 248 ? 35.429 4.556 29.261 1.00 26.50 268 GLU B O 1
ATOM 6255 N N . ILE C 1 249 ? 37.269 5.683 28.595 1.00 25.43 269 ILE B N 1
ATOM 6256 C CA . ILE C 1 249 ? 38.120 4.508 28.474 1.00 25.57 269 ILE B CA 1
ATOM 6257 C C . ILE C 1 249 ? 38.288 3.806 29.826 1.00 26.31 269 ILE B C 1
ATOM 6258 O O . ILE C 1 249 ? 38.107 2.584 29.932 1.00 25.28 269 ILE B O 1
ATOM 6263 N N . PHE C 1 250 ? 38.597 4.593 30.858 1.00 24.86 270 PHE B N 1
ATOM 6264 C CA . PHE C 1 250 ? 38.976 4.026 32.149 1.00 25.23 270 PHE B CA 1
ATOM 6265 C C . PHE C 1 250 ? 37.795 3.886 33.114 1.00 26.04 270 PHE B C 1
ATOM 6266 O O . PHE C 1 250 ? 37.812 2.996 33.958 1.00 27.01 270 PHE B O 1
ATOM 6274 N N . GLN C 1 251 ? 36.785 4.752 33.000 1.00 26.51 271 GLN B N 1
ATOM 6275 C CA . GLN C 1 251 ? 35.631 4.686 33.912 1.00 27.20 271 GLN B CA 1
ATOM 6276 C C . GLN C 1 251 ? 34.387 4.024 33.302 1.00 29.54 271 GLN B C 1
ATOM 6277 O O . GLN C 1 251 ? 33.513 3.544 34.042 1.00 31.10 271 GLN B O 1
ATOM 6283 N N . GLY C 1 252 ? 34.306 3.981 31.975 1.00 29.60 272 GLY B N 1
ATOM 6284 C CA . GLY C 1 252 ? 33.262 3.231 31.298 1.00 31.17 272 GLY B CA 1
ATOM 6285 C C . GLY C 1 252 ? 31.897 3.896 31.183 1.00 31.96 272 GLY B C 1
ATOM 6286 O O . GLY C 1 252 ? 30.883 3.217 30.980 1.00 34.39 272 GLY B O 1
ATOM 6287 N N . TYR C 1 253 ? 31.838 5.212 31.311 1.00 31.17 273 TYR B N 1
ATOM 6288 C CA . TYR C 1 253 ? 30.582 5.926 31.073 1.00 30.70 273 TYR B CA 1
ATOM 6289 C C . TYR C 1 253 ? 30.787 7.159 30.183 1.00 32.50 273 TYR B C 1
ATOM 6290 O O . TYR C 1 253 ? 31.924 7.593 29.965 1.00 31.96 273 TYR B O 1
ATOM 6299 N N . GLU C 1 254 ? 29.683 7.697 29.663 1.00 33.78 274 GLU B N 1
ATOM 6300 C CA . GLU C 1 254 ? 29.715 8.888 28.821 1.00 35.83 274 GLU B CA 1
ATOM 6301 C C . GLU C 1 254 ? 30.120 10.073 29.651 1.00 33.18 274 GLU B C 1
ATOM 6302 O O . GLU C 1 254 ? 29.521 10.358 30.687 1.00 33.24 274 GLU B O 1
ATOM 6308 N N . ALA C 1 255 ? 31.147 10.777 29.183 1.00 31.76 275 ALA B N 1
ATOM 6309 C CA . ALA C 1 255 ? 31.709 11.916 29.903 1.00 29.71 275 ALA B CA 1
ATOM 6310 C C . ALA C 1 255 ? 31.319 13.237 29.251 1.00 28.17 275 ALA B C 1
ATOM 6311 O O . ALA C 1 255 ? 31.717 14.301 29.716 1.00 28.11 275 ALA B O 1
ATOM 6313 N N . GLY C 1 256 ? 30.540 13.190 28.176 1.00 26.75 276 GLY B N 1
ATOM 6314 C CA . GLY C 1 256 ? 30.224 14.422 27.482 1.00 25.19 276 GLY B CA 1
ATOM 6315 C C . GLY C 1 256 ? 31.440 14.925 26.701 1.00 24.26 276 GLY B C 1
ATOM 6316 O O . GLY C 1 256 ? 32.329 14.142 26.299 1.00 23.20 276 GLY B O 1
ATOM 6317 N N . GLU C 1 257 ? 31.485 16.219 26.462 1.00 22.56 277 GLU B N 1
ATOM 6318 C CA . GLU C 1 257 ? 32.520 16.736 25.570 1.00 25.00 277 GLU B CA 1
ATOM 6319 C C . GLU C 1 257 ? 32.812 18.199 25.882 1.00 21.82 277 GLU B C 1
ATOM 6320 O O . GLU C 1 257 ? 32.085 18.808 26.627 1.00 22.15 277 GLU B O 1
ATOM 6326 N N . PRO C 1 258 ? 33.961 18.729 25.407 1.00 21.98 278 PRO B N 1
ATOM 6327 C CA . PRO C 1 258 ? 34.300 20.147 25.597 1.00 20.19 278 PRO B CA 1
ATOM 6328 C C . PRO C 1 258 ? 33.577 20.978 24.563 1.00 20.53 278 PRO B C 1
ATOM 6329 O O . PRO C 1 258 ? 32.699 20.469 23.876 1.00 21.24 278 PRO B O 1
ATOM 6333 N N . ARG C 1 259 ? 33.910 22.253 24.466 1.00 20.15 279 ARG B N 1
ATOM 6334 C CA . ARG C 1 259 ? 33.255 23.120 23.489 1.00 19.70 279 ARG B CA 1
ATOM 6335 C C . ARG C 1 259 ? 34.309 23.955 22.792 1.00 19.40 279 ARG B C 1
ATOM 6336 O O . ARG C 1 259 ? 35.255 24.464 23.413 1.00 18.58 279 ARG B O 1
ATOM 6344 N N . GLY C 1 260 ? 34.150 24.117 21.495 1.00 20.00 280 GLY B N 1
ATOM 6345 C CA . GLY C 1 260 ? 35.124 24.897 20.771 1.00 20.43 280 GLY B CA 1
ATOM 6346 C C . GLY C 1 260 ? 35.363 26.355 21.129 1.00 21.44 280 GLY B C 1
ATOM 6347 O O . GLY C 1 260 ? 34.455 26.984 21.701 1.00 20.91 280 GLY B O 1
ATOM 6348 N N . PRO C 1 261 ? 36.654 26.724 21.246 1.00 21.27 281 PRO B N 1
ATOM 6349 C CA . PRO C 1 261 ? 37.733 26.377 20.311 1.00 21.22 281 PRO B CA 1
ATOM 6350 C C . PRO C 1 261 ? 38.396 25.091 20.920 1.00 20.96 281 PRO B C 1
ATOM 6351 O O . PRO C 1 261 ? 39.292 24.508 20.308 1.00 20.72 281 PRO B O 1
ATOM 6355 N N . VAL C 1 262 ? 37.972 24.653 22.120 1.00 19.61 282 VAL B N 1
ATOM 6356 C CA . VAL C 1 262 ? 38.361 23.312 22.614 1.00 19.70 282 VAL B CA 1
ATOM 6357 C C . VAL C 1 262 ? 37.441 22.258 22.006 1.00 20.85 282 VAL B C 1
ATOM 6358 O O . VAL C 1 262 ? 36.563 21.708 22.706 1.00 19.29 282 VAL B O 1
ATOM 6362 N N . TYR C 1 263 ? 37.605 21.986 20.703 1.00 20.10 283 TYR B N 1
ATOM 6363 C CA . TYR C 1 263 ? 36.661 21.085 20.004 1.00 20.41 283 TYR B CA 1
ATOM 6364 C C . TYR C 1 263 ? 36.827 19.666 20.485 1.00 20.19 283 TYR B C 1
ATOM 6365 O O . TYR C 1 263 ? 37.943 19.239 20.773 1.00 20.26 283 TYR B O 1
ATOM 6374 N N . PRO C 1 264 ? 35.707 18.916 20.599 1.00 21.00 284 PRO B N 1
ATOM 6375 C CA . PRO C 1 264 ? 35.762 17.486 20.955 1.00 19.90 284 PRO B CA 1
ATOM 6376 C C . PRO C 1 264 ? 36.721 16.704 20.028 1.00 19.08 284 PRO B C 1
ATOM 6377 O O . PRO C 1 264 ? 36.890 17.079 18.878 1.00 18.78 284 PRO B O 1
ATOM 6381 N N . LEU C 1 265 ? 37.368 15.661 20.525 1.00 19.69 285 LEU B N 1
ATOM 6382 C CA . LEU C 1 265 ? 38.157 14.779 19.662 1.00 20.24 285 LEU B CA 1
ATOM 6383 C C . LEU C 1 265 ? 37.268 14.188 18.584 1.00 21.44 285 LEU B C 1
ATOM 6384 O O . LEU C 1 265 ? 36.111 13.859 18.845 1.00 19.74 285 LEU B O 1
ATOM 6389 N N . ASP C 1 266 ? 37.811 14.010 17.389 1.00 21.96 286 ASP B N 1
ATOM 6390 C CA . ASP C 1 266 ? 37.034 13.353 16.342 1.00 22.39 286 ASP B CA 1
ATOM 6391 C C . ASP C 1 266 ? 37.153 11.841 16.469 1.00 21.87 286 ASP B C 1
ATOM 6392 O O . ASP C 1 266 ? 37.897 11.350 17.325 1.00 19.41 286 ASP B O 1
ATOM 6397 N N . PRO C 1 267 ? 36.387 11.083 15.660 1.00 22.62 287 PRO B N 1
ATOM 6398 C CA . PRO C 1 267 ? 36.420 9.638 15.854 1.00 23.87 287 PRO B CA 1
ATOM 6399 C C . PRO C 1 267 ? 37.804 9.002 15.670 1.00 23.15 287 PRO B C 1
ATOM 6400 O O . PRO C 1 267 ? 38.133 8.044 16.381 1.00 21.88 287 PRO B O 1
ATOM 6404 N N . GLU C 1 268 ? 38.596 9.511 14.718 1.00 22.93 288 GLU B N 1
ATOM 6405 C CA . GLU C 1 268 ? 39.954 8.990 14.486 1.00 24.09 288 GLU B CA 1
ATOM 6406 C C . GLU C 1 268 ? 40.868 9.237 15.683 1.00 22.58 288 GLU B C 1
ATOM 6407 O O . GLU C 1 268 ? 41.643 8.366 16.057 1.00 21.50 288 GLU B O 1
ATOM 6413 N N . GLU C 1 269 ? 40.812 10.448 16.238 1.00 21.62 289 GLU B N 1
ATOM 6414 C CA . GLU C 1 269 ? 41.577 10.786 17.453 1.00 22.01 289 GLU B CA 1
ATOM 6415 C C . GLU C 1 269 ? 41.179 9.922 18.653 1.00 21.39 289 GLU B C 1
ATOM 6416 O O . GLU C 1 269 ? 42.033 9.458 19.393 1.00 20.52 289 GLU B O 1
ATOM 6422 N N . LYS C 1 270 ? 39.889 9.676 18.825 1.00 21.46 290 LYS B N 1
ATOM 6423 C CA . LYS C 1 270 ? 39.435 8.770 19.885 1.00 22.78 290 LYS B CA 1
ATOM 6424 C C . LYS C 1 270 ? 39.961 7.340 19.684 1.00 22.93 290 LYS B C 1
ATOM 6425 O O . LYS C 1 270 ? 40.421 6.685 20.628 1.00 23.25 290 LYS B O 1
ATOM 6431 N N . ALA C 1 271 ? 39.881 6.846 18.457 1.00 22.54 291 ALA B N 1
ATOM 6432 C CA . ALA C 1 271 ? 40.385 5.493 18.178 1.00 23.09 291 ALA B CA 1
ATOM 6433 C C . ALA C 1 271 ? 41.885 5.407 18.432 1.00 22.40 291 ALA B C 1
ATOM 6434 O O . ALA C 1 271 ? 42.362 4.420 18.973 1.00 22.62 291 ALA B O 1
ATOM 6436 N N . TRP C 1 272 ? 42.625 6.438 18.028 1.00 21.82 292 TRP B N 1
ATOM 6437 C CA . TRP C 1 272 ? 44.078 6.476 18.258 1.00 21.83 292 TRP B CA 1
ATOM 6438 C C . TRP C 1 272 ? 44.385 6.436 19.761 1.00 22.19 292 TRP B C 1
ATOM 6439 O O . TRP C 1 272 ? 45.253 5.682 20.236 1.00 22.86 292 TRP B O 1
ATOM 6450 N N . LEU C 1 273 ? 43.661 7.245 20.521 1.00 21.50 293 LEU B N 1
ATOM 6451 C CA . LEU C 1 273 ? 43.933 7.377 21.961 1.00 21.75 293 LEU B CA 1
ATOM 6452 C C . LEU C 1 273 ? 43.623 6.073 22.703 1.00 22.43 293 LEU B C 1
ATOM 6453 O O . LEU C 1 273 ? 44.393 5.632 23.555 1.00 22.46 293 LEU B O 1
ATOM 6458 N N . ARG C 1 274 ? 42.489 5.454 22.389 1.00 23.17 294 ARG B N 1
ATOM 6459 C CA . ARG C 1 274 ? 42.168 4.144 22.981 1.00 25.01 294 ARG B CA 1
ATOM 6460 C C . ARG C 1 274 ? 43.302 3.141 22.770 1.00 25.17 294 ARG B C 1
ATOM 6461 O O . ARG C 1 274 ? 43.718 2.426 23.693 1.00 26.45 294 ARG B O 1
ATOM 6469 N N . ALA C 1 275 ? 43.781 3.066 21.539 1.00 24.32 295 ALA B N 1
ATOM 6470 C CA . ALA C 1 275 ? 44.872 2.165 21.214 1.00 24.58 295 ALA B CA 1
ATOM 6471 C C . ALA C 1 275 ? 46.165 2.591 21.928 1.00 25.14 295 ALA B C 1
ATOM 6472 O O . ALA C 1 275 ? 46.928 1.740 22.389 1.00 25.36 295 ALA B O 1
ATOM 6474 N N . ALA C 1 276 ? 46.401 3.902 22.027 1.00 24.33 296 ALA B N 1
ATOM 6475 C CA . ALA C 1 276 ? 47.626 4.422 22.627 1.00 24.76 296 ALA B CA 1
ATOM 6476 C C . ALA C 1 276 ? 47.736 4.052 24.104 1.00 25.69 296 ALA B C 1
ATOM 6477 O O . ALA C 1 276 ? 48.834 3.810 24.599 1.00 26.80 296 ALA B O 1
ATOM 6479 N N . VAL C 1 277 ? 46.617 4.004 24.817 1.00 24.33 297 VAL B N 1
ATOM 6480 C CA . VAL C 1 277 ? 46.680 3.753 26.252 1.00 26.11 297 VAL B CA 1
ATOM 6481 C C . VAL C 1 277 ? 46.417 2.282 26.639 1.00 28.79 297 VAL B C 1
ATOM 6482 O O . VAL C 1 277 ? 46.483 1.912 27.829 1.00 27.59 297 VAL B O 1
ATOM 6486 N N . ALA C 1 278 ? 46.142 1.451 25.639 1.00 29.61 298 ALA B N 1
ATOM 6487 C CA . ALA C 1 278 ? 45.801 0.051 25.881 1.00 32.63 298 ALA B CA 1
ATOM 6488 C C . ALA C 1 278 ? 46.847 -0.716 26.720 1.00 34.88 298 ALA B C 1
ATOM 6489 O O . ALA C 1 278 ? 46.484 -1.421 27.650 1.00 35.40 298 ALA B O 1
ATOM 6491 N N . LYS C 1 279 ? 48.128 -0.603 26.368 1.00 37.90 299 LYS B N 1
ATOM 6492 C CA . LYS C 1 279 ? 49.175 -1.311 27.106 1.00 41.07 299 LYS B CA 1
ATOM 6493 C C . LYS C 1 279 ? 49.240 -0.834 28.550 1.00 41.89 299 LYS B C 1
ATOM 6494 O O . LYS C 1 279 ? 49.179 -1.645 29.466 1.00 41.87 299 LYS B O 1
ATOM 6500 N N . ALA C 1 280 ? 49.385 0.477 28.759 1.00 41.48 300 ALA B N 1
ATOM 6501 C CA . ALA C 1 280 ? 49.412 1.005 30.123 1.00 41.93 300 ALA B CA 1
ATOM 6502 C C . ALA C 1 280 ? 48.158 0.567 30.891 1.00 41.72 300 ALA B C 1
ATOM 6503 O O . ALA C 1 280 ? 48.246 0.130 32.047 1.00 40.32 300 ALA B O 1
ATOM 6505 N N . LYS C 1 281 ? 47.003 0.657 30.240 1.00 41.67 301 LYS B N 1
ATOM 6506 C CA . LYS C 1 281 ? 45.753 0.206 30.836 1.00 44.36 301 LYS B CA 1
ATOM 6507 C C . LYS C 1 281 ? 45.793 -1.251 31.313 1.00 47.06 301 LYS B C 1
ATOM 6508 O O . LYS C 1 281 ? 45.300 -1.567 32.399 1.00 47.78 301 LYS B O 1
ATOM 6514 N N . SER C 1 282 ? 46.367 -2.140 30.509 1.00 48.97 302 SER B N 1
ATOM 6515 C CA . SER C 1 282 ? 46.409 -3.541 30.886 1.00 51.60 302 SER B CA 1
ATOM 6516 C C . SER C 1 282 ? 47.400 -3.755 32.022 1.00 53.64 302 SER B C 1
ATOM 6517 O O . SER C 1 282 ? 47.205 -4.629 32.856 1.00 53.56 302 SER B O 1
ATOM 6520 N N . GLN C 1 283 ? 48.457 -2.946 32.062 1.00 56.28 303 GLN B N 1
ATOM 6521 C CA . GLN C 1 283 ? 49.458 -3.061 33.121 1.00 59.07 303 GLN B CA 1
ATOM 6522 C C . GLN C 1 283 ? 48.938 -2.570 34.461 1.00 61.15 303 GLN B C 1
ATOM 6523 O O . GLN C 1 283 ? 49.551 -2.829 35.496 1.00 61.16 303 GLN B O 1
ATOM 6529 N N . LEU C 1 284 ? 47.804 -1.874 34.433 1.00 63.69 304 LEU B N 1
ATOM 6530 C CA . LEU C 1 284 ? 47.184 -1.339 35.643 1.00 66.72 304 LEU B CA 1
ATOM 6531 C C . LEU C 1 284 ? 46.480 -2.415 36.457 1.00 69.21 304 LEU B C 1
ATOM 6532 O O . LEU C 1 284 ? 45.500 -3.020 36.006 1.00 69.73 304 LEU B O 1
ATOM 6537 N N . ARG C 1 285 ? 46.995 -2.628 37.666 1.00 72.03 305 ARG B N 1
ATOM 6538 C CA . ARG C 1 285 ? 46.436 -3.583 38.616 1.00 74.31 305 ARG B CA 1
ATOM 6539 C C . ARG C 1 285 ? 45.900 -2.835 39.842 1.00 75.05 305 ARG B C 1
ATOM 6540 O O . ARG C 1 285 ? 46.668 -2.444 40.734 1.00 75.49 305 ARG B O 1
ATOM 6548 N N . LEU C 1 286 ? 44.582 -2.626 39.858 1.00 75.41 306 LEU B N 1
ATOM 6549 C CA . LEU C 1 286 ? 43.878 -1.973 40.965 1.00 75.50 306 LEU B CA 1
ATOM 6550 C C . LEU C 1 286 ? 42.423 -1.678 40.580 1.00 76.04 306 LEU B C 1
ATOM 6551 O O . LEU C 1 286 ? 41.627 -1.206 41.398 1.00 76.08 306 LEU B O 1
ATOM 6556 N N . MET D 1 1 ? 50.073 53.773 3.147 1.00 25.29 21 MET C N 1
ATOM 6557 C CA . MET D 1 1 ? 50.140 52.935 4.363 1.00 25.35 21 MET C CA 1
ATOM 6558 C C . MET D 1 1 ? 49.258 53.522 5.474 1.00 25.56 21 MET C C 1
ATOM 6559 O O . MET D 1 1 ? 49.191 54.735 5.666 1.00 26.32 21 MET C O 1
ATOM 6564 N N . GLU D 1 2 ? 48.589 52.643 6.209 1.00 25.60 22 GLU C N 1
ATOM 6565 C CA . GLU D 1 2 ? 47.529 53.055 7.123 1.00 25.39 22 GLU C CA 1
ATOM 6566 C C . GLU D 1 2 ? 47.947 53.143 8.565 1.00 23.84 22 GLU C C 1
ATOM 6567 O O . GLU D 1 2 ? 48.817 52.394 9.018 1.00 21.41 22 GLU C O 1
ATOM 6573 N N . ILE D 1 3 ? 47.309 54.063 9.280 1.00 21.16 23 ILE C N 1
ATOM 6574 C CA . ILE D 1 3 ? 47.284 54.042 10.742 1.00 18.99 23 ILE C CA 1
ATOM 6575 C C . ILE D 1 3 ? 45.933 53.461 11.219 1.00 20.43 23 ILE C C 1
ATOM 6576 O O . ILE D 1 3 ? 44.849 54.059 10.978 1.00 19.12 23 ILE C O 1
ATOM 6581 N N . VAL D 1 4 ? 45.993 52.300 11.883 1.00 18.60 24 VAL C N 1
ATOM 6582 C CA . VAL D 1 4 ? 44.813 51.614 12.425 1.00 18.53 24 VAL C CA 1
ATOM 6583 C C . VAL D 1 4 ? 44.844 51.795 13.932 1.00 18.84 24 VAL C C 1
ATOM 6584 O O . VAL D 1 4 ? 45.871 51.504 14.546 1.00 18.83 24 VAL C O 1
ATOM 6588 N N . ALA D 1 5 ? 43.779 52.335 14.539 1.00 17.05 25 ALA C N 1
ATOM 6589 C CA . ALA D 1 5 ? 43.752 52.457 15.985 1.00 17.32 25 ALA C CA 1
ATOM 6590 C C . ALA D 1 5 ? 43.113 51.252 16.647 1.00 18.56 25 ALA C C 1
ATOM 6591 O O . ALA D 1 5 ? 41.927 50.994 16.391 1.00 19.72 25 ALA C O 1
ATOM 6593 N N . PRO D 1 6 ? 43.862 50.535 17.536 1.00 17.57 26 PRO C N 1
ATOM 6594 C CA . PRO D 1 6 ? 43.189 49.543 18.346 1.00 16.49 26 PRO C CA 1
ATOM 6595 C C . PRO D 1 6 ? 42.568 50.363 19.453 1.00 17.99 26 PRO C C 1
ATOM 6596 O O . PRO D 1 6 ? 43.187 50.617 20.498 1.00 17.41 26 PRO C O 1
ATOM 6600 N N . VAL D 1 7 ? 41.353 50.860 19.189 1.00 19.03 27 VAL C N 1
ATOM 6601 C CA . VAL D 1 7 ? 40.733 51.846 20.060 1.00 17.23 27 VAL C CA 1
ATOM 6602 C C . VAL D 1 7 ? 40.448 51.367 21.490 1.00 16.84 27 VAL C C 1
ATOM 6603 O O . VAL D 1 7 ? 40.048 50.217 21.729 1.00 18.56 27 VAL C O 1
ATOM 6607 N N . ILE D 1 8 ? 40.647 52.256 22.453 1.00 17.38 28 ILE C N 1
ATOM 6608 C CA . ILE D 1 8 ? 40.264 51.953 23.819 1.00 17.75 28 ILE C CA 1
ATOM 6609 C C . ILE D 1 8 ? 38.738 51.791 23.954 1.00 20.00 28 ILE C C 1
ATOM 6610 O O . ILE D 1 8 ? 37.971 52.459 23.263 1.00 21.41 28 ILE C O 1
ATOM 6615 N N . THR D 1 9 ? 38.324 50.915 24.863 1.00 18.82 29 THR C N 1
ATOM 6616 C CA . THR D 1 9 ? 36.924 50.765 25.205 1.00 20.59 29 THR C CA 1
ATOM 6617 C C . THR D 1 9 ? 36.666 51.612 26.447 1.00 23.16 29 THR C C 1
ATOM 6618 O O . THR D 1 9 ? 37.312 51.489 27.477 1.00 23.29 29 THR C O 1
ATOM 6622 N N . THR D 1 10 ? 35.660 52.457 26.338 1.00 25.23 30 THR C N 1
ATOM 6623 C CA . THR D 1 10 ? 35.561 53.606 27.184 1.00 26.97 30 THR C CA 1
ATOM 6624 C C . THR D 1 10 ? 34.478 53.366 28.256 1.00 28.24 30 THR C C 1
ATOM 6625 O O . THR D 1 10 ? 33.272 53.412 27.967 1.00 29.57 30 THR C O 1
ATOM 6629 N N . PHE D 1 11 ? 34.902 53.037 29.473 1.00 26.89 31 PHE C N 1
ATOM 6630 C CA . PHE D 1 11 ? 33.953 52.756 30.560 1.00 29.13 31 PHE C CA 1
ATOM 6631 C C . PHE D 1 11 ? 33.703 54.011 31.413 1.00 30.86 31 PHE C C 1
ATOM 6632 O O . PHE D 1 11 ? 34.607 54.830 31.615 1.00 29.20 31 PHE C O 1
ATOM 6640 N N . ARG D 1 12 ? 32.480 54.131 31.916 1.00 35.08 32 ARG C N 1
ATOM 6641 C CA . ARG D 1 12 ? 32.150 55.136 32.939 1.00 40.35 32 ARG C CA 1
ATOM 6642 C C . ARG D 1 12 ? 31.092 54.490 33.826 1.00 41.63 32 ARG C C 1
ATOM 6643 O O . ARG D 1 12 ? 30.006 54.138 33.350 1.00 42.42 32 ARG C O 1
ATOM 6651 N N . GLY D 1 13 ? 31.445 54.261 35.091 1.00 44.15 33 GLY C N 1
ATOM 6652 C CA . GLY D 1 13 ? 30.544 53.616 36.057 1.00 45.91 33 GLY C CA 1
ATOM 6653 C C . GLY D 1 13 ? 30.692 52.107 36.185 1.00 47.44 33 GLY C C 1
ATOM 6654 O O . GLY D 1 13 ? 29.992 51.465 36.989 1.00 49.18 33 GLY C O 1
ATOM 6655 N N . GLY D 1 14 ? 31.601 51.525 35.408 1.00 47.33 34 GLY C N 1
ATOM 6656 C CA . GLY D 1 14 ? 31.677 50.071 35.294 1.00 45.70 34 GLY C CA 1
ATOM 6657 C C . GLY D 1 14 ? 30.904 49.575 34.086 1.00 45.02 34 GLY C C 1
ATOM 6658 O O . GLY D 1 14 ? 30.919 48.359 33.767 1.00 45.72 34 GLY C O 1
ATOM 6659 N N . ARG D 1 15 ? 30.228 50.506 33.412 1.00 43.80 35 ARG C N 1
ATOM 6660 C CA . ARG D 1 15 ? 29.520 50.207 32.165 1.00 43.23 35 ARG C CA 1
ATOM 6661 C C . ARG D 1 15 ? 30.038 50.978 30.947 1.00 39.85 35 ARG C C 1
ATOM 6662 O O . ARG D 1 15 ? 30.633 52.044 31.061 1.00 39.17 35 ARG C O 1
ATOM 6670 N N . LEU D 1 16 ? 29.807 50.433 29.768 1.00 37.68 36 LEU C N 1
ATOM 6671 C CA . LEU D 1 16 ? 30.254 51.095 28.564 1.00 36.77 36 LEU C CA 1
ATOM 6672 C C . LEU D 1 16 ? 29.643 52.475 28.430 1.00 36.81 36 LEU C C 1
ATOM 6673 O O . LEU D 1 16 ? 28.438 52.648 28.653 1.00 37.47 36 LEU C O 1
ATOM 6678 N N . ASP D 1 17 ? 30.449 53.455 28.032 1.00 34.8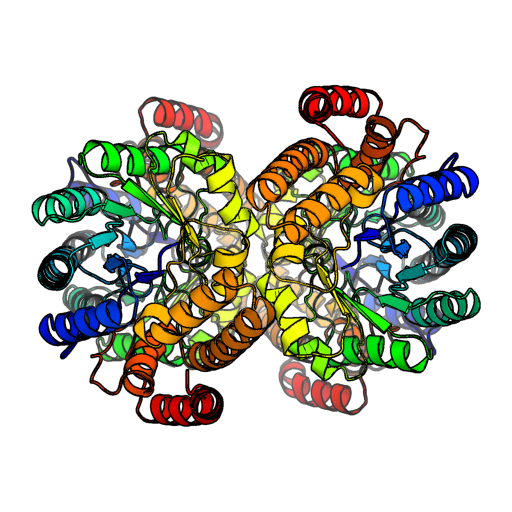9 37 ASP C N 1
ATOM 6679 C CA . ASP D 1 17 ? 29.928 54.782 27.747 1.00 34.78 37 ASP C CA 1
ATOM 6680 C C . ASP D 1 17 ? 30.161 55.085 26.281 1.00 35.58 37 ASP C C 1
ATOM 6681 O O . ASP D 1 17 ? 31.221 55.602 25.911 1.00 35.70 37 ASP C O 1
ATOM 6686 N N . PRO D 1 18 ? 29.187 54.726 25.422 1.00 36.42 38 PRO C N 1
ATOM 6687 C CA . PRO D 1 18 ? 29.335 54.911 23.974 1.00 36.95 38 PRO C CA 1
ATOM 6688 C C . PRO D 1 18 ? 29.455 56.362 23.478 1.00 37.97 38 PRO C C 1
ATOM 6689 O O . PRO D 1 18 ? 29.788 56.562 22.309 1.00 39.40 38 PRO C O 1
ATOM 6693 N N . GLU D 1 19 ? 29.237 57.364 24.329 1.00 38.08 39 GLU C N 1
ATOM 6694 C CA . GLU D 1 19 ? 29.406 58.749 23.880 1.00 38.15 39 GLU C CA 1
ATOM 6695 C C . GLU D 1 19 ? 30.830 59.304 24.091 1.00 36.91 39 GLU C C 1
ATOM 6696 O O . GLU D 1 19 ? 31.332 60.098 23.278 1.00 37.04 39 GLU C O 1
ATOM 6702 N N . LEU D 1 20 ? 31.486 58.912 25.181 1.00 34.12 40 LEU C N 1
ATOM 6703 C CA . LEU D 1 20 ? 32.910 59.200 25.311 1.00 31.74 40 LEU C CA 1
ATOM 6704 C C . LEU D 1 20 ? 33.632 58.542 24.128 1.00 28.70 40 LEU C C 1
ATOM 6705 O O . LEU D 1 20 ? 34.577 59.118 23.559 1.00 28.65 40 LEU C O 1
ATOM 6710 N N . PHE D 1 21 ? 33.188 57.336 23.797 1.00 27.04 41 PHE C N 1
ATOM 6711 C CA . PHE D 1 21 ? 33.795 56.505 22.762 1.00 28.40 41 PHE C CA 1
ATOM 6712 C C . PHE D 1 21 ? 33.711 57.184 21.409 1.00 29.71 41 PHE C C 1
ATOM 6713 O O . PHE D 1 21 ? 34.734 57.325 20.701 1.00 29.32 41 PHE C O 1
ATOM 6721 N N . ALA D 1 22 ? 32.492 57.624 21.063 1.00 30.20 42 ALA C N 1
ATOM 6722 C CA . ALA D 1 22 ? 32.251 58.348 19.818 1.00 29.66 42 ALA C CA 1
ATOM 6723 C C . ALA D 1 22 ? 33.089 59.601 19.697 1.00 29.12 42 ALA C C 1
ATOM 6724 O O . ALA D 1 22 ? 33.687 59.819 18.651 1.00 32.16 42 ALA C O 1
ATOM 6726 N N . ASN D 1 23 ? 33.146 60.429 20.741 1.00 28.31 43 ASN C N 1
ATOM 6727 C CA . ASN D 1 23 ? 33.968 61.638 20.721 1.00 29.35 43 ASN C CA 1
ATOM 6728 C C . ASN D 1 23 ? 35.447 61.283 20.476 1.00 28.15 43 ASN C C 1
ATOM 6729 O O . ASN D 1 23 ? 36.156 61.983 19.749 1.00 28.14 43 ASN C O 1
ATOM 6734 N N . HIS D 1 24 ? 35.889 60.190 21.091 1.00 26.01 44 HIS C N 1
ATOM 6735 C CA . HIS D 1 24 ? 37.292 59.793 20.993 1.00 24.36 44 HIS C CA 1
ATOM 6736 C C . HIS D 1 24 ? 37.587 59.333 19.554 1.00 22.47 44 HIS C C 1
ATOM 6737 O O . HIS D 1 24 ? 38.501 59.834 18.888 1.00 24.71 44 HIS C O 1
ATOM 6744 N N . VAL D 1 25 ? 36.785 58.410 19.067 1.00 23.19 45 VAL C N 1
ATOM 6745 C CA . VAL D 1 25 ? 36.902 57.923 17.710 1.00 23.81 45 VAL C CA 1
ATOM 6746 C C . VAL D 1 25 ? 36.904 59.054 16.685 1.00 25.91 45 VAL C C 1
ATOM 6747 O O . VAL D 1 25 ? 37.729 59.082 15.747 1.00 25.20 45 VAL C O 1
ATOM 6751 N N . LYS D 1 26 ? 35.981 59.998 16.850 1.00 27.04 46 LYS C N 1
ATOM 6752 C CA . LYS D 1 26 ? 35.922 61.127 15.929 1.00 28.58 46 LYS C CA 1
ATOM 6753 C C . LYS D 1 26 ? 37.139 62.002 15.996 1.00 27.23 46 LYS C C 1
ATOM 6754 O O . LYS D 1 26 ? 37.611 62.473 14.976 1.00 28.84 46 LYS C O 1
ATOM 6760 N N . ASN D 1 27 ? 37.661 62.238 17.190 1.00 27.08 47 ASN C N 1
ATOM 6761 C CA . ASN D 1 27 ? 38.874 63.019 17.289 1.00 26.36 47 ASN C CA 1
ATOM 6762 C C . ASN D 1 27 ? 40.060 62.299 16.620 1.00 25.67 47 ASN C C 1
ATOM 6763 O O . ASN D 1 27 ? 40.738 62.860 15.775 1.00 25.97 47 ASN C O 1
ATOM 6768 N N . ILE D 1 28 ? 40.318 61.056 17.001 1.00 23.96 48 ILE C N 1
ATOM 6769 C CA . ILE D 1 28 ? 41.513 60.405 16.472 1.00 21.97 48 ILE C CA 1
ATOM 6770 C C . ILE D 1 28 ? 41.416 60.182 14.963 1.00 21.98 48 ILE C C 1
ATOM 6771 O O . ILE D 1 28 ? 42.428 60.281 14.273 1.00 21.25 48 ILE C O 1
ATOM 6776 N N . THR D 1 29 ? 40.219 59.897 14.439 1.00 22.06 49 THR C N 1
ATOM 6777 C CA . THR D 1 29 ? 40.079 59.766 12.988 1.00 24.88 49 THR C CA 1
ATOM 6778 C C . THR D 1 29 ? 40.300 61.108 12.253 1.00 26.97 49 THR C C 1
ATOM 6779 O O . THR D 1 29 ? 40.684 61.107 11.092 1.00 28.02 49 THR C O 1
ATOM 6783 N N . SER D 1 30 ? 40.097 62.244 12.927 1.00 27.98 50 SER C N 1
ATOM 6784 C CA . SER D 1 30 ? 40.358 63.530 12.285 1.00 29.04 50 SER C CA 1
ATOM 6785 C C . SER D 1 30 ? 41.863 63.895 12.315 1.00 29.65 50 SER C C 1
ATOM 6786 O O . SER D 1 30 ? 42.330 64.730 11.514 1.00 28.07 50 SER C O 1
ATOM 6789 N N . LYS D 1 31 ? 42.607 63.224 13.204 1.00 28.49 51 LYS C N 1
ATOM 6790 C CA . LYS D 1 31 ? 44.052 63.430 13.362 1.00 28.97 51 LYS C CA 1
ATOM 6791 C C . LYS D 1 31 ? 44.910 62.331 12.743 1.00 28.54 51 LYS C C 1
ATOM 6792 O O . LYS D 1 31 ? 46.100 62.230 13.026 1.00 30.27 51 LYS C O 1
ATOM 6798 N N . GLY D 1 32 ? 44.311 61.530 11.879 1.00 26.98 52 GLY C N 1
ATOM 6799 C CA . GLY D 1 32 ? 45.083 60.682 11.001 1.00 25.90 52 GLY C CA 1
ATOM 6800 C C . GLY D 1 32 ? 44.807 59.188 11.100 1.00 23.93 52 GLY C C 1
ATOM 6801 O O . GLY D 1 32 ? 45.441 58.401 10.393 1.00 23.36 52 GLY C O 1
ATOM 6802 N N . VAL D 1 33 ? 43.869 58.786 11.955 1.00 22.06 53 VAL C N 1
ATOM 6803 C CA . VAL D 1 33 ? 43.531 57.362 12.026 1.00 20.81 53 VAL C CA 1
ATOM 6804 C C . VAL D 1 33 ? 42.679 56.994 10.840 1.00 21.94 53 VAL C C 1
ATOM 6805 O O . VAL D 1 33 ? 41.640 57.623 10.588 1.00 22.05 53 VAL C O 1
ATOM 6809 N N . ASP D 1 34 ? 43.135 55.996 10.096 1.00 21.30 54 ASP C N 1
ATOM 6810 C CA . ASP D 1 34 ? 42.453 55.566 8.885 1.00 24.06 54 ASP C CA 1
ATOM 6811 C C . ASP D 1 34 ? 41.380 54.543 9.179 1.00 23.21 54 ASP C C 1
ATOM 6812 O O . ASP D 1 34 ? 40.320 54.576 8.596 1.00 23.02 54 ASP C O 1
ATOM 6817 N N . VAL D 1 35 ? 41.663 53.629 10.093 1.00 21.88 55 VAL C N 1
ATOM 6818 C CA . VAL D 1 35 ? 40.752 52.511 10.369 1.00 21.34 55 VAL C CA 1
ATOM 6819 C C . VAL D 1 35 ? 40.617 52.351 11.888 1.00 22.11 55 VAL C C 1
ATOM 6820 O O . VAL D 1 35 ? 41.623 52.481 12.637 1.00 19.64 55 VAL C O 1
ATOM 6824 N N . VAL D 1 36 ? 39.393 52.070 12.346 1.00 20.76 56 VAL C N 1
ATOM 6825 C CA . VAL D 1 36 ? 39.133 51.784 13.747 1.00 19.98 56 VAL C CA 1
ATOM 6826 C C . VAL D 1 36 ? 39.064 50.264 14.009 1.00 20.67 56 VAL C C 1
ATOM 6827 O O . VAL D 1 36 ? 38.308 49.538 13.371 1.00 20.72 56 VAL C O 1
ATOM 6831 N N . PHE D 1 37 ? 39.899 49.779 14.924 1.00 19.33 57 PHE C N 1
ATOM 6832 C CA . PHE D 1 37 ? 39.942 48.358 15.227 1.00 20.09 57 PHE C CA 1
ATOM 6833 C C . PHE D 1 37 ? 39.356 48.200 16.614 1.00 17.90 57 PHE C C 1
ATOM 6834 O O . PHE D 1 37 ? 39.985 48.570 17.588 1.00 17.17 57 PHE C O 1
ATOM 6842 N N . VAL D 1 38 ? 38.125 47.680 16.706 1.00 17.31 58 VAL C N 1
ATOM 6843 C CA . VAL D 1 38 ? 37.418 47.601 17.980 1.00 18.13 58 VAL C CA 1
ATOM 6844 C C . VAL D 1 38 ? 37.609 46.254 18.691 1.00 17.43 58 VAL C C 1
ATOM 6845 O O . VAL D 1 38 ? 37.655 45.200 18.048 1.00 18.86 58 VAL C O 1
ATOM 6847 N N . ALA D 1 39 ? 37.722 46.327 20.010 1.00 17.76 59 ALA C N 1
ATOM 6848 C CA . ALA D 1 39 ? 37.861 45.160 20.919 1.00 18.52 59 ALA C CA 1
ATOM 6849 C C . ALA D 1 39 ? 39.196 44.400 20.779 1.00 18.97 59 ALA C C 1
ATOM 6850 O O . ALA D 1 39 ? 39.262 43.181 20.992 1.00 20.50 59 ALA C O 1
ATOM 6852 N N . GLY D 1 40 ? 40.242 45.123 20.389 1.00 19.52 60 GLY C N 1
ATOM 6853 C CA . GLY D 1 40 ? 41.583 44.563 20.370 1.00 19.74 60 GLY C CA 1
ATOM 6854 C C . GLY D 1 40 ? 42.065 44.488 21.804 1.00 18.69 60 GLY C C 1
ATOM 6855 O O . GLY D 1 40 ? 41.314 44.806 22.726 1.00 18.05 60 GLY C O 1
ATOM 6856 N N . THR D 1 41 ? 43.316 44.075 22.002 1.00 17.31 61 THR C N 1
ATOM 6857 C CA . THR D 1 41 ? 43.855 43.973 23.362 1.00 17.57 61 THR C CA 1
ATOM 6858 C C . THR D 1 41 ? 43.835 45.339 24.047 1.00 17.50 61 THR C C 1
ATOM 6859 O O . THR D 1 41 ? 43.403 45.446 25.201 1.00 17.69 61 THR C O 1
ATOM 6863 N N . THR D 1 42 ? 44.260 46.381 23.324 1.00 16.45 62 THR C N 1
ATOM 6864 C CA . THR D 1 42 ? 44.175 47.766 23.828 1.00 19.00 62 THR C CA 1
ATOM 6865 C C . THR D 1 42 ? 42.713 48.148 24.227 1.00 20.11 62 THR C C 1
ATOM 6866 O O . THR D 1 42 ? 42.480 48.928 25.181 1.00 20.34 62 THR C O 1
ATOM 6870 N N . GLY D 1 43 ? 41.748 47.538 23.539 1.00 18.80 63 GLY C N 1
ATOM 6871 C CA . GLY D 1 43 ? 40.318 47.749 23.827 1.00 18.90 63 GLY C CA 1
ATOM 6872 C C . GLY D 1 43 ? 39.730 46.753 24.787 1.00 20.52 63 GLY C C 1
ATOM 6873 O O . GLY D 1 43 ? 38.492 46.658 24.940 1.00 17.86 63 GLY C O 1
ATOM 6874 N N . LEU D 1 44 ? 40.600 45.973 25.430 1.00 20.04 64 LEU C N 1
ATOM 6875 C CA . LEU D 1 44 ? 40.164 45.056 26.472 1.00 20.66 64 LEU C CA 1
ATOM 6876 C C . LEU D 1 44 ? 39.224 43.983 25.953 1.00 20.10 64 LEU C C 1
ATOM 6877 O O . LEU D 1 44 ? 38.428 43.427 26.704 1.00 19.85 64 LEU C O 1
ATOM 6882 N N . GLY D 1 45 ? 39.361 43.623 24.682 1.00 20.46 65 GLY C N 1
ATOM 6883 C CA . GLY D 1 45 ? 38.467 42.638 24.069 1.00 18.51 65 GLY C CA 1
ATOM 6884 C C . GLY D 1 45 ? 38.126 41.402 24.882 1.00 20.45 65 GLY C C 1
ATOM 6885 O O . GLY D 1 45 ? 36.945 41.089 25.090 1.00 19.07 65 GLY C O 1
ATOM 6886 N N . PRO D 1 46 ? 39.155 40.604 25.271 1.00 20.13 66 PRO C N 1
ATOM 6887 C CA . PRO D 1 46 ? 38.844 39.402 26.026 1.00 19.43 66 PRO C CA 1
ATOM 6888 C C . PRO D 1 46 ? 38.113 39.650 27.354 1.00 19.87 66 PRO C C 1
ATOM 6889 O O . PRO D 1 46 ? 37.564 38.703 27.907 1.00 19.54 66 PRO C O 1
ATOM 6893 N N . ALA D 1 47 ? 38.112 40.891 27.845 1.00 18.94 67 ALA C N 1
ATOM 6894 C CA . ALA D 1 47 ? 37.361 41.270 29.063 1.00 19.84 67 ALA C CA 1
ATOM 6895 C C . ALA D 1 47 ? 35.884 41.618 28.809 1.00 21.49 67 ALA C C 1
ATOM 6896 O O . ALA D 1 47 ? 35.132 41.841 29.769 1.00 22.93 67 ALA C O 1
ATOM 6898 N N . LEU D 1 48 ? 35.466 41.655 27.544 1.00 20.81 68 LEU C N 1
ATOM 6899 C CA . LEU D 1 48 ? 34.117 42.173 27.197 1.00 21.69 68 LEU C CA 1
ATOM 6900 C C . LEU D 1 48 ? 33.129 41.057 26.921 1.00 22.52 68 LEU C C 1
ATOM 6901 O O . LEU D 1 48 ? 33.474 40.051 26.307 1.00 21.15 68 LEU C O 1
ATOM 6906 N N . SER D 1 49 ? 31.889 41.228 27.386 1.00 22.63 69 SER C N 1
ATOM 6907 C CA . SER D 1 49 ? 30.843 40.278 27.068 1.00 22.39 69 SER C CA 1
ATOM 6908 C C . SER D 1 49 ? 30.488 40.397 25.597 1.00 21.11 69 SER C C 1
ATOM 6909 O O . SER D 1 49 ? 30.831 41.386 24.929 1.00 20.83 69 SER C O 1
ATOM 6912 N N . LEU D 1 50 ? 29.797 39.387 25.073 1.00 20.22 70 LEU C N 1
ATOM 6913 C CA . LEU D 1 50 ? 29.314 39.460 23.711 1.00 21.20 70 LEU C CA 1
ATOM 6914 C C . LEU D 1 50 ? 28.443 40.710 23.485 1.00 21.42 70 LEU C C 1
ATOM 6915 O O . LEU D 1 50 ? 28.601 41.415 22.471 1.00 20.53 70 LEU C O 1
ATOM 6920 N N . GLN D 1 51 ? 27.525 40.976 24.423 1.00 21.10 71 GLN C N 1
ATOM 6921 C CA . GLN D 1 51 ? 26.684 42.163 24.307 1.00 22.08 71 GLN C CA 1
ATOM 6922 C C . GLN D 1 51 ? 27.530 43.452 24.352 1.00 21.15 71 GLN C C 1
ATOM 6923 O O . GLN D 1 51 ? 27.274 44.392 23.606 1.00 21.12 71 GLN C O 1
ATOM 6929 N N . GLU D 1 52 ? 28.511 43.514 25.241 1.00 20.72 72 GLU C N 1
ATOM 6930 C CA . GLU D 1 52 ? 29.364 44.691 25.243 1.00 21.17 72 GLU C CA 1
ATOM 6931 C C . GLU D 1 52 ? 30.057 44.895 23.904 1.00 21.30 72 GLU C C 1
ATOM 6932 O O . GLU D 1 52 ? 30.180 46.033 23.435 1.00 22.55 72 GLU C O 1
ATOM 6938 N N . LYS D 1 53 ? 30.492 43.803 23.259 1.00 20.89 73 LYS C N 1
ATOM 6939 C CA . LYS D 1 53 ? 31.171 43.884 21.951 1.00 20.82 73 LYS C CA 1
ATOM 6940 C C . LYS D 1 53 ? 30.237 44.294 20.819 1.00 20.32 73 LYS C C 1
ATOM 6941 O O . LYS D 1 53 ? 30.629 45.008 19.892 1.00 18.56 73 LYS C O 1
ATOM 6947 N N . MET D 1 54 ? 28.971 43.862 20.926 1.00 20.05 74 MET C N 1
ATOM 6948 C CA . MET D 1 54 ? 27.941 44.332 20.013 1.00 21.02 74 MET C CA 1
ATOM 6949 C C . MET D 1 54 ? 27.704 45.829 20.188 1.00 20.31 74 MET C C 1
ATOM 6950 O O . MET D 1 54 ? 27.604 46.561 19.193 1.00 21.42 74 MET C O 1
ATOM 6955 N N . GLU D 1 55 ? 27.583 46.279 21.440 1.00 21.97 75 GLU C N 1
ATOM 6956 C CA . GLU D 1 55 ? 27.430 47.729 21.743 1.00 24.46 75 GLU C CA 1
ATOM 6957 C C . GLU D 1 55 ? 28.617 48.567 21.231 1.00 24.57 75 GLU C C 1
ATOM 6958 O O . GLU D 1 55 ? 28.440 49.626 20.621 1.00 24.74 75 GLU C O 1
ATOM 6964 N N . LEU D 1 56 ? 29.839 48.089 21.478 1.00 21.87 76 LEU C N 1
ATOM 6965 C CA . LEU D 1 56 ? 31.026 48.702 20.892 1.00 22.09 76 LEU C CA 1
ATOM 6966 C C . LEU D 1 56 ? 30.992 48.718 19.367 1.00 20.45 76 LEU C C 1
ATOM 6967 O O . LEU D 1 56 ? 31.315 49.727 18.728 1.00 22.62 76 LEU C O 1
ATOM 6972 N N . THR D 1 57 ? 30.566 47.622 18.764 1.00 20.80 77 THR C N 1
ATOM 6973 C CA . THR D 1 57 ? 30.445 47.553 17.317 1.00 21.14 77 THR C CA 1
ATOM 6974 C C . THR D 1 57 ? 29.458 48.630 16.801 1.00 22.32 77 THR C C 1
ATOM 6975 O O . THR D 1 57 ? 29.705 49.271 15.761 1.00 21.75 77 THR C O 1
ATOM 6979 N N . ASP D 1 58 ? 28.340 48.807 17.516 1.00 22.40 78 ASP C N 1
ATOM 6980 C CA . ASP D 1 58 ? 27.342 49.840 17.145 1.00 23.45 78 ASP C CA 1
ATOM 6981 C C . ASP D 1 58 ? 28.028 51.208 17.214 1.00 22.07 78 ASP C C 1
ATOM 6982 O O . ASP D 1 58 ? 27.980 51.977 16.276 1.00 23.39 78 ASP C O 1
ATOM 6987 N N . ALA D 1 59 ? 28.688 51.494 18.327 1.00 23.00 79 ALA C N 1
ATOM 6988 C CA . ALA D 1 59 ? 29.280 52.814 18.519 1.00 22.41 79 ALA C CA 1
ATOM 6989 C C . ALA D 1 59 ? 30.372 53.076 17.475 1.00 22.30 79 ALA C C 1
ATOM 6990 O O . ALA D 1 59 ? 30.449 54.169 16.920 1.00 21.94 79 ALA C O 1
ATOM 6992 N N . ALA D 1 60 ? 31.214 52.074 17.194 1.00 21.96 80 ALA C N 1
ATOM 6993 C CA . ALA D 1 60 ? 32.275 52.249 16.186 1.00 22.06 80 ALA C CA 1
ATOM 6994 C C . ALA D 1 60 ? 31.708 52.471 14.790 1.00 21.75 80 ALA C C 1
ATOM 6995 O O . ALA D 1 60 ? 32.141 53.363 14.058 1.00 21.59 80 ALA C O 1
ATOM 6997 N N . THR D 1 61 ? 30.736 51.661 14.400 1.00 22.81 81 THR C N 1
ATOM 6998 C CA . THR D 1 61 ? 30.167 51.797 13.047 1.00 23.60 81 THR C CA 1
ATOM 6999 C C . THR D 1 61 ? 29.317 53.096 12.916 1.00 25.35 81 THR C C 1
ATOM 7000 O O . THR D 1 61 ? 29.076 53.589 11.804 1.00 26.26 81 THR C O 1
ATOM 7004 N N . SER D 1 62 ? 28.887 53.658 14.040 1.00 26.26 82 SER C N 1
ATOM 7005 C CA . SER D 1 62 ? 28.227 54.978 14.016 1.00 27.75 82 SER C CA 1
ATOM 7006 C C . SER D 1 62 ? 29.214 56.139 13.871 1.00 28.00 82 SER C C 1
ATOM 7007 O O . SER D 1 62 ? 28.898 57.150 13.236 1.00 27.64 82 SER C O 1
ATOM 7010 N N . ALA D 1 63 ? 30.410 55.989 14.444 1.00 27.02 83 ALA C N 1
ATOM 7011 C CA . ALA D 1 63 ? 31.336 57.121 14.557 1.00 26.48 83 ALA C CA 1
ATOM 7012 C C . ALA D 1 63 ? 32.426 57.134 13.481 1.00 26.74 83 ALA C C 1
ATOM 7013 O O . ALA D 1 63 ? 33.099 58.146 13.278 1.00 27.19 83 ALA C O 1
ATOM 7015 N N . ALA D 1 64 ? 32.590 56.016 12.779 1.00 25.43 84 ALA C N 1
ATOM 7016 C CA . ALA D 1 64 ? 33.673 55.881 11.819 1.00 24.79 84 ALA C CA 1
ATOM 7017 C C . ALA D 1 64 ? 33.238 55.121 10.579 1.00 24.79 84 ALA C C 1
ATOM 7018 O O . ALA D 1 64 ? 32.469 54.171 10.667 1.00 24.55 84 ALA C O 1
ATOM 7020 N N . ARG D 1 65 ? 33.785 55.537 9.437 1.00 26.30 85 ARG C N 1
ATOM 7021 C CA . ARG D 1 65 ? 33.558 54.918 8.136 1.00 28.64 85 ARG C CA 1
ATOM 7022 C C . ARG D 1 65 ? 34.203 53.553 7.950 1.00 26.62 85 ARG C C 1
ATOM 7023 O O . ARG D 1 65 ? 33.668 52.723 7.232 1.00 25.42 85 ARG C O 1
ATOM 7031 N N . ARG D 1 66 ? 35.387 53.349 8.529 1.00 25.11 86 ARG C N 1
ATOM 7032 C CA . ARG D 1 66 ? 36.119 52.079 8.369 1.00 23.03 86 ARG C CA 1
ATOM 7033 C C . ARG D 1 66 ? 36.377 51.400 9.723 1.00 22.02 86 ARG C C 1
ATOM 7034 O O . ARG D 1 66 ? 37.125 51.922 10.556 1.00 19.82 86 ARG C O 1
ATOM 7042 N N . VAL D 1 67 ? 35.762 50.236 9.927 1.00 21.66 87 VAL C N 1
ATOM 7043 C CA . VAL D 1 67 ? 35.772 49.550 11.218 1.00 19.90 87 VAL C CA 1
ATOM 7044 C C . VAL D 1 67 ? 36.112 48.081 10.982 1.00 20.21 87 VAL C C 1
ATOM 7045 O O . VAL D 1 67 ? 35.567 47.434 10.066 1.00 20.22 87 VAL C O 1
ATOM 7049 N N . ILE D 1 68 ? 37.047 47.574 11.781 1.00 19.21 88 ILE C N 1
ATOM 7050 C CA . ILE D 1 68 ? 37.359 46.143 11.846 1.00 19.80 88 ILE C CA 1
ATOM 7051 C C . ILE D 1 68 ? 37.028 45.706 13.250 1.00 17.68 88 ILE C C 1
ATOM 7052 O O . ILE D 1 68 ? 37.466 46.316 14.215 1.00 19.97 88 ILE C O 1
ATOM 7057 N N . VAL D 1 69 ? 36.229 44.660 13.393 1.00 18.78 89 VAL C N 1
ATOM 7058 C CA . VAL D 1 69 ? 35.838 44.240 14.721 1.00 17.31 89 VAL C CA 1
ATOM 7059 C C . VAL D 1 69 ? 36.620 42.993 15.108 1.00 17.73 89 VAL C C 1
ATOM 7060 O O . VAL D 1 69 ? 36.601 42.006 14.381 1.00 16.81 89 VAL C O 1
ATOM 7064 N N . GLN D 1 70 ? 37.275 43.038 16.271 1.00 17.22 90 GLN C N 1
ATOM 7065 C CA . GLN D 1 70 ? 37.966 41.858 16.807 1.00 18.30 90 GLN C CA 1
ATOM 7066 C C . GLN D 1 70 ? 36.985 40.926 17.565 1.00 18.01 90 GLN C C 1
ATOM 7067 O O . GLN D 1 70 ? 36.362 41.340 18.533 1.00 19.41 90 GLN C O 1
ATOM 7073 N N . VAL D 1 71 ? 36.849 39.682 17.129 1.00 18.31 91 VAL C N 1
ATOM 7074 C CA . VAL D 1 71 ? 35.709 38.822 17.568 1.00 20.37 91 VAL C CA 1
ATOM 7075 C C . VAL D 1 71 ? 36.058 37.613 18.431 1.00 20.86 91 VAL C C 1
ATOM 7076 O O . VAL D 1 71 ? 35.175 36.813 18.783 1.00 20.98 91 VAL C O 1
ATOM 7080 N N . ALA D 1 72 ? 37.336 37.433 18.770 1.00 20.57 92 ALA C N 1
ATOM 7081 C CA . ALA D 1 72 ? 37.718 36.218 19.512 1.00 20.30 92 ALA C CA 1
ATOM 7082 C C . ALA D 1 72 ? 36.866 35.973 20.755 1.00 20.72 92 ALA C C 1
ATOM 7083 O O . ALA D 1 72 ? 36.571 36.897 21.504 1.00 22.51 92 ALA C O 1
ATOM 7085 N N . SER D 1 73 ? 36.534 34.716 21.014 1.00 19.79 93 SER C N 1
ATOM 7086 C CA . SER D 1 73 ? 35.929 34.342 22.282 1.00 20.39 93 SER C CA 1
ATOM 7087 C C . SER D 1 73 ? 36.358 32.921 22.600 1.00 20.07 93 SER C C 1
ATOM 7088 O O . SER D 1 73 ? 36.631 32.139 21.691 1.00 21.05 93 SER C O 1
ATOM 7091 N N . LEU D 1 74 ? 36.426 32.599 23.882 1.00 20.29 94 LEU C N 1
ATOM 7092 C CA . LEU D 1 74 ? 36.721 31.209 24.295 1.00 21.10 94 LEU C CA 1
ATOM 7093 C C . LEU D 1 74 ? 35.456 30.332 24.275 1.00 21.64 94 LEU C C 1
ATOM 7094 O O . LEU D 1 74 ? 35.496 29.148 24.616 1.00 22.46 94 LEU C O 1
ATOM 7099 N N . ASN D 1 75 ? 34.340 30.929 23.845 1.00 22.40 95 ASN C N 1
ATOM 7100 C CA . ASN D 1 75 ? 33.200 30.170 23.305 1.00 22.93 95 ASN C CA 1
ATOM 7101 C C . ASN D 1 75 ? 33.156 30.517 21.835 1.00 21.69 95 ASN C C 1
ATOM 7102 O O . ASN D 1 75 ? 32.733 31.628 21.458 1.00 22.52 95 ASN C O 1
ATOM 7107 N N . ALA D 1 76 ? 33.585 29.586 20.984 1.00 21.70 96 ALA C N 1
ATOM 7108 C CA . ALA D 1 76 ? 33.722 29.915 19.574 1.00 22.12 96 ALA C CA 1
ATOM 7109 C C . ALA D 1 76 ? 32.385 30.317 18.957 1.00 23.69 96 ALA C C 1
ATOM 7110 O O . ALA D 1 76 ? 32.368 31.052 17.973 1.00 22.27 96 ALA C O 1
ATOM 7112 N N . ASP D 1 77 ? 31.272 29.802 19.498 1.00 23.06 97 ASP C N 1
ATOM 7113 C CA . ASP D 1 77 ? 29.959 30.211 18.996 1.00 24.31 97 ASP C CA 1
ATOM 7114 C C . ASP D 1 77 ? 29.748 31.705 19.113 1.00 21.71 97 ASP C C 1
ATOM 7115 O O . ASP D 1 77 ? 29.095 32.295 18.250 1.00 19.93 97 ASP C O 1
ATOM 7120 N N . GLU D 1 78 ? 30.251 32.303 20.196 1.00 20.26 98 GLU C N 1
ATOM 7121 C CA . GLU D 1 78 ? 30.159 33.759 20.361 1.00 21.84 98 GLU C CA 1
ATOM 7122 C C . GLU D 1 78 ? 31.011 34.554 19.363 1.00 21.74 98 GLU C C 1
ATOM 7123 O O . GLU D 1 78 ? 30.648 35.689 18.961 1.00 19.55 98 GLU C O 1
ATOM 7129 N N . ALA D 1 79 ? 32.149 33.968 18.973 1.00 20.32 99 ALA C N 1
ATOM 7130 C CA . ALA D 1 79 ? 32.999 34.559 17.921 1.00 20.80 99 ALA C CA 1
ATOM 7131 C C . ALA D 1 79 ? 32.242 34.584 16.602 1.00 20.78 99 ALA C C 1
ATOM 7132 O O . ALA D 1 79 ? 32.209 35.615 15.885 1.00 20.29 99 ALA C O 1
ATOM 7134 N N . ILE D 1 80 ? 31.613 33.460 16.268 1.00 20.73 100 ILE C N 1
ATOM 7135 C CA . ILE D 1 80 ? 30.769 33.407 15.070 1.00 21.20 100 ILE C CA 1
ATOM 7136 C C . ILE D 1 80 ? 29.569 34.377 15.156 1.00 20.69 100 ILE C C 1
ATOM 7137 O O . ILE D 1 80 ? 29.320 35.112 14.204 1.00 19.06 100 ILE C O 1
ATOM 7142 N N . ALA D 1 81 ? 28.849 34.374 16.283 1.00 21.21 101 ALA C N 1
ATOM 7143 C CA . ALA D 1 81 ? 27.713 35.318 16.488 1.00 22.15 101 ALA C CA 1
ATOM 7144 C C . ALA D 1 81 ? 28.180 36.747 16.235 1.00 21.42 101 ALA C C 1
ATOM 7145 O O . ALA D 1 81 ? 27.623 37.450 15.408 1.00 21.28 101 ALA C O 1
ATOM 7147 N N . LEU D 1 82 ? 29.247 37.180 16.906 1.00 19.59 102 LEU C N 1
ATOM 7148 C CA . LEU D 1 82 ? 29.711 38.552 16.745 1.00 18.92 102 LEU C CA 1
ATOM 7149 C C . LEU D 1 82 ? 30.155 38.907 15.325 1.00 19.86 102 LEU C C 1
ATOM 7150 O O . LEU D 1 82 ? 29.957 40.047 14.863 1.00 20.79 102 LEU C O 1
ATOM 7155 N N . ALA D 1 83 ? 30.807 37.964 14.649 1.00 19.16 103 ALA C N 1
ATOM 7156 C CA . ALA D 1 83 ? 31.292 38.247 13.320 1.00 20.20 103 ALA C CA 1
ATOM 7157 C C . ALA D 1 83 ? 30.097 38.559 12.404 1.00 22.04 103 ALA C C 1
ATOM 7158 O O . ALA D 1 83 ? 30.148 39.492 11.591 1.00 19.78 103 ALA C O 1
ATOM 7160 N N . LYS D 1 84 ? 29.048 37.741 12.519 1.00 22.24 104 LYS C N 1
ATOM 7161 C CA . LYS D 1 84 ? 27.834 37.954 11.737 1.00 23.86 104 LYS C CA 1
ATOM 7162 C C . LYS D 1 84 ? 27.198 39.301 12.081 1.00 22.00 104 LYS C C 1
ATOM 7163 O O . LYS D 1 84 ? 26.778 40.026 11.182 1.00 23.44 104 LYS C O 1
ATOM 7169 N N . TYR D 1 85 ? 27.202 39.667 13.365 1.00 21.81 105 TYR C N 1
ATOM 7170 C CA . TYR D 1 85 ? 26.658 40.958 13.828 1.00 21.53 105 TYR C CA 1
ATOM 7171 C C . TYR D 1 85 ? 27.467 42.137 13.295 1.00 23.66 105 TYR C C 1
ATOM 7172 O O . TYR D 1 85 ? 26.893 43.132 12.801 1.00 20.93 105 TYR C O 1
ATOM 7181 N N . ALA D 1 86 ? 28.808 42.020 13.372 1.00 22.46 106 ALA C N 1
ATOM 7182 C CA . ALA D 1 86 ? 29.703 43.066 12.823 1.00 21.80 106 ALA C CA 1
ATOM 7183 C C . ALA D 1 86 ? 29.475 43.317 11.324 1.00 21.52 106 ALA C C 1
ATOM 7184 O O . ALA D 1 86 ? 29.385 44.464 10.878 1.00 22.13 106 ALA C O 1
ATOM 7186 N N . GLU D 1 87 ? 29.414 42.242 10.547 1.00 22.19 107 GLU C N 1
ATOM 7187 C CA . GLU D 1 87 ? 29.081 42.342 9.157 1.00 24.96 107 GLU C CA 1
ATOM 7188 C C . GLU D 1 87 ? 27.699 43.038 8.961 1.00 25.05 107 GLU C C 1
ATOM 7189 O O . GLU D 1 87 ? 27.554 43.941 8.121 1.00 25.93 107 GLU C O 1
ATOM 7195 N N . SER D 1 88 ? 26.709 42.660 9.759 1.00 24.65 108 SER C N 1
ATOM 7196 C CA . SER D 1 88 ? 25.366 43.271 9.619 1.00 24.73 108 SER C CA 1
ATOM 7197 C C . SER D 1 88 ? 25.414 44.795 9.879 1.00 25.27 108 SER C C 1
ATOM 7198 O O . SER D 1 88 ? 24.614 45.549 9.331 1.00 22.86 108 SER C O 1
ATOM 7201 N N . ARG D 1 89 ? 26.363 45.235 10.707 1.00 24.43 109 ARG C N 1
ATOM 7202 C CA . ARG D 1 89 ? 26.470 46.631 11.091 1.00 24.00 109 ARG C CA 1
ATOM 7203 C C . ARG D 1 89 ? 27.332 47.430 10.112 1.00 23.72 109 ARG C C 1
ATOM 7204 O O . ARG D 1 89 ? 27.455 48.658 10.256 1.00 24.30 109 ARG C O 1
ATOM 7212 N N . GLY D 1 90 ? 27.902 46.752 9.115 1.00 22.16 110 GLY C N 1
ATOM 7213 C CA . GLY D 1 90 ? 28.713 47.409 8.085 1.00 22.61 110 GLY C CA 1
ATOM 7214 C C . GLY D 1 90 ? 30.232 47.437 8.355 1.00 24.69 110 GLY C C 1
ATOM 7215 O O . GLY D 1 90 ? 30.967 48.237 7.763 1.00 23.40 110 GLY C O 1
ATOM 7216 N N . ALA D 1 91 ? 30.705 46.584 9.256 1.00 22.59 111 ALA C N 1
ATOM 7217 C CA . ALA D 1 91 ? 32.148 46.436 9.450 1.00 23.69 111 ALA C CA 1
ATOM 7218 C C . ALA D 1 91 ? 32.778 45.994 8.145 1.00 22.43 111 ALA C C 1
ATOM 7219 O O . ALA D 1 91 ? 32.222 45.144 7.441 1.00 21.01 111 ALA C O 1
ATOM 7221 N N . GLU D 1 92 ? 33.942 46.553 7.799 1.00 24.23 112 GLU C N 1
ATOM 7222 C CA . GLU D 1 92 ? 34.617 46.103 6.563 1.00 24.07 112 GLU C CA 1
ATOM 7223 C C . GLU D 1 92 ? 35.351 44.794 6.686 1.00 24.43 112 GLU C C 1
ATOM 7224 O O . GLU D 1 92 ? 35.590 44.121 5.676 1.00 23.72 112 GLU C O 1
ATOM 7230 N N . ALA D 1 93 ? 35.728 44.424 7.913 1.00 22.27 113 ALA C N 1
ATOM 7231 C CA . ALA D 1 93 ? 36.383 43.142 8.152 1.00 21.04 113 ALA C CA 1
ATOM 7232 C C . ALA D 1 93 ? 36.202 42.765 9.606 1.00 18.10 113 ALA C C 1
ATOM 7233 O O . ALA D 1 93 ? 35.819 43.606 10.427 1.00 17.81 113 ALA C O 1
ATOM 7235 N N . VAL D 1 94 ? 36.423 41.493 9.918 1.00 19.07 114 VAL C N 1
ATOM 7236 C CA . VAL D 1 94 ? 36.569 41.070 11.307 1.00 19.97 114 VAL C CA 1
ATOM 7237 C C . VAL D 1 94 ? 37.987 40.474 11.474 1.00 20.82 114 VAL C C 1
ATOM 7238 O O . VAL D 1 94 ? 38.642 40.117 10.484 1.00 22.25 114 VAL C O 1
ATOM 7242 N N . ALA D 1 95 ? 38.464 40.430 12.714 1.00 20.32 115 ALA C N 1
ATOM 7243 C CA . ALA D 1 95 ? 39.765 39.790 13.026 1.00 17.74 115 ALA C CA 1
ATOM 7244 C C . ALA D 1 95 ? 39.561 38.910 14.228 1.00 17.96 115 ALA C C 1
ATOM 7245 O O . ALA D 1 95 ? 38.647 39.145 15.035 1.00 18.93 115 ALA C O 1
ATOM 7247 N N . SER D 1 96 ? 40.433 37.926 14.413 1.00 17.79 116 SER C N 1
ATOM 7248 C CA . SER D 1 96 ? 40.416 37.186 15.644 1.00 17.75 116 SER C CA 1
ATOM 7249 C C . SER D 1 96 ? 41.830 36.795 16.110 1.00 18.70 116 SER C C 1
ATOM 7250 O O . SER D 1 96 ? 42.672 36.365 15.301 1.00 15.78 116 SER C O 1
ATOM 7253 N N . LEU D 1 97 ? 42.043 36.926 17.414 1.00 17.69 117 LEU C N 1
ATOM 7254 C CA . LEU D 1 97 ? 43.127 36.204 18.081 1.00 17.72 117 LEU C CA 1
ATOM 7255 C C . LEU D 1 97 ? 42.970 34.717 17.815 1.00 18.24 117 LEU C C 1
ATOM 7256 O O . LEU D 1 97 ? 41.840 34.227 17.622 1.00 18.20 117 LEU C O 1
ATOM 7261 N N . PRO D 1 98 ? 44.093 33.965 17.869 1.00 17.22 118 PRO C N 1
ATOM 7262 C CA . PRO D 1 98 ? 43.941 32.530 17.950 1.00 15.98 118 PRO C CA 1
ATOM 7263 C C . PRO D 1 98 ? 43.336 32.225 19.299 1.00 16.66 118 PRO C C 1
ATOM 7264 O O . PRO D 1 98 ? 43.387 33.062 20.208 1.00 16.45 118 PRO C O 1
ATOM 7268 N N . PRO D 1 99 ? 42.789 31.017 19.453 1.00 17.79 119 PRO C N 1
ATOM 7269 C CA . PRO D 1 99 ? 42.329 30.569 20.761 1.00 18.58 119 PRO C CA 1
ATOM 7270 C C . PRO D 1 99 ? 43.437 30.769 21.818 1.00 20.16 119 PRO C C 1
ATOM 7271 O O . PRO D 1 99 ? 44.604 30.364 21.615 1.00 19.95 119 PRO C O 1
ATOM 7275 N N . TYR D 1 100 ? 43.100 31.438 22.909 1.00 19.32 120 TYR C N 1
ATOM 7276 C CA . TYR D 1 100 ? 44.113 31.806 23.859 1.00 19.39 120 TYR C CA 1
ATOM 7277 C C . TYR D 1 100 ? 43.894 31.088 25.175 1.00 19.55 120 TYR C C 1
ATOM 7278 O O . TYR D 1 100 ? 43.039 30.192 25.262 1.00 19.77 120 TYR C O 1
ATOM 7287 N N . TYR D 1 101 ? 44.678 31.488 26.184 1.00 19.59 121 TYR C N 1
ATOM 7288 C CA . TYR D 1 101 ? 44.666 30.880 27.542 1.00 18.93 121 TYR C CA 1
ATOM 7289 C C . TYR D 1 101 ? 45.115 29.409 27.606 1.00 18.62 121 TYR C C 1
ATOM 7290 O O . TYR D 1 101 ? 46.093 29.109 28.280 1.00 17.38 121 TYR C O 1
ATOM 7299 N N . PHE D 1 102 ? 44.384 28.495 26.963 1.00 17.12 122 PHE C N 1
ATOM 7300 C CA . PHE D 1 102 ? 44.643 27.072 27.089 1.00 19.37 122 PHE C CA 1
ATOM 7301 C C . PHE D 1 102 ? 45.959 26.696 26.413 1.00 21.59 122 PHE C C 1
ATOM 7302 O O . PHE D 1 102 ? 46.161 27.004 25.248 1.00 20.10 122 PHE C O 1
ATOM 7310 N N . PRO D 1 103 ? 46.841 26.030 27.156 1.00 22.03 123 PRO C N 1
ATOM 7311 C CA . PRO D 1 103 ? 48.070 25.609 26.512 1.00 25.28 123 PRO C CA 1
ATOM 7312 C C . PRO D 1 103 ? 47.797 24.299 25.736 1.00 26.44 123 PRO C C 1
ATOM 7313 O O . PRO D 1 103 ? 46.900 23.518 26.087 1.00 28.99 123 PRO C O 1
ATOM 7317 N N . ARG D 1 104 ? 48.532 24.093 24.670 1.00 28.21 124 ARG C N 1
ATOM 7318 C CA . ARG D 1 104 ? 48.552 22.800 24.006 1.00 31.73 124 ARG C CA 1
ATOM 7319 C C . ARG D 1 104 ? 47.221 22.329 23.388 1.00 29.22 124 ARG C C 1
ATOM 7320 O O . ARG D 1 104 ? 46.961 21.115 23.341 1.00 29.06 124 ARG C O 1
ATOM 7328 N N . LEU D 1 105 ? 46.394 23.265 22.918 1.00 25.15 125 LEU C N 1
ATOM 7329 C CA . LEU D 1 105 ? 45.330 22.922 21.987 1.00 23.64 125 LEU C CA 1
ATOM 7330 C C . LEU D 1 105 ? 46.000 22.331 20.758 1.00 23.91 125 LEU C C 1
ATOM 7331 O O . LEU D 1 105 ? 47.172 22.632 20.499 1.00 21.46 125 LEU C O 1
ATOM 7336 N N . SER D 1 106 ? 45.274 21.508 19.992 1.00 22.78 126 SER C N 1
ATOM 7337 C CA . SER D 1 106 ? 45.850 20.883 18.807 1.00 23.54 126 SER C CA 1
ATOM 7338 C C . SER D 1 106 ? 45.789 21.788 17.561 1.00 24.42 126 SER C C 1
ATOM 7339 O O . SER D 1 106 ? 45.032 22.789 17.498 1.00 22.08 126 SER C O 1
ATOM 7342 N N . GLU D 1 107 ? 46.603 21.458 16.557 1.00 24.67 127 GLU C N 1
ATOM 7343 C CA . GLU D 1 107 ? 46.542 22.212 15.304 1.00 26.10 127 GLU C CA 1
ATOM 7344 C C . GLU D 1 107 ? 45.160 22.086 14.656 1.00 23.83 127 GLU C C 1
ATOM 7345 O O . GLU D 1 107 ? 44.639 23.051 14.084 1.00 22.38 127 GLU C O 1
ATOM 7351 N N . ARG D 1 108 ? 44.568 20.902 14.754 1.00 22.26 128 ARG C N 1
ATOM 7352 C CA . ARG D 1 108 ? 43.234 20.706 14.190 1.00 23.65 128 ARG C CA 1
ATOM 7353 C C . ARG D 1 108 ? 42.227 21.667 14.844 1.00 22.11 128 ARG C C 1
ATOM 7354 O O . ARG D 1 108 ? 41.367 22.204 14.160 1.00 21.51 128 ARG C O 1
ATOM 7362 N N . GLN D 1 109 ? 42.319 21.843 16.164 1.00 21.66 129 GLN C N 1
ATOM 7363 C CA . GLN D 1 109 ? 41.351 22.702 16.897 1.00 20.99 129 GLN C CA 1
ATOM 7364 C C . GLN D 1 109 ? 41.501 24.155 16.467 1.00 20.54 129 GLN C C 1
ATOM 7365 O O . GLN D 1 109 ? 40.525 24.861 16.227 1.00 18.67 129 GLN C O 1
ATOM 7371 N N . ILE D 1 110 ? 42.744 24.598 16.351 1.00 19.02 130 ILE C N 1
ATOM 7372 C CA . ILE D 1 110 ? 43.022 25.983 15.993 1.00 20.65 130 ILE C CA 1
ATOM 7373 C C . ILE D 1 110 ? 42.578 26.277 14.544 1.00 20.19 130 ILE C C 1
ATOM 7374 O O . ILE D 1 110 ? 42.008 27.340 14.262 1.00 20.36 130 ILE C O 1
ATOM 7379 N N . ALA D 1 111 ? 42.823 25.336 13.635 1.00 20.35 131 ALA C N 1
ATOM 7380 C CA . ALA D 1 111 ? 42.430 25.524 12.223 1.00 20.55 131 ALA C CA 1
ATOM 7381 C C . ALA D 1 111 ? 40.922 25.553 12.075 1.00 20.54 131 ALA C C 1
ATOM 7382 O O . ALA D 1 111 ? 40.387 26.341 11.287 1.00 20.23 131 ALA C O 1
ATOM 7384 N N . LYS D 1 112 ? 40.247 24.687 12.815 1.00 19.50 132 LYS C N 1
ATOM 7385 C CA . LYS D 1 112 ? 38.786 24.611 12.744 1.00 21.91 132 LYS C CA 1
ATOM 7386 C C . LYS D 1 112 ? 38.165 25.917 13.244 1.00 20.97 132 LYS C C 1
ATOM 7387 O O . LYS D 1 112 ? 37.209 26.399 12.669 1.00 21.12 132 LYS C O 1
ATOM 7393 N N . TYR D 1 113 ? 38.712 26.459 14.326 1.00 18.63 133 TYR C N 1
ATOM 7394 C CA . TYR D 1 113 ? 38.284 27.743 14.818 1.00 20.04 133 TYR C CA 1
ATOM 7395 C C . TYR D 1 113 ? 38.303 28.796 13.709 1.00 20.53 133 TYR C C 1
ATOM 7396 O O . TYR D 1 113 ? 37.294 29.460 13.455 1.00 20.18 133 TYR C O 1
ATOM 7405 N N . PHE D 1 114 ? 39.452 28.968 13.046 1.00 19.14 134 PHE C N 1
ATOM 7406 C CA . PHE D 1 114 ? 39.567 30.024 12.045 1.00 19.28 134 PHE C CA 1
ATOM 7407 C C . PHE D 1 114 ? 38.731 29.747 10.801 1.00 21.24 134 PHE C C 1
ATOM 7408 O O . PHE D 1 114 ? 38.087 30.654 10.260 1.00 19.94 134 PHE C O 1
ATOM 7416 N N . ARG D 1 115 ? 38.758 28.508 10.319 1.00 22.47 135 ARG C N 1
ATOM 7417 C CA . ARG D 1 115 ? 37.968 28.169 9.118 1.00 25.25 135 ARG C CA 1
ATOM 7418 C C . ARG D 1 115 ? 36.454 28.318 9.340 1.00 26.13 135 ARG C C 1
ATOM 7419 O O . ARG D 1 115 ? 35.737 28.787 8.440 1.00 26.30 135 ARG C O 1
ATOM 7427 N N . ASP D 1 116 ? 35.973 27.947 10.531 1.00 24.99 136 ASP C N 1
ATOM 7428 C CA . ASP D 1 116 ? 34.553 28.146 10.869 1.00 26.65 136 ASP C CA 1
ATOM 7429 C C . ASP D 1 116 ? 34.200 29.620 10.869 1.00 26.62 136 ASP C C 1
ATOM 7430 O O . ASP D 1 116 ? 33.101 30.006 10.474 1.00 27.15 136 ASP C O 1
ATOM 7435 N N . LEU D 1 117 ? 35.137 30.454 11.307 1.00 25.15 137 LEU C N 1
ATOM 7436 C CA . LEU D 1 117 ? 34.917 31.886 11.330 1.00 26.81 137 LEU C CA 1
ATOM 7437 C C . LEU D 1 117 ? 34.832 32.442 9.908 1.00 26.76 137 LEU C C 1
ATOM 7438 O O . LEU D 1 117 ? 33.955 33.262 9.607 1.00 26.30 137 LEU C O 1
ATOM 7443 N N . CYS D 1 118 ? 35.744 32.012 9.036 1.00 26.29 138 CYS C N 1
ATOM 7444 C CA . CYS D 1 118 ? 35.747 32.475 7.650 1.00 29.06 138 CYS C CA 1
ATOM 7445 C C . CYS D 1 118 ? 34.444 32.072 6.935 1.00 29.58 138 CYS C C 1
ATOM 7446 O O . CYS D 1 118 ? 33.931 32.799 6.064 1.00 31.21 138 CYS C O 1
ATOM 7449 N N . SER D 1 119 ? 33.901 30.920 7.284 1.00 29.61 139 SER C N 1
ATOM 7450 C CA . SER D 1 119 ? 32.715 30.463 6.575 1.00 31.83 139 SER C CA 1
ATOM 7451 C C . SER D 1 119 ? 31.408 31.133 7.080 1.00 31.56 139 SER C C 1
ATOM 7452 O O . SER D 1 119 ? 30.366 31.031 6.431 1.00 32.54 139 SER C O 1
ATOM 7455 N N . ALA D 1 120 ? 31.474 31.841 8.207 1.00 29.25 140 ALA C N 1
ATOM 7456 C CA . ALA D 1 120 ? 30.299 32.483 8.775 1.00 29.40 140 ALA C CA 1
ATOM 7457 C C . ALA D 1 120 ? 30.000 33.836 8.125 1.00 29.31 140 ALA C C 1
ATOM 7458 O O . ALA D 1 120 ? 28.881 34.356 8.240 1.00 29.41 140 ALA C O 1
ATOM 7460 N N . VAL D 1 121 ? 30.989 34.423 7.466 1.00 26.81 141 VAL C N 1
ATOM 7461 C CA . VAL D 1 121 ? 30.817 35.765 6.941 1.00 27.19 141 VAL C CA 1
ATOM 7462 C C . VAL D 1 121 ? 31.348 35.850 5.545 1.00 28.84 141 VAL C C 1
ATOM 7463 O O . VAL D 1 121 ? 32.132 35.000 5.115 1.00 28.86 141 VAL C O 1
ATOM 7467 N N . SER D 1 122 ? 30.935 36.885 4.824 1.00 30.09 142 SER C N 1
ATOM 7468 C CA . SER D 1 122 ? 31.471 37.084 3.502 1.00 30.74 142 SER C CA 1
ATOM 7469 C C . SER D 1 122 ? 32.485 38.227 3.500 1.00 30.69 142 SER C C 1
ATOM 7470 O O . SER D 1 122 ? 33.223 38.366 2.544 1.00 30.44 142 SER C O 1
ATOM 7473 N N . ILE D 1 123 ? 32.512 39.056 4.551 1.00 28.53 143 ILE C N 1
ATOM 7474 C CA . ILE D 1 123 ? 33.581 40.056 4.681 1.00 26.13 143 ILE C CA 1
ATOM 7475 C C . ILE D 1 123 ? 34.890 39.308 5.072 1.00 26.23 143 ILE C C 1
ATOM 7476 O O . ILE D 1 123 ? 34.829 38.196 5.594 1.00 24.19 143 ILE C O 1
ATOM 7481 N N . PRO D 1 124 ? 36.060 39.909 4.802 1.00 25.58 144 PRO C N 1
ATOM 7482 C CA . PRO D 1 124 ? 37.356 39.272 5.117 1.00 25.20 144 PRO C CA 1
ATOM 7483 C C . PRO D 1 124 ? 37.601 39.014 6.614 1.00 24.01 144 PRO C C 1
ATOM 7484 O O . PRO D 1 124 ? 37.193 39.794 7.474 1.00 22.04 144 PRO C O 1
ATOM 7488 N N . VAL D 1 125 ? 38.269 37.903 6.890 1.00 23.69 145 VAL C N 1
ATOM 7489 C CA . VAL D 1 125 ? 38.730 37.571 8.232 1.00 23.47 145 VAL C CA 1
ATOM 7490 C C . VAL D 1 125 ? 40.257 37.776 8.312 1.00 23.29 145 VAL C C 1
ATOM 7491 O O . VAL D 1 125 ? 41.024 37.222 7.510 1.00 21.46 145 VAL C O 1
ATOM 7495 N N . PHE D 1 126 ? 40.666 38.626 9.253 1.00 23.45 146 PHE C N 1
ATOM 7496 C CA . PHE D 1 126 ? 42.076 38.906 9.521 1.00 23.23 146 PHE C CA 1
ATOM 7497 C C . PHE D 1 126 ? 42.522 38.025 10.680 1.00 22.06 146 PHE C C 1
ATOM 7498 O O . PHE D 1 126 ? 41.750 37.768 11.617 1.00 19.89 146 PHE C O 1
ATOM 7506 N N . LEU D 1 127 ? 43.785 37.596 10.651 1.00 21.01 147 LEU C N 1
ATOM 7507 C CA . LEU D 1 127 ? 44.411 37.014 11.821 1.00 19.19 147 LEU C CA 1
ATOM 7508 C C . LEU D 1 127 ? 44.918 38.172 12.703 1.00 19.07 147 LEU C C 1
ATOM 7509 O O . LEU D 1 127 ? 45.560 39.090 12.215 1.00 19.90 147 LEU C O 1
ATOM 7514 N N . TYR D 1 128 ? 44.613 38.129 13.993 1.00 17.84 148 TYR C N 1
ATOM 7515 C CA . TYR D 1 128 ? 45.172 39.063 14.964 1.00 18.32 148 TYR C CA 1
ATOM 7516 C C . TYR D 1 128 ? 46.114 38.219 15.832 1.00 19.68 148 TYR C C 1
ATOM 7517 O O . TYR D 1 128 ? 45.681 37.427 16.692 1.00 20.02 148 TYR C O 1
ATOM 7526 N N . ASN D 1 129 ? 47.408 38.346 15.565 1.00 18.91 149 ASN C N 1
ATOM 7527 C CA . ASN D 1 129 ? 48.430 37.508 16.216 1.00 19.37 149 ASN C CA 1
ATOM 7528 C C . ASN D 1 129 ? 49.093 38.356 17.315 1.00 19.05 149 ASN C C 1
ATOM 7529 O O . ASN D 1 129 ? 49.453 39.502 17.081 1.00 19.93 149 ASN C O 1
ATOM 7534 N N . TYR D 1 130 ? 49.244 37.798 18.513 1.00 18.80 150 TYR C N 1
ATOM 7535 C CA . TYR D 1 130 ? 49.830 38.530 19.645 1.00 20.06 150 TYR C CA 1
ATOM 7536 C C . TYR D 1 130 ? 50.392 37.451 20.587 1.00 20.71 150 TYR C C 1
ATOM 7537 O O . TYR D 1 130 ? 49.827 37.150 21.626 1.00 19.33 150 TYR C O 1
ATOM 7546 N N . PRO D 1 131 ? 51.512 36.840 20.199 1.00 20.80 151 PRO C N 1
ATOM 7547 C CA . PRO D 1 131 ? 52.018 35.690 20.973 1.00 21.23 151 PRO C CA 1
ATOM 7548 C C . PRO D 1 131 ? 52.196 35.951 22.491 1.00 20.90 151 PRO C C 1
ATOM 7549 O O . PRO D 1 131 ? 51.870 35.082 23.304 1.00 20.66 151 PRO C O 1
ATOM 7553 N N . ALA D 1 132 ? 52.702 37.128 22.878 1.00 20.00 152 ALA C N 1
ATOM 7554 C CA . ALA D 1 132 ? 52.915 37.409 24.309 1.00 20.54 152 ALA C CA 1
ATOM 7555 C C . ALA D 1 132 ? 51.636 37.300 25.134 1.00 22.00 152 ALA C C 1
ATOM 7556 O O . ALA D 1 132 ? 51.665 36.868 26.295 1.00 21.37 152 ALA C O 1
ATOM 7558 N N . ALA D 1 133 ? 50.511 37.686 24.541 1.00 20.46 153 ALA C N 1
ATOM 7559 C CA . ALA D 1 133 ? 49.231 37.682 25.268 1.00 19.26 153 ALA C CA 1
ATOM 7560 C C . ALA D 1 133 ? 48.504 36.344 25.106 1.00 19.21 153 ALA C C 1
ATOM 7561 O O . ALA D 1 133 ? 47.950 35.819 26.060 1.00 19.72 153 ALA C O 1
ATOM 7563 N N . VAL D 1 134 ? 48.516 35.817 23.878 1.00 19.48 154 VAL C N 1
ATOM 7564 C CA . VAL D 1 134 ? 47.783 34.607 23.497 1.00 19.02 154 VAL C CA 1
ATOM 7565 C C . VAL D 1 134 ? 48.405 33.307 24.051 1.00 20.66 154 VAL C C 1
ATOM 7566 O O . VAL D 1 134 ? 47.668 32.351 24.387 1.00 18.75 154 VAL C O 1
ATOM 7570 N N . GLY D 1 135 ? 49.747 33.290 24.130 1.00 20.30 155 GLY C N 1
ATOM 7571 C CA . GLY D 1 135 ? 50.508 32.096 24.565 1.00 22.26 155 GLY C CA 1
ATOM 7572 C C . GLY D 1 135 ? 50.781 31.119 23.436 1.00 23.20 155 GLY C C 1
ATOM 7573 O O . GLY D 1 135 ? 51.292 30.010 23.656 1.00 21.90 155 GLY C O 1
ATOM 7574 N N . ARG D 1 136 ? 50.424 31.512 22.209 1.00 22.09 156 ARG C N 1
ATOM 7575 C CA . ARG D 1 136 ? 50.743 30.716 21.023 1.00 21.84 156 ARG C CA 1
ATOM 7576 C C . ARG D 1 136 ? 50.854 31.666 19.835 1.00 22.23 156 ARG C C 1
ATOM 7577 O O . ARG D 1 136 ? 50.359 32.806 19.885 1.00 19.95 156 ARG C O 1
ATOM 7585 N N . ASP D 1 137 ? 51.536 31.199 18.792 1.00 22.20 157 ASP C N 1
ATOM 7586 C CA . ASP D 1 137 ? 51.780 31.999 17.585 1.00 22.49 157 ASP C CA 1
ATOM 7587 C C . ASP D 1 137 ? 51.129 31.266 16.397 1.00 21.75 157 ASP C C 1
ATOM 7588 O O . ASP D 1 137 ? 51.192 30.037 16.311 1.00 22.31 157 ASP C O 1
ATOM 7593 N N . VAL D 1 138 ? 50.507 32.012 15.493 1.00 20.02 158 VAL C N 1
ATOM 7594 C CA . VAL D 1 138 ? 50.110 31.462 14.210 1.00 20.19 158 VAL C CA 1
ATOM 7595 C C . VAL D 1 138 ? 50.988 32.245 13.219 1.00 20.48 158 VAL C C 1
ATOM 7596 O O . VAL D 1 138 ? 50.685 33.375 12.865 1.00 19.08 158 VAL C O 1
ATOM 7600 N N . ASP D 1 139 ? 52.116 31.654 12.827 1.00 21.14 159 ASP C N 1
ATOM 7601 C CA . ASP D 1 139 ? 53.063 32.368 11.965 1.00 21.02 159 ASP C CA 1
ATOM 7602 C C . ASP D 1 139 ? 52.599 32.405 10.511 1.00 19.82 159 ASP C C 1
ATOM 7603 O O . ASP D 1 139 ? 51.527 31.930 10.204 1.00 17.62 159 ASP C O 1
ATOM 7608 N N . ALA D 1 140 ? 53.417 32.972 9.615 1.00 21.08 160 ALA C N 1
ATOM 7609 C CA . ALA D 1 140 ? 53.016 33.202 8.231 1.00 20.68 160 ALA C CA 1
ATOM 7610 C C . ALA D 1 140 ? 52.711 31.902 7.499 1.00 22.54 160 ALA C C 1
ATOM 7611 O O . ALA D 1 140 ? 51.717 31.792 6.766 1.00 20.62 160 ALA C O 1
ATOM 7613 N N . ARG D 1 141 ? 53.545 30.899 7.714 1.00 23.10 161 ARG C N 1
ATOM 7614 C CA . ARG D 1 141 ? 53.290 29.586 7.132 1.00 26.22 161 ARG C CA 1
ATOM 7615 C C . ARG D 1 141 ? 51.950 28.979 7.593 1.00 24.86 161 ARG C C 1
ATOM 7616 O O . ARG D 1 141 ? 51.154 28.470 6.782 1.00 23.42 161 ARG C O 1
ATOM 7624 N N . ALA D 1 142 ? 51.720 29.023 8.907 1.00 24.06 162 ALA C N 1
ATOM 7625 C CA . ALA D 1 142 ? 50.458 28.526 9.482 1.00 23.42 162 ALA C CA 1
ATOM 7626 C C . ALA D 1 142 ? 49.252 29.305 8.937 1.00 22.12 162 ALA C C 1
ATOM 7627 O O . ALA D 1 142 ? 48.229 28.720 8.578 1.00 20.72 162 ALA C O 1
ATOM 7629 N N . ALA D 1 143 ? 49.397 30.633 8.874 1.00 22.33 163 ALA C N 1
ATOM 7630 C CA . ALA D 1 143 ? 48.374 31.530 8.322 1.00 22.53 163 ALA C CA 1
ATOM 7631 C C . ALA D 1 143 ? 48.010 31.198 6.880 1.00 22.77 163 ALA C C 1
ATOM 7632 O O . ALA D 1 143 ? 46.816 31.164 6.490 1.00 23.56 163 ALA C O 1
ATOM 7634 N N . LYS D 1 144 ? 49.024 30.980 6.064 1.00 21.88 164 LYS C N 1
ATOM 7635 C CA . LYS D 1 144 ? 48.767 30.577 4.696 1.00 24.94 164 LYS C CA 1
ATOM 7636 C C . LYS D 1 144 ? 48.011 29.225 4.659 1.00 24.24 164 LYS C C 1
ATOM 7637 O O . LYS D 1 144 ? 47.060 29.041 3.872 1.00 24.19 164 LYS C O 1
ATOM 7643 N N . GLU D 1 145 ? 48.418 28.303 5.512 1.00 25.80 165 GLU C N 1
ATOM 7644 C CA . GLU D 1 145 ? 47.813 26.956 5.539 1.00 28.70 165 GLU C CA 1
ATOM 7645 C C . GLU D 1 145 ? 46.332 26.965 5.948 1.00 28.83 165 GLU C C 1
ATOM 7646 O O . GLU D 1 145 ? 45.563 26.064 5.551 1.00 30.00 165 GLU C O 1
ATOM 7652 N N . LEU D 1 146 ? 45.939 27.958 6.752 1.00 25.61 166 LEU C N 1
ATOM 7653 C CA . LEU D 1 146 ? 44.528 28.147 7.133 1.00 26.70 166 LEU C CA 1
ATOM 7654 C C . LEU D 1 146 ? 43.661 28.308 5.877 1.00 27.10 166 LEU C C 1
ATOM 7655 O O . LEU D 1 146 ? 42.574 27.754 5.788 1.00 27.80 166 LEU C O 1
ATOM 7660 N N . GLY D 1 147 ? 44.146 29.073 4.915 1.00 27.62 167 GLY C N 1
ATOM 7661 C CA . GLY D 1 147 ? 43.528 29.109 3.592 1.00 30.46 167 GLY C CA 1
ATOM 7662 C C . GLY D 1 147 ? 42.464 30.180 3.410 1.00 32.51 167 GLY C C 1
ATOM 7663 O O . GLY D 1 147 ? 41.872 30.289 2.332 1.00 34.44 167 GLY C O 1
ATOM 7664 N N . CYS D 1 148 ? 42.205 30.972 4.444 1.00 30.18 168 CYS C N 1
ATOM 7665 C CA . CYS D 1 148 ? 41.148 31.965 4.332 1.00 30.99 168 CYS C CA 1
ATOM 7666 C C . CYS D 1 148 ? 41.500 33.325 4.962 1.00 29.91 168 CYS C C 1
ATOM 7667 O O . CYS D 1 148 ? 40.636 34.199 5.074 1.00 28.27 168 CYS C O 1
ATOM 7670 N N . ILE D 1 149 ? 42.769 33.493 5.334 1.00 28.03 169 ILE C N 1
ATOM 7671 C CA . ILE D 1 149 ? 43.216 34.685 6.024 1.00 27.25 169 ILE C CA 1
ATOM 7672 C C . ILE D 1 149 ? 43.466 35.808 5.015 1.00 27.58 169 ILE C C 1
ATOM 7673 O O . ILE D 1 149 ? 44.263 35.660 4.094 1.00 27.08 169 ILE C O 1
ATOM 7678 N N . ARG D 1 150 ? 42.795 36.940 5.199 1.00 27.78 170 ARG C N 1
ATOM 7679 C CA . ARG D 1 150 ? 42.883 38.043 4.242 1.00 28.55 170 ARG C CA 1
ATOM 7680 C C . ARG D 1 150 ? 43.661 39.270 4.722 1.00 27.36 170 ARG C C 1
ATOM 7681 O O . ARG D 1 150 ? 43.865 40.218 3.972 1.00 27.79 170 ARG C O 1
ATOM 7689 N N . GLY D 1 151 ? 44.132 39.228 5.955 1.00 24.15 171 GLY C N 1
ATOM 7690 C CA . GLY D 1 151 ? 44.779 40.378 6.539 1.00 21.83 171 GLY C CA 1
ATOM 7691 C C . GLY D 1 151 ? 45.441 39.872 7.781 1.00 20.00 171 GLY C C 1
ATOM 7692 O O . GLY D 1 151 ? 45.039 38.838 8.337 1.00 20.21 171 GLY C O 1
ATOM 7693 N N . VAL D 1 152 ? 46.475 40.583 8.213 1.00 20.88 172 VAL C N 1
ATOM 7694 C CA . VAL D 1 152 ? 47.192 40.188 9.410 1.00 20.56 172 VAL C CA 1
ATOM 7695 C C . VAL D 1 152 ? 47.560 41.401 10.242 1.00 20.68 172 VAL C C 1
ATOM 7696 O O . VAL D 1 152 ? 48.145 42.346 9.738 1.00 21.06 172 VAL C O 1
ATOM 7700 N N . LYS D 1 153 ? 47.225 41.359 11.522 1.00 20.37 173 LYS C N 1
ATOM 7701 C CA . LYS D 1 153 ? 47.712 42.352 12.471 1.00 22.68 173 LYS C CA 1
ATOM 7702 C C . LYS D 1 153 ? 48.574 41.565 13.448 1.00 21.04 173 LYS C C 1
ATOM 7703 O O . LYS D 1 153 ? 48.079 40.683 14.149 1.00 19.33 173 LYS C O 1
ATOM 7709 N N . ASP D 1 154 ? 49.862 41.885 13.494 1.00 20.76 174 ASP C N 1
ATOM 7710 C CA . ASP D 1 154 ? 50.850 41.079 14.238 1.00 20.04 174 ASP C CA 1
ATOM 7711 C C . ASP D 1 154 ? 51.421 42.019 15.321 1.00 20.64 174 ASP C C 1
ATOM 7712 O O . ASP D 1 154 ? 52.194 42.919 15.010 1.00 19.53 174 ASP C O 1
ATOM 7717 N N . THR D 1 155 ? 50.957 41.867 16.564 1.00 21.19 175 THR C N 1
ATOM 7718 C CA . THR D 1 155 ? 51.437 42.685 17.679 1.00 20.92 175 THR C CA 1
ATOM 7719 C C . THR D 1 155 ? 52.650 41.915 18.230 1.00 22.78 175 THR C C 1
ATOM 7720 O O . THR D 1 155 ? 52.517 40.971 19.009 1.00 21.34 175 THR C O 1
ATOM 7724 N N . ASN D 1 156 ? 53.829 42.320 17.757 1.00 23.52 176 ASN C N 1
ATOM 7725 C CA . ASN D 1 156 ? 55.014 41.474 17.816 1.00 23.70 176 ASN C CA 1
ATOM 7726 C C . ASN D 1 156 ? 56.249 42.360 17.735 1.00 24.83 176 ASN C C 1
ATOM 7727 O O . ASN D 1 156 ? 56.309 43.259 16.891 1.00 22.46 176 ASN C O 1
ATOM 7732 N N . GLU D 1 157 ? 57.246 42.094 18.581 1.00 25.39 177 GLU C N 1
ATOM 7733 C CA . GLU D 1 157 ? 58.479 42.865 18.525 1.00 27.68 177 GLU C CA 1
ATOM 7734 C C . GLU D 1 157 ? 59.397 42.396 17.414 1.00 25.89 177 GLU C C 1
ATOM 7735 O O . GLU D 1 157 ? 60.362 43.083 17.068 1.00 25.38 177 GLU C O 1
ATOM 7741 N N . SER D 1 158 ? 59.087 41.235 16.843 1.00 23.39 178 SER C N 1
ATOM 7742 C CA . SER D 1 158 ? 59.889 40.713 15.755 1.00 23.50 178 SER C CA 1
ATOM 7743 C C . SER D 1 158 ? 59.366 41.172 14.375 1.00 23.10 178 SER C C 1
ATOM 7744 O O . SER D 1 158 ? 58.403 40.605 13.847 1.00 20.36 178 SER C O 1
ATOM 7747 N N . LEU D 1 159 ? 59.987 42.213 13.807 1.00 20.53 179 LEU C N 1
ATOM 7748 C CA . LEU D 1 159 ? 59.550 42.731 12.514 1.00 20.37 179 LEU C CA 1
ATOM 7749 C C . LEU D 1 159 ? 59.729 41.704 11.406 1.00 20.99 179 LEU C C 1
ATOM 7750 O O . LEU D 1 159 ? 58.931 41.650 10.474 1.00 20.67 179 LEU C O 1
ATOM 7755 N N . ALA D 1 160 ? 60.753 40.849 11.492 1.00 20.63 180 ALA C N 1
ATOM 7756 C CA . ALA D 1 160 ? 60.874 39.836 10.439 1.00 20.72 180 ALA C CA 1
ATOM 7757 C C . ALA D 1 160 ? 59.684 38.857 10.480 1.00 19.90 180 ALA C C 1
ATOM 7758 O O . ALA D 1 160 ? 59.268 38.339 9.465 1.00 19.71 180 ALA C O 1
ATOM 7760 N N . HIS D 1 161 ? 59.168 38.587 11.671 1.00 19.90 181 HIS C N 1
ATOM 7761 C CA . HIS D 1 161 ? 57.977 37.717 11.805 1.00 19.92 181 HIS C CA 1
ATOM 7762 C C . HIS D 1 161 ? 56.794 38.336 11.039 1.00 18.67 181 HIS C C 1
ATOM 7763 O O . HIS D 1 161 ? 56.104 37.655 10.246 1.00 19.75 181 HIS C O 1
ATOM 7770 N N . THR D 1 162 ? 56.582 39.632 11.243 1.00 17.77 182 THR C N 1
ATOM 7771 C CA . THR D 1 162 ? 55.533 40.357 10.498 1.00 20.18 182 THR C CA 1
ATOM 7772 C C . THR D 1 162 ? 55.756 40.379 8.980 1.00 20.19 182 THR C C 1
ATOM 7773 O O . THR D 1 162 ? 54.838 40.077 8.182 1.00 20.15 182 THR C O 1
ATOM 7777 N N . LEU D 1 163 ? 56.984 40.720 8.582 1.00 21.54 183 LEU C N 1
ATOM 7778 C CA . LEU D 1 163 ? 57.335 40.736 7.159 1.00 21.47 183 LEU C CA 1
ATOM 7779 C C . LEU D 1 163 ? 57.061 39.402 6.499 1.00 20.48 183 LEU C C 1
ATOM 7780 O O . LEU D 1 163 ? 56.692 39.373 5.328 1.00 21.43 183 LEU C O 1
ATOM 7785 N N . ALA D 1 164 ? 57.237 38.300 7.229 1.00 20.33 184 ALA C N 1
ATOM 7786 C CA . ALA D 1 164 ? 56.992 36.974 6.649 1.00 21.41 184 ALA C CA 1
ATOM 7787 C C . ALA D 1 164 ? 55.581 36.799 6.129 1.00 21.93 184 ALA C C 1
ATOM 7788 O O . ALA D 1 164 ? 55.375 36.070 5.162 1.00 21.36 184 ALA C O 1
ATOM 7790 N N . TYR D 1 165 ? 54.583 37.423 6.769 1.00 23.09 185 TYR C N 1
ATOM 7791 C CA . TYR D 1 165 ? 53.210 37.301 6.254 1.00 21.36 185 TYR C CA 1
ATOM 7792 C C . TYR D 1 165 ? 53.114 37.894 4.841 1.00 24.04 185 TYR C C 1
ATOM 7793 O O . TYR D 1 165 ? 52.367 37.387 4.009 1.00 23.74 185 TYR C O 1
ATOM 7802 N N . LYS D 1 166 ? 53.874 38.949 4.554 1.00 25.52 186 LYS C N 1
ATOM 7803 C CA . LYS D 1 166 ? 53.907 39.475 3.178 1.00 28.07 186 LYS C CA 1
ATOM 7804 C C . LYS D 1 166 ? 54.595 38.505 2.208 1.00 27.65 186 LYS C C 1
ATOM 7805 O O . LYS D 1 166 ? 54.270 38.473 1.033 1.00 29.10 186 LYS C O 1
ATOM 7811 N N . ARG D 1 167 ? 55.558 37.745 2.703 1.00 27.47 187 ARG C N 1
ATOM 7812 C CA . ARG D 1 167 ? 56.234 36.740 1.896 1.00 28.25 187 ARG C CA 1
ATOM 7813 C C . ARG D 1 167 ? 55.214 35.661 1.518 1.00 28.80 187 ARG C C 1
ATOM 7814 O O . ARG D 1 167 ? 55.032 35.363 0.340 1.00 28.70 187 ARG C O 1
ATOM 7822 N N . TYR D 1 168 ? 54.481 35.141 2.506 1.00 27.06 188 TYR C N 1
ATOM 7823 C CA . TYR D 1 168 ? 53.583 33.992 2.285 1.00 26.83 188 TYR C CA 1
ATOM 7824 C C . TYR D 1 168 ? 52.182 34.336 1.793 1.00 27.65 188 TYR C C 1
ATOM 7825 O O . TYR D 1 168 ? 51.533 33.511 1.158 1.00 25.22 188 TYR C O 1
ATOM 7834 N N . LEU D 1 169 ? 51.695 35.520 2.160 1.00 27.15 189 LEU C N 1
ATOM 7835 C CA . LEU D 1 169 ? 50.365 35.972 1.774 1.00 29.89 189 LEU C CA 1
ATOM 7836 C C . LEU D 1 169 ? 50.518 37.372 1.131 1.00 30.46 189 LEU C C 1
ATOM 7837 O O . LEU D 1 169 ? 50.085 38.369 1.687 1.00 29.20 189 LEU C O 1
ATOM 7842 N N . PRO D 1 170 ? 51.198 37.450 -0.031 1.00 31.89 190 PRO C N 1
ATOM 7843 C CA . PRO D 1 170 ? 51.505 38.784 -0.582 1.00 32.76 190 PRO C CA 1
ATOM 7844 C C . PRO D 1 170 ? 50.268 39.598 -0.970 1.00 32.99 190 PRO C C 1
ATOM 7845 O O . PRO D 1 170 ? 50.348 40.821 -1.109 1.00 34.05 190 PRO C O 1
ATOM 7849 N N . GLN D 1 171 ? 49.137 38.928 -1.105 1.00 32.38 191 GLN C N 1
ATOM 7850 C CA . GLN D 1 171 ? 47.874 39.584 -1.365 1.00 34.50 191 GLN C CA 1
ATOM 7851 C C . GLN D 1 171 ? 47.153 40.104 -0.096 1.00 34.00 191 GLN C C 1
ATOM 7852 O O . GLN D 1 171 ? 46.187 40.864 -0.187 1.00 32.64 191 GLN C O 1
ATOM 7858 N N . ALA D 1 172 ? 47.624 39.704 1.083 1.00 31.16 192 ALA C N 1
ATOM 7859 C CA . ALA D 1 172 ? 46.971 40.094 2.329 1.00 29.58 192 ALA C CA 1
ATOM 7860 C C . ALA D 1 172 ? 47.486 41.453 2.751 1.00 29.25 192 ALA C C 1
ATOM 7861 O O . ALA D 1 172 ? 48.627 41.811 2.458 1.00 28.23 192 ALA C O 1
ATOM 7863 N N . ARG D 1 173 ? 46.667 42.212 3.472 1.00 29.13 193 ARG C N 1
ATOM 7864 C CA . ARG D 1 173 ? 47.167 43.438 4.072 1.00 29.90 193 ARG C CA 1
ATOM 7865 C C . ARG D 1 173 ? 47.765 43.128 5.457 1.00 25.33 193 ARG C C 1
ATOM 7866 O O . ARG D 1 173 ? 47.135 42.486 6.278 1.00 23.66 193 ARG C O 1
ATOM 7874 N N . VAL D 1 174 ? 48.980 43.603 5.703 1.00 23.69 194 VAL C N 1
ATOM 7875 C CA . VAL D 1 174 ? 49.745 43.159 6.888 1.00 22.23 194 VAL C CA 1
ATOM 7876 C C . VAL D 1 174 ? 50.207 44.371 7.703 1.00 21.06 194 VAL C C 1
ATOM 7877 O O . VAL D 1 174 ? 50.781 45.315 7.150 1.00 21.77 194 VAL C O 1
ATOM 7881 N N . TYR D 1 175 ? 49.918 44.358 9.002 1.00 19.81 195 TYR C N 1
ATOM 7882 C CA . TYR D 1 175 ? 50.163 45.466 9.920 1.00 19.60 195 TYR C CA 1
ATOM 7883 C C . TYR D 1 175 ? 51.008 44.961 11.098 1.00 18.30 195 TYR C C 1
ATOM 7884 O O . TYR D 1 175 ? 50.837 43.857 11.572 1.00 16.92 195 TYR C O 1
ATOM 7893 N N . ASN D 1 176 ? 51.888 45.796 11.611 1.00 18.40 196 ASN C N 1
ATOM 7894 C CA . ASN D 1 176 ? 52.552 45.440 12.862 1.00 18.29 196 ASN C CA 1
ATOM 7895 C C . ASN D 1 176 ? 51.961 46.270 13.994 1.00 18.40 196 ASN C C 1
ATOM 7896 O O . ASN D 1 176 ? 51.688 47.466 13.811 1.00 19.78 196 ASN C O 1
ATOM 7901 N N . GLY D 1 177 ? 51.786 45.653 15.160 1.00 18.49 197 GLY C N 1
ATOM 7902 C CA . GLY D 1 177 ? 51.136 46.304 16.273 1.00 18.43 197 GLY C CA 1
ATOM 7903 C C . GLY D 1 177 ? 51.994 46.778 17.433 1.00 20.12 197 GLY C C 1
ATOM 7904 O O . GLY D 1 177 ? 51.457 47.177 18.449 1.00 20.82 197 GLY C O 1
ATOM 7905 N N . SER D 1 178 ? 53.324 46.741 17.310 1.00 20.41 198 SER C N 1
ATOM 7906 C CA . SER D 1 178 ? 54.168 47.242 18.409 1.00 20.96 198 SER C CA 1
ATOM 7907 C C . SER D 1 178 ? 54.383 48.764 18.226 1.00 20.08 198 SER C C 1
ATOM 7908 O O . SER D 1 178 ? 54.788 49.193 17.132 1.00 20.57 198 SER C O 1
ATOM 7911 N N . ASP D 1 179 ? 54.121 49.551 19.273 1.00 18.45 199 ASP C N 1
ATOM 7912 C CA . ASP D 1 179 ? 54.408 51.004 19.281 1.00 20.11 199 ASP C CA 1
ATOM 7913 C C . ASP D 1 179 ? 55.884 51.315 18.962 1.00 22.18 199 ASP C C 1
ATOM 7914 O O . ASP D 1 179 ? 56.215 52.367 18.389 1.00 21.65 199 ASP C O 1
ATOM 7919 N N . SER D 1 180 ? 56.775 50.405 19.335 1.00 19.52 200 SER C N 1
ATOM 7920 C CA . SER D 1 180 ? 58.204 50.703 19.149 1.00 21.51 200 SER C CA 1
ATOM 7921 C C . SER D 1 180 ? 58.652 50.459 17.692 1.00 21.37 200 SER C C 1
ATOM 7922 O O . SER D 1 180 ? 59.795 50.804 17.303 1.00 22.89 200 SER C O 1
ATOM 7925 N N . LEU D 1 181 ? 57.754 49.884 16.874 1.00 18.13 201 LEU C N 1
ATOM 7926 C CA . LEU D 1 181 ? 58.043 49.576 15.477 1.00 18.04 201 LEU C CA 1
ATOM 7927 C C . LEU D 1 181 ? 57.249 50.426 14.458 1.00 18.51 201 LEU C C 1
ATOM 7928 O O . LEU D 1 181 ? 57.121 50.059 13.289 1.00 19.89 201 LEU C O 1
ATOM 7933 N N . VAL D 1 182 ? 56.739 51.570 14.866 1.00 18.13 202 VAL C N 1
ATOM 7934 C CA . VAL D 1 182 ? 55.898 52.318 13.910 1.00 19.51 202 VAL C CA 1
ATOM 7935 C C . VAL D 1 182 ? 56.763 52.863 12.767 1.00 19.54 202 VAL C C 1
ATOM 7936 O O . VAL D 1 182 ? 56.499 52.644 11.581 1.00 17.90 202 VAL C O 1
ATOM 7940 N N . PHE D 1 183 ? 57.842 53.535 13.147 1.00 19.69 203 PHE C N 1
ATOM 7941 C CA . PHE D 1 183 ? 58.829 54.001 12.178 1.00 21.08 203 PHE C CA 1
ATOM 7942 C C . PHE D 1 183 ? 59.298 52.858 11.277 1.00 20.30 203 PHE C C 1
ATOM 7943 O O . PHE D 1 183 ? 59.284 52.955 10.065 1.00 18.87 203 PHE C O 1
ATOM 7951 N N . ALA D 1 184 ? 59.736 51.757 11.888 1.00 20.07 204 ALA C N 1
ATOM 7952 C CA . ALA D 1 184 ? 60.288 50.652 11.128 1.00 19.71 204 ALA C CA 1
ATOM 7953 C C . ALA D 1 184 ? 59.237 50.061 10.193 1.00 18.68 204 ALA C C 1
ATOM 7954 O O . ALA D 1 184 ? 59.528 49.719 9.068 1.00 17.65 204 ALA C O 1
ATOM 7956 N N . SER D 1 185 ? 57.999 49.931 10.671 1.00 19.15 205 SER C N 1
ATOM 7957 C CA . SER D 1 185 ? 56.928 49.359 9.827 1.00 18.19 205 SER C CA 1
ATOM 7958 C C . SER D 1 185 ? 56.724 50.178 8.550 1.00 18.80 205 SER C C 1
ATOM 7959 O O . SER D 1 185 ? 56.585 49.630 7.459 1.00 20.01 205 SER C O 1
ATOM 7962 N N . PHE D 1 186 ? 56.682 51.502 8.688 1.00 20.43 206 PHE C N 1
ATOM 7963 C CA . PHE D 1 186 ? 56.565 52.339 7.495 1.00 21.97 206 PHE C CA 1
ATOM 7964 C C . PHE D 1 186 ? 57.803 52.218 6.586 1.00 22.95 206 PHE C C 1
ATOM 7965 O O . PHE D 1 186 ? 57.674 52.116 5.355 1.00 23.88 206 PHE C O 1
ATOM 7973 N N . ALA D 1 187 ? 58.990 52.194 7.210 1.00 23.27 207 ALA C N 1
ATOM 7974 C CA . ALA D 1 187 ? 60.268 52.086 6.487 1.00 22.70 207 ALA C CA 1
ATOM 7975 C C . ALA D 1 187 ? 60.395 50.842 5.600 1.00 22.47 207 ALA C C 1
ATOM 7976 O O . ALA D 1 187 ? 60.948 50.925 4.505 1.00 22.40 207 ALA C O 1
ATOM 7978 N N . VAL D 1 188 ? 59.879 49.697 6.061 1.00 20.57 208 VAL C N 1
ATOM 7979 C CA . VAL D 1 188 ? 59.906 48.475 5.282 1.00 20.39 208 VAL C CA 1
ATOM 7980 C C . VAL D 1 188 ? 58.632 48.313 4.449 1.00 21.24 208 VAL C C 1
ATOM 7981 O O . VAL D 1 188 ? 58.478 47.337 3.735 1.00 22.59 208 VAL C O 1
ATOM 7985 N N . ARG D 1 189 ? 57.730 49.285 4.528 1.00 22.07 209 ARG C N 1
ATOM 7986 C CA . ARG D 1 189 ? 56.516 49.247 3.710 1.00 24.21 209 ARG C CA 1
ATOM 7987 C C . ARG D 1 189 ? 55.604 48.035 3.980 1.00 21.11 209 ARG C C 1
ATOM 7988 O O . ARG D 1 189 ? 55.141 47.346 3.059 1.00 20.20 209 ARG C O 1
ATOM 7996 N N . LEU D 1 190 ? 55.326 47.802 5.261 1.00 19.88 210 LEU C N 1
ATOM 7997 C CA . LEU D 1 190 ? 54.141 47.040 5.636 1.00 20.31 210 LEU C CA 1
ATOM 7998 C C . LEU D 1 190 ? 52.925 47.856 5.150 1.00 20.99 210 LEU C C 1
ATOM 7999 O O . LEU D 1 190 ? 53.066 49.018 4.808 1.00 20.32 210 LEU C O 1
ATOM 8004 N N . ASP D 1 191 ? 51.735 47.261 5.173 1.00 22.24 211 ASP C N 1
ATOM 8005 C CA . ASP D 1 191 ? 50.543 47.980 4.768 1.00 23.06 211 ASP C CA 1
ATOM 8006 C C . ASP D 1 191 ? 50.141 49.006 5.805 1.00 23.18 211 ASP C C 1
ATOM 8007 O O . ASP D 1 191 ? 49.345 49.883 5.517 1.00 22.16 211 ASP C O 1
ATOM 8012 N N . GLY D 1 192 ? 50.724 48.922 7.009 1.00 21.63 212 GLY C N 1
ATOM 8013 C CA . GLY D 1 192 ? 50.522 49.976 7.985 1.00 20.66 212 GLY C CA 1
ATOM 8014 C C . GLY D 1 192 ? 50.795 49.505 9.397 1.00 20.30 212 GLY C C 1
ATOM 8015 O O . GLY D 1 192 ? 51.419 48.458 9.575 1.00 19.13 212 GLY C O 1
ATOM 8016 N N . VAL D 1 193 ? 50.336 50.280 10.382 1.00 18.33 213 VAL C N 1
ATOM 8017 C CA . VAL D 1 193 ? 50.527 49.958 11.800 1.00 19.77 213 VAL C CA 1
ATOM 8018 C C . VAL D 1 193 ? 49.195 49.864 12.564 1.00 19.70 213 VAL C C 1
ATOM 8019 O O . VAL D 1 193 ? 48.219 50.541 12.215 1.00 20.31 213 VAL C O 1
ATOM 8023 N N . VAL D 1 194 ? 49.157 49.022 13.590 1.00 20.58 214 VAL C N 1
ATOM 8024 C CA . VAL D 1 194 ? 48.007 48.968 14.499 1.00 20.11 214 VAL C CA 1
ATOM 8025 C C . VAL D 1 194 ? 48.462 49.148 15.942 1.00 21.63 214 VAL C C 1
ATOM 8026 O O . VAL D 1 194 ? 48.336 48.282 16.802 1.00 22.07 214 VAL C O 1
ATOM 8030 N N . ALA D 1 195 ? 48.958 50.334 16.210 1.00 21.56 215 ALA C N 1
ATOM 8031 C CA . ALA D 1 195 ? 49.689 50.623 17.410 1.00 21.52 215 ALA C CA 1
ATOM 8032 C C . ALA D 1 195 ? 48.786 51.334 18.412 1.00 20.46 215 ALA C C 1
ATOM 8033 O O . ALA D 1 195 ? 48.049 52.250 18.053 1.00 20.08 215 ALA C O 1
ATOM 8035 N N . SER D 1 196 ? 48.887 50.937 19.681 1.00 19.46 216 SER C N 1
ATOM 8036 C CA . SER D 1 196 ? 48.051 51.518 20.750 1.00 19.36 216 SER C CA 1
ATOM 8037 C C . SER D 1 196 ? 48.179 53.066 20.893 1.00 18.89 216 SER C C 1
ATOM 8038 O O . SER D 1 196 ? 47.226 53.760 21.328 1.00 19.46 216 SER C O 1
ATOM 8041 N N . SER D 1 197 ? 49.336 53.612 20.521 1.00 18.67 217 SER C N 1
ATOM 8042 C CA . SER D 1 197 ? 49.548 55.073 20.601 1.00 19.17 217 SER C CA 1
ATOM 8043 C C . SER D 1 197 ? 48.687 55.885 19.619 1.00 19.44 217 SER C C 1
ATOM 8044 O O . SER D 1 197 ? 48.645 57.112 19.717 1.00 19.85 217 SER C O 1
ATOM 8047 N N . ALA D 1 198 ? 48.035 55.212 18.673 1.00 19.44 218 ALA C N 1
ATOM 8048 C CA . ALA D 1 198 ? 47.025 55.885 17.806 1.00 19.91 218 ALA C CA 1
ATOM 8049 C C . ALA D 1 198 ? 45.896 56.510 18.628 1.00 20.47 218 ALA C C 1
ATOM 8050 O O . ALA D 1 198 ? 45.285 57.478 18.185 1.00 20.38 218 ALA C O 1
ATOM 8052 N N . ASN D 1 199 ? 45.653 55.985 19.841 1.00 19.29 219 ASN C N 1
ATOM 8053 C CA . ASN D 1 199 ? 44.660 56.539 20.752 1.00 20.24 219 ASN C CA 1
ATOM 8054 C C . ASN D 1 199 ? 45.048 57.929 21.302 1.00 20.98 219 ASN C C 1
ATOM 8055 O O . ASN D 1 199 ? 44.210 58.817 21.456 1.00 20.60 219 ASN C O 1
ATOM 8060 N N . TYR D 1 200 ? 46.314 58.086 21.665 1.00 19.90 220 TYR C N 1
ATOM 8061 C CA . TYR D 1 200 ? 46.722 59.279 22.389 1.00 20.29 220 TYR C CA 1
ATOM 8062 C C . TYR D 1 200 ? 47.594 60.255 21.634 1.00 20.38 220 TYR C C 1
ATOM 8063 O O . TYR D 1 200 ? 47.614 61.446 21.983 1.00 21.88 220 TYR C O 1
ATOM 8072 N N . LEU D 1 201 ? 48.296 59.776 20.599 1.00 20.78 221 LEU C N 1
ATOM 8073 C CA . LEU D 1 201 ? 49.176 60.623 19.799 1.00 20.94 221 LEU C CA 1
ATOM 8074 C C . LEU D 1 201 ? 49.062 60.301 18.304 1.00 20.80 221 LEU C C 1
ATOM 8075 O O . LEU D 1 201 ? 50.055 60.064 17.619 1.00 19.94 221 LEU C O 1
ATOM 8080 N N . PRO D 1 202 ? 47.815 60.280 17.777 1.00 21.11 222 PRO C N 1
ATOM 8081 C CA . PRO D 1 202 ? 47.693 59.922 16.358 1.00 20.79 222 PRO C CA 1
ATOM 8082 C C . PRO D 1 202 ? 48.506 60.851 15.447 1.00 20.87 222 PRO C C 1
ATOM 8083 O O . PRO D 1 202 ? 49.006 60.392 14.417 1.00 19.95 222 PRO C O 1
ATOM 8087 N N . GLU D 1 203 ? 48.622 62.132 15.821 1.00 22.13 223 GLU C N 1
ATOM 8088 C CA . GLU D 1 203 ? 49.343 63.118 15.010 1.00 23.63 223 GLU C CA 1
ATOM 8089 C C . GLU D 1 203 ? 50.845 62.837 14.946 1.00 22.85 223 GLU C C 1
ATOM 8090 O O . GLU D 1 203 ? 51.507 63.192 13.959 1.00 23.52 223 GLU C O 1
ATOM 8096 N N . LEU D 1 204 ? 51.367 62.221 16.006 1.00 23.55 224 LEU C N 1
ATOM 8097 C CA . LEU D 1 204 ? 52.779 61.785 16.050 1.00 22.73 224 LEU C CA 1
ATOM 8098 C C . LEU D 1 204 ? 52.976 60.620 15.079 1.00 20.86 224 LEU C C 1
ATOM 8099 O O . LEU D 1 204 ? 53.932 60.588 14.312 1.00 21.37 224 LEU C O 1
ATOM 8104 N N . LEU D 1 205 ? 52.046 59.666 15.065 1.00 20.95 225 LEU C N 1
ATOM 8105 C CA . LEU D 1 205 ? 52.178 58.557 14.122 1.00 20.63 225 LEU C CA 1
ATOM 8106 C C . LEU D 1 205 ? 52.120 59.074 12.688 1.00 21.53 225 LEU C C 1
ATOM 8107 O O . LEU D 1 205 ? 52.858 58.606 11.797 1.00 19.67 225 LEU C O 1
ATOM 8112 N N . ALA D 1 206 ? 51.220 60.036 12.448 1.00 21.87 226 ALA C N 1
ATOM 8113 C CA . ALA D 1 206 ? 51.075 60.586 11.084 1.00 22.31 226 ALA C CA 1
ATOM 8114 C C . ALA D 1 206 ? 52.339 61.361 10.721 1.00 21.83 226 ALA C C 1
ATOM 8115 O O . ALA D 1 206 ? 52.795 61.323 9.582 1.00 22.58 226 ALA C O 1
ATOM 8117 N N . GLY D 1 207 ? 52.917 62.042 11.693 1.00 22.00 227 GLY C N 1
ATOM 8118 C CA . GLY D 1 207 ? 54.208 62.689 11.458 1.00 22.95 227 GLY C CA 1
ATOM 8119 C C . GLY D 1 207 ? 55.353 61.734 11.110 1.00 21.74 227 GLY C C 1
ATOM 8120 O O . GLY D 1 207 ? 56.188 62.020 10.241 1.00 22.80 227 GLY C O 1
ATOM 8121 N N . ILE D 1 208 ? 55.418 60.603 11.801 1.00 22.27 228 ILE C N 1
ATOM 8122 C CA . ILE D 1 208 ? 56.404 59.560 11.470 1.00 20.91 228 ILE C CA 1
ATOM 8123 C C . ILE D 1 208 ? 56.157 59.053 10.065 1.00 21.52 228 ILE C C 1
ATOM 8124 O O . ILE D 1 208 ? 57.091 58.955 9.245 1.00 21.90 228 ILE C O 1
ATOM 8129 N N . ARG D 1 209 ? 54.899 58.743 9.747 1.00 21.70 229 ARG C N 1
ATOM 8130 C CA . ARG D 1 209 ? 54.562 58.318 8.392 1.00 23.04 229 ARG C CA 1
ATOM 8131 C C . ARG D 1 209 ? 54.994 59.341 7.318 1.00 24.01 229 ARG C C 1
ATOM 8132 O O . ARG D 1 209 ? 55.614 58.959 6.332 1.00 24.49 229 ARG C O 1
ATOM 8140 N N . ASP D 1 210 ? 54.647 60.620 7.517 1.00 25.37 230 ASP C N 1
ATOM 8141 C CA . ASP D 1 210 ? 55.031 61.727 6.601 1.00 27.73 230 ASP C CA 1
ATOM 8142 C C . ASP D 1 210 ? 56.528 61.768 6.348 1.00 28.47 230 ASP C C 1
ATOM 8143 O O . ASP D 1 210 ? 56.979 61.878 5.207 1.00 29.83 230 ASP C O 1
ATOM 8148 N N . ALA D 1 211 ? 57.280 61.693 7.443 1.00 28.64 231 ALA C N 1
ATOM 8149 C CA . ALA D 1 211 ? 58.740 61.838 7.423 1.00 28.67 231 ALA C CA 1
ATOM 8150 C C . ALA D 1 211 ? 59.398 60.669 6.733 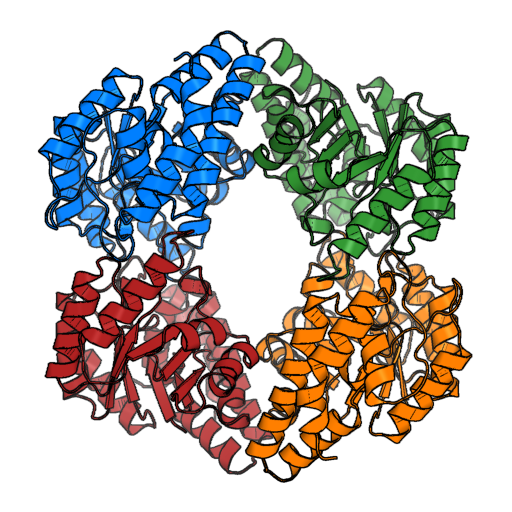1.00 30.15 231 ALA C C 1
ATOM 8151 O O . ALA D 1 211 ? 60.378 60.866 6.013 1.00 30.88 231 ALA C O 1
ATOM 8153 N N . VAL D 1 212 ? 58.872 59.458 6.940 1.00 29.21 232 VAL C N 1
ATOM 8154 C CA . VAL D 1 212 ? 59.364 58.297 6.200 1.00 29.79 232 VAL C CA 1
ATOM 8155 C C . VAL D 1 212 ? 59.099 58.522 4.711 1.00 33.34 232 VAL C C 1
ATOM 8156 O O . VAL D 1 212 ? 59.995 58.331 3.864 1.00 33.83 232 VAL C O 1
ATOM 8160 N N . ALA D 1 213 ? 57.889 58.972 4.386 1.00 34.64 233 ALA C N 1
ATOM 8161 C CA . ALA D 1 213 ? 57.532 59.269 2.999 1.00 35.83 233 ALA C CA 1
ATOM 8162 C C . ALA D 1 213 ? 58.366 60.381 2.320 1.00 37.45 233 ALA C C 1
ATOM 8163 O O . ALA D 1 213 ? 58.589 60.347 1.119 1.00 39.70 233 ALA C O 1
ATOM 8165 N N . ALA D 1 214 ? 58.790 61.389 3.060 1.00 38.32 234 ALA C N 1
ATOM 8166 C CA . ALA D 1 214 ? 59.734 62.340 2.495 1.00 38.85 234 ALA C CA 1
ATOM 8167 C C . ALA D 1 214 ? 61.099 61.634 2.352 1.00 39.57 234 ALA C C 1
ATOM 8168 O O . ALA D 1 214 ? 61.599 61.453 1.244 1.00 41.45 234 ALA C O 1
ATOM 8170 N N . GLY D 1 215 ? 61.672 61.196 3.470 1.00 38.97 235 GLY C N 1
ATOM 8171 C CA . GLY D 1 215 ? 62.948 60.514 3.464 1.00 37.13 235 GLY C CA 1
ATOM 8172 C C . GLY D 1 215 ? 63.697 61.187 4.570 1.00 37.53 235 GLY C C 1
ATOM 8173 O O . GLY D 1 215 ? 64.928 61.105 4.671 1.00 38.56 235 GLY C O 1
ATOM 8174 N N . ASP D 1 216 ? 62.957 61.920 5.385 1.00 36.02 236 ASP C N 1
ATOM 8175 C CA . ASP D 1 216 ? 63.553 62.442 6.556 1.00 36.35 236 ASP C CA 1
ATOM 8176 C C . ASP D 1 216 ? 63.477 61.247 7.493 1.00 36.49 236 ASP C C 1
ATOM 8177 O O . ASP D 1 216 ? 62.955 61.327 8.601 1.00 35.13 236 ASP C O 1
ATOM 8182 N N . ILE D 1 217 ? 64.006 60.131 6.984 1.00 37.38 237 ILE C N 1
ATOM 8183 C CA . ILE D 1 217 ? 64.225 58.920 7.772 1.00 38.16 237 ILE C CA 1
ATOM 8184 C C . ILE D 1 217 ? 64.824 59.241 9.138 1.00 37.63 237 ILE C C 1
ATOM 8185 O O . ILE D 1 217 ? 64.471 58.597 10.117 1.00 38.69 237 ILE C O 1
ATOM 8190 N N . GLU D 1 218 ? 65.673 60.263 9.230 1.00 37.96 238 GLU C N 1
ATOM 8191 C CA . GLU D 1 218 ? 66.246 60.666 10.541 1.00 37.68 238 GLU C CA 1
ATOM 8192 C C . GLU D 1 218 ? 65.320 61.500 11.445 1.00 36.34 238 GLU C C 1
ATOM 8193 O O . GLU D 1 218 ? 65.453 61.477 12.685 1.00 35.52 238 GLU C O 1
ATOM 8199 N N . ARG D 1 219 ? 64.380 62.241 10.855 1.00 34.44 239 ARG C N 1
ATOM 8200 C CA . ARG D 1 219 ? 63.371 62.903 11.682 1.00 32.50 239 ARG C CA 1
ATOM 8201 C C . ARG D 1 219 ? 62.311 61.871 12.136 1.00 29.18 239 ARG C C 1
ATOM 8202 O O . ARG D 1 219 ? 61.794 61.927 13.249 1.00 28.38 239 ARG C O 1
ATOM 8210 N N . ALA D 1 220 ? 62.000 60.935 11.250 1.00 28.19 240 ALA C N 1
ATOM 8211 C CA . ALA D 1 220 ? 61.081 59.831 11.598 1.00 26.76 240 ALA C CA 1
ATOM 8212 C C . ALA D 1 220 ? 61.610 59.062 12.799 1.00 25.82 240 ALA C C 1
ATOM 8213 O O . ALA D 1 220 ? 60.897 58.794 13.763 1.00 25.52 240 ALA C O 1
ATOM 8215 N N . ARG D 1 221 ? 62.906 58.754 12.790 1.00 26.69 241 ARG C N 1
ATOM 8216 C CA . ARG D 1 221 ? 63.488 58.018 13.918 1.00 26.73 241 ARG C CA 1
ATOM 8217 C C . ARG D 1 221 ? 63.475 58.857 15.167 1.00 25.82 241 ARG C C 1
ATOM 8218 O O . ARG D 1 221 ? 63.216 58.389 16.293 1.00 24.83 241 ARG C O 1
ATOM 8226 N N . SER D 1 222 ? 63.725 60.138 14.978 1.00 25.54 242 SER C N 1
ATOM 8227 C CA . SER D 1 222 ? 63.684 61.036 16.108 1.00 25.68 242 SER C CA 1
ATOM 8228 C C . SER D 1 222 ? 62.277 61.101 16.716 1.00 24.46 242 SER C C 1
ATOM 8229 O O . SER D 1 222 ? 62.133 61.162 17.930 1.00 23.88 242 SER C O 1
ATOM 8232 N N . LEU D 1 223 ? 61.227 61.125 15.891 1.00 23.43 243 LEU C N 1
ATOM 8233 C CA . LEU D 1 223 ? 59.855 61.137 16.467 1.00 23.41 243 LEU C CA 1
ATOM 8234 C C . LEU D 1 223 ? 59.526 59.808 17.160 1.00 21.81 243 LEU C C 1
ATOM 8235 O O . LEU D 1 223 ? 58.886 59.781 18.211 1.00 23.70 243 LEU C O 1
ATOM 8240 N N . GLN D 1 224 ? 59.927 58.703 16.532 1.00 22.29 244 GLN C N 1
ATOM 8241 C CA . GLN D 1 224 ? 59.782 57.365 17.156 1.00 22.71 244 GLN C CA 1
ATOM 8242 C C . GLN D 1 224 ? 60.415 57.297 18.530 1.00 21.82 244 GLN C C 1
ATOM 8243 O O . GLN D 1 224 ? 59.825 56.744 19.473 1.00 22.21 244 GLN C O 1
ATOM 8249 N N . PHE D 1 225 ? 61.630 57.859 18.678 1.00 23.04 245 PHE C N 1
ATOM 8250 C CA . PHE D 1 225 ? 62.308 57.807 19.999 1.00 22.13 245 PHE C CA 1
ATOM 8251 C C . PHE D 1 225 ? 61.546 58.586 21.070 1.00 23.21 245 PHE C C 1
ATOM 8252 O O . PHE D 1 225 ? 61.478 58.196 22.238 1.00 22.50 245 PHE C O 1
ATOM 8260 N N . LEU D 1 226 ? 60.931 59.706 20.669 1.00 23.85 246 LEU C N 1
ATOM 8261 C CA . LEU D 1 226 ? 60.075 60.461 21.595 1.00 24.79 246 LEU C CA 1
ATOM 8262 C C . LEU D 1 226 ? 58.892 59.612 22.043 1.00 23.01 246 LEU C C 1
ATOM 8263 O O . LEU D 1 226 ? 58.563 59.560 23.218 1.00 22.33 246 LEU C O 1
ATOM 8268 N N . LEU D 1 227 ? 58.221 58.986 21.084 1.00 23.04 247 LEU C N 1
ATOM 8269 C CA . LEU D 1 227 ? 57.182 57.992 21.405 1.00 21.97 247 LEU C CA 1
ATOM 8270 C C . LEU D 1 227 ? 57.740 56.903 22.335 1.00 21.85 247 LEU C C 1
ATOM 8271 O O . LEU D 1 227 ? 57.106 56.535 23.309 1.00 20.85 247 LEU C O 1
ATOM 8276 N N . ASP D 1 228 ? 58.937 56.398 22.034 1.00 23.32 248 ASP C N 1
ATOM 8277 C CA . ASP D 1 228 ? 59.486 55.307 22.870 1.00 24.39 248 ASP C CA 1
ATOM 8278 C C . ASP D 1 228 ? 59.652 55.746 24.314 1.00 24.87 248 ASP C C 1
ATOM 8279 O O . ASP D 1 228 ? 59.410 54.966 25.236 1.00 26.22 248 ASP C O 1
ATOM 8284 N N . GLU D 1 229 ? 60.036 57.016 24.525 1.00 26.39 249 GLU C N 1
ATOM 8285 C CA . GLU D 1 229 ? 60.176 57.530 25.895 1.00 26.97 249 GLU C CA 1
ATOM 8286 C C . GLU D 1 229 ? 58.855 57.545 26.620 1.00 25.54 249 GLU C C 1
ATOM 8287 O O . GLU D 1 229 ? 58.766 57.213 27.789 1.00 25.10 249 GLU C O 1
ATOM 8293 N N . ILE D 1 230 ? 57.803 57.979 25.926 1.00 24.80 250 ILE C N 1
ATOM 8294 C CA . ILE D 1 230 ? 56.489 58.027 26.555 1.00 22.63 250 ILE C CA 1
ATOM 8295 C C . ILE D 1 230 ? 55.973 56.614 26.841 1.00 24.13 250 ILE C C 1
ATOM 8296 O O . ILE D 1 230 ? 55.380 56.337 27.890 1.00 24.79 250 ILE C O 1
ATOM 8301 N N . VAL D 1 231 ? 56.159 55.716 25.880 1.00 25.37 251 VAL C N 1
ATOM 8302 C CA . VAL D 1 231 ? 55.712 54.340 26.107 1.00 25.81 251 VAL C CA 1
ATOM 8303 C C . VAL D 1 231 ? 56.438 53.731 27.324 1.00 26.69 251 VAL C C 1
ATOM 8304 O O . VAL D 1 231 ? 55.798 53.127 28.180 1.00 28.26 251 VAL C O 1
ATOM 8308 N N . GLU D 1 232 ? 57.760 53.912 27.377 1.00 28.81 252 GLU C N 1
ATOM 8309 C CA . GLU D 1 232 ? 58.587 53.456 28.502 1.00 31.10 252 GLU C CA 1
ATOM 8310 C C . GLU D 1 232 ? 57.973 53.832 29.841 1.00 30.05 252 GLU C C 1
ATOM 8311 O O . GLU D 1 232 ? 57.950 53.008 30.742 1.00 30.85 252 GLU C O 1
ATOM 8317 N N . SER D 1 233 ? 57.473 55.076 29.974 1.00 29.77 253 SER C N 1
ATOM 8318 C CA . SER D 1 233 ? 56.927 55.598 31.228 1.00 27.81 253 SER C CA 1
ATOM 8319 C C . SER D 1 233 ? 55.570 55.010 31.573 1.00 29.03 253 SER C C 1
ATOM 8320 O O . SER D 1 233 ? 55.268 54.727 32.748 1.00 29.54 253 SER C O 1
ATOM 8323 N N . ALA D 1 234 ? 54.723 54.868 30.553 1.00 27.01 254 ALA C N 1
ATOM 8324 C CA . ALA D 1 234 ? 53.414 54.282 30.736 1.00 26.69 254 ALA C CA 1
ATOM 8325 C C . ALA D 1 234 ? 53.555 52.799 31.116 1.00 26.39 254 ALA C C 1
ATOM 8326 O O . ALA D 1 234 ? 52.775 52.292 31.909 1.00 27.74 254 ALA C O 1
ATOM 8328 N N . ARG D 1 235 ? 54.539 52.115 30.547 1.00 28.66 255 ARG C N 1
ATOM 8329 C CA . ARG D 1 235 ? 54.740 50.688 30.850 1.00 30.59 255 ARG C CA 1
ATOM 8330 C C . ARG D 1 235 ? 55.075 50.504 32.314 1.00 32.41 255 ARG C C 1
ATOM 8331 O O . ARG D 1 235 ? 54.705 49.501 32.942 1.00 32.14 255 ARG C O 1
ATOM 8339 N N . HIS D 1 236 ? 55.755 51.508 32.863 1.00 33.58 256 HIS C N 1
ATOM 8340 C CA . HIS D 1 236 ? 56.225 51.441 34.228 1.00 34.98 256 HIS C CA 1
ATOM 8341 C C . HIS D 1 236 ? 55.078 51.427 35.224 1.00 34.43 256 HIS C C 1
ATOM 8342 O O . HIS D 1 236 ? 55.170 50.770 36.261 1.00 36.11 256 HIS C O 1
ATOM 8349 N N . ILE D 1 237 ? 53.976 52.109 34.935 1.00 33.37 257 ILE C N 1
ATOM 8350 C CA . ILE D 1 237 ? 52.866 52.071 35.882 1.00 31.71 257 ILE C CA 1
ATOM 8351 C C . ILE D 1 237 ? 51.742 51.149 35.497 1.00 30.71 257 ILE C C 1
ATOM 8352 O O . ILE D 1 237 ? 50.725 51.116 36.177 1.00 32.02 257 ILE C O 1
ATOM 8357 N N . GLY D 1 238 ? 51.874 50.421 34.396 1.00 29.12 258 GLY C N 1
ATOM 8358 C CA . GLY D 1 238 ? 50.769 49.562 33.972 1.00 27.22 258 GLY C CA 1
ATOM 8359 C C . GLY D 1 238 ? 50.144 50.111 32.703 1.00 26.33 258 GLY C C 1
ATOM 8360 O O . GLY D 1 238 ? 49.182 50.893 32.755 1.00 26.20 258 GLY C O 1
ATOM 8361 N N . TYR D 1 239 ? 50.689 49.676 31.574 1.00 23.64 259 TYR C N 1
ATOM 8362 C CA . TYR D 1 239 ? 50.360 50.257 30.267 1.00 24.36 259 TYR C CA 1
ATOM 8363 C C . TYR D 1 239 ? 48.865 50.272 29.932 1.00 23.79 259 TYR C C 1
ATOM 8364 O O . TYR D 1 239 ? 48.338 51.277 29.437 1.00 24.83 259 TYR C O 1
ATOM 8373 N N . ALA D 1 240 ? 48.167 49.188 30.220 1.00 23.81 260 ALA C N 1
ATOM 8374 C CA . ALA D 1 240 ? 46.790 49.072 29.750 1.00 24.67 260 ALA C CA 1
ATOM 8375 C C . ALA D 1 240 ? 45.913 50.178 30.341 1.00 25.52 260 ALA C C 1
ATOM 8376 O O . ALA D 1 240 ? 45.112 50.801 29.622 1.00 26.14 260 ALA C O 1
ATOM 8378 N N . ALA D 1 241 ? 46.063 50.432 31.641 1.00 24.41 261 ALA C N 1
ATOM 8379 C CA . ALA D 1 241 ? 45.323 51.542 32.266 1.00 24.09 261 ALA C CA 1
ATOM 8380 C C . ALA D 1 241 ? 45.909 52.897 31.884 1.00 23.25 261 ALA C C 1
ATOM 8381 O O . ALA D 1 241 ? 45.193 53.878 31.743 1.00 25.07 261 ALA C O 1
ATOM 8383 N N . ALA D 1 242 ? 47.217 52.948 31.698 1.00 24.64 262 ALA C N 1
ATOM 8384 C CA . ALA D 1 242 ? 47.902 54.197 31.391 1.00 23.13 262 ALA C CA 1
ATOM 8385 C C . ALA D 1 242 ? 47.501 54.811 30.039 1.00 24.30 262 ALA C C 1
ATOM 8386 O O . ALA D 1 242 ? 47.500 56.035 29.885 1.00 24.67 262 ALA C O 1
ATOM 8388 N N . VAL D 1 243 ? 47.141 53.973 29.065 1.00 23.94 263 VAL C N 1
ATOM 8389 C CA . VAL D 1 243 ? 46.734 54.475 27.754 1.00 22.69 263 VAL C CA 1
ATOM 8390 C C . VAL D 1 243 ? 45.608 55.505 27.883 1.00 22.49 263 VAL C C 1
ATOM 8391 O O . VAL D 1 243 ? 45.602 56.529 27.190 1.00 21.73 263 VAL C O 1
ATOM 8395 N N . TYR D 1 244 ? 44.671 55.240 28.786 1.00 22.86 264 TYR C N 1
ATOM 8396 C CA . TYR D 1 244 ? 43.537 56.145 29.008 1.00 23.44 264 TYR C CA 1
ATOM 8397 C C . TYR D 1 244 ? 43.988 57.502 29.537 1.00 25.28 264 TYR C C 1
ATOM 8398 O O . TYR D 1 244 ? 43.459 58.526 29.129 1.00 27.09 264 TYR C O 1
ATOM 8407 N N . GLU D 1 245 ? 44.933 57.509 30.478 1.00 25.88 265 GLU C N 1
ATOM 8408 C CA . GLU D 1 245 ? 45.489 58.764 30.992 1.00 25.11 265 GLU C CA 1
ATOM 8409 C C . GLU D 1 245 ? 46.292 59.510 29.923 1.00 25.07 265 GLU C C 1
ATOM 8410 O O . GLU D 1 245 ? 46.168 60.743 29.791 1.00 26.28 265 GLU C O 1
ATOM 8416 N N . LEU D 1 246 ? 47.078 58.785 29.120 1.00 23.55 266 LEU C N 1
ATOM 8417 C CA . LEU D 1 246 ? 47.816 59.428 28.008 1.00 23.05 266 LEU C CA 1
ATOM 8418 C C . LEU D 1 246 ? 46.864 60.131 27.041 1.00 22.76 266 LEU C C 1
ATOM 8419 O O . LEU D 1 246 ? 47.205 61.160 26.480 1.00 21.29 266 LEU C O 1
ATOM 8424 N N . VAL D 1 247 ? 45.695 59.547 26.809 1.00 23.56 267 VAL C N 1
ATOM 8425 C CA . VAL D 1 247 ? 44.702 60.204 25.953 1.00 23.79 267 VAL C CA 1
ATOM 8426 C C . VAL D 1 247 ? 44.328 61.572 26.558 1.00 24.66 267 VAL C C 1
ATOM 8427 O O . VAL D 1 247 ? 44.306 62.574 25.858 1.00 26.46 267 VAL C O 1
ATOM 8431 N N . GLU D 1 248 ? 44.046 61.606 27.855 1.00 25.91 268 GLU C N 1
ATOM 8432 C CA . GLU D 1 248 ? 43.696 62.867 28.540 1.00 27.97 268 GLU C CA 1
ATOM 8433 C C . GLU D 1 248 ? 44.839 63.865 28.491 1.00 27.24 268 GLU C C 1
ATOM 8434 O O . GLU D 1 248 ? 44.640 65.026 28.130 1.00 28.82 268 GLU C O 1
ATOM 8440 N N . ILE D 1 249 ? 46.046 63.405 28.785 1.00 26.89 269 ILE C N 1
ATOM 8441 C CA . ILE D 1 249 ? 47.240 64.265 28.718 1.00 27.81 269 ILE C CA 1
ATOM 8442 C C . ILE D 1 249 ? 47.495 64.894 27.333 1.00 28.34 269 ILE C C 1
ATOM 8443 O O . ILE D 1 249 ? 47.748 66.094 27.229 1.00 28.95 269 ILE C O 1
ATOM 8448 N N . PHE D 1 250 ? 47.436 64.098 26.262 1.00 27.40 270 PHE C N 1
ATOM 8449 C CA . PHE D 1 250 ? 47.838 64.605 24.962 1.00 26.77 270 PHE C CA 1
ATOM 8450 C C . PHE D 1 250 ? 46.700 65.173 24.127 1.00 27.00 270 PHE C C 1
ATOM 8451 O O . PHE D 1 250 ? 46.930 66.050 23.295 1.00 28.07 270 PHE C O 1
ATOM 8459 N N . GLN D 1 251 ? 45.496 64.650 24.331 1.00 28.38 271 GLN C N 1
ATOM 8460 C CA . GLN D 1 251 ? 44.315 65.070 23.550 1.00 28.17 271 GLN C CA 1
ATOM 8461 C C . GLN D 1 251 ? 43.381 65.998 24.339 1.00 29.81 271 GLN C C 1
ATOM 8462 O O . GLN D 1 251 ? 42.527 66.672 23.743 1.00 30.14 271 GLN C O 1
ATOM 8468 N N . GLY D 1 252 ? 43.535 66.018 25.665 1.00 29.95 272 GLY C N 1
ATOM 8469 C CA . GLY D 1 252 ? 42.858 67.010 26.504 1.00 31.75 272 GLY C CA 1
ATOM 8470 C C . GLY D 1 252 ? 41.365 66.853 26.722 1.00 32.41 272 GLY C C 1
ATOM 8471 O O . GLY D 1 252 ? 40.669 67.829 27.034 1.00 34.42 272 GLY C O 1
ATOM 8472 N N . TYR D 1 253 ? 40.852 65.640 26.556 1.00 31.30 273 TYR C N 1
ATOM 8473 C CA . TYR D 1 253 ? 39.470 65.354 26.891 1.00 29.89 273 TYR C CA 1
ATOM 8474 C C . TYR D 1 253 ? 39.397 64.096 27.728 1.00 31.68 273 TYR C C 1
ATOM 8475 O O . TYR D 1 253 ? 40.371 63.351 27.844 1.00 30.59 273 TYR C O 1
ATOM 8484 N N . GLU D 1 254 ? 38.214 63.870 28.283 1.00 33.04 274 GLU C N 1
ATOM 8485 C CA . GLU D 1 254 ? 37.931 62.733 29.140 1.00 34.70 274 GLU C CA 1
ATOM 8486 C C . GLU D 1 254 ? 37.860 61.417 28.350 1.00 33.54 274 GLU C C 1
ATOM 8487 O O . GLU D 1 254 ? 37.110 61.306 27.373 1.00 34.06 274 GLU C O 1
ATOM 8493 N N . ALA D 1 255 ? 38.635 60.423 28.793 1.00 32.28 275 ALA C N 1
ATOM 8494 C CA . ALA D 1 255 ? 38.790 59.165 28.055 1.00 30.73 275 ALA C CA 1
ATOM 8495 C C . ALA D 1 255 ? 38.028 57.982 28.653 1.00 29.77 275 ALA C C 1
ATOM 8496 O O . ALA D 1 255 ? 38.074 56.872 28.111 1.00 29.25 275 ALA C O 1
ATOM 8498 N N . GLY D 1 256 ? 37.349 58.200 29.773 1.00 27.59 276 GLY C N 1
ATOM 8499 C CA . GLY D 1 256 ? 36.752 57.110 30.505 1.00 26.16 276 GLY C CA 1
ATOM 8500 C C . GLY D 1 256 ? 37.809 56.301 31.235 1.00 26.79 276 GLY C C 1
ATOM 8501 O O . GLY D 1 256 ? 38.946 56.764 31.471 1.00 27.22 276 GLY C O 1
ATOM 8502 N N . GLU D 1 257 ? 37.457 55.081 31.594 1.00 26.70 277 GLU C N 1
ATOM 8503 C CA . GLU D 1 257 ? 38.404 54.226 32.302 1.00 27.94 277 GLU C CA 1
ATOM 8504 C C . GLU D 1 257 ? 38.260 52.771 31.883 1.00 26.29 277 GLU C C 1
ATOM 8505 O O . GLU D 1 257 ? 37.309 52.430 31.170 1.00 25.50 277 GLU C O 1
ATOM 8511 N N . PRO D 1 258 ? 39.258 51.927 32.244 1.00 25.25 278 PRO C N 1
ATOM 8512 C CA . PRO D 1 258 ? 39.152 50.475 32.027 1.00 24.97 278 PRO C CA 1
ATOM 8513 C C . PRO D 1 258 ? 38.303 49.829 33.115 1.00 25.76 278 PRO C C 1
ATOM 8514 O O . PRO D 1 258 ? 37.738 50.523 33.936 1.00 27.22 278 PRO C O 1
ATOM 8518 N N . ARG D 1 259 ? 38.178 48.512 33.119 1.00 24.97 279 ARG C N 1
ATOM 8519 C CA . ARG D 1 259 ? 37.390 47.882 34.156 1.00 23.72 279 ARG C CA 1
ATOM 8520 C C . ARG D 1 259 ? 38.242 46.777 34.758 1.00 24.61 279 ARG C C 1
ATOM 8521 O O . ARG D 1 259 ? 38.997 46.091 34.042 1.00 24.85 279 ARG C O 1
ATOM 8529 N N . GLY D 1 260 ? 38.137 46.610 36.068 1.00 24.26 280 GLY C N 1
ATOM 8530 C CA . GLY D 1 260 ? 38.931 45.617 36.736 1.00 24.46 280 GLY C CA 1
ATOM 8531 C C . GLY D 1 260 ? 38.749 44.147 36.378 1.00 25.30 280 GLY C C 1
ATOM 8532 O O . GLY D 1 260 ? 37.631 43.734 35.975 1.00 25.07 280 GLY C O 1
ATOM 8533 N N . PRO D 1 261 ? 39.876 43.505 36.089 1.00 24.65 281 PRO C N 1
ATOM 8534 C CA . PRO D 1 261 ? 41.136 43.418 36.822 1.00 24.15 281 PRO C CA 1
ATOM 8535 C C . PRO D 1 261 ? 42.049 44.480 36.191 1.00 23.66 281 PRO C C 1
ATOM 8536 O O . PRO D 1 261 ? 43.146 44.780 36.701 1.00 22.70 281 PRO C O 1
ATOM 8540 N N . VAL D 1 262 ? 41.625 45.069 35.064 1.00 22.70 282 VAL C N 1
ATOM 8541 C CA . VAL D 1 262 ? 42.362 46.214 34.546 1.00 23.03 282 VAL C CA 1
ATOM 8542 C C . VAL D 1 262 ? 41.864 47.498 35.214 1.00 23.91 282 VAL C C 1
ATOM 8543 O O . VAL D 1 262 ? 41.158 48.304 34.598 1.00 23.78 282 VAL C O 1
ATOM 8547 N N . TYR D 1 263 ? 42.242 47.685 36.483 1.00 23.70 283 TYR C N 1
ATOM 8548 C CA . TYR D 1 263 ? 41.772 48.834 37.269 1.00 23.72 283 TYR C CA 1
ATOM 8549 C C . TYR D 1 263 ? 42.342 50.137 36.772 1.00 23.77 283 TYR C C 1
ATOM 8550 O O . TYR D 1 263 ? 43.514 50.228 36.408 1.00 25.51 283 TYR C O 1
ATOM 8559 N N . PRO D 1 264 ? 41.503 51.175 36.748 1.00 25.29 284 PRO C N 1
ATOM 8560 C CA . PRO D 1 264 ? 41.950 52.516 36.384 1.00 25.28 284 PRO C CA 1
ATOM 8561 C C . PRO D 1 264 ? 43.168 52.947 37.222 1.00 26.24 284 PRO C C 1
ATOM 8562 O O . PRO D 1 264 ? 43.386 52.405 38.315 1.00 27.73 284 PRO C O 1
ATOM 8566 N N . LEU D 1 265 ? 44.000 53.841 36.692 1.00 26.85 285 LEU C N 1
ATOM 8567 C CA . LEU D 1 265 ? 45.115 54.382 37.465 1.00 28.02 285 LEU C CA 1
ATOM 8568 C C . LEU D 1 265 ? 44.564 55.120 38.691 1.00 29.36 285 LEU C C 1
ATOM 8569 O O . LEU D 1 265 ? 43.417 55.582 38.676 1.00 30.28 285 LEU C O 1
ATOM 8574 N N . ASP D 1 266 ? 45.343 55.159 39.778 1.00 31.43 286 ASP C N 1
ATOM 8575 C CA . ASP D 1 266 ? 44.934 55.941 40.954 1.00 31.31 286 ASP C CA 1
ATOM 8576 C C . ASP D 1 266 ? 45.503 57.367 40.825 1.00 31.67 286 ASP C C 1
ATOM 8577 O O . ASP D 1 266 ? 46.403 57.607 40.000 1.00 31.77 286 ASP C O 1
ATOM 8582 N N . PRO D 1 267 ? 44.948 58.334 41.602 1.00 32.59 287 PRO C N 1
ATOM 8583 C CA . PRO D 1 267 ? 45.403 59.732 41.538 1.00 31.96 287 PRO C CA 1
ATOM 8584 C C . PRO D 1 267 ? 46.922 59.887 41.582 1.00 32.23 287 PRO C C 1
ATOM 8585 O O . PRO D 1 267 ? 47.490 60.714 40.856 1.00 34.06 287 PRO C O 1
ATOM 8589 N N . GLU D 1 268 ? 47.584 59.080 42.396 1.00 32.48 288 GLU C N 1
ATOM 8590 C CA . GLU D 1 268 ? 49.047 59.118 42.488 1.00 33.12 288 GLU C CA 1
ATOM 8591 C C . GLU D 1 268 ? 49.762 58.665 41.211 1.00 32.53 288 GLU C C 1
ATOM 8592 O O . GLU D 1 268 ? 50.798 59.229 40.811 1.00 32.74 288 GLU C O 1
ATOM 8598 N N . GLU D 1 269 ? 49.227 57.622 40.579 1.00 31.67 289 GLU C N 1
ATOM 8599 C CA . GLU D 1 269 ? 49.840 57.077 39.367 1.00 30.68 289 GLU C CA 1
ATOM 8600 C C . GLU D 1 269 ? 49.694 58.062 38.233 1.00 28.85 289 GLU C C 1
ATOM 8601 O O . GLU D 1 269 ? 50.617 58.244 37.439 1.00 31.05 289 GLU C O 1
ATOM 8607 N N . LYS D 1 270 ? 48.531 58.694 38.166 1.00 29.53 290 LYS C N 1
ATOM 8608 C CA . LYS D 1 270 ? 48.272 59.719 37.158 1.00 29.93 290 LYS C CA 1
ATOM 8609 C C . LYS D 1 270 ? 49.210 60.903 37.298 1.00 30.30 290 LYS C C 1
ATOM 8610 O O . LYS D 1 270 ? 49.736 61.397 36.304 1.00 31.63 290 LYS C O 1
ATOM 8616 N N . ALA D 1 271 ? 49.415 61.371 38.534 1.00 30.47 291 ALA C N 1
ATOM 8617 C CA . ALA D 1 271 ? 50.325 62.486 38.769 1.00 29.56 291 ALA C CA 1
ATOM 8618 C C . ALA D 1 271 ? 51.719 62.097 38.346 1.00 30.10 291 ALA C C 1
ATOM 8619 O O . ALA D 1 271 ? 52.418 62.879 37.694 1.00 31.28 291 ALA C O 1
ATOM 8621 N N . TRP D 1 272 ? 52.144 60.885 38.711 1.00 30.15 292 TRP C N 1
ATOM 8622 C CA . TRP D 1 272 ? 53.460 60.408 38.304 1.00 28.57 292 TRP C CA 1
ATOM 8623 C C . TRP D 1 272 ? 53.609 60.358 36.786 1.00 29.02 292 TRP C C 1
ATOM 8624 O O . TRP D 1 272 ? 54.653 60.729 36.233 1.00 30.78 292 TRP C O 1
ATOM 8635 N N . LEU D 1 273 ? 52.582 59.870 36.090 1.00 29.13 293 LEU C N 1
ATOM 8636 C CA . LEU D 1 273 ? 52.684 59.771 34.624 1.00 27.56 293 LEU C CA 1
ATOM 8637 C C . LEU D 1 273 ? 52.794 61.150 33.974 1.00 27.72 293 LEU C C 1
ATOM 8638 O O . LEU D 1 273 ? 53.595 61.362 33.061 1.00 30.05 293 LEU C O 1
ATOM 8643 N N . ARG D 1 274 ? 51.988 62.097 34.441 1.00 29.59 294 ARG C N 1
ATOM 8644 C CA . ARG D 1 274 ? 51.992 63.437 33.848 1.00 30.94 294 ARG C CA 1
ATOM 8645 C C . ARG D 1 274 ? 53.376 64.070 33.922 1.00 31.70 294 ARG C C 1
ATOM 8646 O O . ARG D 1 274 ? 53.874 64.625 32.935 1.00 33.63 294 ARG C O 1
ATOM 8654 N N . ALA D 1 275 ? 54.008 63.968 35.091 1.00 32.59 295 ALA C N 1
ATOM 8655 C CA . ALA D 1 275 ? 55.358 64.491 35.287 1.00 30.90 295 ALA C CA 1
ATOM 8656 C C . ALA D 1 275 ? 56.368 63.738 34.439 1.00 31.30 295 ALA C C 1
ATOM 8657 O O . ALA D 1 275 ? 57.263 64.346 33.829 1.00 31.25 295 ALA C O 1
ATOM 8659 N N . ALA D 1 276 ? 56.236 62.401 34.403 1.00 30.99 296 ALA C N 1
ATOM 8660 C CA . ALA D 1 276 ? 57.132 61.554 33.594 1.00 30.19 296 ALA C CA 1
ATOM 8661 C C . ALA D 1 276 ? 57.157 61.869 32.101 1.00 30.25 296 ALA C C 1
ATOM 8662 O O . ALA D 1 276 ? 58.197 61.707 31.444 1.00 31.78 296 ALA C O 1
ATOM 8664 N N . VAL D 1 277 ? 56.018 62.288 31.551 1.00 30.97 297 VAL C N 1
ATOM 8665 C CA . VAL D 1 277 ? 55.906 62.538 30.101 1.00 30.88 297 VAL C CA 1
ATOM 8666 C C . VAL D 1 277 ? 55.956 64.029 29.775 1.00 32.22 297 VAL C C 1
ATOM 8667 O O . VAL D 1 277 ? 55.844 64.415 28.619 1.00 33.01 297 VAL C O 1
ATOM 8671 N N . ALA D 1 278 ? 56.132 64.867 30.789 1.00 34.93 298 ALA C N 1
ATOM 8672 C CA . ALA D 1 278 ? 56.138 66.320 30.572 1.00 36.68 298 ALA C CA 1
ATOM 8673 C C . ALA D 1 278 ? 57.238 66.776 29.616 1.00 38.27 298 ALA C C 1
ATOM 8674 O O . ALA D 1 278 ? 56.977 67.571 28.711 1.00 39.32 298 ALA C O 1
ATOM 8676 N N . LYS D 1 279 ? 58.458 66.275 29.799 1.00 40.67 299 LYS C N 1
ATOM 8677 C CA . LYS D 1 279 ? 59.559 66.678 28.921 1.00 43.14 299 LYS C CA 1
ATOM 8678 C C . LYS D 1 279 ? 59.301 66.267 27.478 1.00 43.48 299 LYS C C 1
ATOM 8679 O O . LYS D 1 279 ? 59.317 67.106 26.579 1.00 43.05 299 LYS C O 1
ATOM 8685 N N . ALA D 1 280 ? 59.052 64.972 27.268 1.00 43.77 300 ALA C N 1
ATOM 8686 C CA . ALA D 1 280 ? 58.683 64.459 25.951 1.00 43.20 300 ALA C CA 1
ATOM 8687 C C . ALA D 1 280 ? 57.584 65.324 25.341 1.00 42.93 300 ALA C C 1
ATOM 8688 O O . ALA D 1 280 ? 57.680 65.757 24.196 1.00 42.44 300 ALA C O 1
ATOM 8690 N N . LYS D 1 281 ? 56.550 65.583 26.125 1.00 44.12 301 LYS C N 1
ATOM 8691 C CA . LYS D 1 281 ? 55.429 66.400 25.689 1.00 45.79 301 LYS C CA 1
ATOM 8692 C C . LYS D 1 281 ? 55.889 67.776 25.221 1.00 48.47 301 LYS C C 1
ATOM 8693 O O . LYS D 1 281 ? 55.360 68.325 24.244 1.00 49.06 301 LYS C O 1
ATOM 8699 N N . SER D 1 282 ? 56.874 68.336 25.921 1.00 50.46 302 SER C N 1
ATOM 8700 C CA . SER D 1 282 ? 57.339 69.680 25.612 1.00 52.73 302 SER C CA 1
ATOM 8701 C C . SER D 1 282 ? 58.114 69.699 24.302 1.00 54.11 302 SER C C 1
ATOM 8702 O O . SER D 1 282 ? 57.964 70.626 23.511 1.00 54.02 302 SER C O 1
ATOM 8705 N N . GLN D 1 283 ? 58.911 68.663 24.055 1.00 56.31 303 GLN C N 1
ATOM 8706 C CA . GLN D 1 283 ? 59.675 68.591 22.813 1.00 59.48 303 GLN C CA 1
ATOM 8707 C C . GLN D 1 283 ? 58.845 68.207 21.581 1.00 61.34 303 GLN C C 1
ATOM 8708 O O . GLN D 1 283 ? 59.381 68.100 20.481 1.00 61.33 303 GLN C O 1
ATOM 8714 N N . LEU D 1 284 ? 57.538 68.030 21.763 1.00 64.01 304 LEU C N 1
ATOM 8715 C CA . LEU D 1 284 ? 56.662 67.559 20.686 1.00 66.96 304 LEU C CA 1
ATOM 8716 C C . LEU D 1 284 ? 56.353 68.566 19.580 1.00 69.64 304 LEU C C 1
ATOM 8717 O O . LEU D 1 284 ? 56.692 68.329 18.415 1.00 70.77 304 LEU C O 1
ATOM 8722 N N . ARG D 1 285 ? 55.708 69.675 19.927 1.00 72.12 305 ARG C N 1
ATOM 8723 C CA . ARG D 1 285 ? 55.246 70.645 18.910 1.00 74.82 305 ARG C CA 1
ATOM 8724 C C . ARG D 1 285 ? 54.469 70.020 17.722 1.00 75.19 305 ARG C C 1
ATOM 8725 O O . ARG D 1 285 ? 53.231 70.058 17.706 1.00 75.42 305 ARG C O 1
ATOM 8733 N N . LEU D 1 286 ? 55.189 69.443 16.752 1.00 75.70 306 LEU C N 1
ATOM 8734 C CA . LEU D 1 286 ? 54.582 68.845 15.542 1.00 75.84 306 LEU C CA 1
ATOM 8735 C C . LEU D 1 286 ? 53.883 69.880 14.645 1.00 76.28 306 LEU C C 1
ATOM 8736 O O . LEU D 1 286 ? 53.152 69.526 13.709 1.00 76.16 306 LEU C O 1
#

Radius of gyration: 30.37 Å; Cα contacts (8 Å, |Δi|>4): 2515; chains: 4; bounding box: 76×74×75 Å

Sequence (1144 aa):
MEIVAPVITTFRGGRLDPELFANHVKNITSKGVDVVFVAGTTGLGPALSLQEKMELTDAATSAARRVIVQVASLNADEAIALAKYAESRGAEAVASLPPYYFPRLSERQIAKYFRDLCSAVSIPVFLYNYPAAVGRDVDARAAKELGCIRGVKDTNESLAHTLAYKRYLPQARVYNGSDSLVFASFAVRLDGVVASSANYLPELLAGIRDAVAAGDIERARSLQFLLDEIVESARHIGYAAAVYELVEIFQGYEAGEPRGPVYPLDPEEKAWLRAAVAKAKSQLRLMEIVAPVITTFRGGRLDPELFANHVKNITSKGVDVVFVAGTTGLGPALSLQEKMELTDAATSAARRVIVQVASLNADEAIALAKYAESRGAEAVASLPPYYFPRLSERQIAKYFRDLCSAVSIPVFLYNYPAAVGRDVDARAAKELGCIRGVKDTNESLAHTLAYKRYLPQARVYNGSDSLVFASFAVRLDGVVASSANYLPELLAGIRDAVAAGDIERARSLQFLLDEIVESARHIGYAAAVYELVEIFQGYEAGEPRGPVYPLDPEEKAWLRAAVAKAKSQLRLMEIVAPVITTFRGGRLDPELFANHVKNITSKGVDVVFVAGTTGLGPALSLQEKMELTDAATSAARRVIVQVASLNADEAIALAKYAESRGAEAVASLPPYYFPRLSERQIAKYFRDLCSAVSIPVFLYNYPAAVGRDVDARAAKELGCIRGVKDTNESLAHTLAYKRYLPQARVYNGSDSLVFASFAVRLDGVVASSANYLPELLAGIRDAVAAGDIERARSLQFLLDEIVESARHIGYAAAVYELVEIFQGYEAGEPRGPVYPLDPEEKAWLRAAVAKAKSQLRLMEIVAPVITTFRGGRLDPELFANHVKNITSKGVDVVFVAGTTGLGPALSLQEKMELTDAATSAARRVIVQVASLNADEAIALAKYAESRGAEAVASLPPYYFPRLSERQIAKYFRDLCSAVSIPVFLYNYPAAVGRDVDARAAKELGCIRGVKDTNESLAHTLAYKRYLPQARVYNGSDSLVFASFAVRLDGVVASSANYLPELLAGIRDAVAAGDIERARSLQFLLDEIVESARHIGYAAAVYELVEIFQGYEAGEPRGPVYPLDPEEKAWLRAAVAKAKSQLRL

Foldseek 3Di:
DAEEEAAAQFDDPRATDLVLVLVLLLVLVVQGHQAYEYLDVLNVNAVADLVNQLVRLLSRLVRHVEYEYEQDYLVLVSSLVVLLSSVVSPHQEYEYEFQADDPDDDLVVSLVSVLSNLVSDDHAYEYEAECVGRVDGCFLVNQVVSPGHQEYEHADPDVVSQVSVCVSPVRHQTEYAHLLCLLVCLLVPRNHYHYNCSSQCVNLSVQLNVCVVVVNSVSNVVSSVLSVQLQVLCVVQQNSQVSQLSNCLRVPDHNHGDDPVSGHDDPVSSVSSSVSSVVSNVVDPD/DAEEEQAAQFDDPQHGDLVLRLVLLLVLVVQGHQAYEYLDVLNVNAVADLVRLLVRLLSNLVRHVEYEYEQDDLVLVRSLVVLLSSVVSPHQEYEYEFQADDPDDDLVVRLCSVLSNLVSDDHAYAYEADCVGRVDGCFLVNQVVSPGHAEYEHADPPVVSQVVVCVSPVRHQTEYAHLLCLLVCLLVPRNHYHYNCSSQCVNLSVQLNVCSVVVVSVRNVLSSVLSVQLQVLCVVLQNSLSSQLSNCVRVPDHNHGDDPPSGHGDPVSSVSSCVSSVVSVVVDDD/DAAEEAAAQFDADQDTDLVLRLVLLQVLVVQGHQAYEYLDVLNVNAVDDLVSQLSNLLSNLVNDVEYEYEQDDLVLVSSLVVQLSSVVSNHQEYEYEFQADDDDDDLVVRLVSVLSNLVSDVHAYEYEAECVGRVDGCFLVNQVVSPRHQEYEHADPDPVRQVSNCVSPVRHQTEYAHLLCLLVCLLVPRNHYHYNCSSQCVNLSVVLNVCSVVVVSVVNVVSSVLSVQLQVLCVVQQVSLSSQLSNCLRVVDHNHGDHPPRHHDDPVSSVSSSVSSVVSSVVDDD/DFEEEADAQFDDPLHGDLVLRLVLLQVLVVLGHDAYEYLDVLHVNAVDDLVSQLVRLLSDLVRDDEYEYEQDYLVLVSSLVSQLSSVVSPHQYYEYEFQADDPDDDLVVRLCSVLVNLVSDVHAYAYEAECVGRVDGCFLVNQVVSPGHAEYEHADPDVVRQVVVCVRVVRHQTEYEDLLCQLVCLLVDRNHYHYNCSSQCVNLSVVLNVCVVVVVSVVSVVSSVLSVQLQVLCVVQPVSLSSQLSNCLRVVDHRHTDHPPRGHDDPVSSVSSNVSSVVSSVVPPD

Nearest PDB structures (foldseek):
  2r94-assembly1_B  TM=1.003E+00  e=3.516E-50  Thermoproteus tenax
  6h7r-assembly1_A  TM=9.872E-01  e=7.604E-32  Saccharolobus solfataricus
  6g3z-assembly1_A  TM=9.861E-01  e=9.982E-32  Saccharolobus solfataricus
  6gv2-assembly1_A  TM=9.862E-01  e=1.629E-31  Saccharolobus solfataricus
  6gso-assembly1_D  TM=9.866E-01  e=2.025E-31  Saccharolobus solfataricus

Organism: Thermoproteus tenax (NCBI:txid2271)

Secondary structure (DSSP, 8-state):
-EEEEEPPP-EETTEE-HHHHHHHHHHHHHTT--EEEETSTTTTGGGS-HHHHHHHHHHHHHH-SSEEEE---SSHHHHHHHHHHHHHTT-SEEEEPPS-SSTT--HHHHHHHHHHHHHH-SSPEEEEE-HHHHSS---HHHHHHHS-EEEEEE--S-HHHHHHHHHH-TTSEEEE--GGGHHHHHHTT-SEE--GGGTT-HHHHHHHHHHHHTT-HHHHHHHHHHHHHHHHHHHHH-HHHHHHHHHHHHH-S---B--TTSPPPPHHHHHHHHHHTHHHHHT---/-EEEEE----EETTEE-HHHHHHHHHHHHTTT--EEEETSGGGTGGGS-HHHHHHHHHHHHHH-SSEEEE---SSHHHHHHHHHHHHHTT-SEEEEPPS-S-S---HHHHHHHHHHHHHH-SS-EEEEE-HHHHSS---HHHHHHHS---EEEE--SBHHHHHHHHHH-TTSEEEE--GGGHHHHHHTT-SEE--GGGGT-HHHHHHHHHHHHTT-HHHHHHHHHHHHHHHHHHHHH-HHHHHHHHHHHHH-S---B--TTSPPPPHHHHHHHHHHHHHHHHH---/-EEEEEPPP-EETTEE-HHHHHHHHHHHHHTT--EEEETSTTTTGGGS-HHHHHHHHHHHHHH-S-EEEE---SSHHHHHHHHHHHHHTT-SEEEEPPS-SSTT--HHHHHHHHHHHHHH-SS-EEEEE-HHHHSS---HHHHHHHS-EEEEEE--S-HHHHHHHHHH-TTSEEEE--GGGHHHHHHTT-SEE--GGGTT-HHHHHHHHHHHHHT-HHHHHHHHHHHHHHHHHHHHH-HHHHHHHHHHHHH-S---B--TTSPPPPHHHHHHHHHHHHHHHHTT--/-EEEEEPPP-EETTEE-HHHHHHHHHHHHHTT--EEEETSTTTTGGGS-HHHHHHHHHHHHHH-SSEEEE---SSHHHHHHHHHHHHHTT-SEEEE--S-SSTT--HHHHHHHHHHHHHH-SS-EEEEE-HHHHSS---HHHHHHHS-EEEEEE--SBHHHHHHHHHH-TTSEEEE--GGGHHHHHHTT-SEEE-GGGTT-HHHHHHHHHHHHTT-HHHHHHHHHHHHHHHHHHHHH-HHHHHHHHHHHHH-S---B--TTSPPPPHHHHHHHHHHHHHHHHT---

CATH classification: 3.20.20.70

GO terms:
  GO:0008675 2-dehydro-3-deoxy-phosphogluconate aldolase activity (F, IDA)